Protein AF-A0A7W7YCQ5-F1 (afdb_monomer)

Secondary structure (DSSP, 8-state):
---------------------------PPPPPPPPPPHHHHHHHHHHHHHHHH-EEEEEEEEEEEHHHHHHHHHHHHHHH-----TT---S--EEEE-----SS-EEEEEEEEEEHHHHHHHHHHHTTEEEEEETTEEEEEEHHHHHHSEEEEEEE--TTTT------TT---S-TT---------------PPPHHHHHHHTT----TT-EEEEETTTTEEEEEEEHHHHHHHHHHHHHHHT-PPEEEEEEEEEEEEEHHHHHHHHHHHTT-S--HHHHHHHHHHHTSTT-S-EEEEEEEEEEETT--EEEEEEEEE-GGGPPPEETTS--------PPEEEEEEEEEEE-TTSSEEEEEEEEEEE--------PPPSS--PPP----EEEEEEEEEEETT-EEEEEEEPPTT--S-S--EEEEEEEEEEEEE-----TTTSSEEEPSS-PPTT-EEEEEE--TTHHHHHHTT----HHHHHHHTT----TT-EEEEETTEEEEEE-HHHHHHHHHHHHHHHHHS-EEEEEEEEEEEEEGGGHHHHHHHHHH-S--HHHHHHHHHHHHTTSSEEEEEEEEEEETT--EEEEEEEEEEEEEEEPPSSSSPPEEEEEEEEEEEEEEEEEEE-TTSSEEEEEEEEEEEEE-SSEEEEEEEEEEEEEETT-EEEEEEEE-TTSS-TTEEEEEEEEEEEEE--PPPSS---SS--S---TT--EEEEE---HHHHHHHHTTTSPPP-------S-----PPP---PPPPPSSHHHHHHHTT----TT-EEEEETTTTEEEEEE-HHHHHHHHHHHHHHHHTS-EEEEEEEEEEEEEHHHHHHHHHHHTT-S--HHHHHHHHHHHHHTSSEEEEEEEEEE-TTEEEEEEEEEEEEEEEEEEE-TTSPEEEEEEEEEEEEEEEEEEEE-TT-SEEEEEEEEEEEEEEEEEEEEEEE-TTS-EEEEEEEEEEEEEEEEEEEEETTEEEEEEEE---SSHHHHHS-EEEEEEEEEEEEETTPPP-----

Solvent-accessible surface area (backbone atoms only — not comparable to full-atom values): 58300 Å² total; per-residue (Å²): 134,89,88,85,91,80,89,86,91,79,89,89,87,87,82,93,78,91,79,92,85,86,91,86,83,90,78,83,89,74,83,81,84,76,81,86,50,77,69,44,56,55,39,29,54,53,51,54,51,52,30,55,69,25,59,42,69,65,46,81,38,76,72,29,38,54,66,58,52,52,50,50,49,46,51,48,35,39,72,53,50,82,79,90,64,98,80,81,68,76,39,67,53,75,44,80,54,83,90,72,91,57,87,77,52,61,38,66,45,82,49,64,65,36,29,44,49,57,55,48,49,56,53,27,58,70,57,53,32,44,75,48,79,42,68,87,31,36,37,36,32,44,39,71,61,51,48,68,36,78,41,77,51,76,43,71,47,64,76,66,72,69,69,77,84,80,87,71,92,85,75,67,80,92,62,99,76,78,85,76,80,93,80,81,91,77,79,88,75,79,76,84,72,67,52,76,54,57,55,43,41,74,73,71,41,80,78,59,96,90,42,50,65,49,74,41,73,92,75,23,37,37,39,39,32,34,36,47,69,51,49,53,51,48,47,54,49,43,51,54,60,76,66,55,50,62,60,33,38,33,39,36,42,41,28,35,33,27,48,31,70,61,50,52,49,47,50,62,56,34,74,76,42,90,53,23,46,69,55,51,52,56,49,49,62,41,34,72,39,88,92,45,76,29,38,80,71,43,41,42,34,42,48,27,31,60,71,43,67,32,40,40,34,44,29,32,34,69,57,79,84,77,61,75,69,50,47,64,66,56,82,77,72,74,79,78,73,74,68,61,25,27,43,40,40,39,38,40,41,28,67,40,94,83,74,45,39,33,44,33,39,39,40,40,38,43,29,43,83,68,83,72,83,93,66,77,84,64,96,60,95,66,79,76,85,75,78,67,30,59,46,78,49,76,51,74,48,80,45,48,57,74,35,18,38,74,78,48,73,45,67,65,51,68,69,70,95,56,99,66,66,49,26,32,40,34,32,42,36,37,22,74,44,62,40,78,78,74,59,88,75,65,72,55,40,50,73,54,92,66,88,58,62,94,84,39,42,42,35,36,27,76,49,64,74,24,49,66,59,61,74,43,65,72,56,94,60,25,53,54,58,50,39,41,75,73,70,42,78,78,62,94,87,47,46,72,46,74,56,93,52,33,38,37,38,30,35,40,62,70,47,50,50,50,51,50,50,54,51,50,55,52,53,68,70,33,56,56,30,36,27,39,37,41,37,33,32,40,33,48,43,85,50,48,66,59,53,54,51,48,54,62,75,40,78,57,38,58,69,59,48,55,49,49,55,52,33,35,76,71,66,65,28,44,76,79,41,48,40,35,38,45,24,26,59,71,38,76,27,39,40,35,30,19,32,42,40,54,44,84,42,76,44,82,50,94,58,98,56,76,62,48,60,40,70,45,77,47,78,46,23,42,36,41,36,36,32,41,32,65,38,96,84,70,44,40,35,36,35,42,38,42,39,38,41,39,47,84,51,99,84,33,32,35,36,41,37,40,35,33,35,44,69,41,48,54,65,38,31,26,76,53,37,36,34,47,40,72,76,47,103,53,67,56,25,26,42,39,32,37,41,32,42,23,71,22,51,48,41,50,69,61,90,65,87,85,43,56,63,77,65,88,69,76,61,78,81,48,70,45,77,51,76,42,72,61,40,72,74,56,40,53,61,53,51,59,68,72,50,80,74,83,75,79,93,78,80,87,77,93,83,77,82,91,82,81,79,78,87,73,84,70,82,79,73,65,89,46,60,51,48,54,44,41,74,74,70,53,84,75,64,95,90,46,49,52,46,71,43,82,89,79,56,35,36,40,38,30,37,34,61,68,55,51,35,54,53,50,52,55,38,46,55,51,54,52,67,45,71,54,35,41,35,39,37,38,36,35,35,36,34,49,30,71,60,54,53,52,46,51,65,60,41,40,72,44,68,55,29,46,67,59,50,52,49,48,54,50,34,30,75,71,65,69,22,45,76,76,48,77,50,77,48,74,31,51,60,75,36,79,40,76,49,78,49,68,49,74,44,76,35,67,73,42,49,45,67,48,100,84,56,48,80,47,76,41,68,47,77,41,84,46,34,45,36,41,37,35,33,40,34,62,56,89,74,49,64,41,35,43,33,39,38,38,46,33,37,43,63,32,80,70,46,73,46,80,47,57,35,28,36,62,88,71,49,78,46,76,50,69,38,55,27,40,17,42,32,39,40,38,32,39,38,73,43,38,45,76,32,23,41,70,52,34,33,33,45,57,38,80,49,77,61,49,78,75,43,69,47,30,35,36,34,36,36,35,38,38,72,47,45,89,79,62,72,80,75,74,81,84,125

pLDDT: mean 76.75, std 20.23, range [21.25, 97.88]

Mean predicted aligned error: 18.06 Å

Structure (mmCIF, N/CA/C/O backbone):
data_AF-A0A7W7YCQ5-F1
#
_entry.id   AF-A0A7W7YCQ5-F1
#
loop_
_atom_site.group_PDB
_atom_site.id
_atom_site.type_symbol
_atom_site.label_atom_id
_atom_site.label_alt_id
_atom_site.label_comp_id
_atom_site.label_asym_id
_atom_site.label_entity_id
_atom_site.label_seq_id
_atom_site.pdbx_PDB_ins_code
_atom_site.Cartn_x
_atom_site.Cartn_y
_atom_site.Cartn_z
_atom_site.occupancy
_atom_site.B_iso_or_equiv
_atom_site.auth_seq_id
_atom_site.auth_comp_id
_atom_site.auth_asym_id
_atom_site.auth_atom_id
_atom_site.pdbx_PDB_model_num
ATOM 1 N N . MET A 1 1 ? -20.663 46.165 2.440 1.00 26.31 1 MET A N 1
ATOM 2 C CA . MET A 1 1 ? -19.823 46.281 3.654 1.00 26.31 1 MET A CA 1
ATOM 3 C C . MET A 1 1 ? -19.408 44.873 4.072 1.00 26.31 1 MET A C 1
ATOM 5 O O . MET A 1 1 ? -20.177 43.952 3.850 1.00 26.31 1 MET A O 1
ATOM 9 N N . HIS A 1 2 ? -18.151 44.747 4.506 1.00 22.52 2 HIS A N 1
ATOM 10 C CA . HIS A 1 2 ? -17.279 43.566 4.681 1.00 22.52 2 HIS A CA 1
ATOM 11 C C . HIS A 1 2 ? -17.920 42.214 5.073 1.00 22.52 2 HIS A C 1
ATOM 13 O O . HIS A 1 2 ? -18.736 42.160 5.979 1.00 22.52 2 HIS A O 1
ATOM 19 N N . ARG A 1 3 ? -17.666 41.155 4.278 1.00 23.84 3 ARG A N 1
ATOM 20 C CA . ARG A 1 3 ? -16.623 40.088 4.381 1.00 23.84 3 ARG A CA 1
ATOM 21 C C . ARG A 1 3 ? -16.947 39.001 5.418 1.00 23.84 3 ARG A C 1
ATOM 23 O O . ARG A 1 3 ? -16.865 39.270 6.609 1.00 23.84 3 ARG A O 1
ATOM 30 N N . SER A 1 4 ? -17.111 37.758 4.952 1.00 23.58 4 SER A N 1
ATOM 31 C CA . SER A 1 4 ? -16.158 36.660 5.214 1.00 23.58 4 SER A CA 1
ATOM 32 C C . SER A 1 4 ? -16.481 35.409 4.380 1.00 23.58 4 SER A C 1
ATOM 34 O O . SER A 1 4 ? -17.575 34.869 4.448 1.00 23.58 4 SER A O 1
ATOM 36 N N . SER A 1 5 ? -15.475 35.011 3.598 1.00 23.16 5 SER A N 1
ATOM 37 C CA . SER A 1 5 ? -15.024 33.643 3.307 1.00 23.16 5 SER A CA 1
ATOM 38 C C . SER A 1 5 ? -16.014 32.603 2.769 1.00 23.16 5 SER A C 1
ATOM 40 O O . SER A 1 5 ? -16.577 31.817 3.521 1.00 23.16 5 SER A O 1
ATOM 42 N N . SER A 1 6 ? -16.096 32.504 1.439 1.00 23.36 6 SER A N 1
ATOM 43 C CA . SER A 1 6 ? -16.359 31.256 0.705 1.00 23.36 6 SER A CA 1
ATOM 44 C C . SER A 1 6 ? -15.896 31.395 -0.751 1.00 23.36 6 SER A C 1
ATOM 46 O O . SER A 1 6 ? -16.125 32.433 -1.365 1.00 23.36 6 SER A O 1
ATOM 48 N N . LEU A 1 7 ? -15.292 30.319 -1.271 1.00 22.23 7 LEU A N 1
ATOM 49 C CA . LEU A 1 7 ? -14.892 30.053 -2.664 1.00 22.23 7 LEU A CA 1
ATOM 50 C C . LEU A 1 7 ? -13.684 30.825 -3.243 1.00 22.23 7 LEU A C 1
ATOM 52 O O . LEU A 1 7 ? -13.769 32.014 -3.524 1.00 22.23 7 LEU A O 1
ATOM 56 N N . LEU A 1 8 ? -12.595 30.107 -3.555 1.00 24.86 8 LEU A N 1
ATOM 57 C CA . LEU A 1 8 ? -12.255 29.759 -4.947 1.00 24.86 8 LEU A CA 1
ATOM 58 C C . LEU A 1 8 ? -11.049 28.797 -4.996 1.00 24.86 8 LEU A C 1
ATOM 60 O O . LEU A 1 8 ? -9.922 29.168 -4.680 1.00 24.86 8 LEU A O 1
ATOM 64 N N . LEU A 1 9 ? -11.311 27.571 -5.445 1.00 25.39 9 LEU A N 1
ATOM 65 C CA . LEU A 1 9 ? -10.338 26.607 -5.950 1.00 25.39 9 LEU A CA 1
ATOM 66 C C . LEU A 1 9 ? -10.506 26.617 -7.478 1.00 25.39 9 LEU A C 1
ATOM 68 O O . LEU A 1 9 ? -11.487 26.059 -7.958 1.00 25.39 9 LEU A O 1
ATOM 72 N N . LEU A 1 10 ? -9.641 27.308 -8.234 1.00 21.25 10 LEU A N 1
ATOM 73 C CA . LEU A 1 10 ? -9.533 27.133 -9.693 1.00 21.25 10 LEU A CA 1
ATOM 74 C C . LEU A 1 10 ? -8.251 27.775 -10.280 1.00 21.25 10 LEU A C 1
ATOM 76 O O . LEU A 1 10 ? -8.009 28.958 -10.073 1.00 21.25 10 LEU A O 1
ATOM 80 N N . LEU A 1 11 ? -7.524 26.967 -11.068 1.00 21.36 11 LEU A N 1
ATOM 81 C CA . LEU A 1 11 ? -6.573 27.258 -12.165 1.00 21.36 11 LEU A CA 1
ATOM 82 C C . LEU A 1 11 ? -5.382 28.230 -11.979 1.00 21.36 11 LEU A C 1
ATOM 84 O O . LEU A 1 11 ? -5.571 29.430 -11.816 1.00 21.36 11 LEU A O 1
ATOM 88 N N . ALA A 1 12 ? -4.166 27.738 -12.289 1.00 23.50 12 ALA A N 1
ATOM 89 C CA . ALA A 1 12 ? -3.204 28.452 -13.150 1.00 23.50 12 ALA A CA 1
ATOM 90 C C . ALA A 1 12 ? -2.069 27.543 -13.694 1.00 23.50 12 ALA A C 1
ATOM 92 O O . ALA A 1 12 ? -1.124 27.214 -12.983 1.00 23.50 12 ALA A O 1
ATOM 93 N N . ILE A 1 13 ? -2.113 27.237 -14.996 1.00 22.75 13 ILE A N 1
ATOM 94 C CA . ILE A 1 13 ? -0.931 27.095 -15.865 1.00 22.75 13 ILE A CA 1
ATOM 95 C C . ILE A 1 13 ? -1.137 28.105 -17.005 1.00 22.75 13 ILE A C 1
ATOM 97 O O . ILE A 1 13 ? -2.245 28.171 -17.532 1.00 22.75 13 ILE A O 1
ATOM 101 N N . ILE A 1 14 ? -0.093 28.869 -17.368 1.00 23.09 14 ILE A N 1
ATOM 102 C CA . ILE A 1 14 ? 0.369 29.201 -18.741 1.00 23.09 14 ILE A CA 1
ATOM 103 C C . ILE A 1 14 ? 1.180 30.525 -18.775 1.00 23.09 14 ILE A C 1
ATOM 105 O O . ILE A 1 14 ? 0.779 31.563 -18.259 1.00 23.09 14 ILE A O 1
ATOM 109 N N . THR A 1 15 ? 2.301 30.442 -19.507 1.00 22.88 15 THR A N 1
ATOM 110 C CA . THR A 1 15 ? 3.126 31.477 -20.175 1.00 22.88 15 THR A CA 1
ATOM 111 C C . THR A 1 15 ? 4.133 32.336 -19.403 1.00 22.88 15 THR A C 1
ATOM 113 O O . THR A 1 15 ? 3.823 33.350 -18.789 1.00 22.88 15 THR A O 1
ATOM 116 N N . LEU A 1 16 ? 5.400 31.975 -19.645 1.00 24.02 16 LEU A N 1
ATOM 117 C CA . LEU A 1 16 ? 6.562 32.855 -19.756 1.00 24.02 16 LEU A CA 1
ATOM 118 C C . LEU A 1 16 ? 6.309 33.989 -20.767 1.00 24.02 16 LEU A C 1
ATOM 120 O O . LEU A 1 16 ? 6.025 33.723 -21.935 1.00 24.02 16 LEU A O 1
ATOM 124 N N . ALA A 1 17 ? 6.510 35.235 -20.339 1.00 23.34 17 ALA A N 1
ATOM 125 C CA . ALA A 1 17 ? 6.650 36.399 -21.209 1.00 23.34 17 ALA A CA 1
ATOM 126 C C . ALA A 1 17 ? 7.993 37.091 -20.924 1.00 23.34 17 ALA A C 1
ATOM 128 O O . ALA A 1 17 ? 8.340 37.365 -19.777 1.00 23.34 17 ALA A O 1
ATOM 129 N N . HIS A 1 18 ? 8.752 37.313 -21.997 1.00 25.55 18 HIS A N 1
ATOM 130 C CA . HIS A 1 18 ? 10.038 38.006 -22.034 1.00 25.55 18 HIS A CA 1
ATOM 131 C C . HIS A 1 18 ? 9.894 39.507 -21.728 1.00 25.55 18 HIS A C 1
ATOM 133 O O . HIS A 1 18 ? 8.982 40.156 -22.236 1.00 25.55 18 HIS A O 1
ATOM 139 N N . GLY A 1 19 ? 10.875 40.065 -21.012 1.00 23.33 19 GLY A N 1
ATOM 140 C CA . GLY A 1 19 ? 11.140 41.502 -20.907 1.00 23.33 19 GLY A CA 1
ATOM 141 C C . GLY A 1 19 ? 12.639 41.755 -20.698 1.00 23.33 19 GLY A C 1
ATOM 142 O O . GLY A 1 19 ? 13.201 41.307 -19.704 1.00 23.33 19 GLY A O 1
ATOM 143 N N . ALA A 1 20 ? 13.271 42.415 -21.675 1.00 22.17 20 ALA A N 1
ATOM 144 C CA . ALA A 1 20 ? 14.660 42.899 -21.689 1.00 22.17 20 ALA A CA 1
ATOM 145 C C . ALA A 1 20 ? 14.826 44.122 -20.754 1.00 22.17 20 ALA A C 1
ATOM 147 O O . ALA A 1 20 ? 13.851 44.834 -20.539 1.00 22.17 20 ALA A O 1
ATOM 148 N N . GLU A 1 21 ? 15.948 44.348 -20.056 1.00 22.09 21 GLU A N 1
ATOM 149 C CA . GLU A 1 21 ? 17.208 45.057 -20.426 1.00 22.09 21 GLU A CA 1
ATOM 150 C C . GLU A 1 21 ? 17.935 45.419 -19.084 1.00 22.09 21 GLU A C 1
ATOM 152 O O . GLU A 1 21 ? 17.293 45.283 -18.039 1.00 22.09 21 GLU A O 1
ATOM 157 N N . PRO A 1 22 ? 19.147 46.030 -19.001 1.00 27.44 22 PRO A N 1
ATOM 158 C CA . PRO A 1 22 ? 20.355 46.010 -19.836 1.00 27.44 22 PRO A CA 1
ATOM 159 C C . PRO A 1 22 ? 21.663 45.746 -19.016 1.00 27.44 22 PRO A C 1
ATOM 161 O O . PRO A 1 22 ? 21.661 45.518 -17.810 1.00 27.44 22 PRO A O 1
ATOM 164 N N . ALA A 1 23 ? 22.802 45.775 -19.715 1.00 25.02 23 ALA A N 1
ATOM 165 C CA . ALA A 1 23 ? 24.147 45.357 -19.301 1.00 25.02 23 ALA A CA 1
ATOM 166 C C . ALA A 1 23 ? 24.998 46.366 -18.486 1.00 25.02 23 ALA A C 1
ATOM 168 O O . ALA A 1 23 ? 24.871 47.576 -18.670 1.00 25.02 23 ALA A O 1
ATOM 169 N N . LYS A 1 24 ? 25.952 45.823 -17.700 1.00 24.39 24 LYS A N 1
ATOM 170 C CA . LYS A 1 24 ? 27.349 46.263 -17.391 1.00 24.39 24 LYS A CA 1
ATOM 171 C C . LYS A 1 24 ? 27.907 45.271 -16.340 1.00 24.39 24 LYS A C 1
ATOM 173 O O . LYS A 1 24 ? 27.173 44.926 -15.430 1.00 24.39 24 LYS A O 1
ATOM 178 N N . ASP A 1 25 ? 29.104 44.687 -16.383 1.00 27.58 25 ASP A N 1
ATOM 179 C CA . ASP A 1 25 ? 30.389 45.086 -16.955 1.00 27.58 25 ASP A CA 1
ATOM 180 C C . ASP A 1 25 ? 31.230 43.874 -17.419 1.00 27.58 25 ASP A C 1
ATOM 182 O O . ASP A 1 25 ? 31.045 42.737 -16.989 1.00 27.58 25 ASP A O 1
ATOM 186 N N . LYS A 1 26 ? 32.163 44.164 -18.333 1.00 26.61 26 LYS A N 1
ATOM 187 C CA . LYS A 1 26 ? 33.083 43.255 -19.034 1.00 26.61 26 LYS A CA 1
ATOM 188 C C . LYS A 1 26 ? 34.142 42.613 -18.124 1.00 26.61 26 LYS A C 1
ATOM 190 O O . LYS A 1 26 ? 34.903 43.326 -17.478 1.00 26.61 26 LYS A O 1
ATOM 195 N N . ALA A 1 27 ? 34.342 41.304 -18.289 1.00 25.61 27 ALA A N 1
ATOM 196 C CA . ALA A 1 27 ? 35.650 40.651 -18.186 1.00 25.61 27 ALA A CA 1
ATOM 197 C C . ALA A 1 27 ? 35.794 39.610 -19.318 1.00 25.61 27 ALA A C 1
ATOM 199 O O . ALA A 1 27 ? 34.834 38.941 -19.689 1.00 25.61 27 ALA A O 1
ATOM 200 N N . SER A 1 28 ? 36.978 39.562 -19.924 1.00 25.86 28 SER A N 1
ATOM 201 C CA . SER A 1 28 ? 37.340 38.833 -21.149 1.00 25.86 28 SER A CA 1
ATOM 202 C C . SER A 1 28 ? 37.199 37.298 -21.037 1.00 25.86 28 SER A C 1
ATOM 204 O O . SER A 1 28 ? 37.312 36.760 -19.938 1.00 25.86 28 SER A O 1
ATOM 206 N N . PRO A 1 29 ? 36.997 36.570 -22.155 1.00 25.50 29 PRO A N 1
ATOM 207 C CA . PRO A 1 29 ? 36.637 35.153 -22.141 1.00 25.50 29 PRO A CA 1
ATOM 208 C C . PRO A 1 29 ? 37.841 34.254 -21.826 1.00 25.50 29 PRO A C 1
ATOM 210 O O . PRO A 1 29 ? 38.841 34.276 -22.542 1.00 25.50 29 PRO A O 1
ATOM 213 N N . GLN A 1 30 ? 37.720 33.419 -20.793 1.00 25.08 30 GLN A N 1
ATOM 214 C CA . GLN A 1 30 ? 38.531 32.211 -20.637 1.00 25.08 30 GLN A CA 1
ATOM 215 C C . GLN A 1 30 ? 37.692 30.999 -21.058 1.00 25.08 30 GLN A C 1
ATOM 217 O O . GLN A 1 30 ? 36.537 30.858 -20.659 1.00 25.08 30 GLN A O 1
ATOM 222 N N . SER A 1 31 ? 38.272 30.172 -21.927 1.00 24.27 31 SER A N 1
ATOM 223 C CA . SER A 1 31 ? 37.657 29.004 -22.561 1.00 24.27 31 SER A CA 1
ATOM 224 C C . SER A 1 31 ? 36.992 28.043 -21.560 1.00 24.27 31 SER A C 1
ATOM 226 O O . SER A 1 31 ? 37.614 27.707 -20.552 1.00 24.27 31 SER A O 1
ATOM 228 N N . PRO A 1 32 ? 35.780 27.524 -21.838 1.00 27.88 32 PRO A N 1
ATOM 229 C CA . PRO A 1 32 ? 35.197 26.448 -21.045 1.00 27.88 32 PRO A CA 1
ATOM 230 C C . PRO A 1 32 ? 35.961 25.140 -21.295 1.00 27.88 32 PRO A C 1
ATOM 232 O O . PRO A 1 32 ? 36.109 24.709 -22.437 1.00 27.88 32 PRO A O 1
ATOM 235 N N . ALA A 1 33 ? 36.447 24.505 -20.226 1.00 28.61 33 ALA A N 1
ATOM 236 C CA . ALA A 1 33 ? 37.000 23.157 -20.286 1.00 28.61 33 ALA A CA 1
ATOM 237 C C . ALA A 1 33 ? 35.891 22.148 -20.648 1.00 28.61 33 ALA A C 1
ATOM 239 O O . ALA A 1 33 ? 34.814 22.132 -20.052 1.00 28.61 33 ALA A O 1
ATOM 240 N N . THR A 1 34 ? 36.169 21.352 -21.676 1.00 31.11 34 THR A N 1
ATOM 241 C CA . THR A 1 34 ? 35.250 20.537 -22.477 1.00 31.11 34 THR A CA 1
ATOM 242 C C . THR A 1 34 ? 34.684 19.332 -21.714 1.00 31.11 34 THR A C 1
ATOM 244 O O . THR A 1 34 ? 35.435 18.551 -21.133 1.00 31.11 34 THR A O 1
ATOM 247 N N . ALA A 1 35 ? 33.365 19.120 -21.778 1.00 37.78 35 ALA A N 1
ATOM 248 C CA . ALA A 1 35 ? 32.768 17.808 -21.525 1.00 37.78 35 ALA A CA 1
ATOM 249 C C . ALA A 1 35 ? 33.161 16.861 -22.675 1.00 37.78 35 ALA A C 1
ATOM 251 O O . ALA A 1 35 ? 32.966 17.211 -23.839 1.00 37.78 35 ALA A O 1
ATOM 252 N N . GLN A 1 36 ? 33.748 15.702 -22.360 1.00 42.88 36 GLN A N 1
ATOM 253 C CA . GLN A 1 36 ? 34.304 14.784 -23.362 1.00 42.88 36 GLN A CA 1
ATOM 254 C C . GLN A 1 36 ? 33.214 14.248 -24.300 1.00 42.88 36 GLN A C 1
ATOM 256 O O . GLN A 1 36 ? 32.159 13.786 -23.862 1.00 42.88 36 GLN A O 1
ATOM 261 N N . SER A 1 37 ? 33.467 14.328 -25.604 1.00 52.41 37 SER A N 1
ATOM 262 C CA . SER A 1 37 ? 32.501 13.974 -26.648 1.00 52.41 37 SER A CA 1
ATOM 263 C C . SER A 1 37 ? 32.407 12.448 -26.861 1.00 52.41 37 SER A C 1
ATOM 265 O O . SER A 1 37 ? 33.391 11.733 -26.659 1.00 52.41 37 SER A O 1
ATOM 267 N N . PRO A 1 38 ? 31.269 11.904 -27.344 1.00 54.09 38 PRO A N 1
ATOM 268 C CA . PRO A 1 38 ? 31.124 10.468 -27.636 1.00 54.09 38 PRO A CA 1
ATOM 269 C C . PRO A 1 38 ? 32.176 9.909 -28.613 1.00 54.09 38 PRO A C 1
ATOM 271 O O . PRO A 1 38 ? 32.520 8.728 -28.562 1.00 54.09 38 PRO A O 1
ATOM 274 N N . LEU A 1 39 ? 32.715 10.762 -29.492 1.00 58.72 39 LEU A N 1
ATOM 275 C CA . LEU A 1 39 ? 33.771 10.409 -30.444 1.00 58.72 39 LEU A CA 1
ATOM 276 C C . LEU A 1 39 ? 35.132 10.191 -29.760 1.00 58.72 39 LEU A C 1
ATOM 278 O O . LEU A 1 39 ? 35.884 9.308 -30.174 1.00 58.72 39 LEU A O 1
ATOM 282 N N . GLU A 1 40 ? 35.435 10.938 -28.695 1.00 62.59 40 GLU A N 1
ATOM 283 C CA . GLU A 1 40 ? 36.670 10.783 -27.912 1.00 62.59 40 GLU A CA 1
ATOM 284 C C . GLU A 1 40 ? 36.645 9.501 -27.071 1.00 62.59 40 GLU A C 1
ATOM 286 O O . GLU A 1 40 ? 37.629 8.764 -27.050 1.00 62.59 40 GLU A O 1
ATOM 291 N N . LEU A 1 41 ? 35.503 9.165 -26.460 1.00 67.69 41 LEU A N 1
ATOM 292 C CA . LEU A 1 41 ? 35.331 7.913 -25.706 1.00 67.69 41 LEU A CA 1
ATOM 293 C C . LEU A 1 41 ? 35.529 6.673 -26.594 1.00 67.69 41 LEU A C 1
ATOM 295 O O . LEU A 1 41 ? 36.209 5.723 -26.198 1.00 67.69 41 LEU A O 1
ATOM 299 N N . ALA A 1 42 ? 35.008 6.702 -27.825 1.00 70.69 42 ALA A N 1
ATOM 300 C CA . ALA A 1 42 ? 35.219 5.636 -28.804 1.00 70.69 42 ALA A CA 1
ATOM 301 C C . ALA A 1 42 ? 36.691 5.523 -29.252 1.00 70.69 42 ALA A C 1
ATOM 303 O O . ALA A 1 42 ? 37.186 4.417 -29.483 1.00 70.69 42 ALA A O 1
ATOM 304 N N . ALA A 1 43 ? 37.411 6.645 -29.358 1.00 71.69 43 ALA A N 1
ATOM 305 C CA . ALA A 1 43 ? 38.841 6.654 -29.669 1.00 71.69 43 ALA A CA 1
ATOM 306 C C . ALA A 1 43 ? 39.686 6.076 -28.519 1.00 71.69 43 ALA A C 1
ATOM 308 O O . ALA A 1 43 ? 40.572 5.254 -28.764 1.00 71.69 43 ALA A O 1
ATOM 309 N N . ILE A 1 44 ? 39.361 6.427 -27.270 1.00 78.06 44 ILE A N 1
ATOM 310 C CA . ILE A 1 44 ? 40.010 5.890 -26.064 1.00 78.06 44 ILE A CA 1
ATOM 311 C C . ILE A 1 44 ? 39.803 4.372 -25.968 1.00 78.06 44 ILE A C 1
ATOM 313 O O . ILE A 1 44 ? 40.763 3.636 -25.733 1.00 78.06 44 ILE A O 1
ATOM 317 N N . ALA A 1 45 ? 38.580 3.881 -26.195 1.00 78.44 45 ALA A N 1
ATOM 318 C CA . ALA A 1 45 ? 38.277 2.447 -26.170 1.00 78.44 45 ALA A CA 1
ATOM 319 C C . ALA A 1 45 ? 39.072 1.665 -27.233 1.00 78.44 45 ALA A C 1
ATOM 321 O O . ALA A 1 45 ? 39.681 0.641 -26.922 1.00 78.44 45 ALA A O 1
ATOM 322 N N . ARG A 1 46 ? 39.156 2.191 -28.465 1.00 79.88 46 ARG A N 1
ATOM 323 C CA . ARG A 1 46 ? 39.967 1.599 -29.547 1.00 79.88 46 ARG A CA 1
ATOM 324 C C . ARG A 1 46 ? 41.456 1.568 -29.211 1.00 79.88 46 ARG A C 1
ATOM 326 O O . ARG A 1 46 ? 42.130 0.586 -29.516 1.00 79.88 46 ARG A O 1
ATOM 333 N N . LEU A 1 47 ? 41.982 2.618 -28.580 1.00 83.06 47 LEU A N 1
ATOM 334 C CA . LEU A 1 47 ? 43.387 2.663 -28.178 1.00 83.06 47 LEU A CA 1
ATOM 335 C C . LEU A 1 47 ? 43.691 1.661 -27.053 1.00 83.06 47 LEU A C 1
ATOM 337 O O . LEU A 1 47 ? 44.713 0.980 -27.119 1.00 83.06 47 LEU A O 1
ATOM 341 N N . LYS A 1 48 ? 42.789 1.504 -26.074 1.00 85.12 48 LYS A N 1
ATOM 342 C CA . LYS A 1 48 ? 42.902 0.472 -25.026 1.00 85.12 48 LYS A CA 1
ATOM 343 C C . LYS A 1 48 ? 42.883 -0.940 -25.609 1.00 85.12 48 LYS A C 1
ATOM 345 O O . LYS A 1 48 ? 43.729 -1.755 -25.255 1.00 85.12 48 LYS A O 1
ATOM 350 N N . GLN A 1 49 ? 41.981 -1.211 -26.552 1.00 83.62 49 GLN A N 1
ATOM 351 C CA . GLN A 1 49 ? 41.944 -2.490 -27.262 1.00 83.62 49 GLN A CA 1
ATOM 352 C C . GLN A 1 49 ? 43.271 -2.761 -27.991 1.00 83.62 49 GLN A C 1
ATOM 354 O O . GLN A 1 49 ? 43.864 -3.825 -27.831 1.00 83.62 49 GLN A O 1
ATOM 359 N N . LYS A 1 50 ? 43.806 -1.759 -28.697 1.00 84.12 50 LYS A N 1
ATOM 360 C CA . LYS A 1 50 ? 45.105 -1.845 -29.379 1.00 84.12 50 LYS A CA 1
ATOM 361 C C . LYS A 1 50 ? 46.275 -2.121 -28.421 1.00 84.12 50 LYS A C 1
ATOM 363 O O . LYS A 1 50 ? 47.191 -2.856 -28.776 1.00 84.12 50 LYS A O 1
ATOM 368 N N . MET A 1 51 ? 46.260 -1.554 -27.211 1.00 86.50 51 MET A N 1
ATOM 369 C CA . MET A 1 51 ? 47.259 -1.842 -26.168 1.00 86.50 51 MET A CA 1
ATOM 370 C C . MET A 1 51 ? 47.209 -3.297 -25.682 1.00 86.50 51 MET A C 1
ATOM 372 O O . MET A 1 51 ? 48.250 -3.846 -25.332 1.00 86.50 51 MET A O 1
ATOM 376 N N . ASN A 1 52 ? 46.037 -3.931 -25.693 1.00 88.31 52 ASN A N 1
ATOM 377 C CA . ASN A 1 52 ? 45.881 -5.327 -25.281 1.00 88.31 52 ASN A CA 1
ATOM 378 C C . ASN A 1 52 ? 46.219 -6.319 -26.412 1.00 88.31 52 ASN A C 1
ATOM 380 O O . ASN A 1 52 ? 46.724 -7.402 -26.144 1.00 88.31 52 ASN A O 1
ATOM 384 N N . GLU A 1 53 ? 45.984 -5.953 -27.677 1.00 85.69 53 GLU A N 1
ATOM 385 C CA . GLU A 1 53 ? 46.259 -6.813 -28.844 1.00 85.69 53 GLU A CA 1
ATOM 386 C C . GLU A 1 53 ? 47.755 -6.933 -29.188 1.00 85.69 53 GLU A C 1
ATOM 388 O O . GLU A 1 53 ? 48.189 -7.920 -29.790 1.00 85.69 53 GLU A O 1
ATOM 393 N N . ILE A 1 54 ? 48.562 -5.931 -28.831 1.00 88.06 54 ILE A N 1
ATOM 394 C CA . ILE A 1 54 ? 50.009 -5.953 -29.065 1.00 88.06 54 ILE A CA 1
ATOM 395 C C . ILE A 1 54 ? 50.671 -6.794 -27.971 1.00 88.06 54 ILE A C 1
ATOM 397 O O . ILE A 1 54 ? 50.981 -6.291 -26.895 1.00 88.06 54 ILE A O 1
ATOM 401 N N . ILE A 1 55 ? 50.922 -8.068 -28.268 1.00 89.50 55 ILE A N 1
ATOM 402 C CA . ILE A 1 55 ? 51.646 -8.985 -27.378 1.00 89.50 55 ILE A CA 1
ATOM 403 C C . ILE A 1 55 ? 53.152 -8.866 -27.616 1.00 89.50 55 ILE A C 1
ATOM 405 O O . ILE A 1 55 ? 53.618 -9.041 -28.744 1.00 89.50 55 ILE A O 1
ATOM 409 N N . ILE A 1 56 ? 53.917 -8.581 -26.561 1.00 89.81 56 ILE A N 1
ATOM 410 C CA . ILE A 1 56 ? 55.379 -8.490 -26.578 1.00 89.81 56 ILE A CA 1
ATOM 411 C C . ILE A 1 56 ? 55.963 -9.842 -26.125 1.00 89.81 56 ILE A C 1
ATOM 413 O O . ILE A 1 56 ? 55.827 -10.186 -24.953 1.00 89.81 56 ILE A O 1
ATOM 417 N N . PRO A 1 57 ? 56.660 -10.592 -27.007 1.00 86.88 57 PRO A N 1
ATOM 418 C CA . PRO A 1 57 ? 57.127 -11.950 -26.693 1.00 86.88 57 PRO A CA 1
ATOM 419 C C . PRO A 1 57 ? 58.083 -12.035 -25.496 1.00 86.88 57 PRO A C 1
ATOM 421 O O . PRO A 1 57 ? 58.081 -13.004 -24.745 1.00 86.88 57 PRO A O 1
ATOM 424 N N . SER A 1 58 ? 58.918 -11.013 -25.306 1.00 89.00 58 SER A N 1
ATOM 425 C CA . SER A 1 58 ? 59.827 -10.928 -24.164 1.00 89.00 58 SER A CA 1
ATOM 426 C C . SER A 1 58 ? 60.204 -9.476 -23.878 1.00 89.00 58 SER A C 1
ATOM 428 O O . SER A 1 58 ? 60.642 -8.760 -24.790 1.00 89.00 58 SER A O 1
ATOM 430 N N . VAL A 1 59 ? 60.085 -9.062 -22.620 1.00 90.56 59 VAL A N 1
ATOM 431 C CA . VAL A 1 59 ? 60.574 -7.789 -22.080 1.00 90.56 59 VAL A CA 1
ATOM 432 C C . VAL A 1 59 ? 61.617 -8.133 -21.029 1.00 90.56 59 VAL A C 1
ATOM 434 O O . VAL A 1 59 ? 61.267 -8.664 -19.986 1.00 90.56 59 VAL A O 1
ATOM 437 N N . HIS A 1 60 ? 62.883 -7.849 -21.316 1.00 91.00 60 HIS A N 1
ATOM 438 C CA . HIS A 1 60 ? 63.977 -8.093 -20.385 1.00 91.00 60 HIS A CA 1
ATOM 439 C C . HIS A 1 60 ? 64.767 -6.802 -20.194 1.00 91.00 60 HIS A C 1
ATOM 441 O O . HIS A 1 60 ? 65.403 -6.313 -21.132 1.00 91.00 60 HIS A O 1
ATOM 447 N N . PHE A 1 61 ? 64.691 -6.242 -18.993 1.00 93.19 61 PHE A N 1
ATOM 448 C CA . PHE A 1 61 ? 65.435 -5.070 -18.560 1.00 93.19 61 PHE A CA 1
ATOM 449 C C . PHE A 1 61 ? 66.301 -5.454 -17.369 1.00 93.19 61 PHE A C 1
ATOM 451 O O . PHE A 1 61 ? 65.801 -5.986 -16.380 1.00 93.19 61 PHE A O 1
ATOM 458 N N . GLU A 1 62 ? 67.587 -5.142 -17.456 1.00 89.19 62 GLU A N 1
ATOM 459 C CA . GLU A 1 62 ? 68.536 -5.278 -16.360 1.00 89.19 62 GLU A CA 1
ATOM 460 C C . GLU A 1 62 ? 69.135 -3.896 -16.111 1.00 89.19 62 GLU A C 1
ATOM 462 O O . GLU A 1 62 ? 69.855 -3.363 -16.958 1.00 89.19 62 GLU A O 1
ATOM 467 N N . ASN A 1 63 ? 68.789 -3.285 -14.973 1.00 86.06 63 ASN A N 1
ATOM 468 C CA . ASN A 1 63 ? 69.306 -1.972 -14.577 1.00 86.06 63 ASN A CA 1
ATOM 469 C C . ASN A 1 63 ? 69.061 -0.848 -15.621 1.00 86.06 63 ASN A C 1
ATOM 471 O O . ASN A 1 63 ? 69.877 0.073 -15.773 1.00 86.06 63 ASN A O 1
ATOM 475 N N . ALA A 1 64 ? 67.947 -0.927 -16.359 1.00 87.44 64 ALA A N 1
ATOM 476 C CA . ALA A 1 64 ? 67.609 0.004 -17.436 1.00 87.44 64 ALA A CA 1
ATOM 477 C C . ALA A 1 64 ? 67.033 1.318 -16.889 1.00 87.44 64 ALA A C 1
ATOM 479 O O . ALA A 1 64 ? 66.376 1.327 -15.847 1.00 87.44 64 ALA A O 1
ATOM 480 N N . THR A 1 65 ? 67.243 2.430 -17.597 1.00 87.94 65 THR A N 1
ATOM 481 C CA . THR A 1 65 ? 66.571 3.699 -17.261 1.00 87.94 65 THR A CA 1
ATOM 482 C C . THR A 1 65 ? 65.116 3.690 -17.740 1.00 87.94 65 THR A C 1
ATOM 484 O O . THR A 1 65 ? 64.772 2.977 -18.690 1.00 87.94 65 THR A O 1
ATOM 487 N N . LEU A 1 66 ? 64.249 4.509 -17.129 1.00 84.94 66 LEU A N 1
ATOM 488 C CA . LEU A 1 66 ? 62.850 4.631 -17.567 1.00 84.94 66 LEU A CA 1
ATOM 489 C C . LEU A 1 66 ? 62.749 5.018 -19.051 1.00 84.94 66 LEU A C 1
ATOM 491 O O . LEU A 1 66 ? 61.926 4.474 -19.785 1.00 84.94 66 LEU A O 1
ATOM 495 N N . GLU A 1 67 ? 63.613 5.921 -19.513 1.00 84.56 67 GLU A N 1
ATOM 496 C CA . GLU A 1 67 ? 63.648 6.345 -20.913 1.00 84.56 67 GLU A CA 1
ATOM 497 C C . GLU A 1 67 ? 63.984 5.181 -21.857 1.00 84.56 67 GLU A C 1
ATOM 499 O O . GLU A 1 67 ? 63.286 4.978 -22.853 1.00 84.56 67 GLU A O 1
ATOM 504 N N . GLN A 1 68 ? 64.974 4.354 -21.501 1.00 87.56 68 GLN A N 1
ATOM 505 C CA . GLN A 1 68 ? 65.340 3.157 -22.265 1.00 87.56 68 GLN A CA 1
ATOM 506 C C . GLN A 1 68 ? 64.196 2.135 -22.305 1.00 87.56 68 GLN A C 1
ATOM 508 O O . GLN A 1 68 ? 63.905 1.569 -23.364 1.00 87.56 68 GLN A O 1
ATOM 513 N N . ALA A 1 69 ? 63.511 1.927 -21.177 1.00 88.62 69 ALA A N 1
ATOM 514 C CA . ALA A 1 69 ? 62.369 1.023 -21.087 1.00 88.62 69 ALA A CA 1
ATOM 515 C C . ALA A 1 69 ? 61.180 1.512 -21.940 1.00 88.62 69 ALA A C 1
ATOM 517 O O . ALA A 1 69 ? 60.616 0.747 -22.729 1.00 88.62 69 ALA A O 1
ATOM 518 N N . LEU A 1 70 ? 60.831 2.801 -21.862 1.00 89.62 70 LEU A N 1
ATOM 519 C CA . LEU A 1 70 ? 59.759 3.401 -22.664 1.00 89.62 70 LEU A CA 1
ATOM 520 C C . LEU A 1 70 ? 60.098 3.430 -24.159 1.00 89.62 70 LEU A C 1
ATOM 522 O O . LEU A 1 70 ? 59.217 3.224 -24.998 1.00 89.62 70 LEU A O 1
ATOM 526 N N . GLU A 1 71 ? 61.358 3.656 -24.527 1.00 88.31 71 GLU A N 1
ATOM 527 C CA . GLU A 1 71 ? 61.795 3.614 -25.923 1.00 88.31 71 GLU A CA 1
ATOM 528 C C . GLU A 1 71 ? 61.756 2.191 -26.497 1.00 88.31 71 GLU A C 1
ATOM 530 O O . GLU A 1 71 ? 61.287 1.990 -27.627 1.00 88.31 71 GLU A O 1
ATOM 535 N N . PHE A 1 72 ? 62.140 1.185 -25.704 1.00 91.12 72 PHE A N 1
ATOM 536 C CA . PHE A 1 72 ? 61.954 -0.221 -26.058 1.00 91.12 72 PHE A CA 1
ATOM 537 C C . PHE A 1 72 ? 60.477 -0.539 -26.315 1.00 91.12 72 PHE A C 1
ATOM 539 O O . PHE A 1 72 ? 60.142 -1.094 -27.368 1.00 91.12 72 PHE A O 1
ATOM 546 N N . LEU A 1 73 ? 59.582 -0.117 -25.415 1.00 90.00 73 LEU A N 1
ATOM 547 C CA . LEU A 1 73 ? 58.137 -0.291 -25.578 1.00 90.00 73 LEU A CA 1
ATOM 548 C C . LEU A 1 73 ? 57.619 0.430 -26.832 1.00 90.00 73 LEU A C 1
ATOM 550 O O . LEU A 1 73 ? 56.921 -0.186 -27.639 1.00 90.00 73 LEU A O 1
ATOM 554 N N . ARG A 1 74 ? 58.020 1.682 -27.098 1.00 89.81 74 ARG A N 1
ATOM 555 C CA . ARG A 1 74 ? 57.661 2.406 -28.341 1.00 89.81 74 ARG A CA 1
ATOM 556 C C . ARG A 1 74 ? 58.117 1.665 -29.601 1.00 89.81 74 ARG A C 1
ATOM 558 O O . ARG A 1 74 ? 57.402 1.642 -30.607 1.00 89.81 74 ARG A O 1
ATOM 565 N N . LYS A 1 75 ? 59.313 1.070 -29.589 1.00 89.44 75 LYS A N 1
ATOM 566 C CA . LYS A 1 75 ? 59.848 0.300 -30.724 1.00 89.44 75 LYS A CA 1
ATOM 567 C C . LYS A 1 75 ? 59.068 -0.997 -30.935 1.00 89.44 75 LYS A C 1
ATOM 569 O O . LYS A 1 75 ? 58.669 -1.272 -32.066 1.00 89.44 75 LYS A O 1
ATOM 574 N N . LYS A 1 76 ? 58.802 -1.757 -29.869 1.00 87.69 76 LYS A N 1
ATOM 575 C CA . LYS A 1 76 ? 58.026 -3.007 -29.929 1.00 87.69 76 LYS A CA 1
ATOM 576 C C . LYS A 1 76 ? 56.574 -2.772 -30.315 1.00 87.69 76 LYS A C 1
ATOM 578 O O . LYS A 1 76 ? 56.071 -3.482 -31.179 1.00 87.69 76 LYS A O 1
ATOM 583 N N . SER A 1 77 ? 55.961 -1.710 -29.796 1.00 88.75 77 SER A N 1
ATOM 584 C CA . SER A 1 77 ? 54.620 -1.272 -30.181 1.00 88.75 77 SER A CA 1
ATOM 585 C C . SER A 1 77 ? 54.498 -1.069 -31.690 1.00 88.75 77 SER A C 1
ATOM 587 O O . SER A 1 77 ? 53.572 -1.576 -32.302 1.00 88.75 77 SER A O 1
ATOM 589 N N . ARG A 1 78 ? 55.469 -0.406 -32.332 1.00 86.44 78 ARG A N 1
ATOM 590 C CA . ARG A 1 78 ? 55.457 -0.202 -33.793 1.00 86.44 78 ARG A CA 1
ATOM 591 C C . ARG A 1 78 ? 55.695 -1.474 -34.604 1.00 86.44 78 ARG A C 1
ATOM 593 O O . ARG A 1 78 ? 55.164 -1.594 -35.702 1.00 86.44 78 ARG A O 1
ATOM 600 N N . GLN A 1 79 ? 56.530 -2.380 -34.099 1.00 83.81 79 GLN A N 1
ATOM 601 C CA . GLN A 1 79 ? 56.913 -3.611 -34.799 1.00 83.81 79 GLN A CA 1
ATOM 602 C C . GLN A 1 79 ? 55.824 -4.686 -34.754 1.00 83.81 79 GLN A C 1
ATOM 604 O O . GLN A 1 79 ? 55.704 -5.465 -35.696 1.00 83.81 79 GLN A O 1
ATOM 609 N N . LEU A 1 80 ? 55.067 -4.737 -33.659 1.00 83.88 80 LEU A N 1
ATOM 610 C CA . LEU A 1 80 ? 54.099 -5.795 -33.367 1.00 83.88 80 LEU A CA 1
ATOM 611 C C . LEU A 1 80 ? 52.644 -5.341 -33.570 1.00 83.88 80 LEU A C 1
ATOM 613 O O . LEU A 1 80 ? 51.729 -6.153 -33.464 1.00 83.88 80 LEU A O 1
ATOM 617 N N . ASP A 1 81 ? 52.432 -4.068 -33.913 1.00 81.12 81 ASP A N 1
ATOM 618 C CA . ASP A 1 81 ? 51.134 -3.525 -34.307 1.00 81.12 81 ASP A CA 1
ATOM 619 C C . ASP A 1 81 ? 50.706 -4.038 -35.691 1.00 81.12 81 ASP A C 1
ATOM 621 O O . ASP A 1 81 ? 51.291 -3.691 -36.724 1.00 81.12 81 ASP A O 1
ATOM 625 N N . LYS A 1 82 ? 49.660 -4.870 -35.695 1.00 73.75 82 LYS A N 1
ATOM 626 C CA . LYS A 1 82 ? 49.056 -5.478 -36.890 1.00 73.75 82 LYS A CA 1
ATOM 627 C C . LYS A 1 82 ? 47.860 -4.682 -37.435 1.00 73.75 82 LYS A C 1
ATOM 629 O O . LYS A 1 82 ? 47.258 -5.112 -38.416 1.00 73.75 82 LYS A O 1
ATOM 634 N N . SER A 1 83 ? 47.500 -3.544 -36.832 1.00 64.69 83 SER A N 1
ATOM 635 C CA . SER A 1 83 ? 46.313 -2.774 -37.224 1.00 64.69 83 SER A CA 1
ATOM 636 C C . SER A 1 83 ? 46.499 -2.042 -38.566 1.00 64.69 83 SER A C 1
ATOM 638 O O . SER A 1 83 ? 47.483 -1.336 -38.794 1.00 64.69 83 SER A O 1
ATOM 640 N N . SER A 1 84 ? 45.533 -2.196 -39.476 1.00 55.19 84 SER A N 1
ATOM 641 C CA . SER A 1 84 ? 45.427 -1.438 -40.730 1.00 55.19 84 SER A CA 1
ATOM 642 C C . SER A 1 84 ? 44.349 -0.354 -40.587 1.00 55.19 84 SER A C 1
ATOM 644 O O . SER A 1 84 ? 43.199 -0.569 -40.964 1.00 55.19 84 SER A O 1
ATOM 646 N N . ALA A 1 85 ? 44.692 0.796 -39.998 1.00 49.19 85 ALA A N 1
ATOM 647 C CA . ALA A 1 85 ? 43.776 1.929 -39.793 1.00 49.19 85 ALA A CA 1
ATOM 648 C C . ALA A 1 85 ? 44.238 3.199 -40.559 1.00 49.19 85 ALA A C 1
ATOM 650 O O . ALA A 1 85 ? 45.438 3.368 -40.793 1.00 49.19 85 ALA A O 1
ATOM 651 N N . PRO A 1 86 ? 43.313 4.100 -40.963 1.00 46.31 86 PRO A N 1
ATOM 652 C CA . PRO A 1 86 ? 43.492 5.057 -42.069 1.00 46.31 86 PRO A CA 1
ATOM 653 C C . PRO A 1 86 ? 44.376 6.290 -41.785 1.00 46.31 86 PRO A C 1
ATOM 655 O O . PRO A 1 86 ? 44.591 7.092 -42.689 1.00 46.31 86 PRO A O 1
ATOM 658 N N . THR A 1 87 ? 44.910 6.461 -40.571 1.00 52.50 87 THR A N 1
ATOM 659 C CA . THR A 1 87 ? 45.675 7.658 -40.149 1.00 52.50 87 THR A CA 1
ATOM 660 C C . THR A 1 87 ? 47.201 7.484 -40.097 1.00 52.50 87 THR A C 1
ATOM 662 O O . THR A 1 87 ? 47.908 8.389 -39.664 1.00 52.50 87 THR A O 1
ATOM 665 N N . GLY A 1 88 ? 47.752 6.367 -40.585 1.00 53.12 88 GLY A N 1
ATOM 666 C CA . GLY A 1 88 ? 49.183 6.265 -40.921 1.00 53.12 88 GLY A CA 1
ATOM 667 C C . GLY A 1 88 ? 50.188 6.183 -39.758 1.00 53.12 88 GLY A C 1
ATOM 668 O O . GLY A 1 88 ? 51.386 6.076 -40.017 1.00 53.12 88 GLY A O 1
ATOM 669 N N . THR A 1 89 ? 49.766 6.165 -38.492 1.00 61.31 89 THR A N 1
ATOM 670 C CA . THR A 1 89 ? 50.671 5.989 -37.341 1.00 61.31 89 THR A CA 1
ATOM 671 C C . THR A 1 89 ? 50.612 4.559 -36.793 1.00 61.31 89 THR A C 1
ATOM 673 O O . THR A 1 89 ? 49.732 4.192 -36.016 1.00 61.31 89 THR A O 1
ATOM 676 N N . LYS A 1 90 ? 51.580 3.723 -37.192 1.00 70.94 90 LYS A N 1
ATOM 677 C CA . LYS A 1 90 ? 51.828 2.425 -36.538 1.00 70.94 90 LYS A CA 1
ATOM 678 C C . LYS A 1 90 ? 52.340 2.646 -35.108 1.00 70.94 90 LYS A C 1
ATOM 680 O O . LYS A 1 90 ? 53.121 3.571 -34.877 1.00 70.94 90 LYS A O 1
ATOM 685 N N . GLY A 1 91 ? 51.951 1.775 -34.179 1.00 78.94 91 GLY A N 1
ATOM 686 C CA . GLY A 1 91 ? 52.299 1.807 -32.755 1.00 78.94 91 GLY A CA 1
ATOM 687 C C . GLY A 1 91 ? 51.389 2.683 -31.885 1.00 78.94 91 GLY A C 1
ATOM 688 O O . GLY A 1 91 ? 50.357 3.189 -32.330 1.00 78.94 91 GLY A O 1
ATOM 689 N N . ILE A 1 92 ? 51.772 2.827 -30.616 1.00 86.31 92 ILE A N 1
ATOM 690 C CA . ILE A 1 92 ? 51.078 3.593 -29.575 1.00 86.31 92 ILE A CA 1
ATOM 691 C C . ILE A 1 92 ? 51.919 4.825 -29.234 1.00 86.31 92 ILE A C 1
ATOM 693 O O . ILE A 1 92 ? 53.111 4.721 -28.932 1.00 86.31 92 ILE A O 1
ATOM 697 N N . LYS A 1 93 ? 51.304 6.010 -29.293 1.00 86.56 93 LYS A N 1
ATOM 698 C CA . LYS A 1 93 ? 51.954 7.279 -28.946 1.00 86.56 93 LYS A CA 1
ATOM 699 C C . LYS A 1 93 ? 52.038 7.394 -27.422 1.00 86.56 93 LYS A C 1
ATOM 701 O O . LYS A 1 93 ? 51.004 7.448 -26.769 1.00 86.56 93 LYS A O 1
ATOM 706 N N . LEU A 1 94 ? 53.254 7.439 -26.874 1.00 86.94 94 LEU A N 1
ATOM 707 C CA . LEU A 1 94 ? 53.504 7.678 -25.445 1.00 86.94 94 LEU A CA 1
ATOM 708 C C . LEU A 1 94 ? 53.976 9.123 -25.248 1.00 86.94 94 LEU A C 1
ATOM 710 O O . LEU A 1 94 ? 55.030 9.491 -25.776 1.00 86.94 94 LEU A O 1
ATOM 714 N N . ILE A 1 95 ? 53.216 9.921 -24.505 1.00 85.50 95 ILE A N 1
ATOM 715 C CA . ILE A 1 95 ? 53.451 11.342 -24.234 1.00 85.50 95 ILE A CA 1
ATOM 716 C C . ILE A 1 95 ? 53.901 11.473 -22.779 1.00 85.50 95 ILE A C 1
ATOM 718 O O . ILE A 1 95 ? 53.123 11.184 -21.883 1.00 85.50 95 ILE A O 1
ATOM 722 N N . LEU A 1 96 ? 55.134 11.913 -22.537 1.00 81.81 96 LEU A N 1
ATOM 723 C CA . LEU A 1 96 ? 55.653 12.132 -21.184 1.00 81.81 96 LEU A CA 1
ATOM 724 C C . LEU A 1 96 ? 55.439 13.599 -20.786 1.00 81.81 96 LEU A C 1
ATOM 726 O O . LEU A 1 96 ? 55.900 14.492 -21.501 1.00 81.81 96 LEU A O 1
ATOM 730 N N . ARG A 1 97 ? 54.730 13.863 -19.685 1.00 69.81 97 ARG A N 1
ATOM 731 C CA . ARG A 1 97 ? 54.519 15.215 -19.146 1.00 69.81 97 ARG A CA 1
ATOM 732 C C . ARG A 1 97 ? 55.441 15.426 -17.938 1.00 69.81 97 ARG A C 1
ATOM 734 O O . ARG A 1 97 ? 55.265 14.758 -16.933 1.00 69.81 97 ARG A O 1
ATOM 741 N N . GLN A 1 98 ? 56.373 16.382 -18.077 1.00 61.16 98 GLN A N 1
ATOM 742 C CA . GLN A 1 98 ? 57.432 16.792 -17.126 1.00 61.16 98 GLN A CA 1
ATOM 743 C C . GLN A 1 98 ? 58.560 15.765 -16.882 1.00 61.16 98 GLN A C 1
ATOM 745 O O . GLN A 1 98 ? 58.352 14.783 -16.182 1.00 61.16 98 GLN A O 1
ATOM 750 N N . PRO A 1 99 ? 59.790 16.004 -17.376 1.00 54.84 99 PRO A N 1
ATOM 751 C CA . PRO A 1 99 ? 60.969 15.286 -16.907 1.00 54.84 99 PRO A CA 1
ATOM 752 C C . PRO A 1 99 ? 61.717 16.104 -15.836 1.00 54.84 99 PRO A C 1
ATOM 754 O O . PRO A 1 99 ? 62.036 17.273 -16.049 1.00 54.84 99 PRO A O 1
ATOM 757 N N . ALA A 1 100 ? 62.049 15.481 -14.708 1.00 46.50 100 ALA A N 1
ATOM 758 C CA . ALA A 1 100 ? 63.116 15.903 -13.792 1.00 46.50 100 ALA A CA 1
ATOM 759 C C . ALA A 1 100 ? 63.927 14.646 -13.396 1.00 46.50 100 ALA A C 1
ATOM 761 O O . ALA A 1 100 ? 63.424 13.541 -13.589 1.00 46.50 100 ALA A O 1
ATOM 762 N N . PRO A 1 101 ? 65.202 14.765 -12.983 1.00 50.75 101 PRO A N 1
ATOM 763 C CA . PRO A 1 101 ? 66.282 13.858 -13.383 1.00 50.75 101 PRO A CA 1
ATOM 764 C C . PRO A 1 101 ? 66.082 12.420 -12.885 1.00 50.75 101 PRO A C 1
ATOM 766 O O . PRO A 1 101 ? 66.357 12.102 -11.735 1.00 50.75 101 PRO A O 1
ATOM 769 N N . GLN A 1 102 ? 65.653 11.525 -13.777 1.00 56.53 102 GLN A N 1
ATOM 770 C CA . GLN A 1 102 ? 65.510 10.090 -13.503 1.00 56.53 102 GLN A CA 1
ATOM 771 C C . GLN A 1 102 ? 66.723 9.286 -14.000 1.00 56.53 102 GLN A C 1
ATOM 773 O O . GLN A 1 102 ? 66.577 8.216 -14.588 1.00 56.53 102 GLN A O 1
ATOM 778 N N . GLU A 1 103 ? 67.942 9.782 -13.768 1.00 54.72 103 GLU A N 1
ATOM 779 C CA . GLU A 1 103 ? 69.154 8.971 -13.990 1.00 54.72 103 GLU A CA 1
ATOM 780 C C . GLU A 1 103 ? 69.367 7.915 -12.879 1.00 54.72 103 GLU A C 1
ATOM 782 O O . GLU A 1 103 ? 70.159 6.979 -13.046 1.00 54.72 103 GLU A O 1
ATOM 787 N N . GLU A 1 104 ? 68.620 8.023 -11.770 1.00 59.31 104 GLU A N 1
ATOM 788 C CA . GLU A 1 104 ? 68.730 7.146 -10.596 1.00 59.31 104 GLU A CA 1
ATOM 789 C C . GLU A 1 104 ? 67.711 5.995 -10.553 1.00 59.31 104 GLU A C 1
ATOM 791 O O . GLU A 1 104 ? 67.993 4.973 -9.929 1.00 59.31 104 GLU A O 1
ATOM 796 N N . ILE A 1 105 ? 66.557 6.094 -11.230 1.00 71.88 105 ILE A N 1
ATOM 797 C CA . ILE A 1 105 ? 65.548 5.022 -11.193 1.00 71.88 105 ILE A CA 1
ATOM 798 C C . ILE A 1 105 ? 65.941 3.918 -12.172 1.00 71.88 105 ILE A C 1
ATOM 800 O O . ILE A 1 105 ? 65.943 4.096 -13.394 1.00 71.88 105 ILE A O 1
ATOM 804 N N . ARG A 1 106 ? 66.285 2.761 -11.606 1.00 82.31 106 ARG A N 1
ATOM 805 C CA . ARG A 1 106 ? 66.724 1.573 -12.332 1.00 82.31 106 ARG A CA 1
ATOM 806 C C . ARG A 1 106 ? 65.622 0.531 -12.335 1.00 82.31 106 ARG A C 1
ATOM 808 O O . ARG A 1 106 ? 65.203 0.054 -11.285 1.00 82.31 106 ARG A O 1
ATOM 815 N N . ILE A 1 107 ? 65.168 0.179 -13.530 1.00 85.06 107 ILE A N 1
ATOM 816 C CA . ILE A 1 107 ? 64.112 -0.802 -13.749 1.00 85.06 107 ILE A CA 1
ATOM 817 C C . ILE A 1 107 ? 64.770 -2.132 -14.116 1.00 85.06 107 ILE A C 1
ATOM 819 O O . ILE A 1 107 ? 65.489 -2.232 -15.114 1.00 85.06 107 ILE A O 1
ATOM 823 N N . THR A 1 108 ? 64.491 -3.154 -13.311 1.00 88.31 108 THR A N 1
ATOM 824 C CA . THR A 1 108 ? 64.805 -4.552 -13.617 1.00 88.31 108 THR A CA 1
ATOM 825 C C . THR A 1 108 ? 63.489 -5.307 -13.733 1.00 88.31 108 THR A C 1
ATOM 827 O O . THR A 1 108 ? 62.702 -5.320 -12.790 1.00 88.31 108 THR A O 1
ATOM 830 N N . LEU A 1 109 ? 63.222 -5.884 -14.901 1.00 89.50 109 LEU A N 1
ATOM 831 C CA . LEU A 1 109 ? 61.937 -6.496 -15.239 1.00 89.50 109 LEU A CA 1
ATOM 832 C C . LEU A 1 109 ? 62.162 -7.626 -16.247 1.00 89.50 109 LEU A C 1
ATOM 834 O O . LEU A 1 109 ? 62.811 -7.406 -17.266 1.00 89.50 109 LEU A O 1
ATOM 838 N N . ASP A 1 110 ? 61.606 -8.809 -15.986 1.00 90.56 110 ASP A N 1
ATOM 839 C CA . ASP A 1 110 ? 61.632 -9.949 -16.911 1.00 90.56 110 ASP A CA 1
ATOM 840 C C . ASP A 1 110 ? 60.204 -10.474 -17.110 1.00 90.56 110 ASP A C 1
ATOM 842 O O . ASP A 1 110 ? 59.629 -11.101 -16.222 1.00 90.56 110 ASP A O 1
ATOM 846 N N . LEU A 1 111 ? 59.609 -10.170 -18.263 1.00 90.00 111 LEU A N 1
ATOM 847 C CA . LEU A 1 111 ? 58.260 -10.585 -18.649 1.00 90.00 111 LEU A CA 1
ATOM 848 C C . LEU A 1 111 ? 58.311 -11.359 -19.967 1.00 90.00 111 LEU A C 1
ATOM 850 O O . LEU A 1 111 ? 59.083 -11.026 -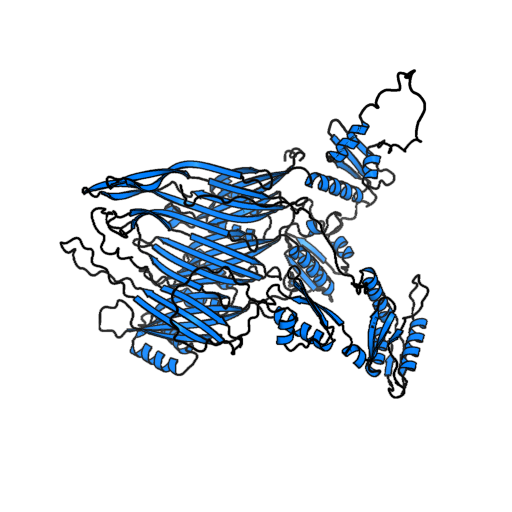20.871 1.00 90.00 111 LEU A O 1
ATOM 854 N N . LYS A 1 112 ? 57.447 -12.363 -20.114 1.00 91.12 112 LYS A N 1
ATOM 855 C CA . LYS A 1 112 ? 57.304 -13.163 -21.339 1.00 91.12 112 LYS A CA 1
ATOM 856 C C . LYS A 1 112 ? 55.856 -13.159 -21.797 1.00 91.12 112 LYS A C 1
ATOM 858 O O . LYS A 1 112 ? 54.965 -13.282 -20.966 1.00 91.12 112 LYS A O 1
ATOM 863 N N . ASP A 1 113 ? 55.661 -13.020 -23.104 1.00 89.25 113 ASP A N 1
ATOM 864 C CA . ASP A 1 113 ? 54.356 -13.058 -23.774 1.00 89.25 113 ASP A CA 1
ATOM 865 C C . ASP A 1 113 ? 53.286 -12.148 -23.137 1.00 89.25 113 ASP A C 1
ATOM 867 O O . ASP A 1 113 ? 52.131 -12.535 -22.981 1.00 89.25 113 ASP A O 1
ATOM 871 N N . VAL A 1 114 ? 53.663 -10.913 -22.788 1.00 90.44 114 VAL A N 1
ATOM 872 C CA . VAL A 1 114 ? 52.774 -9.955 -22.106 1.00 90.44 114 VAL A CA 1
ATOM 873 C C . VAL A 1 114 ? 52.139 -8.947 -23.071 1.00 90.44 114 VAL A C 1
ATOM 875 O 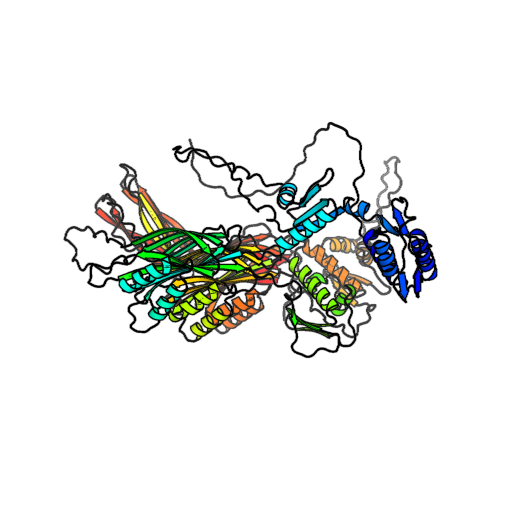O . VAL A 1 114 ? 52.812 -8.475 -23.996 1.00 90.44 114 VAL A O 1
ATOM 878 N N . PRO A 1 115 ? 50.870 -8.551 -22.866 1.00 91.88 115 PRO A N 1
ATOM 879 C CA . PRO A 1 115 ? 50.269 -7.415 -23.558 1.00 91.88 115 PRO A CA 1
ATOM 880 C C . PRO A 1 115 ? 51.042 -6.110 -23.329 1.00 91.88 115 PRO A C 1
ATOM 882 O O . PRO A 1 115 ? 51.637 -5.886 -22.273 1.00 91.88 115 PRO A O 1
ATOM 885 N N . PHE A 1 116 ? 51.000 -5.199 -24.303 1.00 91.69 116 PHE A N 1
ATOM 886 C CA . PHE A 1 116 ? 51.651 -3.892 -24.196 1.00 91.69 116 PHE A CA 1
ATOM 887 C C . PHE A 1 116 ? 51.104 -3.065 -23.022 1.00 91.69 116 PHE A C 1
ATOM 889 O O . PHE A 1 116 ? 51.867 -2.336 -22.394 1.00 91.69 116 PHE A O 1
ATOM 896 N N . SER A 1 117 ? 49.809 -3.174 -22.711 1.00 90.25 117 SER A N 1
ATOM 897 C CA . SER A 1 117 ? 49.182 -2.535 -21.544 1.00 90.25 117 SER A CA 1
ATOM 898 C C . SER A 1 117 ? 49.791 -2.988 -20.216 1.00 90.25 117 SER A C 1
ATOM 900 O O . SER A 1 117 ? 50.097 -2.143 -19.378 1.00 90.25 117 SER A O 1
ATOM 902 N N . GLU A 1 118 ? 50.020 -4.290 -20.045 1.00 89.56 118 GLU A N 1
ATOM 903 C CA . GLU A 1 118 ? 50.641 -4.856 -18.844 1.00 89.56 118 GLU A CA 1
ATOM 904 C C . GLU A 1 118 ? 52.127 -4.508 -18.764 1.00 89.56 118 GLU A C 1
ATOM 906 O O . GLU A 1 118 ? 52.605 -4.048 -17.730 1.00 89.56 118 GLU A O 1
ATOM 911 N N . ALA A 1 119 ? 52.859 -4.633 -19.876 1.00 88.56 119 ALA A N 1
ATOM 912 C CA . ALA A 1 119 ? 54.262 -4.233 -19.929 1.00 88.56 119 ALA A CA 1
ATOM 913 C C . ALA A 1 119 ? 54.443 -2.740 -19.601 1.00 88.56 119 ALA A C 1
ATOM 915 O O . ALA A 1 119 ? 55.386 -2.372 -18.902 1.00 88.56 119 ALA A O 1
ATOM 916 N N . LEU A 1 120 ? 53.535 -1.881 -20.080 1.00 91.62 120 LEU A N 1
ATOM 917 C CA . LEU A 1 120 ? 53.536 -0.460 -19.748 1.00 91.62 120 LEU A CA 1
ATOM 918 C C . LEU A 1 120 ? 53.197 -0.231 -18.274 1.00 91.62 120 LEU A C 1
ATOM 920 O O . LEU A 1 120 ? 53.898 0.548 -17.642 1.00 91.62 120 LEU A O 1
ATOM 924 N N . LEU A 1 121 ? 52.195 -0.927 -17.727 1.00 90.00 121 LEU A N 1
ATOM 925 C CA . LEU A 1 121 ? 51.816 -0.839 -16.315 1.00 90.00 121 LEU A CA 1
ATOM 926 C C . LEU A 1 121 ? 53.009 -1.130 -15.395 1.00 90.00 121 LEU A C 1
ATOM 928 O O . LEU A 1 121 ? 53.349 -0.280 -14.573 1.00 90.00 121 LEU A O 1
ATOM 932 N N . TYR A 1 122 ? 53.701 -2.255 -15.596 1.00 87.88 122 TYR A N 1
ATOM 933 C CA . TYR A 1 122 ? 54.861 -2.630 -14.780 1.00 87.88 122 TYR A CA 1
ATOM 934 C C . TYR A 1 122 ? 56.029 -1.648 -14.918 1.00 87.88 122 TYR A C 1
ATOM 936 O O . TYR A 1 122 ? 56.666 -1.295 -13.927 1.00 87.88 122 TYR A O 1
ATOM 944 N N . VAL A 1 123 ? 56.300 -1.160 -16.133 1.00 88.00 123 VAL A N 1
ATOM 945 C CA . VAL A 1 123 ? 57.340 -0.142 -16.363 1.00 88.00 123 VAL A CA 1
ATOM 946 C C . VAL A 1 123 ? 56.982 1.183 -15.689 1.00 88.00 123 VAL A C 1
ATOM 948 O O . VAL A 1 123 ? 57.862 1.836 -15.134 1.00 88.00 123 VAL A O 1
ATOM 951 N N . THR A 1 124 ? 55.709 1.583 -15.701 1.00 86.94 124 THR A N 1
ATOM 952 C CA . THR A 1 124 ? 55.261 2.811 -15.032 1.00 86.94 124 THR A CA 1
ATOM 953 C C . THR A 1 124 ? 55.253 2.682 -13.517 1.00 86.94 124 THR A C 1
ATOM 955 O O . THR A 1 124 ? 55.683 3.607 -12.841 1.00 86.94 124 THR A O 1
ATOM 958 N N . GLU A 1 125 ? 54.870 1.526 -12.978 1.00 84.81 125 GLU A N 1
ATOM 959 C CA . GLU A 1 125 ? 54.850 1.275 -11.537 1.00 84.81 125 GLU A CA 1
ATOM 960 C C . GLU A 1 125 ? 56.265 1.281 -10.943 1.00 84.81 125 GLU A C 1
ATOM 962 O O . GLU A 1 125 ? 56.536 2.024 -9.998 1.00 84.81 125 GLU A O 1
ATOM 967 N N . LEU A 1 126 ? 57.198 0.542 -11.557 1.00 84.88 126 LEU A N 1
ATOM 968 C CA . LEU A 1 126 ? 58.616 0.545 -11.171 1.00 84.88 126 LEU A CA 1
ATOM 969 C C . LEU A 1 126 ? 59.288 1.903 -11.433 1.00 84.88 126 LEU A C 1
ATOM 971 O O . LEU A 1 126 ? 60.250 2.262 -10.759 1.00 84.88 126 LEU A O 1
ATOM 975 N N . GLY A 1 127 ? 58.768 2.663 -12.399 1.00 83.19 127 GLY A N 1
ATOM 976 C CA . GLY A 1 127 ? 59.210 4.011 -12.749 1.00 83.19 127 GLY A CA 1
ATOM 977 C C . GLY A 1 127 ? 58.609 5.139 -11.906 1.00 83.19 127 GLY A C 1
ATOM 978 O O . GLY A 1 127 ? 58.902 6.296 -12.201 1.00 83.19 127 GLY A O 1
ATOM 979 N N . GLN A 1 128 ? 57.766 4.829 -10.910 1.00 82.31 128 GLN A N 1
ATOM 980 C CA . GLN A 1 128 ? 57.003 5.804 -10.109 1.00 82.31 128 GLN A CA 1
ATOM 981 C C . GLN A 1 128 ? 56.170 6.789 -10.954 1.00 82.31 128 GLN A C 1
ATOM 983 O O . GLN A 1 128 ? 56.022 7.966 -10.634 1.00 82.31 128 GLN A O 1
ATOM 988 N N . MET A 1 129 ? 55.597 6.292 -12.044 1.00 81.12 129 MET A N 1
ATOM 989 C CA . MET A 1 129 ? 54.781 7.041 -12.995 1.00 81.12 129 MET A CA 1
ATOM 990 C C . MET A 1 129 ? 53.356 6.489 -13.014 1.00 81.12 129 MET A C 1
ATOM 992 O O . MET A 1 129 ? 53.124 5.301 -12.798 1.00 81.12 129 MET A O 1
ATOM 996 N N . VAL A 1 130 ? 52.396 7.346 -13.335 1.00 80.06 130 VAL A N 1
ATOM 997 C CA . VAL A 1 130 ? 51.005 6.973 -13.602 1.00 80.06 130 VAL A CA 1
ATOM 998 C C . VAL A 1 130 ? 50.705 7.266 -15.064 1.00 80.06 130 VAL A C 1
ATOM 1000 O O . VAL A 1 130 ? 51.119 8.297 -15.600 1.00 80.06 130 VAL A O 1
ATOM 1003 N N . TYR A 1 131 ? 49.992 6.361 -15.735 1.00 84.00 131 TYR A N 1
ATOM 1004 C CA . TYR A 1 131 ? 49.585 6.570 -17.119 1.00 84.00 131 TYR A CA 1
ATOM 1005 C C . TYR A 1 131 ? 48.072 6.735 -17.260 1.00 84.00 131 TYR A C 1
ATOM 1007 O O . TYR A 1 131 ? 47.282 6.070 -16.593 1.00 84.00 131 TYR A O 1
ATOM 1015 N N . ARG A 1 132 ? 47.664 7.598 -18.191 1.00 82.38 132 ARG A N 1
ATOM 1016 C CA . ARG A 1 132 ? 46.276 7.787 -18.619 1.00 82.38 132 ARG A CA 1
ATOM 1017 C C . ARG A 1 132 ? 46.175 7.597 -20.123 1.00 82.38 132 ARG A C 1
ATOM 1019 O O . ARG A 1 132 ? 46.975 8.138 -20.880 1.00 82.38 132 ARG A O 1
ATOM 1026 N N . VAL A 1 133 ? 45.167 6.857 -20.571 1.00 83.62 133 VAL A N 1
ATOM 1027 C CA . VAL A 1 133 ? 44.874 6.701 -22.001 1.00 83.62 133 VAL A CA 1
ATOM 1028 C C . VAL A 1 133 ? 43.956 7.836 -22.447 1.00 83.62 133 VAL A C 1
ATOM 1030 O O . VAL A 1 133 ? 42.880 8.011 -21.879 1.00 83.62 133 VAL A O 1
ATOM 1033 N N . ASP A 1 134 ? 44.386 8.598 -23.446 1.00 82.25 134 ASP A N 1
ATOM 1034 C CA . ASP A 1 134 ? 43.661 9.726 -24.033 1.00 82.25 134 ASP A CA 1
ATOM 1035 C C . ASP A 1 134 ? 43.403 9.475 -25.530 1.00 82.25 134 ASP A C 1
ATOM 1037 O O . ASP A 1 134 ? 43.996 8.571 -26.127 1.00 82.25 134 ASP A O 1
ATOM 1041 N N . ALA A 1 135 ? 42.539 10.271 -26.163 1.00 76.00 135 ALA A N 1
ATOM 1042 C CA . ALA A 1 135 ? 42.189 10.100 -27.579 1.00 76.00 135 ALA A CA 1
ATOM 1043 C C . ALA A 1 135 ? 43.407 10.254 -28.516 1.00 76.00 135 ALA A C 1
ATOM 1045 O O . ALA A 1 135 ? 43.455 9.646 -29.586 1.00 76.00 135 ALA A O 1
ATOM 1046 N N . GLU A 1 136 ? 44.417 11.027 -28.103 1.00 71.81 136 GLU A N 1
ATOM 1047 C CA . GLU A 1 136 ? 45.646 11.252 -28.873 1.00 71.81 136 GLU A CA 1
ATOM 1048 C C . GLU A 1 136 ? 46.780 10.254 -28.579 1.00 71.81 136 GLU A C 1
ATOM 1050 O O . GLU A 1 136 ? 47.755 10.199 -29.336 1.00 71.81 136 GLU A O 1
ATOM 1055 N N . GLY A 1 137 ? 46.709 9.490 -27.485 1.00 82.69 137 GLY A N 1
ATOM 1056 C CA . GLY A 1 137 ? 47.807 8.637 -27.027 1.00 82.69 137 GLY A CA 1
ATOM 1057 C C . GLY A 1 137 ? 47.784 8.359 -25.526 1.00 82.69 137 GLY A C 1
ATOM 1058 O O . GLY A 1 137 ? 46.900 8.806 -24.802 1.00 82.69 137 GLY A O 1
ATOM 1059 N N . VAL A 1 138 ? 48.784 7.625 -25.042 1.00 87.44 138 VAL A N 1
ATOM 1060 C CA . VAL A 1 138 ? 48.968 7.364 -23.611 1.00 87.44 138 VAL A CA 1
ATOM 1061 C C . VAL A 1 138 ? 49.834 8.463 -23.010 1.00 87.44 138 VAL A C 1
ATOM 1063 O O . VAL A 1 138 ? 50.967 8.669 -23.443 1.00 87.44 138 VAL A O 1
ATOM 1066 N N . ILE A 1 139 ? 49.299 9.170 -22.026 1.00 85.94 139 ILE A N 1
ATOM 1067 C CA . ILE A 1 139 ? 49.979 10.229 -21.286 1.00 85.94 139 ILE A CA 1
ATOM 1068 C C . ILE A 1 139 ? 50.581 9.616 -20.025 1.00 85.94 139 ILE A C 1
ATOM 1070 O O . ILE A 1 139 ? 49.887 8.921 -19.294 1.00 85.94 139 ILE A O 1
ATOM 1074 N N . LEU A 1 140 ? 51.860 9.873 -19.790 1.00 84.12 140 LEU A N 1
ATOM 1075 C CA . LEU A 1 140 ? 52.638 9.438 -18.637 1.00 84.12 140 LEU A CA 1
ATOM 1076 C C . LEU A 1 140 ? 52.937 10.669 -17.782 1.00 84.12 140 LEU A C 1
ATOM 1078 O O . LEU A 1 140 ? 53.492 11.644 -18.299 1.00 84.12 140 LEU A O 1
ATOM 1082 N N . SER A 1 141 ? 52.569 10.609 -16.509 1.00 81.56 141 SER A N 1
ATOM 1083 C CA . SER A 1 141 ? 52.777 11.667 -15.522 1.00 81.56 141 SER A CA 1
ATOM 1084 C C . SER A 1 141 ? 53.498 11.099 -14.304 1.00 81.56 141 SER A C 1
ATOM 1086 O O . SER A 1 141 ? 53.272 9.947 -13.933 1.00 81.56 141 SER A O 1
ATOM 1088 N N . ASP A 1 142 ? 54.333 11.910 -13.662 1.00 78.94 142 ASP A N 1
ATOM 1089 C CA . ASP A 1 142 ? 54.927 11.567 -12.369 1.00 78.94 142 ASP A CA 1
ATOM 1090 C C . ASP A 1 142 ? 53.831 11.288 -11.330 1.00 78.94 142 ASP A C 1
ATOM 1092 O O . ASP A 1 142 ? 52.813 11.985 -11.295 1.00 78.94 142 ASP A O 1
ATOM 1096 N N . ARG A 1 143 ? 54.009 10.257 -10.499 1.00 75.06 143 ARG A N 1
ATOM 1097 C CA . ARG A 1 143 ? 52.985 9.839 -9.533 1.00 75.06 143 ARG A CA 1
ATOM 1098 C C . ARG A 1 143 ? 52.661 10.926 -8.508 1.00 75.06 143 ARG A C 1
ATOM 1100 O O . ARG A 1 143 ? 51.486 11.141 -8.220 1.00 75.06 143 ARG A O 1
ATOM 1107 N N . HIS A 1 144 ? 53.658 11.655 -8.011 1.00 68.06 144 HIS A N 1
ATOM 1108 C CA . HIS A 1 144 ? 53.440 12.739 -7.051 1.00 68.06 144 HIS A CA 1
ATOM 1109 C C . HIS A 1 144 ? 52.794 13.963 -7.711 1.00 68.06 144 HIS A C 1
ATOM 1111 O O . HIS A 1 144 ? 51.919 14.607 -7.123 1.00 68.06 144 HIS A O 1
ATOM 1117 N N . ALA A 1 145 ? 53.168 14.263 -8.956 1.00 66.00 145 ALA A N 1
ATOM 1118 C CA . ALA A 1 145 ? 52.511 15.307 -9.743 1.00 66.00 145 ALA A CA 1
ATOM 1119 C C . ALA A 1 145 ? 51.053 14.946 -10.085 1.00 66.00 145 ALA A C 1
ATOM 1121 O O . ALA A 1 145 ? 50.184 15.811 -10.070 1.00 66.00 145 ALA A O 1
ATOM 1122 N N . TYR A 1 146 ? 50.767 13.670 -10.348 1.00 64.44 146 TYR A N 1
ATOM 1123 C CA . TYR A 1 146 ? 49.428 13.178 -10.675 1.00 64.44 146 TYR A CA 1
ATOM 1124 C C . TYR A 1 146 ? 48.492 13.177 -9.460 1.00 64.44 146 TYR A C 1
ATOM 1126 O O . TYR A 1 146 ? 47.356 13.632 -9.552 1.00 64.44 146 TYR A O 1
ATOM 1134 N N . GLU A 1 147 ? 48.967 12.733 -8.296 1.00 61.44 147 GLU A N 1
ATOM 1135 C CA . GLU A 1 147 ? 48.182 12.736 -7.052 1.00 61.44 147 GLU A CA 1
ATOM 1136 C C . GLU A 1 147 ? 47.843 14.162 -6.572 1.00 61.44 147 GLU A C 1
ATOM 1138 O O . GLU A 1 147 ? 46.813 14.372 -5.927 1.00 61.44 147 GLU A O 1
ATOM 1143 N N . SER A 1 148 ? 48.670 15.151 -6.933 1.00 60.16 148 SER A N 1
ATOM 1144 C CA . SER A 1 148 ? 48.439 16.578 -6.663 1.00 60.16 148 SER A CA 1
ATOM 1145 C C . SER A 1 148 ? 47.663 17.313 -7.769 1.00 60.16 148 SER A C 1
ATOM 1147 O O . SER A 1 148 ? 47.171 18.421 -7.533 1.00 60.16 148 SER A O 1
ATOM 1149 N N . GLU A 1 149 ? 47.491 16.705 -8.950 1.00 70.12 149 GLU A N 1
ATOM 1150 C CA . GLU A 1 149 ? 46.701 17.256 -10.055 1.00 70.12 149 GLU A CA 1
ATOM 1151 C C . GLU A 1 149 ? 45.195 17.166 -9.754 1.00 70.12 149 GLU A C 1
ATOM 1153 O O . GLU A 1 149 ? 44.687 16.231 -9.123 1.00 70.12 149 GLU A O 1
ATOM 1158 N N . ARG A 1 150 ? 44.447 18.178 -10.202 1.00 78.19 150 ARG A N 1
ATOM 1159 C CA . ARG A 1 150 ? 43.004 18.251 -9.979 1.00 78.19 150 ARG A CA 1
ATOM 1160 C C . ARG A 1 150 ? 42.247 17.403 -10.979 1.00 78.19 150 ARG A C 1
ATOM 1162 O O . ARG A 1 150 ? 42.303 17.633 -12.185 1.00 78.19 150 ARG A O 1
ATOM 1169 N N . HIS A 1 151 ? 41.443 16.501 -10.451 1.00 78.25 151 HIS A N 1
ATOM 1170 C CA . HIS A 1 151 ? 40.592 15.609 -11.211 1.00 78.25 151 HIS A CA 1
ATOM 1171 C C . HIS A 1 151 ? 39.130 15.983 -10.986 1.00 78.25 151 HIS A C 1
ATOM 1173 O O . HIS A 1 151 ? 38.761 16.473 -9.922 1.00 78.25 151 HIS A O 1
ATOM 1179 N N . THR A 1 152 ? 38.288 15.775 -11.998 1.00 83.31 152 THR A N 1
ATOM 1180 C CA . THR A 1 152 ? 36.833 15.928 -11.868 1.00 83.31 152 THR A CA 1
ATOM 1181 C C . THR A 1 152 ? 36.182 14.561 -12.001 1.00 83.31 152 THR A C 1
ATOM 1183 O O . THR A 1 152 ? 36.330 13.919 -13.040 1.00 83.31 152 THR A O 1
ATOM 1186 N N . ARG A 1 153 ? 35.453 14.126 -10.972 1.00 79.50 153 ARG A N 1
ATOM 1187 C CA . ARG A 1 153 ? 34.629 12.908 -10.987 1.00 79.50 153 ARG A CA 1
ATOM 1188 C C . ARG A 1 153 ? 33.170 13.256 -10.704 1.00 79.50 153 ARG A C 1
ATOM 1190 O O . ARG A 1 153 ? 32.867 14.256 -10.053 1.00 79.50 153 ARG A O 1
ATOM 1197 N N . THR A 1 154 ? 32.269 12.447 -11.252 1.00 82.31 154 THR A N 1
ATOM 1198 C CA . THR A 1 154 ? 30.825 12.581 -11.031 1.00 82.31 154 THR A CA 1
ATOM 1199 C C . THR A 1 154 ? 30.344 11.365 -10.261 1.00 82.31 154 THR A C 1
ATOM 1201 O O . THR A 1 154 ? 30.521 10.243 -10.725 1.00 82.31 154 THR A O 1
ATOM 1204 N N . PHE A 1 155 ? 29.730 11.606 -9.111 1.00 78.19 155 PHE A N 1
ATOM 1205 C CA . PHE A 1 155 ? 29.174 10.600 -8.218 1.00 78.19 155 PHE A CA 1
ATOM 1206 C C . PHE A 1 155 ? 27.650 10.696 -8.232 1.00 78.19 155 PHE A C 1
ATOM 1208 O O . PHE A 1 155 ? 27.090 11.776 -8.438 1.00 78.19 155 PHE A O 1
ATOM 1215 N N . ARG A 1 156 ? 26.962 9.574 -8.025 1.00 70.38 156 ARG A N 1
ATOM 1216 C CA . ARG A 1 156 ? 25.504 9.554 -7.868 1.00 70.38 156 ARG A CA 1
ATOM 1217 C C . ARG A 1 156 ? 25.179 9.562 -6.380 1.00 70.38 156 ARG A C 1
ATOM 1219 O O . ARG A 1 156 ? 25.730 8.755 -5.644 1.00 70.38 156 ARG A O 1
ATOM 1226 N N . VAL A 1 157 ? 24.299 10.457 -5.949 1.00 67.06 157 VAL A N 1
ATOM 1227 C CA . VAL A 1 157 ? 23.870 10.584 -4.551 1.00 67.06 157 VAL A CA 1
ATOM 1228 C C . VAL A 1 157 ? 22.346 10.745 -4.474 1.00 67.06 157 VAL A C 1
ATOM 1230 O O . VAL A 1 157 ? 21.760 11.330 -5.392 1.00 67.06 157 VAL A O 1
ATOM 1233 N N . PRO A 1 158 ? 21.678 10.231 -3.423 1.00 55.97 158 PRO A N 1
ATOM 1234 C CA . PRO A 1 158 ? 20.241 10.421 -3.233 1.00 55.97 158 PRO A CA 1
ATOM 1235 C C . PRO A 1 158 ? 19.838 11.909 -3.171 1.00 55.97 158 PRO A C 1
ATOM 1237 O O . PRO A 1 158 ? 20.647 12.751 -2.782 1.00 55.97 158 PRO A O 1
ATOM 1240 N N . PRO A 1 159 ? 18.588 12.264 -3.517 1.00 50.31 159 PRO A N 1
ATOM 1241 C CA . PRO A 1 159 ? 18.107 13.647 -3.441 1.00 50.31 159 PRO A CA 1
ATOM 1242 C C . PRO A 1 159 ? 18.138 14.224 -2.013 1.00 50.31 159 PRO A C 1
ATOM 1244 O O . PRO A 1 159 ? 18.360 15.425 -1.855 1.00 50.31 159 PRO A O 1
ATOM 1247 N N . ASP A 1 160 ? 18.035 13.367 -0.992 1.00 52.66 160 ASP A N 1
ATOM 1248 C CA . ASP A 1 160 ? 18.082 13.738 0.431 1.00 52.66 160 ASP A CA 1
ATOM 1249 C C . ASP A 1 160 ? 19.498 13.743 1.030 1.00 52.66 160 ASP A C 1
ATOM 1251 O O . ASP A 1 160 ? 19.668 13.929 2.235 1.00 52.66 160 ASP A O 1
ATOM 1255 N N . PHE A 1 161 ? 20.537 13.596 0.198 1.00 57.03 161 PHE A N 1
ATOM 1256 C CA . PHE A 1 161 ? 21.948 13.560 0.611 1.00 57.03 161 PHE A CA 1
ATOM 1257 C C . PHE A 1 161 ? 22.381 14.767 1.470 1.00 57.03 161 PHE A C 1
ATOM 1259 O O . PHE A 1 161 ? 23.360 14.677 2.204 1.00 57.03 161 PHE A O 1
ATOM 1266 N N . PHE A 1 162 ? 21.651 15.891 1.416 1.00 57.62 162 PHE A N 1
ATOM 1267 C CA . PHE A 1 162 ? 21.974 17.130 2.138 1.00 57.62 162 PHE A CA 1
ATOM 1268 C C . PHE A 1 162 ? 21.136 17.378 3.405 1.00 57.62 162 PHE A C 1
ATOM 1270 O O . PHE A 1 162 ? 21.253 18.450 3.997 1.00 57.62 162 PHE A O 1
ATOM 1277 N N . SER A 1 163 ? 20.308 16.415 3.823 1.00 51.19 163 SER A N 1
ATOM 1278 C CA . SER A 1 163 ? 19.413 16.531 4.989 1.00 51.19 163 SER A CA 1
ATOM 1279 C C . SER A 1 163 ? 20.007 15.976 6.293 1.00 51.19 163 SER A C 1
ATOM 1281 O O . SER A 1 163 ? 19.296 15.852 7.284 1.00 51.19 163 SER A O 1
ATOM 1283 N N . VAL A 1 164 ? 21.301 15.636 6.317 1.00 42.12 164 VAL A N 1
ATOM 1284 C CA . VAL A 1 164 ? 21.991 15.169 7.530 1.00 42.12 164 VAL A CA 1
ATOM 1285 C C . VAL A 1 164 ? 22.224 16.362 8.467 1.00 42.12 164 VAL A C 1
ATOM 1287 O O . VAL A 1 164 ? 23.089 17.209 8.220 1.00 42.12 164 VAL A O 1
ATOM 1290 N N . GLU A 1 165 ? 21.417 16.468 9.522 1.00 34.31 165 GLU A N 1
ATOM 1291 C CA . GLU A 1 165 ? 21.584 17.467 10.578 1.00 34.31 165 GLU A CA 1
ATOM 1292 C C . GLU A 1 165 ? 22.592 16.979 11.627 1.00 34.31 165 GLU A C 1
ATOM 1294 O O . GLU A 1 165 ? 22.462 15.880 12.151 1.00 34.31 165 GLU A O 1
ATOM 1299 N N . ASP A 1 166 ? 23.569 17.834 11.948 1.00 34.84 166 ASP A N 1
ATOM 1300 C CA . ASP A 1 166 ? 24.428 17.700 13.127 1.00 34.84 166 ASP A CA 1
ATOM 1301 C C . ASP A 1 166 ? 24.333 18.984 13.956 1.00 34.84 166 ASP A C 1
ATOM 1303 O O . ASP A 1 166 ? 24.406 20.101 13.425 1.00 34.84 166 ASP A O 1
ATOM 1307 N N . TYR A 1 167 ? 24.156 18.754 15.253 1.00 34.16 167 TYR A N 1
ATOM 1308 C CA . TYR A 1 167 ? 23.950 19.663 16.376 1.00 34.16 167 TYR A CA 1
ATOM 1309 C C . TYR A 1 167 ? 25.179 20.545 16.664 1.00 34.16 167 TYR A C 1
ATOM 1311 O O . TYR A 1 167 ? 26.291 20.040 16.804 1.00 34.16 167 TYR A O 1
ATOM 1319 N N . ASP A 1 168 ? 24.977 21.862 16.808 1.00 27.98 168 ASP A N 1
ATOM 1320 C CA . ASP A 1 168 ? 25.994 22.795 17.315 1.00 27.98 168 ASP A CA 1
ATOM 1321 C C . ASP A 1 168 ? 25.772 23.030 18.827 1.00 27.98 168 ASP A C 1
ATOM 1323 O O . ASP A 1 168 ? 24.780 23.658 19.212 1.00 27.98 168 ASP A O 1
ATOM 1327 N N . PRO A 1 169 ? 26.674 22.559 19.710 1.00 31.34 169 PRO A N 1
ATOM 1328 C CA . PRO A 1 169 ? 26.546 22.716 21.159 1.00 31.34 169 PRO A CA 1
ATOM 1329 C C . PRO A 1 169 ? 26.751 24.160 21.650 1.00 31.34 169 PRO A C 1
ATOM 1331 O O . PRO A 1 169 ? 26.666 24.407 22.853 1.00 31.34 169 PRO A O 1
ATOM 1334 N N . SER A 1 170 ? 27.032 25.123 20.766 1.00 29.64 170 SER A N 1
ATOM 1335 C CA . SER A 1 170 ? 27.264 26.523 21.143 1.00 29.64 170 SER A CA 1
ATOM 1336 C C . SER A 1 170 ? 26.005 27.396 21.188 1.00 29.64 170 SER A C 1
ATOM 1338 O O . SER A 1 170 ? 26.079 28.531 21.659 1.00 29.64 170 SER A O 1
ATOM 1340 N N . ASN A 1 171 ? 24.840 26.878 20.779 1.00 34.34 171 AS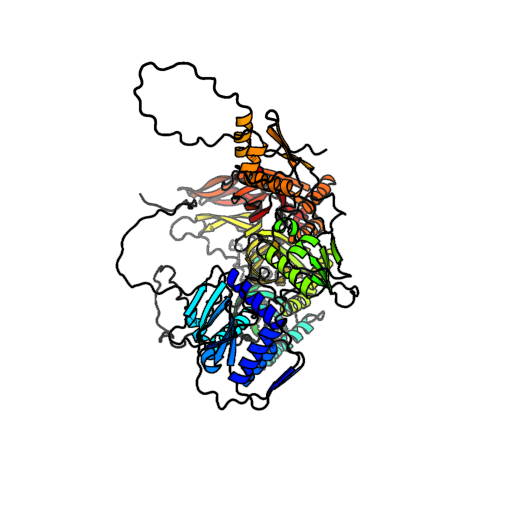N A N 1
ATOM 1341 C CA . ASN A 1 171 ? 23.590 27.644 20.751 1.00 34.34 171 ASN A CA 1
ATOM 1342 C C . ASN A 1 171 ? 22.558 27.159 21.782 1.00 34.34 171 ASN A C 1
ATOM 1344 O O . ASN A 1 171 ? 21.399 26.899 21.462 1.00 34.34 171 ASN A O 1
ATOM 1348 N N . VAL A 1 172 ? 22.991 27.044 23.039 1.00 31.70 172 VAL A N 1
ATOM 1349 C CA . VAL A 1 172 ? 22.088 26.905 24.189 1.00 31.70 172 VAL A CA 1
ATOM 1350 C C . VAL A 1 172 ? 21.638 28.314 24.605 1.00 31.70 172 VAL A C 1
ATOM 1352 O O . VAL A 1 172 ? 22.485 29.106 25.034 1.00 31.70 172 VAL A O 1
ATOM 1355 N N . PRO A 1 173 ? 20.342 28.680 24.518 1.00 33.31 173 PRO A N 1
ATOM 1356 C CA . PRO A 1 173 ? 19.860 29.914 25.123 1.00 33.31 173 PRO A CA 1
ATOM 1357 C C . PRO A 1 173 ? 20.152 29.867 26.623 1.00 33.31 173 PRO A C 1
ATOM 1359 O O . PRO A 1 173 ? 19.760 28.937 27.323 1.00 33.31 173 PRO A O 1
ATOM 1362 N N . THR A 1 174 ? 20.888 30.857 27.115 1.00 33.09 174 THR A N 1
ATOM 1363 C CA . THR A 1 174 ? 21.468 30.874 28.465 1.00 33.09 174 THR A CA 1
ATOM 1364 C C . THR A 1 174 ? 20.461 31.288 29.549 1.00 33.09 174 THR A C 1
ATOM 1366 O O . THR A 1 174 ? 20.844 31.912 30.534 1.00 33.09 174 THR A O 1
ATOM 1369 N N . ASP A 1 175 ? 19.177 30.952 29.402 1.00 43.25 175 ASP A N 1
ATOM 1370 C CA . ASP A 1 175 ? 18.195 31.121 30.480 1.00 43.25 175 ASP A CA 1
ATOM 1371 C C . ASP A 1 175 ? 16.994 30.156 30.335 1.00 43.25 175 ASP A C 1
ATOM 1373 O O . ASP A 1 175 ? 16.195 30.311 29.408 1.00 43.25 175 ASP A O 1
ATOM 1377 N N . PRO A 1 176 ? 16.827 29.175 31.245 1.00 43.06 176 PRO A N 1
ATOM 1378 C CA . PRO A 1 176 ? 15.706 28.238 31.241 1.00 43.06 176 PRO A CA 1
ATOM 1379 C C . PRO A 1 176 ? 14.412 28.775 31.894 1.00 43.06 176 PRO A C 1
ATOM 1381 O O . PRO A 1 176 ? 13.475 27.996 32.064 1.00 43.06 176 PRO A O 1
ATOM 1384 N N . PHE A 1 177 ? 14.312 30.065 32.258 1.00 38.44 177 PHE A N 1
ATOM 1385 C CA . PHE A 1 177 ? 13.125 30.630 32.935 1.00 38.44 177 PHE A CA 1
ATOM 1386 C C . PHE A 1 177 ? 12.547 31.936 32.350 1.00 38.44 177 PHE A C 1
ATOM 1388 O O . PHE A 1 177 ? 11.636 32.523 32.945 1.00 38.44 177 PHE A O 1
ATOM 1395 N N . ALA A 1 178 ? 12.961 32.383 31.162 1.00 32.59 178 ALA A N 1
ATOM 1396 C CA . ALA A 1 178 ? 12.316 33.525 30.508 1.00 32.59 178 ALA A CA 1
ATOM 1397 C C . ALA A 1 178 ? 10.900 33.166 30.000 1.00 32.59 178 ALA A C 1
ATOM 1399 O O . ALA A 1 178 ? 10.709 32.614 28.918 1.00 32.59 178 ALA A O 1
ATOM 1400 N N . THR A 1 179 ? 9.879 33.513 30.787 1.00 36.19 179 THR A N 1
ATOM 1401 C CA . THR A 1 179 ? 8.465 33.445 30.387 1.00 36.19 179 THR A CA 1
ATOM 1402 C C . THR A 1 179 ? 8.214 34.453 29.264 1.00 36.19 179 THR A C 1
ATOM 1404 O O . THR A 1 179 ? 8.264 35.657 29.509 1.00 36.19 179 THR A O 1
ATOM 1407 N N . THR A 1 180 ? 7.918 33.989 28.045 1.00 27.64 180 THR A N 1
ATOM 1408 C CA . THR A 1 180 ? 7.474 34.871 26.952 1.00 27.64 180 THR A CA 1
ATOM 1409 C C . THR A 1 180 ? 6.085 34.475 26.475 1.00 27.64 180 THR A C 1
ATOM 1411 O O . THR A 1 180 ? 5.817 33.334 26.110 1.00 27.64 180 THR A O 1
ATOM 1414 N N . ALA A 1 181 ? 5.205 35.470 26.532 1.00 24.81 181 ALA A N 1
ATOM 1415 C CA . ALA A 1 181 ? 3.833 35.462 26.075 1.00 24.81 181 ALA A CA 1
ATOM 1416 C C . ALA A 1 181 ? 3.699 35.214 24.561 1.00 24.81 181 ALA A C 1
ATOM 1418 O O . ALA A 1 181 ? 4.609 35.478 23.778 1.00 24.81 181 ALA A O 1
ATOM 1419 N N . LEU A 1 182 ? 2.502 34.765 24.177 1.00 32.31 182 LEU A N 1
ATOM 1420 C CA . LEU A 1 182 ? 1.992 34.673 22.809 1.00 32.31 182 LEU A CA 1
ATOM 1421 C C . LEU A 1 182 ? 2.336 35.911 21.958 1.00 32.31 182 LEU A C 1
ATOM 1423 O O . LEU A 1 182 ? 1.951 37.029 22.303 1.00 32.31 182 LEU A O 1
ATOM 1427 N N . ALA A 1 183 ? 2.950 35.684 20.794 1.00 26.86 183 ALA A N 1
ATOM 1428 C CA . ALA A 1 183 ? 2.936 36.613 19.666 1.00 26.86 183 ALA A CA 1
ATOM 1429 C C . ALA A 1 183 ? 2.821 35.848 18.322 1.00 26.86 183 ALA A C 1
ATOM 1431 O O . ALA A 1 183 ? 3.221 34.686 18.247 1.00 26.86 183 ALA A O 1
ATOM 1432 N N . PRO A 1 184 ? 2.219 36.465 17.286 1.00 31.42 184 PRO A N 1
ATOM 1433 C CA . PRO A 1 184 ? 1.576 35.786 16.160 1.00 31.42 184 PRO A CA 1
ATOM 1434 C C . PRO A 1 184 ? 2.454 35.666 14.901 1.00 31.42 184 PRO A C 1
ATOM 1436 O O . PRO A 1 184 ? 3.370 36.454 14.703 1.00 31.42 184 PRO A O 1
ATOM 1439 N N . ASN A 1 185 ? 2.080 34.722 14.026 1.00 34.50 185 ASN A N 1
ATOM 1440 C CA . ASN A 1 185 ? 2.366 34.623 12.584 1.00 34.50 185 ASN A CA 1
ATOM 1441 C C . ASN A 1 185 ? 3.689 35.218 12.062 1.00 34.50 185 ASN A C 1
ATOM 1443 O O . ASN A 1 185 ? 3.749 36.390 11.687 1.00 34.50 185 ASN A O 1
ATOM 1447 N N . THR A 1 186 ? 4.660 34.334 11.818 1.00 26.73 186 THR A N 1
ATOM 1448 C CA . THR A 1 186 ? 5.777 34.579 10.893 1.00 26.73 186 THR A CA 1
ATOM 1449 C C . THR A 1 186 ? 5.811 33.452 9.849 1.00 26.73 186 THR A C 1
ATOM 1451 O O . THR A 1 186 ? 5.758 32.283 10.232 1.00 26.73 186 THR A O 1
ATOM 1454 N N . PRO A 1 187 ? 5.855 33.752 8.537 1.00 28.55 187 PRO A N 1
ATOM 1455 C CA . PRO A 1 187 ? 5.917 32.740 7.485 1.00 28.55 187 PRO A CA 1
ATOM 1456 C C . PRO A 1 187 ? 7.247 31.976 7.514 1.00 28.55 187 PRO A C 1
ATOM 1458 O O . PRO A 1 187 ? 8.274 32.528 7.904 1.00 28.55 187 PRO A O 1
ATOM 1461 N N . ALA A 1 188 ? 7.194 30.716 7.070 1.00 33.62 188 ALA A N 1
ATOM 1462 C CA . ALA A 1 188 ? 8.292 29.757 6.962 1.00 33.62 188 ALA A CA 1
ATOM 1463 C C . ALA A 1 188 ? 9.656 30.407 6.653 1.00 33.62 188 ALA A C 1
ATOM 1465 O O . ALA A 1 188 ? 9.957 30.786 5.517 1.00 33.62 188 ALA A O 1
ATOM 1466 N N . GLY A 1 189 ? 10.494 30.513 7.685 1.00 28.86 189 GLY A N 1
ATOM 1467 C CA . GLY A 1 189 ? 11.905 30.833 7.538 1.00 28.86 189 GLY A CA 1
ATOM 1468 C C . GLY A 1 189 ? 12.619 29.642 6.911 1.00 28.86 189 GLY A C 1
ATOM 1469 O O . GLY A 1 189 ? 12.609 28.548 7.465 1.00 28.86 189 GLY A O 1
ATOM 1470 N N . LYS A 1 190 ? 13.218 29.853 5.735 1.00 35.47 190 LYS A N 1
ATOM 1471 C CA . LYS A 1 190 ? 14.125 28.905 5.080 1.00 35.47 190 LYS A CA 1
ATOM 1472 C C . LYS A 1 190 ? 15.161 28.399 6.087 1.00 35.47 190 LYS A C 1
ATOM 1474 O O . LYS A 1 190 ? 16.004 29.176 6.527 1.00 35.47 190 LYS A O 1
ATOM 1479 N N . ILE A 1 191 ? 15.128 27.103 6.387 1.00 37.16 191 ILE A N 1
ATOM 1480 C CA . ILE A 1 191 ? 16.247 26.409 7.027 1.00 37.16 191 ILE A CA 1
ATOM 1481 C C . ILE A 1 191 ? 17.477 26.624 6.123 1.00 37.16 191 ILE A C 1
ATOM 1483 O O . ILE A 1 191 ? 17.371 26.414 4.905 1.00 37.16 191 ILE A O 1
ATOM 1487 N N . PRO A 1 192 ? 18.623 27.093 6.645 1.00 37.78 192 PRO A N 1
ATOM 1488 C CA . PRO A 1 192 ? 19.828 27.253 5.846 1.00 37.78 192 PRO A CA 1
ATOM 1489 C C . PRO A 1 192 ? 20.350 25.863 5.463 1.00 37.78 192 PRO A C 1
ATOM 1491 O O . PRO A 1 192 ? 21.020 25.198 6.246 1.00 37.78 192 PRO A O 1
ATOM 1494 N N . ARG A 1 193 ? 20.024 25.401 4.250 1.00 52.31 193 ARG A N 1
ATOM 1495 C CA . ARG A 1 193 ? 20.608 24.178 3.683 1.00 52.31 193 ARG A CA 1
ATOM 1496 C C . ARG A 1 193 ? 22.124 24.362 3.600 1.00 52.31 193 ARG A C 1
ATOM 1498 O O . ARG A 1 193 ? 22.579 25.284 2.916 1.00 52.31 193 ARG A O 1
ATOM 1505 N N . LYS A 1 194 ? 22.891 23.503 4.279 1.00 58.53 194 LYS A N 1
ATOM 1506 C CA . LYS A 1 194 ? 24.351 23.435 4.117 1.00 58.53 194 LYS A CA 1
ATOM 1507 C C . LYS A 1 194 ? 24.668 23.216 2.634 1.00 58.53 194 LYS A C 1
ATOM 1509 O O . LYS A 1 194 ? 23.970 22.472 1.942 1.00 58.53 194 LYS A O 1
ATOM 1514 N N . THR A 1 195 ? 25.683 23.897 2.112 1.00 75.94 195 THR A N 1
ATOM 1515 C CA . THR A 1 195 ? 26.095 23.716 0.714 1.00 75.94 195 THR A CA 1
ATOM 1516 C C . THR A 1 195 ? 26.737 22.335 0.531 1.00 75.94 195 THR A C 1
ATOM 1518 O O . THR A 1 195 ? 27.293 21.790 1.485 1.00 75.94 195 THR A O 1
ATOM 1521 N N . PRO A 1 196 ? 26.732 21.755 -0.685 1.00 75.00 196 PRO A N 1
ATOM 1522 C CA . PRO A 1 196 ? 27.364 20.459 -0.929 1.00 75.00 196 PRO A CA 1
ATOM 1523 C C . PRO A 1 196 ? 28.830 20.376 -0.508 1.00 75.00 196 PRO A C 1
ATOM 1525 O O . PRO A 1 196 ? 29.303 19.327 -0.085 1.00 75.00 196 PRO A O 1
ATOM 1528 N N . GLN A 1 197 ? 29.537 21.500 -0.592 1.00 82.69 197 GLN A N 1
ATOM 1529 C CA . GLN A 1 197 ? 30.911 21.614 -0.135 1.00 82.69 197 GLN A CA 1
ATOM 1530 C C . GLN A 1 197 ? 31.023 21.498 1.394 1.00 82.69 197 GLN A C 1
ATOM 1532 O O . GLN A 1 197 ? 31.851 20.735 1.874 1.00 82.69 197 GLN A O 1
ATOM 1537 N N . GLN A 1 198 ? 30.150 22.170 2.154 1.00 79.31 198 GLN A N 1
ATOM 1538 C CA . GLN A 1 198 ? 30.163 22.140 3.624 1.00 79.31 198 GLN A CA 1
ATOM 1539 C C . GLN A 1 198 ? 29.924 20.737 4.197 1.00 79.31 198 GLN A C 1
ATOM 1541 O O . GLN A 1 198 ? 30.467 20.399 5.244 1.00 79.31 198 GLN A O 1
ATOM 1546 N N . ILE A 1 199 ? 29.121 19.911 3.519 1.00 73.50 199 ILE A N 1
ATOM 1547 C CA . ILE A 1 199 ? 28.853 18.531 3.954 1.00 73.50 199 ILE A CA 1
ATOM 1548 C C . ILE A 1 199 ? 30.077 17.638 3.740 1.00 73.50 199 ILE A C 1
ATOM 1550 O O . ILE A 1 199 ? 30.442 16.868 4.623 1.00 73.50 199 ILE A O 1
ATOM 1554 N N . LEU A 1 200 ? 30.748 17.770 2.594 1.00 82.00 200 LEU A N 1
ATOM 1555 C CA . LEU A 1 200 ? 31.975 17.022 2.323 1.00 82.00 200 LEU A CA 1
ATOM 1556 C C . LEU A 1 200 ? 33.127 17.481 3.235 1.00 82.00 200 LEU A C 1
ATOM 1558 O O . LEU A 1 200 ? 33.899 16.650 3.705 1.00 82.00 200 LEU A O 1
ATOM 1562 N N . GLU A 1 201 ? 33.204 18.777 3.552 1.00 85.38 201 GLU A N 1
ATOM 1563 C CA . GLU A 1 201 ? 34.153 19.320 4.537 1.00 85.38 201 GLU A CA 1
ATOM 1564 C C . GLU A 1 201 ? 33.910 18.759 5.942 1.00 85.38 201 GLU A C 1
ATOM 1566 O O . GLU A 1 201 ? 34.864 18.371 6.617 1.00 85.38 201 GLU A O 1
ATOM 1571 N N . ALA A 1 202 ? 32.646 18.641 6.365 1.00 75.94 202 ALA A N 1
ATOM 1572 C CA . ALA A 1 202 ? 32.284 18.025 7.644 1.00 75.94 202 ALA A CA 1
ATOM 1573 C C . ALA A 1 202 ? 32.674 16.537 7.715 1.00 75.94 202 ALA A C 1
ATOM 1575 O O . ALA A 1 202 ? 33.057 16.054 8.777 1.00 75.94 202 ALA A O 1
ATOM 1576 N N . ALA A 1 203 ? 32.657 15.832 6.580 1.00 71.88 203 ALA A N 1
ATOM 1577 C CA . ALA A 1 203 ? 33.132 14.454 6.459 1.00 71.88 203 ALA A CA 1
ATOM 1578 C C . ALA A 1 203 ? 34.673 14.325 6.393 1.00 71.88 203 ALA A C 1
ATOM 1580 O O . ALA A 1 203 ? 35.194 13.234 6.167 1.00 71.88 203 ALA A O 1
ATOM 1581 N N . GLY A 1 204 ? 35.416 15.423 6.584 1.00 77.44 204 GLY A N 1
ATOM 1582 C CA . GLY A 1 204 ? 36.882 15.437 6.618 1.00 77.44 204 GLY A CA 1
ATOM 1583 C C . GLY A 1 204 ? 37.559 15.603 5.254 1.00 77.44 204 GLY A C 1
ATOM 1584 O O . GLY A 1 204 ? 38.782 15.486 5.165 1.00 77.44 204 GLY A O 1
ATOM 1585 N N . ILE A 1 205 ? 36.805 15.894 4.189 1.00 87.88 205 ILE A N 1
ATOM 1586 C CA . ILE A 1 205 ? 37.352 16.101 2.842 1.00 87.88 205 ILE A CA 1
ATOM 1587 C C . ILE A 1 205 ? 37.763 17.566 2.681 1.00 87.88 205 ILE A C 1
ATOM 1589 O O . ILE A 1 205 ? 36.953 18.482 2.795 1.00 87.88 205 ILE A O 1
ATOM 1593 N N . THR A 1 206 ? 39.035 17.808 2.377 1.00 85.56 206 THR A N 1
ATOM 1594 C CA . THR A 1 206 ? 39.578 19.171 2.267 1.00 85.56 206 THR A CA 1
ATOM 1595 C C . THR A 1 206 ? 39.373 19.773 0.871 1.00 85.56 206 THR A C 1
ATOM 1597 O O . THR A 1 206 ? 39.503 19.084 -0.142 1.00 85.56 206 THR A O 1
ATOM 1600 N N . PHE A 1 207 ? 39.099 21.081 0.784 1.00 85.50 207 PHE A N 1
ATOM 1601 C CA . PHE A 1 207 ? 38.929 21.805 -0.488 1.00 85.50 207 PHE A CA 1
ATOM 1602 C C . PHE A 1 207 ? 40.016 22.875 -0.679 1.00 85.50 207 PHE A C 1
ATOM 1604 O O . PHE A 1 207 ? 39.825 24.028 -0.295 1.00 85.50 207 PHE A O 1
ATOM 1611 N N . PRO A 1 208 ? 41.174 22.525 -1.272 1.00 80.56 208 PRO A N 1
ATOM 1612 C CA . PRO A 1 208 ? 42.205 23.507 -1.610 1.00 80.56 208 PRO A CA 1
ATOM 1613 C C . PRO A 1 208 ? 41.734 24.508 -2.688 1.00 80.56 208 PRO A C 1
ATOM 1615 O O . PRO A 1 208 ? 40.752 24.272 -3.394 1.00 80.56 208 PRO A O 1
ATOM 1618 N N . GLU A 1 209 ? 42.472 25.607 -2.886 1.00 73.56 209 GLU A N 1
ATOM 1619 C CA . GLU A 1 209 ? 42.137 26.685 -3.840 1.00 73.56 209 GLU A CA 1
ATOM 1620 C C . GLU A 1 209 ? 41.995 26.161 -5.279 1.00 73.56 209 GLU A C 1
ATOM 1622 O O . GLU A 1 209 ? 42.957 25.621 -5.823 1.00 73.56 209 GLU A O 1
ATOM 1627 N N . GLY A 1 210 ? 40.803 26.279 -5.882 1.00 72.50 210 GLY A N 1
ATOM 1628 C CA . GLY A 1 210 ? 40.472 25.743 -7.215 1.00 72.50 210 GLY A CA 1
ATOM 1629 C C . GLY A 1 210 ? 39.724 24.399 -7.218 1.00 72.50 210 GLY A C 1
ATOM 1630 O O . GLY A 1 210 ? 39.436 23.865 -8.290 1.00 72.50 210 GLY A O 1
ATOM 1631 N N . SER A 1 211 ? 39.412 23.829 -6.048 1.00 86.19 211 SER A N 1
ATOM 1632 C CA . SER A 1 211 ? 38.496 22.687 -5.922 1.00 86.19 211 SER A CA 1
ATOM 1633 C C . SER A 1 211 ? 37.047 23.177 -5.932 1.00 86.19 211 SER A C 1
ATOM 1635 O O . SER A 1 211 ? 36.757 24.281 -5.478 1.00 86.19 211 SER A O 1
ATOM 1637 N N . SER A 1 212 ? 36.129 22.380 -6.475 1.00 84.69 212 SER A N 1
ATOM 1638 C CA . SER A 1 212 ? 34.715 22.765 -6.552 1.00 84.69 212 SER A CA 1
ATOM 1639 C C . SER A 1 212 ? 33.787 21.567 -6.426 1.00 84.69 212 SER A C 1
ATOM 1641 O O . SER A 1 212 ? 34.155 20.441 -6.758 1.00 84.69 212 SER A O 1
ATOM 1643 N N . VAL A 1 213 ? 32.571 21.819 -5.948 1.00 88.19 213 VAL A N 1
ATOM 1644 C CA . VAL A 1 213 ? 31.505 20.824 -5.820 1.00 88.19 213 VAL A CA 1
ATOM 1645 C C . VAL A 1 213 ? 30.240 21.421 -6.400 1.00 88.19 213 VAL A C 1
ATOM 1647 O O . VAL A 1 213 ? 29.872 22.548 -6.078 1.00 88.19 213 VAL A O 1
ATOM 1650 N N . SER A 1 214 ? 29.551 20.660 -7.239 1.00 82.00 214 SER A N 1
ATOM 1651 C CA . SER A 1 214 ? 28.229 21.027 -7.740 1.00 82.00 214 SER A CA 1
ATOM 1652 C C . SER A 1 214 ? 27.293 19.833 -7.649 1.00 82.00 214 SER A C 1
ATOM 1654 O O . SER A 1 214 ? 27.680 18.718 -7.986 1.00 82.00 214 SER A O 1
ATOM 1656 N N . PHE A 1 215 ? 26.067 20.066 -7.190 1.00 77.81 215 PHE A N 1
ATOM 1657 C CA . PHE A 1 215 ? 25.033 19.043 -7.086 1.00 77.81 215 PHE A CA 1
ATOM 1658 C C . PHE A 1 215 ? 23.839 19.414 -7.959 1.00 77.81 215 PHE A C 1
ATOM 1660 O O . PHE A 1 215 ? 23.383 20.559 -7.937 1.00 77.81 215 PHE A O 1
ATOM 1667 N N . ASN A 1 216 ? 23.328 18.439 -8.707 1.00 72.62 216 ASN A N 1
ATOM 1668 C CA . ASN A 1 216 ? 22.085 18.573 -9.451 1.00 72.62 216 ASN A CA 1
ATOM 1669 C C . ASN A 1 216 ? 20.976 17.717 -8.801 1.00 72.62 216 ASN A C 1
ATOM 1671 O O . ASN A 1 216 ? 21.008 16.493 -8.959 1.00 72.62 216 ASN A O 1
ATOM 1675 N N . PRO A 1 217 ? 19.978 18.331 -8.130 1.00 50.66 217 PRO A N 1
ATOM 1676 C CA . PRO A 1 217 ? 18.900 17.612 -7.444 1.00 50.66 217 PRO A CA 1
ATOM 1677 C C . PRO A 1 217 ? 17.955 16.861 -8.385 1.00 50.66 217 PRO A C 1
ATOM 1679 O O . PRO A 1 217 ? 17.370 15.865 -7.981 1.00 50.66 217 PRO A O 1
ATOM 1682 N N . LEU A 1 218 ? 17.823 17.294 -9.643 1.00 49.72 218 LEU A N 1
ATOM 1683 C CA . LEU A 1 218 ? 16.951 16.638 -10.626 1.00 49.72 218 LEU A CA 1
ATOM 1684 C C . LEU A 1 218 ? 17.542 15.322 -11.142 1.00 49.72 218 LEU A C 1
ATOM 1686 O O . LEU A 1 218 ? 16.803 14.432 -11.547 1.00 49.72 218 LEU A O 1
ATOM 1690 N N . THR A 1 219 ? 18.872 15.207 -11.160 1.00 52.91 219 THR A N 1
ATOM 1691 C CA . THR A 1 219 ? 19.572 14.027 -11.689 1.00 52.91 219 THR A CA 1
ATOM 1692 C C . THR A 1 219 ? 20.275 13.211 -10.604 1.00 52.91 219 THR A C 1
ATOM 1694 O O . THR A 1 219 ? 20.808 12.148 -10.912 1.00 52.91 219 THR A O 1
ATOM 1697 N N . GLY A 1 220 ? 20.327 13.705 -9.360 1.00 63.28 220 GLY A N 1
ATOM 1698 C CA . GLY A 1 220 ? 21.056 13.077 -8.254 1.00 63.28 220 GLY A CA 1
ATOM 1699 C C . GLY A 1 220 ? 22.565 12.975 -8.505 1.00 63.28 220 GLY A C 1
ATOM 1700 O O . GLY A 1 220 ? 23.195 12.017 -8.071 1.00 63.28 220 GLY A O 1
ATOM 1701 N N . LEU A 1 221 ? 23.150 13.907 -9.271 1.00 76.62 221 LEU A N 1
ATOM 1702 C CA . LEU A 1 221 ? 24.569 13.858 -9.652 1.00 76.62 221 LEU A CA 1
ATOM 1703 C C . LEU A 1 221 ? 25.373 14.915 -8.892 1.00 76.62 221 LEU A C 1
ATOM 1705 O O . LEU A 1 221 ? 25.091 16.111 -8.990 1.00 76.62 221 LEU A O 1
ATOM 1709 N N . LEU A 1 222 ? 26.396 14.461 -8.173 1.00 81.06 222 LEU A N 1
ATOM 1710 C CA . LEU A 1 222 ? 27.382 15.259 -7.458 1.00 81.06 222 LEU A CA 1
ATOM 1711 C C . LEU A 1 222 ? 28.681 15.291 -8.272 1.00 81.06 222 LEU A C 1
ATOM 1713 O O . LEU A 1 222 ? 29.396 14.296 -8.370 1.00 81.06 222 LEU A O 1
ATOM 1717 N N . ARG A 1 223 ? 29.003 16.434 -8.874 1.00 85.69 223 ARG A N 1
ATOM 1718 C CA . ARG A 1 223 ? 30.257 16.635 -9.607 1.00 85.69 223 ARG A CA 1
ATOM 1719 C C . ARG A 1 223 ? 31.274 17.305 -8.694 1.00 85.69 223 ARG A C 1
ATOM 1721 O O . ARG A 1 223 ? 31.054 18.441 -8.272 1.00 85.69 223 ARG A O 1
ATOM 1728 N N . VAL A 1 224 ? 32.380 16.616 -8.427 1.00 88.56 224 VAL A N 1
ATOM 1729 C CA . VAL A 1 224 ? 33.457 17.075 -7.540 1.00 88.56 224 VAL A CA 1
ATOM 1730 C C . VAL A 1 224 ? 34.745 17.225 -8.335 1.00 88.56 224 VAL A C 1
ATOM 1732 O O . VAL A 1 224 ? 35.168 16.300 -9.026 1.00 88.56 224 VAL A O 1
ATOM 1735 N N . THR A 1 225 ? 35.378 18.387 -8.214 1.00 87.81 225 THR A N 1
ATOM 1736 C CA . THR A 1 225 ? 36.726 18.661 -8.710 1.00 87.81 225 THR A CA 1
ATOM 1737 C C . THR A 1 225 ? 37.665 18.800 -7.517 1.00 87.81 225 THR A C 1
ATOM 1739 O O . THR A 1 225 ? 37.559 19.777 -6.775 1.00 87.81 225 THR A O 1
ATOM 1742 N N . ASN A 1 226 ? 38.565 17.836 -7.309 1.00 90.62 226 ASN A N 1
ATOM 1743 C CA . ASN A 1 226 ? 39.525 17.830 -6.196 1.00 90.62 226 ASN A CA 1
ATOM 1744 C C . ASN A 1 226 ? 40.783 17.000 -6.542 1.00 90.62 226 ASN A C 1
ATOM 1746 O O . ASN A 1 226 ? 40.895 16.491 -7.658 1.00 90.62 226 ASN A O 1
ATOM 1750 N N . ASN A 1 227 ? 41.749 16.893 -5.625 1.00 87.25 227 ASN A N 1
ATOM 1751 C CA . ASN A 1 227 ? 42.888 15.981 -5.780 1.00 87.25 227 ASN A CA 1
ATOM 1752 C C . ASN A 1 227 ? 42.436 14.507 -5.706 1.00 87.25 227 ASN A C 1
ATOM 1754 O O . ASN A 1 227 ? 41.348 14.200 -5.213 1.00 87.25 227 ASN A O 1
ATOM 1758 N N . GLN A 1 228 ? 43.262 13.597 -6.220 1.00 79.94 228 GLN A N 1
ATOM 1759 C CA . GLN A 1 228 ? 42.887 12.189 -6.367 1.00 79.94 228 GLN A CA 1
ATOM 1760 C C . GLN A 1 228 ? 42.552 11.499 -5.021 1.00 79.94 228 GLN A C 1
ATOM 1762 O O . GLN A 1 228 ? 41.483 10.893 -4.944 1.00 79.94 228 GLN A O 1
ATOM 1767 N N . PRO A 1 229 ? 43.333 11.674 -3.933 1.00 80.94 229 PRO A N 1
ATOM 1768 C CA . PRO A 1 229 ? 42.999 11.094 -2.627 1.00 80.94 229 PRO A CA 1
ATOM 1769 C C . PRO A 1 229 ? 41.657 11.574 -2.056 1.00 80.94 229 PRO A C 1
ATOM 1771 O O . PRO A 1 229 ? 40.901 10.781 -1.501 1.00 80.94 229 PRO A O 1
ATOM 1774 N N . ASN A 1 230 ? 41.315 12.858 -2.219 1.00 85.50 230 ASN A N 1
ATOM 1775 C CA . ASN A 1 230 ? 40.028 13.378 -1.757 1.00 85.50 230 ASN A CA 1
ATOM 1776 C C . ASN A 1 230 ? 38.861 12.843 -2.595 1.00 85.50 230 ASN A C 1
ATOM 1778 O O . ASN A 1 230 ? 37.772 12.670 -2.058 1.00 85.50 230 ASN A O 1
ATOM 1782 N N . LEU A 1 231 ? 39.054 12.582 -3.893 1.00 85.19 231 LEU A N 1
ATOM 1783 C CA . LEU A 1 231 ? 38.014 11.961 -4.719 1.00 85.19 231 LEU A CA 1
ATOM 1784 C C . LEU A 1 231 ? 37.748 10.510 -4.320 1.00 85.19 231 LEU A C 1
ATOM 1786 O O . LEU A 1 231 ? 36.592 10.104 -4.344 1.00 85.19 231 LEU A O 1
ATOM 1790 N N . ASP A 1 232 ? 38.777 9.768 -3.915 1.00 79.56 232 ASP A N 1
ATOM 1791 C CA . ASP A 1 232 ? 38.614 8.396 -3.422 1.00 79.56 232 ASP A CA 1
ATOM 1792 C C . ASP A 1 232 ? 37.908 8.379 -2.047 1.00 79.56 232 ASP A C 1
ATOM 1794 O O . ASP A 1 232 ? 37.071 7.518 -1.785 1.00 79.56 232 ASP A O 1
ATOM 1798 N N . LEU A 1 233 ? 38.142 9.389 -1.194 1.00 82.31 233 LEU A N 1
ATOM 1799 C CA . LEU A 1 233 ? 37.366 9.592 0.042 1.00 82.31 233 LEU A CA 1
ATOM 1800 C C . LEU A 1 233 ? 35.900 9.965 -0.234 1.00 82.31 233 LEU A C 1
ATOM 1802 O O . LEU A 1 233 ? 35.003 9.479 0.452 1.00 82.31 233 LEU A O 1
ATOM 1806 N N . VAL A 1 234 ? 35.641 10.809 -1.240 1.00 82.81 234 VAL A N 1
ATOM 1807 C CA . VAL A 1 234 ? 34.274 11.136 -1.684 1.00 82.81 234 VAL A CA 1
ATOM 1808 C C . VAL A 1 234 ? 33.569 9.889 -2.215 1.00 82.81 234 VAL A C 1
ATOM 1810 O O . VAL A 1 234 ? 32.391 9.700 -1.922 1.00 82.81 234 VAL A O 1
ATOM 1813 N N . GLU A 1 235 ? 34.267 9.046 -2.976 1.00 79.12 235 GLU A N 1
ATOM 1814 C CA . GLU A 1 235 ? 33.749 7.781 -3.503 1.00 79.12 235 GLU A CA 1
ATOM 1815 C C . GLU A 1 235 ? 33.352 6.839 -2.366 1.00 79.12 235 GLU A C 1
ATOM 1817 O O . GLU A 1 235 ? 32.190 6.446 -2.291 1.00 79.12 235 GLU A O 1
ATOM 1822 N N . ALA A 1 236 ? 34.255 6.602 -1.410 1.00 72.50 236 ALA A N 1
ATOM 1823 C CA . ALA A 1 236 ? 33.983 5.788 -0.227 1.00 72.50 236 ALA A CA 1
ATOM 1824 C C . ALA A 1 236 ? 32.824 6.342 0.624 1.00 72.50 236 ALA A C 1
ATOM 1826 O O . ALA A 1 236 ? 32.001 5.578 1.127 1.00 72.50 236 ALA A O 1
ATOM 1827 N N . LEU A 1 237 ? 32.715 7.668 0.765 1.00 76.19 237 LEU A N 1
ATOM 1828 C CA . LEU A 1 237 ? 31.600 8.313 1.461 1.00 76.19 237 LEU A CA 1
ATOM 1829 C C . LEU A 1 237 ? 30.275 8.120 0.709 1.00 76.19 237 LEU A C 1
ATOM 1831 O O . LEU A 1 237 ? 29.278 7.742 1.323 1.00 76.19 237 LEU A O 1
ATOM 1835 N N . CYS A 1 238 ? 30.255 8.348 -0.607 1.00 71.06 238 CYS A N 1
ATOM 1836 C CA . CYS A 1 238 ? 29.065 8.156 -1.437 1.00 71.06 238 CYS A CA 1
ATOM 1837 C C . CYS A 1 238 ? 28.621 6.691 -1.433 1.00 71.06 238 CYS A C 1
ATOM 1839 O O . CYS A 1 238 ? 27.433 6.429 -1.269 1.00 71.06 238 CYS A O 1
ATOM 1841 N N . GLU A 1 239 ? 29.557 5.746 -1.552 1.00 61.94 239 GLU A N 1
ATOM 1842 C CA . GLU A 1 239 ? 29.284 4.316 -1.409 1.00 61.94 239 GLU A CA 1
ATOM 1843 C C . GLU A 1 239 ? 28.725 4.012 -0.020 1.00 61.94 239 GLU A C 1
ATOM 1845 O O . GLU A 1 239 ? 27.662 3.408 0.076 1.00 61.94 239 GLU A O 1
ATOM 1850 N N . SER A 1 240 ? 29.342 4.511 1.057 1.00 57.81 240 SER A N 1
ATOM 1851 C CA . SER A 1 240 ? 28.827 4.285 2.410 1.00 57.81 240 SER A CA 1
ATOM 1852 C C . SER A 1 240 ? 27.379 4.760 2.558 1.00 57.81 240 SER A C 1
ATOM 1854 O O . SER A 1 240 ? 26.559 4.025 3.091 1.00 57.81 240 SER A O 1
ATOM 1856 N N . ILE A 1 241 ? 27.020 5.925 2.014 1.00 56.47 241 ILE A N 1
ATOM 1857 C CA . ILE A 1 241 ? 25.672 6.502 2.123 1.00 56.47 241 ILE A CA 1
ATOM 1858 C C . ILE A 1 241 ? 24.664 5.760 1.233 1.00 56.47 241 ILE A C 1
ATOM 1860 O O . ILE A 1 241 ? 23.532 5.537 1.653 1.00 56.47 241 ILE A O 1
ATOM 1864 N N . LEU A 1 242 ? 25.070 5.329 0.035 1.00 52.28 242 LEU A N 1
ATOM 1865 C CA . LEU A 1 242 ? 24.254 4.484 -0.848 1.00 52.28 242 LEU A CA 1
ATOM 1866 C C . LEU A 1 242 ? 23.982 3.091 -0.246 1.00 52.28 242 LEU A C 1
ATOM 1868 O O . LEU A 1 242 ? 22.985 2.466 -0.600 1.00 52.28 242 LEU A O 1
ATOM 1872 N N . TYR A 1 243 ? 24.843 2.625 0.666 1.00 48.12 243 TYR A N 1
ATOM 1873 C CA . TYR A 1 243 ? 24.748 1.333 1.354 1.00 48.12 243 TYR A CA 1
ATOM 1874 C C . TYR A 1 243 ? 24.141 1.394 2.767 1.00 48.12 243 TYR A C 1
ATOM 1876 O O . TYR A 1 243 ? 24.146 0.372 3.453 1.00 48.12 243 TYR A O 1
ATOM 1884 N N . HIS A 1 244 ? 23.588 2.526 3.226 1.00 51.16 244 HIS A N 1
ATOM 1885 C CA . HIS A 1 244 ? 22.758 2.522 4.438 1.00 51.16 244 HIS A CA 1
ATOM 1886 C C . HIS A 1 244 ? 21.302 2.229 4.058 1.00 51.16 244 HIS A C 1
ATOM 1888 O O . HIS A 1 244 ? 20.615 3.131 3.572 1.00 51.16 244 HIS A O 1
ATOM 1894 N N . PRO A 1 245 ? 20.805 0.995 4.263 1.00 56.44 245 PRO A N 1
ATOM 1895 C CA . PRO A 1 245 ? 19.393 0.705 4.067 1.00 56.44 245 PRO A CA 1
ATOM 1896 C C . PRO A 1 245 ? 18.537 1.619 4.960 1.00 56.44 245 PRO A C 1
ATOM 1898 O O . PRO A 1 245 ? 18.949 1.922 6.091 1.00 56.44 245 PRO A O 1
ATOM 1901 N N . PRO A 1 246 ? 17.360 2.064 4.479 1.00 62.69 246 PRO A N 1
ATOM 1902 C CA . PRO A 1 246 ? 16.451 2.861 5.285 1.00 62.69 246 PRO A CA 1
ATOM 1903 C C . PRO A 1 246 ? 16.187 2.151 6.613 1.00 62.69 246 PRO A C 1
ATOM 1905 O O . PRO A 1 246 ? 15.876 0.956 6.639 1.00 62.69 246 PRO A O 1
ATOM 1908 N N . LYS A 1 247 ? 16.352 2.889 7.715 1.00 78.81 247 LYS A N 1
ATOM 1909 C CA . LYS A 1 247 ? 16.135 2.365 9.062 1.00 78.81 247 LYS A CA 1
ATOM 1910 C C . LYS A 1 247 ? 14.712 2.664 9.509 1.00 78.81 247 LYS A C 1
ATOM 1912 O O . LYS A 1 247 ? 14.298 3.823 9.580 1.00 78.81 247 LYS A O 1
ATOM 1917 N N . ILE A 1 248 ? 14.002 1.611 9.868 1.00 88.38 248 ILE A N 1
ATOM 1918 C CA . ILE A 1 248 ? 12.682 1.655 10.495 1.00 88.38 248 ILE A CA 1
ATOM 1919 C C . ILE A 1 248 ? 12.801 1.135 11.928 1.00 88.38 248 ILE A C 1
ATOM 1921 O O . ILE A 1 248 ? 13.705 0.369 12.259 1.00 88.38 248 ILE A O 1
ATOM 1925 N N . ILE A 1 249 ? 11.887 1.554 12.787 1.00 92.19 249 ILE A N 1
ATOM 1926 C CA . ILE A 1 249 ? 11.844 1.193 14.198 1.00 92.19 249 ILE A CA 1
ATOM 1927 C C . ILE A 1 249 ? 10.564 0.399 14.430 1.00 92.19 249 ILE A C 1
ATOM 1929 O O . ILE A 1 249 ? 9.460 0.886 14.193 1.00 92.19 249 ILE A O 1
ATOM 1933 N N . ALA A 1 250 ? 10.725 -0.841 14.873 1.00 93.94 250 ALA A N 1
ATOM 1934 C CA . ALA A 1 250 ? 9.664 -1.713 15.348 1.00 93.94 250 ALA A CA 1
ATOM 1935 C C . ALA A 1 250 ? 9.481 -1.493 16.851 1.00 93.94 250 ALA A C 1
ATOM 1937 O O . ALA A 1 250 ? 10.459 -1.600 17.596 1.00 93.94 250 ALA A O 1
ATOM 1938 N N . LEU A 1 251 ? 8.261 -1.223 17.311 1.00 95.06 251 LEU A N 1
ATOM 1939 C CA . LEU A 1 251 ? 7.952 -1.074 18.732 1.00 95.06 251 LEU A CA 1
ATOM 1940 C C . LEU A 1 251 ? 6.820 -2.016 19.124 1.00 95.06 251 LEU A C 1
ATOM 1942 O O . LEU A 1 251 ? 5.781 -2.068 18.473 1.00 95.06 251 LEU A O 1
ATOM 1946 N N . THR A 1 252 ? 7.019 -2.748 20.216 1.00 95.88 252 THR A N 1
ATOM 1947 C CA . THR A 1 252 ? 5.989 -3.585 20.837 1.00 95.88 252 THR A CA 1
ATOM 1948 C C . THR A 1 252 ? 5.780 -3.146 22.276 1.00 95.88 252 THR A C 1
ATOM 1950 O O . THR A 1 252 ? 6.693 -3.257 23.090 1.00 95.88 252 THR A O 1
ATOM 1953 N N . LEU A 1 253 ? 4.572 -2.697 22.605 1.00 95.69 253 LEU A N 1
ATOM 1954 C CA . LEU A 1 253 ? 4.097 -2.502 23.968 1.00 95.69 253 LEU A CA 1
ATOM 1955 C C . LEU A 1 253 ? 3.380 -3.770 24.438 1.00 95.69 253 LEU A C 1
ATOM 1957 O O . LEU A 1 253 ? 2.444 -4.234 23.791 1.00 95.69 253 LEU A O 1
ATOM 1961 N N . THR A 1 254 ? 3.770 -4.299 25.596 1.00 94.69 254 THR A N 1
ATOM 1962 C CA . THR A 1 254 ? 3.067 -5.399 26.269 1.00 94.69 254 THR A CA 1
ATOM 1963 C C . THR A 1 254 ? 2.790 -5.038 27.722 1.00 94.69 254 THR A C 1
ATOM 1965 O O . THR A 1 254 ? 3.709 -4.774 28.495 1.00 94.69 254 THR A O 1
ATOM 1968 N N . ILE A 1 255 ? 1.518 -5.053 28.106 1.00 92.88 255 ILE A N 1
ATOM 1969 C CA . ILE A 1 255 ? 1.040 -4.812 29.466 1.00 92.88 255 ILE A CA 1
ATOM 1970 C C . ILE A 1 255 ? 0.613 -6.155 30.047 1.00 92.88 255 ILE A C 1
ATOM 1972 O O . ILE A 1 255 ? -0.262 -6.834 29.508 1.00 92.88 255 ILE A O 1
ATOM 1976 N N . ILE A 1 256 ? 1.234 -6.546 31.154 1.00 91.81 256 ILE A N 1
ATOM 1977 C CA . ILE A 1 256 ? 0.954 -7.805 31.843 1.00 91.81 256 ILE A CA 1
ATOM 1978 C C . ILE A 1 256 ? 0.332 -7.508 33.192 1.00 91.81 256 ILE A C 1
ATOM 1980 O O . ILE A 1 256 ? 0.863 -6.714 33.963 1.00 91.81 256 ILE A O 1
ATOM 1984 N N . GLU A 1 257 ? -0.754 -8.198 33.501 1.00 90.50 257 GLU A N 1
ATOM 1985 C CA . GLU A 1 257 ? -1.350 -8.228 34.824 1.00 90.50 257 GLU A CA 1
ATOM 1986 C C . GLU A 1 257 ? -0.958 -9.494 35.573 1.00 90.50 257 GLU A C 1
ATOM 1988 O O . GLU A 1 257 ? -1.018 -10.588 35.017 1.00 90.50 257 GLU A O 1
ATOM 1993 N N . GLY A 1 258 ? -0.597 -9.363 36.847 1.00 91.81 258 GLY A N 1
ATOM 1994 C CA . GLY A 1 258 ? -0.296 -10.509 37.696 1.00 91.81 258 GLY A CA 1
ATOM 1995 C C . GLY A 1 258 ? -0.272 -10.180 39.190 1.00 91.81 258 GLY A C 1
ATOM 1996 O O . GLY A 1 258 ? -0.502 -9.032 39.584 1.00 91.81 258 GLY A O 1
ATOM 1997 N N . PRO A 1 259 ? 0.016 -11.183 40.042 1.00 93.56 259 PRO A N 1
ATOM 1998 C CA . PRO A 1 259 ? 0.132 -10.998 41.487 1.00 93.56 259 PRO A CA 1
ATOM 1999 C C . PRO A 1 259 ? 1.165 -9.927 41.850 1.00 93.56 259 PRO A C 1
ATOM 2001 O O . PRO A 1 259 ? 2.263 -9.898 41.291 1.00 93.56 259 PRO A O 1
ATOM 2004 N N . GLY A 1 260 ? 0.843 -9.064 42.811 1.00 92.38 260 GLY A N 1
ATOM 2005 C CA . GLY A 1 260 ? 1.648 -7.894 43.144 1.00 92.38 260 GLY A CA 1
ATOM 2006 C C . GLY A 1 260 ? 3.037 -8.239 43.673 1.00 92.38 260 GLY A C 1
ATOM 2007 O O . GLY A 1 260 ? 4.000 -7.571 43.302 1.00 92.38 260 GLY A O 1
ATOM 2008 N N . ASP A 1 261 ? 3.185 -9.318 44.444 1.00 94.00 261 ASP A N 1
ATOM 2009 C CA . ASP A 1 261 ? 4.501 -9.796 44.891 1.00 94.00 261 ASP A CA 1
ATOM 2010 C C . ASP A 1 261 ? 5.378 -10.262 43.721 1.00 94.00 261 ASP A C 1
ATOM 2012 O O . ASP A 1 261 ? 6.557 -9.910 43.660 1.00 94.00 261 ASP A O 1
ATOM 2016 N N . LEU A 1 262 ? 4.793 -10.969 42.745 1.00 94.94 262 LEU A N 1
ATOM 2017 C CA . LEU A 1 262 ? 5.495 -11.386 41.529 1.00 94.94 262 LEU A CA 1
ATOM 2018 C C . LEU A 1 262 ? 5.918 -10.169 40.698 1.00 94.94 262 LEU A C 1
ATOM 2020 O O . LEU A 1 262 ? 7.073 -10.070 40.293 1.00 94.94 262 LEU A O 1
ATOM 2024 N N . VAL A 1 263 ? 5.011 -9.217 40.469 1.00 95.38 263 VAL A N 1
ATOM 2025 C CA . VAL A 1 263 ? 5.310 -8.005 39.690 1.00 95.38 263 VAL A CA 1
ATOM 2026 C C . VAL A 1 263 ? 6.364 -7.137 40.390 1.00 95.38 263 VAL A C 1
ATOM 2028 O O . VAL A 1 263 ? 7.263 -6.616 39.732 1.00 95.38 263 VAL A O 1
ATOM 2031 N N . ARG A 1 264 ? 6.327 -7.015 41.724 1.00 95.69 264 ARG A N 1
ATOM 2032 C CA . ARG A 1 264 ? 7.357 -6.292 42.496 1.00 95.69 264 ARG A CA 1
ATOM 2033 C C . ARG A 1 264 ? 8.710 -6.999 42.477 1.00 95.69 264 ARG A C 1
ATOM 2035 O O . ARG A 1 264 ? 9.738 -6.318 42.413 1.00 95.69 264 ARG A O 1
ATOM 2042 N N . GLN A 1 265 ? 8.731 -8.331 42.478 1.00 94.69 265 GLN A N 1
ATOM 2043 C CA . GLN A 1 265 ? 9.955 -9.097 42.246 1.00 94.69 265 GLN A CA 1
ATOM 2044 C C . GLN A 1 265 ? 10.514 -8.818 40.845 1.00 94.69 265 GLN A C 1
ATOM 2046 O O . GLN A 1 265 ? 11.678 -8.441 40.724 1.00 94.69 265 GLN A O 1
ATOM 2051 N N . ILE A 1 266 ? 9.676 -8.901 39.807 1.00 94.94 266 ILE A N 1
ATOM 2052 C CA . ILE A 1 266 ? 10.065 -8.586 38.427 1.00 94.94 266 ILE A CA 1
ATOM 2053 C C . ILE A 1 266 ? 10.607 -7.158 38.309 1.00 94.94 266 ILE A C 1
ATOM 2055 O O . ILE A 1 266 ? 11.645 -6.964 37.688 1.00 94.94 266 ILE A O 1
ATOM 2059 N N . ASN A 1 267 ? 9.979 -6.173 38.953 1.00 95.50 267 ASN A N 1
ATOM 2060 C CA . ASN A 1 267 ? 10.473 -4.795 38.991 1.00 95.50 267 ASN A CA 1
ATOM 2061 C C . ASN A 1 267 ? 11.851 -4.683 39.669 1.00 95.50 267 ASN A C 1
ATOM 2063 O O . ASN A 1 267 ? 12.729 -3.964 39.197 1.00 95.50 267 ASN A O 1
ATOM 2067 N N . THR A 1 268 ? 12.062 -5.424 40.760 1.00 95.19 268 THR A N 1
ATOM 2068 C CA . THR A 1 268 ? 13.350 -5.471 41.472 1.00 95.19 268 THR A CA 1
ATOM 2069 C C . THR A 1 268 ? 14.442 -6.129 40.631 1.00 95.19 268 THR A C 1
ATOM 2071 O O . THR A 1 268 ? 15.606 -5.756 40.738 1.00 95.19 268 THR A O 1
ATOM 2074 N N . ASP A 1 269 ? 14.100 -7.109 39.799 1.00 93.12 269 ASP A N 1
ATOM 2075 C CA . ASP A 1 269 ? 15.061 -7.771 38.917 1.00 93.12 269 ASP A CA 1
ATOM 2076 C C . ASP A 1 269 ? 15.317 -6.972 37.634 1.00 93.12 269 ASP A C 1
ATOM 2078 O O . ASP A 1 269 ? 16.462 -6.886 37.193 1.00 93.12 269 ASP A O 1
ATOM 2082 N N . ALA A 1 270 ? 14.287 -6.332 37.076 1.00 91.44 270 ALA A N 1
ATOM 2083 C CA . ALA A 1 270 ? 14.401 -5.444 35.923 1.00 91.44 270 ALA A CA 1
ATOM 2084 C C . ALA A 1 270 ? 15.223 -4.187 36.243 1.00 91.44 270 ALA A C 1
ATOM 2086 O O . ALA A 1 270 ? 15.969 -3.726 35.390 1.00 91.44 270 ALA A O 1
ATOM 2087 N N . SER A 1 271 ? 15.178 -3.664 37.474 1.00 89.00 271 SER A N 1
ATOM 2088 C CA . SER A 1 271 ? 15.993 -2.500 37.870 1.00 89.00 271 SER A CA 1
ATOM 2089 C C . SER A 1 271 ? 17.503 -2.775 37.913 1.00 89.00 271 SER A C 1
ATOM 2091 O O . SER A 1 271 ? 18.299 -1.838 37.955 1.00 89.00 271 SER A O 1
ATOM 2093 N N . LYS A 1 272 ? 17.917 -4.048 37.878 1.00 90.50 272 LYS A N 1
ATOM 2094 C CA . LYS A 1 272 ? 19.329 -4.468 37.881 1.00 90.50 272 LYS A CA 1
ATOM 2095 C C . LYS A 1 272 ? 19.932 -4.573 36.475 1.00 90.50 272 LYS A C 1
ATOM 2097 O O . LYS A 1 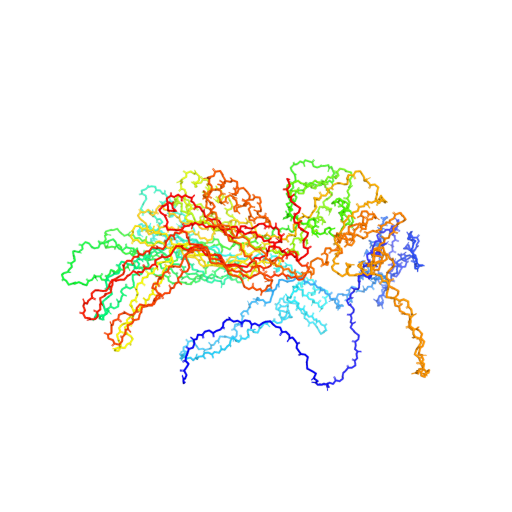272 ? 21.137 -4.785 36.362 1.00 90.50 272 LYS A O 1
ATOM 2102 N N . SER A 1 273 ? 19.122 -4.480 35.419 1.00 89.00 273 SER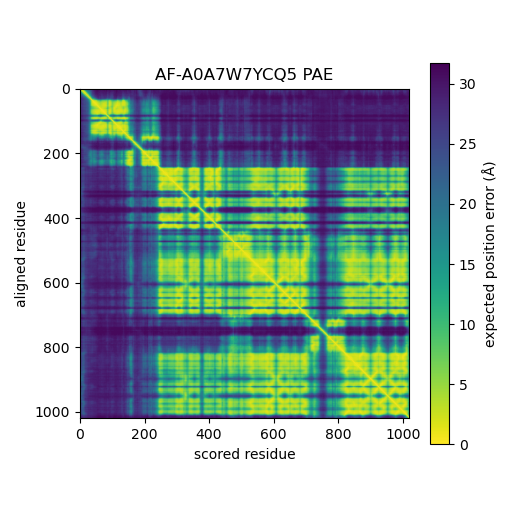 A N 1
ATOM 2103 C CA . SER A 1 273 ? 19.535 -4.697 34.029 1.00 89.00 273 SER A CA 1
ATOM 2104 C C . SER A 1 273 ? 18.970 -3.613 33.116 1.00 89.00 273 SER A C 1
ATOM 2106 O O . SER A 1 273 ? 17.849 -3.153 33.298 1.00 89.00 273 SER A O 1
ATOM 2108 N N . ALA A 1 274 ? 19.728 -3.220 32.093 1.00 85.12 274 ALA A N 1
ATOM 2109 C CA . ALA A 1 274 ? 19.212 -2.340 31.044 1.00 85.12 274 ALA A CA 1
ATOM 2110 C C . ALA A 1 274 ? 18.217 -3.054 30.107 1.00 85.12 274 ALA A C 1
ATOM 2112 O O . ALA A 1 274 ? 17.439 -2.384 29.431 1.00 85.12 274 ALA A O 1
ATOM 2113 N N . ASP A 1 275 ? 18.253 -4.391 30.083 1.00 94.12 275 ASP A N 1
ATOM 2114 C CA . ASP A 1 275 ? 17.353 -5.254 29.320 1.00 94.12 275 ASP A CA 1
ATOM 2115 C C . ASP A 1 275 ? 16.505 -6.117 30.266 1.00 94.12 275 ASP A C 1
ATOM 2117 O O . ASP A 1 275 ? 17.033 -6.917 31.047 1.00 94.12 275 ASP A O 1
ATOM 2121 N N . ALA A 1 276 ? 15.191 -5.936 30.178 1.00 95.62 276 ALA A N 1
ATOM 2122 C CA . ALA A 1 276 ? 14.156 -6.645 30.917 1.00 95.62 276 ALA A CA 1
ATOM 2123 C C . ALA A 1 276 ? 13.501 -7.772 30.090 1.00 95.62 276 ALA A C 1
ATOM 2125 O O . ALA A 1 276 ? 12.442 -8.281 30.465 1.00 95.62 276 ALA A O 1
ATOM 2126 N N . GLY A 1 277 ? 14.100 -8.174 28.961 1.00 94.00 277 GLY A N 1
ATOM 2127 C CA . GLY A 1 277 ? 13.537 -9.178 28.054 1.00 94.00 277 GLY A CA 1
ATOM 2128 C C . GLY A 1 277 ? 13.275 -10.520 28.737 1.00 94.00 277 GLY A C 1
ATOM 2129 O O . GLY A 1 277 ? 12.195 -11.083 28.598 1.00 94.00 277 GLY A O 1
ATOM 2130 N N . ARG A 1 278 ? 14.201 -10.993 29.584 1.00 94.50 278 ARG A N 1
ATOM 2131 C CA . ARG A 1 278 ? 14.022 -12.247 30.348 1.00 94.50 278 ARG A CA 1
ATOM 2132 C C . ARG A 1 278 ? 12.820 -12.194 31.290 1.00 94.50 278 ARG A C 1
ATOM 2134 O O . ARG A 1 278 ? 12.115 -13.189 31.446 1.00 94.50 278 ARG A O 1
ATOM 2141 N N . GLN A 1 279 ? 12.600 -11.047 31.929 1.00 96.25 279 GLN A N 1
ATOM 2142 C CA . GLN A 1 279 ? 11.469 -10.819 32.822 1.00 96.25 279 GLN A CA 1
ATOM 2143 C C . GLN A 1 279 ? 10.152 -10.836 32.046 1.00 96.25 279 GLN A C 1
ATOM 2145 O O . GLN A 1 279 ? 9.206 -11.494 32.481 1.00 96.25 279 GLN A O 1
ATOM 2150 N N . LEU A 1 280 ? 10.110 -10.175 30.884 1.00 95.00 280 LEU A N 1
ATOM 2151 C CA . LEU A 1 280 ? 8.956 -10.215 29.989 1.00 95.00 280 LEU A CA 1
ATOM 2152 C C . LEU A 1 280 ? 8.663 -11.651 29.530 1.00 95.00 280 LEU A C 1
ATOM 2154 O O . LEU A 1 280 ? 7.538 -12.116 29.696 1.00 95.00 280 LEU A O 1
ATOM 2158 N N . THR A 1 281 ? 9.666 -12.386 29.039 1.00 92.88 281 THR A N 1
ATOM 2159 C CA . THR A 1 281 ? 9.502 -13.787 28.610 1.00 92.88 281 THR A CA 1
ATOM 2160 C C . THR A 1 281 ? 8.972 -14.663 29.743 1.00 92.88 281 THR A C 1
ATOM 2162 O O . THR A 1 281 ? 8.008 -15.393 29.544 1.00 92.88 281 THR A O 1
ATOM 2165 N N . SER A 1 282 ? 9.517 -14.540 30.959 1.00 93.44 282 SER A N 1
ATOM 2166 C CA . SER A 1 282 ? 9.036 -15.316 32.109 1.00 93.44 282 SER A CA 1
ATOM 2167 C C . SER A 1 282 ? 7.570 -15.032 32.443 1.00 93.44 282 SER A C 1
ATOM 2169 O O . SER A 1 282 ? 6.852 -15.945 32.850 1.00 93.44 282 SER A O 1
ATOM 2171 N N . LEU A 1 283 ? 7.125 -13.779 32.326 1.00 93.75 283 LEU A N 1
ATOM 2172 C CA . LEU A 1 283 ? 5.733 -13.412 32.575 1.00 93.75 283 LEU A CA 1
ATOM 2173 C C . LEU A 1 283 ? 4.809 -13.891 31.450 1.00 93.75 283 LEU A C 1
ATOM 2175 O O . LEU A 1 283 ? 3.718 -14.381 31.737 1.00 93.75 283 LEU A O 1
ATOM 2179 N N . LEU A 1 284 ? 5.248 -13.813 30.193 1.00 91.12 284 LEU A N 1
ATOM 2180 C CA . LEU A 1 284 ? 4.516 -14.365 29.053 1.00 91.12 284 LEU A CA 1
ATOM 2181 C C . LEU A 1 284 ? 4.378 -15.888 29.167 1.00 91.12 284 LEU A C 1
ATOM 2183 O O . LEU A 1 284 ? 3.275 -16.403 29.007 1.00 91.12 284 LEU A O 1
ATOM 2187 N N . ASP A 1 285 ? 5.435 -16.615 29.525 1.00 90.12 285 ASP A N 1
ATOM 2188 C CA . ASP A 1 285 ? 5.386 -18.069 29.743 1.00 90.12 285 ASP A CA 1
ATOM 2189 C C . ASP A 1 285 ? 4.400 -18.457 30.853 1.00 90.12 285 ASP A C 1
ATOM 2191 O O . ASP A 1 285 ? 3.750 -19.504 30.791 1.00 90.12 285 ASP A O 1
ATOM 2195 N N . LEU A 1 286 ? 4.274 -17.620 31.888 1.00 91.25 286 LEU A N 1
ATOM 2196 C CA . LEU A 1 286 ? 3.253 -17.787 32.920 1.00 91.25 286 LEU A CA 1
ATOM 2197 C C . LEU A 1 286 ? 1.857 -17.454 32.394 1.00 91.25 286 LEU A C 1
ATOM 2199 O O . LEU A 1 286 ? 0.923 -18.171 32.739 1.00 91.25 286 LEU A O 1
ATOM 2203 N N . ALA A 1 287 ? 1.705 -16.417 31.571 1.00 86.12 287 ALA A N 1
ATOM 2204 C CA . ALA A 1 287 ? 0.419 -16.012 31.004 1.00 86.12 287 ALA A CA 1
ATOM 2205 C C . ALA A 1 287 ? -0.177 -17.059 30.048 1.00 86.12 287 ALA A C 1
ATOM 2207 O O . ALA A 1 287 ? -1.392 -17.209 29.981 1.00 86.12 287 ALA A O 1
ATOM 2208 N N . HIS A 1 288 ? 0.664 -17.826 29.349 1.00 82.88 288 HIS A N 1
ATOM 2209 C CA . HIS A 1 288 ? 0.216 -18.894 28.446 1.00 82.88 288 HIS A CA 1
ATOM 2210 C C . HIS A 1 288 ? -0.292 -20.148 29.167 1.00 82.88 288 HIS A C 1
ATOM 2212 O O . HIS A 1 288 ? -0.937 -20.997 28.549 1.00 82.88 288 HIS A O 1
ATOM 2218 N N . LYS A 1 289 ? 0.004 -20.313 30.463 1.00 86.50 289 LYS A N 1
ATOM 2219 C CA . LYS A 1 289 ? -0.418 -21.502 31.210 1.00 86.50 289 LYS A CA 1
ATOM 2220 C C . LYS A 1 289 ? -1.902 -21.394 31.579 1.00 86.50 289 LYS A C 1
ATOM 2222 O O . LYS A 1 289 ? -2.292 -20.427 32.236 1.00 86.50 289 LYS A O 1
ATOM 2227 N N . PRO A 1 290 ? -2.731 -22.398 31.244 1.00 79.06 290 PRO A N 1
ATOM 2228 C CA . PRO A 1 290 ? -4.143 -22.381 31.609 1.00 79.06 290 PRO A CA 1
ATOM 2229 C C . PRO A 1 290 ? -4.305 -22.336 33.136 1.00 79.06 290 PRO A C 1
ATOM 2231 O O . PRO A 1 290 ? -3.676 -23.109 33.857 1.00 79.06 290 PRO A O 1
ATOM 2234 N N . GLY A 1 291 ? -5.142 -21.418 33.628 1.00 79.31 291 GLY A N 1
ATOM 2235 C CA . GLY A 1 291 ? -5.394 -21.218 35.063 1.00 79.31 291 GLY A CA 1
ATOM 2236 C C . GLY A 1 291 ? -4.343 -20.382 35.809 1.00 79.31 291 GLY A C 1
ATOM 2237 O O . GLY A 1 291 ? -4.424 -20.270 37.032 1.00 79.31 291 GLY A O 1
ATOM 2238 N N . SER A 1 292 ? -3.367 -19.799 35.106 1.00 85.12 292 SER A N 1
ATOM 2239 C CA . SER A 1 292 ? -2.413 -18.849 35.685 1.00 85.12 292 SER A CA 1
ATOM 2240 C C . SER A 1 292 ? -3.100 -17.568 36.166 1.00 85.12 292 SER A C 1
ATOM 2242 O O . SER A 1 292 ? -4.081 -17.112 35.583 1.00 85.12 292 SER A O 1
ATOM 2244 N N . SER A 1 293 ? -2.561 -16.957 37.222 1.00 84.94 293 SER A N 1
ATOM 2245 C CA . SER A 1 293 ? -2.984 -15.637 37.708 1.00 84.94 293 SER A CA 1
ATOM 2246 C C . SER A 1 293 ? -2.340 -14.476 36.942 1.00 84.94 293 SER A C 1
ATOM 2248 O O . SER A 1 293 ? -2.638 -13.317 37.230 1.00 84.94 293 SER A O 1
ATOM 2250 N N . VAL A 1 294 ? -1.458 -14.780 35.985 1.00 89.19 294 VAL A N 1
ATOM 2251 C CA . VAL A 1 294 ? -0.808 -13.813 35.096 1.00 89.19 294 VAL A CA 1
ATOM 2252 C C . VAL A 1 294 ? -1.543 -13.791 33.756 1.00 89.19 294 VAL A C 1
ATOM 2254 O O . VAL A 1 294 ? -1.857 -14.850 33.221 1.00 89.19 294 VAL A O 1
ATOM 2257 N N . ARG A 1 295 ? -1.808 -12.605 33.200 1.00 85.94 295 ARG A N 1
ATOM 2258 C CA . ARG A 1 295 ? -2.474 -12.432 31.899 1.00 85.94 295 ARG A CA 1
ATOM 2259 C C . ARG A 1 295 ? -1.947 -11.224 31.136 1.00 85.94 295 ARG A C 1
ATOM 2261 O O . ARG A 1 295 ? -1.520 -10.246 31.743 1.00 85.94 295 ARG A O 1
ATOM 2268 N N . VAL A 1 296 ? -2.015 -11.270 29.808 1.00 87.19 296 VAL A N 1
ATOM 2269 C CA . VAL A 1 296 ? -1.752 -10.093 28.965 1.00 87.19 296 VAL A CA 1
ATOM 2270 C C . VAL A 1 296 ? -2.982 -9.186 29.025 1.00 87.19 296 VAL A C 1
ATOM 2272 O O . VAL A 1 296 ? -4.075 -9.592 28.633 1.00 87.19 296 VAL A O 1
ATOM 2275 N N . ALA A 1 297 ? -2.802 -7.991 29.584 1.00 84.19 297 ALA A N 1
ATOM 2276 C CA . ALA A 1 297 ? -3.844 -6.989 29.800 1.00 84.19 297 ALA A CA 1
ATOM 2277 C C . ALA A 1 297 ? -3.864 -5.897 28.718 1.00 84.19 297 ALA A C 1
ATOM 2279 O O . ALA A 1 297 ? -4.781 -5.082 28.694 1.00 84.19 297 ALA A O 1
ATOM 2280 N N . GLY A 1 298 ? -2.857 -5.866 27.846 1.00 88.19 298 GLY A N 1
ATOM 2281 C CA . GLY A 1 298 ? -2.766 -4.955 26.715 1.00 88.19 298 GLY A CA 1
ATOM 2282 C C . GLY A 1 298 ? -1.583 -5.299 25.828 1.00 88.19 298 GLY A C 1
ATOM 2283 O O . GLY A 1 298 ? -0.517 -5.667 26.320 1.00 88.19 298 GLY A O 1
ATOM 2284 N N . HIS A 1 299 ? -1.762 -5.168 24.519 1.00 92.69 299 HIS A N 1
ATOM 2285 C CA . HIS A 1 299 ? -0.685 -5.326 23.554 1.00 92.69 299 HIS A CA 1
ATOM 2286 C C . HIS A 1 299 ? -0.924 -4.416 22.355 1.00 92.69 299 HIS A C 1
ATOM 2288 O O . HIS A 1 299 ? -2.044 -4.360 21.839 1.00 92.69 299 HIS A O 1
ATOM 2294 N N . ALA A 1 300 ? 0.134 -3.739 21.923 1.00 94.31 300 ALA A N 1
ATOM 2295 C CA . ALA A 1 300 ? 0.171 -2.977 20.685 1.00 94.31 300 ALA A CA 1
ATOM 2296 C C . ALA A 1 300 ? 1.546 -3.149 20.040 1.00 94.31 300 ALA A C 1
ATOM 2298 O O . ALA A 1 300 ? 2.568 -2.966 20.699 1.00 94.31 300 ALA A O 1
ATOM 2299 N N . PHE A 1 301 ? 1.572 -3.466 18.755 1.00 95.25 301 PHE A N 1
ATOM 2300 C CA . PHE A 1 301 ? 2.770 -3.377 17.934 1.00 95.25 301 PHE A CA 1
ATOM 2301 C C . PHE A 1 301 ? 2.546 -2.358 16.825 1.00 95.25 301 PHE A C 1
ATOM 2303 O O . PHE A 1 301 ? 1.463 -2.300 16.234 1.00 95.25 301 PHE A O 1
ATOM 2310 N N . ILE A 1 302 ? 3.595 -1.589 16.547 1.00 93.62 302 ILE A N 1
ATOM 2311 C CA . ILE A 1 302 ? 3.629 -0.627 15.459 1.00 93.62 302 ILE A CA 1
ATOM 2312 C C . ILE A 1 302 ? 5.046 -0.426 14.931 1.00 93.62 302 ILE A C 1
ATOM 2314 O O . ILE A 1 302 ? 6.038 -0.593 15.643 1.00 93.62 302 ILE A O 1
ATOM 2318 N N . GLU A 1 303 ? 5.137 -0.029 13.671 1.00 90.69 303 GLU A N 1
ATOM 2319 C CA . GLU A 1 303 ? 6.378 0.344 13.010 1.00 90.69 303 GLU A CA 1
ATOM 2320 C C . GLU A 1 303 ? 6.342 1.808 12.579 1.00 90.69 303 GLU A C 1
ATOM 2322 O O . GLU A 1 303 ? 5.311 2.268 12.093 1.00 90.69 303 GLU A O 1
ATOM 2327 N N . THR A 1 304 ? 7.472 2.512 12.689 1.00 92.38 304 THR A N 1
ATOM 2328 C CA . THR A 1 304 ? 7.645 3.857 12.121 1.00 92.38 304 THR A CA 1
ATOM 2329 C C . THR A 1 304 ? 9.078 4.112 11.639 1.00 92.38 304 THR A C 1
ATOM 2331 O O . THR A 1 304 ? 10.019 3.441 12.063 1.00 92.38 304 THR A O 1
ATOM 2334 N N . LYS A 1 305 ? 9.282 5.103 10.771 1.00 89.00 305 LYS A N 1
ATOM 2335 C CA . LYS A 1 305 ? 10.603 5.648 10.428 1.00 89.00 305 LYS A CA 1
ATOM 2336 C C . LYS A 1 305 ? 11.128 6.505 11.575 1.00 89.00 305 LYS A C 1
ATOM 2338 O O . LYS A 1 305 ? 10.382 7.196 12.265 1.00 89.00 305 LYS A O 1
ATOM 2343 N N . SER A 1 306 ? 12.444 6.473 11.763 1.00 88.81 306 SER A N 1
ATOM 2344 C CA . SER A 1 306 ? 13.115 7.294 12.772 1.00 88.81 306 SER A CA 1
ATOM 2345 C C . SER A 1 306 ? 12.767 8.780 12.619 1.00 88.81 306 SER A C 1
ATOM 2347 O O . SER A 1 306 ? 12.898 9.331 11.528 1.00 88.81 306 SER A O 1
ATOM 2349 N N . GLY A 1 307 ? 12.379 9.429 13.718 1.00 85.94 307 GLY A N 1
ATOM 2350 C CA . GLY A 1 307 ? 12.058 10.858 13.777 1.00 85.94 307 GLY A CA 1
ATOM 2351 C C . GLY A 1 307 ? 10.607 11.215 13.441 1.00 85.94 307 GLY A C 1
ATOM 2352 O O . GLY A 1 307 ? 10.261 12.393 13.503 1.00 85.94 307 GLY A O 1
ATOM 2353 N N . TYR A 1 308 ? 9.756 10.238 13.112 1.00 88.19 308 TYR A N 1
ATOM 2354 C CA . TYR A 1 308 ? 8.345 10.477 12.805 1.00 88.19 308 TYR A CA 1
ATOM 2355 C C . TYR A 1 308 ? 7.447 10.113 13.995 1.00 88.19 308 TYR A C 1
ATOM 2357 O O . TYR A 1 308 ? 7.577 9.007 14.533 1.00 88.19 308 TYR A O 1
ATOM 2365 N N . PRO A 1 309 ? 6.517 11.003 14.398 1.00 91.56 309 PRO A N 1
ATOM 2366 C CA . PRO A 1 309 ? 5.519 10.668 15.398 1.00 91.56 309 PRO A CA 1
ATOM 2367 C C . PRO A 1 309 ? 4.586 9.590 14.853 1.00 91.56 309 PRO A C 1
ATOM 2369 O O . PRO A 1 309 ? 4.210 9.601 13.679 1.00 91.56 309 PRO A O 1
ATOM 2372 N N . VAL A 1 310 ? 4.194 8.677 15.727 1.00 94.69 310 VAL A N 1
ATOM 2373 C CA . VAL A 1 310 ? 3.299 7.575 15.403 1.00 94.69 310 VAL A CA 1
ATOM 2374 C C . VAL A 1 310 ? 2.224 7.471 16.473 1.00 94.69 310 VAL A C 1
ATOM 2376 O O . VAL A 1 310 ? 2.506 7.598 17.666 1.00 94.69 310 VAL A O 1
ATOM 2379 N N . THR A 1 311 ? 0.986 7.252 16.043 1.00 95.62 311 THR A N 1
ATOM 2380 C CA . THR A 1 311 ? -0.163 7.106 16.939 1.00 95.62 311 THR A CA 1
ATOM 2381 C C . THR A 1 311 ? -0.887 5.816 16.615 1.00 95.62 311 THR A C 1
ATOM 2383 O O . THR A 1 311 ? -1.155 5.525 15.446 1.00 95.62 311 THR A O 1
ATOM 2386 N N . THR A 1 312 ? -1.222 5.046 17.643 1.00 94.69 312 THR A N 1
ATOM 2387 C CA . THR A 1 312 ? -2.067 3.871 17.480 1.00 94.69 312 THR A CA 1
ATOM 2388 C C . THR A 1 312 ? -3.040 3.697 18.632 1.00 94.69 312 THR A C 1
ATOM 2390 O O . THR A 1 312 ? -2.683 3.829 19.804 1.00 94.69 312 THR A O 1
ATOM 2393 N N . GLU A 1 313 ? -4.287 3.404 18.293 1.00 92.50 313 GLU A N 1
ATOM 2394 C CA . GLU A 1 313 ? -5.402 3.340 19.225 1.00 92.50 313 GLU A CA 1
ATOM 2395 C C . GLU A 1 313 ? -6.227 2.086 18.950 1.00 92.50 313 GLU A C 1
ATOM 2397 O O . GLU A 1 313 ? -6.616 1.826 17.815 1.00 92.50 313 GLU A O 1
ATOM 2402 N N . ALA A 1 314 ? -6.520 1.322 19.999 1.00 90.12 314 ALA A N 1
ATOM 2403 C CA . ALA A 1 314 ? -7.508 0.249 19.980 1.00 90.12 314 ALA A CA 1
ATOM 2404 C C . ALA A 1 314 ? -8.516 0.518 21.093 1.00 90.12 314 ALA A C 1
ATOM 2406 O O . ALA A 1 314 ? -8.272 0.218 22.270 1.00 90.12 314 ALA A O 1
ATOM 2407 N N . VAL A 1 315 ? -9.634 1.131 20.713 1.00 87.56 315 VAL A N 1
ATOM 2408 C CA . VAL A 1 315 ? -10.593 1.717 21.649 1.00 87.56 315 VAL A CA 1
ATOM 2409 C C . VAL A 1 315 ? -12.025 1.284 21.364 1.00 87.56 315 VAL A C 1
ATOM 2411 O O . VAL A 1 315 ? -12.392 0.926 20.251 1.00 87.56 315 VAL A O 1
ATOM 2414 N N . SER A 1 316 ? -12.857 1.325 22.395 1.00 84.25 316 SER A N 1
ATOM 2415 C CA . SER A 1 316 ? -14.305 1.320 22.304 1.00 84.25 316 SER A CA 1
ATOM 2416 C C . SER A 1 316 ? -14.808 2.733 22.533 1.00 84.25 316 SER A C 1
ATOM 2418 O O . SER A 1 316 ? -14.730 3.274 23.641 1.00 84.25 316 SER A O 1
ATOM 2420 N N . GLU A 1 317 ? -15.355 3.300 21.471 1.00 79.69 317 GLU A N 1
ATOM 2421 C CA . GLU A 1 317 ? -16.028 4.582 21.456 1.00 79.69 317 GLU A CA 1
ATOM 2422 C C . GLU A 1 317 ? -17.519 4.402 21.787 1.00 79.69 317 GLU A C 1
ATOM 2424 O O . GLU A 1 317 ? -18.154 3.422 21.371 1.00 79.69 317 GLU A O 1
ATOM 2429 N N . PRO A 1 318 ? -18.107 5.340 22.541 1.00 67.44 318 PRO A N 1
ATOM 2430 C CA . PRO A 1 318 ? -19.536 5.337 22.808 1.00 67.44 318 PRO A CA 1
ATOM 2431 C C . PRO A 1 318 ? -20.337 5.613 21.529 1.00 67.44 318 PRO A C 1
ATOM 2433 O O . PRO A 1 318 ? -19.951 6.428 20.690 1.00 67.44 318 PRO A O 1
ATOM 2436 N N . TRP A 1 319 ? -21.493 4.962 21.396 1.00 61.19 319 TRP A N 1
ATOM 2437 C CA . TRP A 1 319 ? -22.416 5.222 20.290 1.00 61.19 319 TRP A CA 1
ATOM 2438 C C . TRP A 1 319 ? -23.116 6.578 20.502 1.00 61.19 319 TRP A C 1
ATOM 2440 O O . TRP A 1 319 ? -23.871 6.753 21.461 1.00 61.19 319 TRP A O 1
ATOM 2450 N N . LEU A 1 320 ? -22.855 7.564 19.635 1.00 58.16 320 LEU A N 1
ATOM 2451 C CA . LEU A 1 320 ? -23.246 8.967 19.865 1.00 58.16 320 LEU A CA 1
ATOM 2452 C C . LEU A 1 320 ? -24.760 9.242 19.787 1.00 58.16 320 LEU A C 1
ATOM 2454 O O . LEU A 1 320 ? -25.220 10.220 20.373 1.00 58.16 320 LEU A O 1
ATOM 2458 N N . SER A 1 321 ? -25.536 8.384 19.129 1.00 50.56 321 SER A N 1
ATOM 2459 C CA . SER A 1 321 ? -26.987 8.537 18.912 1.00 50.56 321 SER A CA 1
ATOM 2460 C C . SER A 1 321 ? -27.863 8.079 20.085 1.00 50.56 321 SER A C 1
ATOM 2462 O O . SER A 1 321 ? -29.078 8.231 20.028 1.00 50.56 321 SER A O 1
ATOM 2464 N N . ASN A 1 322 ? -27.284 7.565 21.179 1.00 46.22 322 ASN A N 1
ATOM 2465 C CA . ASN A 1 322 ? -28.038 7.210 22.394 1.00 46.22 322 ASN A CA 1
ATOM 2466 C C . ASN A 1 322 ? -28.048 8.335 23.454 1.00 46.22 322 ASN A C 1
ATOM 2468 O O . ASN A 1 322 ? -28.207 8.081 24.650 1.00 46.22 322 ASN A O 1
ATOM 2472 N N . ARG A 1 323 ? -27.831 9.591 23.036 1.00 56.41 323 ARG A N 1
ATOM 2473 C CA . ARG A 1 323 ? -27.867 10.762 23.926 1.00 56.41 323 ARG A CA 1
ATOM 2474 C C . ARG A 1 323 ? -29.307 11.072 24.354 1.00 56.41 323 ARG A C 1
ATOM 2476 O O . ARG A 1 323 ? -30.255 10.872 23.599 1.00 56.41 323 ARG A O 1
ATOM 2483 N N . ALA A 1 324 ? -29.467 11.580 25.577 1.00 54.91 324 ALA A N 1
ATOM 2484 C CA . ALA A 1 324 ? -30.741 12.123 26.044 1.00 54.91 324 ALA A CA 1
ATOM 2485 C C . ALA A 1 324 ? -31.254 13.213 25.074 1.00 54.91 324 ALA A C 1
ATOM 2487 O O . ALA A 1 324 ? -30.430 13.871 24.431 1.00 54.91 324 ALA A O 1
ATOM 2488 N N . PRO A 1 325 ? -32.582 13.426 24.966 1.00 59.53 325 PRO A N 1
ATOM 2489 C CA . PRO A 1 325 ? -33.145 14.437 24.074 1.00 59.53 325 PRO A CA 1
ATOM 2490 C C . PRO A 1 325 ? -32.466 15.794 24.280 1.00 59.53 325 PRO A C 1
ATOM 2492 O O . PRO A 1 325 ? -32.317 16.244 25.416 1.00 59.53 325 PRO A O 1
ATOM 2495 N N . ILE A 1 326 ? -32.071 16.448 23.187 1.00 67.00 326 ILE A N 1
ATOM 2496 C CA . ILE A 1 326 ? -31.461 17.780 23.249 1.00 67.00 326 ILE A CA 1
ATOM 2497 C 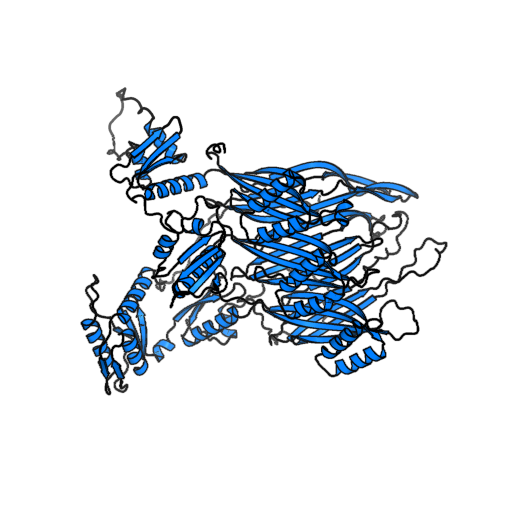C . ILE A 1 326 ? -32.525 18.770 23.726 1.00 67.00 326 ILE A C 1
ATOM 2499 O O . ILE A 1 326 ? -33.459 19.072 22.984 1.00 67.00 326 ILE A O 1
ATOM 2503 N N . ASP A 1 327 ? -32.391 19.270 24.955 1.00 67.31 327 ASP A N 1
ATOM 2504 C CA . ASP A 1 327 ? -33.298 20.256 25.543 1.00 67.31 327 ASP A CA 1
ATOM 2505 C C . ASP A 1 327 ? -32.702 21.664 25.479 1.00 67.31 327 ASP A C 1
ATOM 2507 O O . ASP A 1 327 ? -31.770 22.013 26.210 1.00 67.31 327 ASP A O 1
ATOM 2511 N N . LEU A 1 328 ? -33.278 22.495 24.607 1.00 67.31 328 LEU A N 1
ATOM 2512 C CA . LEU A 1 328 ? -32.853 23.878 24.391 1.00 67.31 328 LEU A CA 1
ATOM 2513 C C . LEU A 1 328 ? -33.179 24.816 25.561 1.00 67.31 328 LEU A C 1
ATOM 2515 O O . LEU A 1 328 ? -32.655 25.931 25.598 1.00 67.31 328 LEU A O 1
ATOM 2519 N N . SER A 1 329 ? -34.041 24.399 26.492 1.00 62.59 329 SER A N 1
ATOM 2520 C CA . SER A 1 329 ? -34.356 25.151 27.712 1.00 62.59 329 SER A CA 1
ATOM 2521 C C . SER A 1 329 ? -33.350 24.897 28.840 1.00 62.59 329 SER A C 1
ATOM 2523 O O . SER A 1 329 ? -33.177 25.741 29.724 1.00 62.59 329 SER A O 1
ATOM 2525 N N . SER A 1 330 ? -32.634 23.770 28.782 1.00 56.88 330 SER A N 1
ATOM 2526 C CA . SER A 1 330 ? -31.605 23.412 29.752 1.00 56.88 330 SER A CA 1
ATOM 2527 C C . SER A 1 330 ? -30.269 24.095 29.421 1.00 56.88 330 SER A C 1
ATOM 2529 O O . SER A 1 330 ? -29.768 24.040 28.296 1.00 56.88 330 SER A O 1
ATOM 2531 N N . ARG A 1 331 ? -29.646 24.753 30.410 1.00 49.44 331 ARG A N 1
ATOM 2532 C CA . ARG A 1 331 ? -28.196 24.997 30.355 1.00 49.44 331 ARG A CA 1
ATOM 2533 C C . ARG A 1 331 ? -27.555 23.650 30.639 1.00 49.44 331 ARG A C 1
ATOM 2535 O O . ARG A 1 331 ? -27.578 23.225 31.790 1.00 49.44 331 ARG A O 1
ATOM 2542 N N . ILE A 1 332 ? -27.038 22.967 29.624 1.00 48.53 332 ILE A N 1
ATOM 2543 C CA . ILE A 1 332 ? -26.321 21.718 29.874 1.00 48.53 332 ILE A CA 1
ATOM 2544 C C . ILE A 1 332 ? -25.165 22.009 30.844 1.00 48.53 332 ILE A C 1
ATOM 2546 O O . ILE A 1 332 ? -24.309 22.852 30.572 1.00 48.53 332 ILE A O 1
ATOM 2550 N N . SER A 1 333 ? -25.178 21.318 31.984 1.00 41.09 333 SER A N 1
ATOM 2551 C CA . SER A 1 333 ? -23.991 21.077 32.799 1.00 41.09 333 SER A CA 1
ATOM 2552 C C . SER A 1 333 ? -23.072 20.213 31.945 1.00 41.09 333 SER A C 1
ATOM 2554 O O . SER A 1 333 ? -23.549 19.168 31.520 1.00 41.09 333 SER A O 1
ATOM 2556 N N . GLU A 1 334 ? -21.864 20.701 31.622 1.00 40.19 334 GLU A N 1
ATOM 2557 C CA . GLU A 1 334 ? -20.810 20.045 30.821 1.00 40.19 334 GLU A CA 1
ATOM 2558 C C . GLU A 1 334 ? -21.199 18.644 30.345 1.00 40.19 334 GLU A C 1
ATOM 2560 O O . GLU A 1 334 ? -21.259 17.710 31.144 1.00 40.19 334 GLU A O 1
ATOM 2565 N N . THR A 1 335 ? -21.507 18.503 29.050 1.00 40.53 335 THR A N 1
ATOM 2566 C CA . THR A 1 335 ? -21.706 17.182 28.454 1.00 40.53 335 THR A CA 1
ATOM 2567 C C . THR A 1 335 ? -20.522 16.326 28.869 1.00 40.53 335 THR A C 1
ATOM 2569 O O . THR A 1 335 ? -19.401 16.644 28.478 1.00 40.53 335 THR A O 1
ATOM 2572 N N . ALA A 1 336 ? -20.757 15.298 29.686 1.00 41.25 336 ALA A N 1
ATOM 2573 C CA . ALA A 1 336 ? -19.738 14.315 29.991 1.00 41.25 336 ALA A CA 1
ATOM 2574 C C . ALA A 1 336 ? -19.322 13.718 28.644 1.00 41.25 336 ALA A C 1
ATOM 2576 O O . ALA A 1 336 ? -20.062 12.921 28.063 1.00 41.25 336 ALA A O 1
ATOM 2577 N N . ASP A 1 337 ? -18.203 14.193 28.094 1.00 48.78 337 ASP A N 1
ATOM 2578 C CA . ASP A 1 337 ? -17.561 13.576 26.946 1.00 48.78 337 ASP A CA 1
ATOM 2579 C C . ASP A 1 337 ? -17.240 12.162 27.408 1.00 48.78 337 ASP A C 1
ATOM 2581 O O . ASP A 1 337 ? -16.318 11.946 28.196 1.00 48.78 337 ASP A O 1
ATOM 2585 N N . GLN A 1 338 ? -18.082 11.204 27.012 1.00 58.50 338 GLN A N 1
ATOM 2586 C CA . GLN A 1 338 ? -17.821 9.803 27.276 1.00 58.50 338 GLN A CA 1
ATOM 2587 C C . GLN A 1 338 ? -16.517 9.480 26.564 1.00 58.50 338 GLN A C 1
ATOM 2589 O O . GLN A 1 338 ? -16.444 9.422 25.336 1.00 58.50 338 GLN A O 1
ATOM 2594 N N . GLN A 1 339 ? -15.462 9.381 27.361 1.00 67.56 339 GLN A N 1
ATOM 2595 C CA . GLN A 1 339 ? -14.134 9.170 26.842 1.00 67.56 339 GLN A CA 1
ATOM 2596 C C . GLN A 1 339 ? -14.047 7.759 26.258 1.00 67.56 339 GLN A C 1
ATOM 2598 O O . GLN A 1 339 ? -14.584 6.821 26.857 1.00 67.56 339 GLN A O 1
ATOM 2603 N N . PRO A 1 340 ? -13.383 7.584 25.101 1.00 76.31 340 PRO A N 1
ATOM 2604 C CA . PRO A 1 340 ? -13.146 6.254 24.566 1.00 76.31 340 PRO A CA 1
ATOM 2605 C C . PRO A 1 340 ? -12.403 5.422 25.610 1.00 76.31 340 PRO A C 1
ATOM 2607 O O . PRO A 1 340 ? -11.497 5.923 26.277 1.00 76.31 340 PRO A O 1
ATOM 2610 N N . THR A 1 341 ? -12.809 4.166 25.766 1.00 81.88 341 THR A N 1
ATOM 2611 C CA . THR A 1 341 ? -12.131 3.190 26.635 1.00 81.88 341 THR A CA 1
ATOM 2612 C C . THR A 1 341 ? -11.221 2.314 25.788 1.00 81.88 341 THR A C 1
ATOM 2614 O O . THR A 1 341 ? -11.515 2.109 24.622 1.00 81.88 341 THR A O 1
ATOM 2617 N N . GLY A 1 342 ? -10.121 1.799 26.324 1.00 86.62 342 GLY A N 1
ATOM 2618 C CA . GLY A 1 342 ? -9.143 1.011 25.573 1.00 86.62 342 GLY A CA 1
ATOM 2619 C C . GLY A 1 342 ? -7.734 1.578 25.678 1.00 86.62 342 GLY A C 1
ATOM 2620 O O . GLY A 1 342 ? -7.413 2.269 26.646 1.00 86.62 342 GLY A O 1
ATOM 2621 N N . LEU A 1 343 ? -6.898 1.231 24.704 1.00 89.38 343 LEU A N 1
ATOM 2622 C CA . LEU A 1 343 ? -5.471 1.541 24.675 1.00 89.38 343 LEU A CA 1
ATOM 2623 C C . LEU A 1 343 ? -5.181 2.611 23.620 1.00 89.38 343 LEU A C 1
ATOM 2625 O O . LEU A 1 343 ? -5.442 2.378 22.441 1.00 89.38 343 LEU A O 1
ATOM 2629 N N . CYS A 1 344 ? -4.576 3.721 24.035 1.00 92.31 344 CYS A N 1
ATOM 2630 C CA . CYS A 1 344 ? -4.026 4.749 23.153 1.00 92.31 344 CYS A CA 1
ATOM 2631 C C . CYS A 1 344 ? -2.517 4.856 23.380 1.00 92.31 344 CYS A C 1
ATOM 2633 O O . CYS A 1 344 ? -2.048 4.886 24.522 1.00 92.31 344 CYS A O 1
ATOM 2635 N N . LEU A 1 345 ? -1.755 4.902 22.291 1.00 94.94 345 LEU A N 1
ATOM 2636 C CA . LEU A 1 345 ? -0.302 4.944 22.325 1.00 94.94 345 LEU A CA 1
ATOM 2637 C C . LEU A 1 345 ? 0.222 5.964 21.314 1.00 94.94 345 LEU A C 1
ATOM 2639 O O . LEU A 1 345 ? 0.050 5.786 20.109 1.00 94.94 345 LEU A O 1
ATOM 2643 N N . ASN A 1 346 ? 0.915 6.986 21.811 1.00 96.69 346 ASN A N 1
ATOM 2644 C CA . ASN A 1 346 ? 1.635 7.959 20.992 1.00 96.69 346 ASN A CA 1
ATOM 2645 C C . ASN A 1 346 ? 3.136 7.804 21.238 1.00 96.69 346 ASN A C 1
ATOM 2647 O O . ASN A 1 346 ? 3.575 7.762 22.389 1.00 96.69 346 ASN A O 1
ATOM 2651 N N . LEU A 1 347 ? 3.928 7.707 20.173 1.00 95.94 347 LEU A N 1
ATOM 2652 C CA . LEU A 1 347 ? 5.373 7.491 20.257 1.00 95.94 347 LEU A CA 1
ATOM 2653 C C . LEU A 1 347 ? 6.111 8.455 19.325 1.00 95.94 347 LEU A C 1
ATOM 2655 O O . LEU A 1 347 ? 5.681 8.699 18.200 1.00 95.94 347 LEU A O 1
ATOM 2659 N N . GLU A 1 348 ? 7.269 8.940 19.765 1.00 95.31 348 GLU A N 1
ATOM 2660 C CA . GLU A 1 348 ? 8.240 9.659 18.932 1.00 95.31 348 GLU A CA 1
ATOM 2661 C C . GLU A 1 348 ? 9.617 8.995 19.091 1.00 95.31 348 GLU A C 1
ATOM 2663 O O . GLU A 1 348 ? 10.390 9.382 19.974 1.00 95.31 348 GLU A O 1
ATOM 2668 N N . PRO A 1 349 ? 9.921 7.948 18.303 1.00 94.69 349 PRO A N 1
ATOM 2669 C CA . PRO A 1 349 ? 11.210 7.273 18.357 1.00 94.69 349 PRO A CA 1
ATOM 2670 C C . PRO A 1 349 ? 12.217 7.896 17.379 1.00 94.69 349 PRO A C 1
ATOM 2672 O O . PRO A 1 349 ? 11.899 8.187 16.224 1.00 94.69 349 PRO A O 1
ATOM 2675 N N . SER A 1 350 ? 13.470 8.040 17.804 1.00 90.81 350 SER A N 1
ATOM 2676 C CA . SER A 1 350 ? 14.577 8.504 16.963 1.00 90.81 350 SER A CA 1
ATOM 2677 C C . SER A 1 350 ? 15.839 7.678 17.199 1.00 90.81 350 SER A C 1
ATOM 2679 O O . SER A 1 350 ? 16.212 7.392 18.334 1.00 90.81 350 SER A O 1
ATOM 2681 N N . ILE A 1 351 ? 16.493 7.260 16.117 1.00 88.31 351 ILE A N 1
ATOM 2682 C CA . ILE A 1 351 ? 17.770 6.545 16.169 1.00 88.31 351 ILE A CA 1
ATOM 2683 C C . ILE A 1 351 ? 18.876 7.570 16.409 1.00 88.31 351 ILE A C 1
ATOM 2685 O O . ILE A 1 351 ? 19.009 8.543 15.669 1.00 88.31 351 ILE A O 1
ATOM 2689 N N . GLN A 1 352 ? 19.676 7.335 17.440 1.00 82.62 352 GLN A N 1
ATOM 2690 C CA . GLN A 1 352 ? 20.812 8.172 17.807 1.00 82.62 352 GLN A CA 1
ATOM 2691 C C . GLN A 1 352 ? 21.999 7.968 16.854 1.00 82.62 352 GLN A C 1
ATOM 2693 O O . GLN A 1 352 ? 22.042 7.027 16.060 1.00 82.62 352 GLN A O 1
ATOM 2698 N N . ALA A 1 353 ? 23.007 8.838 16.965 1.00 72.19 353 ALA A N 1
ATOM 2699 C CA . ALA A 1 353 ? 24.199 8.817 16.111 1.00 72.19 353 ALA A CA 1
ATOM 2700 C C . ALA A 1 353 ? 24.992 7.495 16.165 1.00 72.19 353 ALA A C 1
ATOM 2702 O O . ALA A 1 353 ? 25.669 7.140 15.203 1.00 72.19 353 ALA A O 1
ATOM 2703 N N . ASP A 1 354 ? 24.891 6.737 17.262 1.00 75.62 354 ASP A N 1
ATOM 2704 C CA . ASP A 1 354 ? 25.514 5.412 17.382 1.00 75.62 354 ASP A CA 1
ATOM 2705 C C . ASP A 1 354 ? 24.847 4.338 16.501 1.00 75.62 354 ASP A C 1
ATOM 2707 O O . ASP A 1 354 ? 25.365 3.229 16.362 1.00 75.62 354 ASP A O 1
ATOM 2711 N N . GLY A 1 355 ? 23.689 4.653 15.913 1.00 77.19 355 GLY A N 1
ATOM 2712 C CA . GLY A 1 355 ? 22.918 3.767 15.056 1.00 77.19 355 GLY A CA 1
ATOM 2713 C C . GLY A 1 355 ? 22.324 2.546 15.758 1.00 77.19 355 GLY A C 1
ATOM 2714 O O . GLY A 1 355 ? 21.777 1.701 15.052 1.00 77.19 355 GLY A O 1
ATOM 2715 N N . GLN A 1 356 ? 22.447 2.447 17.086 1.00 83.19 356 GLN A N 1
ATOM 2716 C CA . GLN A 1 356 ? 22.053 1.298 17.914 1.00 83.19 356 GLN A CA 1
ATOM 2717 C C . GLN A 1 356 ? 21.145 1.691 19.078 1.00 83.19 356 GLN A C 1
ATOM 2719 O O . GLN A 1 356 ? 20.486 0.825 19.645 1.00 83.19 356 GLN A O 1
ATOM 2724 N N . THR A 1 357 ? 21.118 2.959 19.472 1.00 88.31 357 THR A N 1
ATOM 2725 C CA . THR A 1 357 ? 20.275 3.450 20.557 1.00 88.31 357 THR A CA 1
ATOM 2726 C C . THR A 1 357 ? 19.109 4.239 19.981 1.00 88.31 357 THR A C 1
ATOM 2728 O O . THR A 1 357 ? 19.264 5.044 19.065 1.00 88.31 357 THR A O 1
ATOM 2731 N N . ILE A 1 358 ? 17.927 4.002 20.533 1.00 92.19 358 ILE A N 1
ATOM 2732 C CA . ILE A 1 358 ? 16.683 4.687 20.216 1.00 92.19 358 ILE A CA 1
ATOM 2733 C C . ILE A 1 358 ? 16.352 5.604 21.395 1.00 92.19 358 ILE A C 1
ATOM 2735 O O . ILE A 1 358 ? 16.232 5.137 22.530 1.00 92.19 358 ILE A O 1
ATOM 2739 N N . ASP A 1 359 ? 16.208 6.898 21.123 1.00 94.06 359 ASP A N 1
ATOM 2740 C CA . ASP A 1 359 ? 15.547 7.842 22.024 1.00 94.06 359 ASP A CA 1
ATOM 2741 C C . ASP A 1 359 ? 14.051 7.814 21.732 1.00 94.06 359 ASP A C 1
ATOM 2743 O O . ASP A 1 359 ? 13.628 8.057 20.599 1.00 94.06 359 ASP A O 1
ATOM 2747 N N . LEU A 1 360 ? 13.263 7.449 22.736 1.00 95.81 360 LEU A N 1
ATOM 2748 C CA . LEU A 1 360 ? 11.830 7.257 22.619 1.00 95.81 360 LEU A CA 1
ATOM 2749 C C . LEU A 1 360 ? 11.099 8.164 23.604 1.00 95.81 360 LEU A C 1
ATOM 2751 O O . LEU A 1 360 ? 11.196 7.972 24.819 1.00 95.81 360 LEU A O 1
ATOM 2755 N N . LYS A 1 361 ? 10.278 9.077 23.081 1.00 96.38 361 LYS A N 1
ATOM 2756 C CA . LYS A 1 361 ? 9.186 9.678 23.859 1.00 96.38 361 LYS A CA 1
ATOM 2757 C C . LYS A 1 361 ? 7.939 8.825 23.696 1.00 96.38 361 LYS A C 1
ATOM 2759 O O . LYS A 1 361 ? 7.600 8.448 22.576 1.00 96.38 361 LYS A O 1
ATOM 2764 N N . LEU A 1 362 ? 7.269 8.528 24.800 1.00 95.75 362 LEU A N 1
ATOM 2765 C CA . LEU A 1 362 ? 6.039 7.750 24.808 1.00 95.75 362 LEU A CA 1
ATOM 2766 C C . LEU A 1 362 ? 4.972 8.430 25.654 1.00 95.75 362 LEU A C 1
ATOM 2768 O O . LEU A 1 362 ? 5.254 8.958 26.732 1.00 95.75 362 LEU A O 1
ATOM 2772 N N . ASP A 1 363 ? 3.744 8.342 25.168 1.00 96.12 363 ASP A N 1
ATOM 2773 C CA . ASP A 1 363 ? 2.535 8.688 25.888 1.00 96.12 363 ASP A CA 1
ATOM 2774 C C . ASP A 1 363 ? 1.554 7.518 25.793 1.00 96.12 363 ASP A C 1
ATOM 2776 O O . ASP A 1 363 ? 1.075 7.170 24.711 1.00 96.12 363 ASP A O 1
ATOM 2780 N N . LEU A 1 364 ? 1.331 6.856 26.924 1.00 93.75 364 LEU A N 1
ATOM 2781 C CA . LEU A 1 364 ? 0.496 5.670 27.051 1.00 93.75 364 LEU A CA 1
ATOM 2782 C C . LEU A 1 364 ? -0.735 6.010 27.882 1.00 93.75 364 LEU A C 1
ATOM 2784 O O . LEU A 1 364 ? -0.619 6.395 29.047 1.00 93.75 364 LEU A O 1
ATOM 2788 N N . GLU A 1 365 ? -1.912 5.767 27.321 1.00 91.06 365 GLU A N 1
ATOM 2789 C CA . GLU A 1 365 ? -3.176 5.871 28.033 1.00 91.06 365 GLU A CA 1
ATOM 2790 C C . GLU A 1 365 ? -3.966 4.562 27.936 1.00 91.06 365 GLU A C 1
ATOM 2792 O O . GLU A 1 365 ? -4.188 4.020 26.854 1.00 91.06 365 GLU A O 1
ATOM 2797 N N . LEU A 1 366 ? -4.396 4.040 29.086 1.00 86.81 366 LEU A N 1
ATOM 2798 C CA . LEU A 1 366 ? -5.242 2.854 29.178 1.00 86.81 366 LEU A CA 1
ATOM 2799 C C . LEU A 1 366 ? -6.465 3.160 30.041 1.00 86.81 366 LEU A C 1
ATOM 2801 O O . LEU A 1 366 ? -6.357 3.384 31.247 1.00 86.81 366 LEU A O 1
ATOM 2805 N N . ARG A 1 367 ? -7.641 3.153 29.417 1.00 82.81 367 ARG A N 1
ATOM 2806 C CA . ARG A 1 367 ? -8.940 3.427 30.049 1.00 82.81 367 ARG A CA 1
ATOM 2807 C C . ARG A 1 367 ? -9.760 2.144 30.109 1.00 82.81 367 ARG A C 1
ATOM 2809 O O . ARG A 1 367 ? -9.925 1.486 29.086 1.00 82.81 367 ARG A O 1
ATOM 2816 N N . GLN A 1 368 ? -10.292 1.780 31.273 1.00 72.06 368 GLN A N 1
ATOM 2817 C CA . GLN A 1 368 ? -11.119 0.575 31.416 1.00 72.06 368 GLN A CA 1
ATOM 2818 C C . GLN A 1 368 ? -12.590 0.906 31.626 1.00 72.06 368 GLN A C 1
ATOM 2820 O O . GLN A 1 368 ? -12.940 1.850 32.329 1.00 72.06 368 GLN A O 1
ATOM 2825 N N . PHE A 1 369 ? -13.461 0.091 31.033 1.00 62.84 369 PHE A N 1
ATOM 2826 C CA . PHE A 1 369 ? -14.899 0.200 31.237 1.00 62.84 369 PHE A CA 1
ATOM 2827 C C . PHE A 1 369 ? -15.273 -0.276 32.650 1.00 62.84 369 PHE A C 1
ATOM 2829 O O . PHE A 1 369 ? -14.983 -1.414 33.024 1.00 62.84 369 PHE A O 1
ATOM 2836 N N . ALA A 1 370 ? -15.930 0.572 33.444 1.00 51.34 370 ALA A N 1
ATOM 2837 C CA . ALA A 1 370 ? -16.451 0.179 34.750 1.00 51.34 370 ALA A CA 1
ATOM 2838 C C . ALA A 1 370 ? -17.733 -0.658 34.572 1.00 51.34 370 ALA A C 1
ATOM 2840 O O . ALA A 1 370 ? -18.726 -0.173 34.032 1.00 51.34 370 ALA A O 1
ATOM 2841 N N . SER A 1 371 ? -17.749 -1.918 35.027 1.00 41.66 371 SER A N 1
ATOM 2842 C CA . SER A 1 371 ? -18.981 -2.719 35.021 1.00 41.66 371 SER A CA 1
ATOM 2843 C C . SER A 1 371 ? -19.972 -2.162 36.052 1.00 41.66 371 SER A C 1
ATOM 2845 O O . SER A 1 371 ? -19.718 -2.264 37.249 1.00 41.66 371 SER A O 1
ATOM 2847 N N . SER A 1 372 ? -21.064 -1.564 35.568 1.00 38.56 372 SER A N 1
ATOM 2848 C CA . SER A 1 372 ? -22.305 -1.176 36.264 1.00 38.56 372 SER A CA 1
ATOM 2849 C C . SER A 1 372 ? -22.277 -1.136 37.803 1.00 38.56 372 SER A C 1
ATOM 2851 O O . SER A 1 372 ? -22.355 -2.174 38.467 1.00 38.56 372 SER A O 1
ATOM 2853 N N . ALA A 1 373 ? -22.345 0.069 38.372 1.00 30.08 373 ALA A N 1
ATOM 2854 C CA . ALA A 1 373 ? -23.017 0.249 39.651 1.00 30.08 373 ALA A CA 1
ATOM 2855 C C . ALA A 1 373 ? -24.500 -0.123 39.464 1.00 30.08 373 ALA A C 1
ATOM 2857 O O . ALA A 1 373 ? -25.221 0.509 38.693 1.00 30.08 373 ALA A O 1
ATOM 2858 N N . THR A 1 374 ? -24.950 -1.182 40.133 1.00 31.83 374 THR A N 1
ATOM 2859 C CA . THR A 1 374 ? -26.369 -1.469 40.369 1.00 31.83 374 THR A CA 1
ATOM 2860 C C . THR A 1 374 ? -26.931 -0.453 41.358 1.00 31.83 374 THR A C 1
ATOM 2862 O O . THR A 1 374 ? -27.228 -0.812 42.492 1.00 31.83 374 THR A O 1
ATOM 2865 N N . ASP A 1 375 ? -27.071 0.802 40.945 1.00 31.64 375 ASP A N 1
ATOM 2866 C CA . ASP A 1 375 ? -27.891 1.765 41.670 1.00 31.64 375 ASP A CA 1
ATOM 2867 C C . ASP A 1 375 ? -29.085 2.139 40.799 1.00 31.64 375 ASP A C 1
ATOM 2869 O O . ASP A 1 375 ? -28.963 2.556 39.646 1.00 31.64 375 ASP A O 1
ATOM 2873 N N . ALA A 1 376 ? -30.270 1.881 41.352 1.00 29.06 376 ALA A N 1
ATOM 2874 C CA . ALA A 1 376 ? -31.543 2.240 40.757 1.00 29.06 376 ALA A CA 1
ATOM 2875 C C . ALA A 1 376 ? -31.564 3.741 40.408 1.00 29.06 376 ALA A C 1
ATOM 2877 O O . ALA A 1 376 ? -30.940 4.535 41.115 1.00 29.06 376 ALA A O 1
ATOM 2878 N N . PRO A 1 377 ? -32.299 4.154 39.360 1.00 36.06 377 PRO A N 1
ATOM 2879 C CA . PRO A 1 377 ? -32.402 5.562 39.001 1.00 36.06 377 PRO A CA 1
ATOM 2880 C C . PRO A 1 377 ? -32.888 6.372 40.209 1.00 36.06 377 PRO A C 1
ATOM 2882 O O . PRO A 1 377 ? -33.982 6.137 40.727 1.00 36.06 377 PRO A O 1
ATOM 2885 N N . HIS A 1 378 ? -32.068 7.319 40.671 1.00 37.91 378 HIS A N 1
ATOM 2886 C CA . HIS A 1 378 ? -32.527 8.332 41.611 1.00 37.91 378 HIS A CA 1
ATOM 2887 C C . HIS A 1 378 ? -33.626 9.171 40.945 1.00 37.91 378 HIS A C 1
ATOM 2889 O O . HIS A 1 378 ? -33.593 9.441 39.747 1.00 37.91 378 HIS A O 1
ATOM 2895 N N . SER A 1 379 ? -34.625 9.564 41.735 1.00 36.16 379 SER A N 1
ATOM 2896 C CA . SER A 1 379 ? -35.843 10.261 41.301 1.00 36.16 379 SER A CA 1
ATOM 2897 C C . SER A 1 379 ? -35.633 11.685 40.768 1.00 36.16 379 SER A C 1
ATOM 2899 O O . SER A 1 379 ? -36.607 12.324 40.384 1.00 36.16 379 SER A O 1
ATOM 2901 N N . ASP A 1 380 ? -34.394 12.169 40.720 1.00 35.59 380 ASP A N 1
ATOM 2902 C CA . ASP A 1 380 ? -34.004 13.411 40.056 1.00 35.59 380 ASP A CA 1
ATOM 2903 C C . ASP A 1 380 ? -33.194 13.021 38.822 1.00 35.59 380 ASP A C 1
ATOM 2905 O O . ASP A 1 380 ? -32.136 12.421 38.978 1.00 35.59 380 ASP A O 1
ATOM 2909 N N . GLY A 1 381 ? -33.689 13.321 37.616 1.00 36.56 381 GLY A N 1
ATOM 2910 C CA . GLY A 1 381 ? -33.177 12.880 36.305 1.00 36.56 381 GLY A CA 1
ATOM 2911 C C . GLY A 1 381 ? -31.756 13.322 35.912 1.00 36.56 381 GLY A C 1
ATOM 2912 O O . GLY A 1 381 ? -31.528 13.717 34.774 1.00 36.56 381 GLY A O 1
ATOM 2913 N N . THR A 1 382 ? -30.799 13.241 36.830 1.00 34.22 382 THR A N 1
ATOM 2914 C CA . THR A 1 382 ? -29.370 13.440 36.615 1.00 34.22 382 THR A CA 1
ATOM 2915 C C . THR A 1 382 ? -28.746 12.058 36.455 1.00 34.22 382 THR A C 1
ATOM 2917 O O . THR A 1 382 ? -28.671 11.290 37.414 1.00 34.22 382 THR A O 1
ATOM 2920 N N . THR A 1 383 ? -28.323 11.701 35.242 1.00 38.38 383 THR A N 1
ATOM 2921 C CA . THR A 1 383 ? -27.487 10.509 35.046 1.00 38.38 383 THR A CA 1
ATOM 2922 C C . THR A 1 383 ? -26.185 10.713 35.826 1.00 38.38 383 THR A C 1
ATOM 2924 O O . THR A 1 383 ? -25.525 11.730 35.594 1.00 38.38 383 THR A O 1
ATOM 2927 N N . PRO A 1 384 ? -25.800 9.817 36.751 1.00 39.16 384 PRO A N 1
ATOM 2928 C CA . PRO A 1 384 ? -24.543 9.967 37.471 1.00 39.16 384 PRO A CA 1
ATOM 2929 C C . PRO A 1 384 ? -23.380 9.964 36.472 1.00 39.16 384 PRO A C 1
ATOM 2931 O O . PRO A 1 384 ? -23.323 9.110 35.583 1.00 39.16 384 PRO A O 1
ATOM 2934 N N . ALA A 1 385 ? -22.463 10.927 36.606 1.00 47.44 385 ALA A N 1
ATOM 2935 C CA . ALA A 1 385 ? -21.199 10.903 35.881 1.00 47.44 385 ALA A CA 1
ATOM 2936 C C . ALA A 1 385 ? -20.504 9.575 36.203 1.00 47.44 385 ALA A C 1
ATOM 2938 O O . ALA A 1 385 ? -20.268 9.252 37.367 1.00 47.44 385 ALA A O 1
ATOM 2939 N N . THR A 1 386 ? -20.273 8.754 35.182 1.00 55.44 386 THR A N 1
ATOM 2940 C CA . THR A 1 386 ? -19.605 7.468 35.364 1.00 55.44 386 THR A CA 1
ATOM 2941 C C . THR A 1 386 ? -18.109 7.742 35.362 1.00 55.44 386 THR A C 1
ATOM 2943 O O . THR A 1 386 ? -17.560 8.083 34.317 1.00 55.44 386 THR A O 1
ATOM 2946 N N . ASP A 1 387 ? -17.455 7.641 36.519 1.00 63.91 387 ASP A N 1
ATOM 2947 C CA . ASP A 1 387 ? -15.997 7.744 36.587 1.00 63.91 387 ASP A CA 1
ATOM 2948 C C . ASP A 1 387 ? -15.384 6.625 35.732 1.00 63.91 387 ASP A C 1
ATOM 2950 O O . ASP A 1 387 ? -15.570 5.439 36.017 1.00 63.91 387 ASP A O 1
ATOM 2954 N N . ILE A 1 388 ? -14.672 6.998 34.663 1.00 71.00 388 ILE A N 1
ATOM 2955 C CA . ILE A 1 388 ? -13.923 6.056 33.827 1.00 71.00 388 ILE A CA 1
ATOM 2956 C C . ILE A 1 388 ? -12.521 5.952 34.422 1.00 71.00 388 ILE A C 1
ATOM 2958 O O . ILE A 1 388 ? -11.743 6.906 34.336 1.00 71.00 388 ILE A O 1
ATOM 2962 N N . PRO A 1 389 ? -12.166 4.822 35.045 1.00 77.69 389 PRO A N 1
ATOM 2963 C CA . PRO A 1 389 ? -10.850 4.668 35.621 1.00 77.69 389 PRO A CA 1
ATOM 2964 C C . PRO A 1 389 ? -9.816 4.563 34.489 1.00 77.69 389 PRO A C 1
ATOM 2966 O O . PRO A 1 389 ? -9.941 3.750 33.566 1.00 77.69 389 PRO A O 1
ATOM 2969 N N . SER A 1 390 ? -8.778 5.390 34.573 1.00 81.81 390 SER A N 1
ATOM 2970 C CA . SER A 1 390 ? -7.713 5.469 33.579 1.00 81.81 390 SER A CA 1
ATOM 2971 C C . SER A 1 390 ? -6.336 5.369 34.224 1.00 81.81 390 SER A C 1
ATOM 2973 O O . SER A 1 390 ? -6.142 5.664 35.407 1.00 81.81 390 SER A O 1
ATOM 2975 N N . HIS A 1 391 ? -5.368 4.920 33.434 1.00 86.31 391 HIS A N 1
ATOM 2976 C CA . HIS A 1 391 ? -3.957 5.020 33.752 1.00 86.31 391 HIS A CA 1
ATOM 2977 C C . HIS A 1 391 ? -3.245 5.741 32.614 1.00 86.31 391 HIS A C 1
ATOM 2979 O O . HIS A 1 391 ? -3.395 5.364 31.453 1.00 86.31 391 HIS A O 1
ATOM 2985 N N . HIS A 1 392 ? -2.476 6.767 32.966 1.00 91.25 392 HIS A N 1
ATOM 2986 C CA . HIS A 1 392 ? -1.736 7.605 32.033 1.00 91.25 392 HIS A CA 1
ATOM 2987 C C . HIS A 1 392 ? -0.257 7.599 32.419 1.00 91.25 392 HIS A C 1
ATOM 2989 O O . HIS A 1 392 ? 0.084 7.814 33.586 1.00 91.25 392 HIS A O 1
ATOM 2995 N N . LEU A 1 393 ? 0.607 7.295 31.454 1.00 91.81 393 LEU A N 1
ATOM 2996 C CA . LEU A 1 393 ? 2.054 7.219 31.611 1.00 91.81 393 LEU A CA 1
ATOM 2997 C C . LEU A 1 393 ? 2.719 7.971 30.459 1.00 91.81 393 LEU A C 1
ATOM 2999 O O . LEU A 1 393 ? 2.738 7.491 29.329 1.00 91.81 393 LEU A O 1
ATOM 3003 N N . THR A 1 394 ? 3.352 9.093 30.779 1.00 94.81 394 THR A N 1
ATOM 3004 C CA . THR A 1 394 ? 4.211 9.829 29.848 1.00 94.81 394 THR A CA 1
ATOM 3005 C C . THR A 1 394 ? 5.667 9.673 30.276 1.00 94.81 394 THR A C 1
ATOM 3007 O O . THR A 1 394 ? 6.002 9.859 31.450 1.00 94.81 394 THR A O 1
ATOM 3010 N N . SER A 1 395 ? 6.551 9.307 29.348 1.00 93.88 395 SER A N 1
ATOM 3011 C CA . SER A 1 395 ? 7.971 9.094 29.643 1.00 93.88 395 SER A CA 1
ATOM 3012 C C . SER A 1 395 ? 8.864 9.363 28.431 1.00 93.88 395 SER A C 1
ATOM 3014 O O . SER A 1 395 ? 8.423 9.286 27.288 1.00 93.88 395 SER A O 1
ATOM 3016 N N . SER A 1 396 ? 10.142 9.637 28.690 1.00 93.88 396 SER A N 1
ATOM 3017 C CA . SER A 1 396 ? 11.204 9.693 27.682 1.00 93.88 396 SER A CA 1
ATOM 3018 C C . SER A 1 396 ? 12.327 8.768 28.122 1.00 93.88 396 SER A C 1
ATOM 3020 O O . SER A 1 396 ? 12.757 8.821 29.278 1.00 93.88 396 SER A O 1
ATOM 3022 N N . LEU A 1 397 ? 12.786 7.891 27.235 1.00 93.12 397 LEU A N 1
ATOM 3023 C CA . LEU A 1 397 ? 13.721 6.837 27.602 1.00 93.12 397 LEU A CA 1
ATOM 3024 C C . LEU A 1 397 ? 14.623 6.410 26.446 1.00 93.12 397 LEU A C 1
ATOM 3026 O O . LEU A 1 397 ? 14.215 6.362 25.293 1.00 93.12 397 LEU A O 1
ATOM 3030 N N . MET A 1 398 ? 15.855 6.048 26.806 1.00 93.12 398 MET A N 1
ATOM 3031 C CA . MET A 1 398 ? 16.842 5.476 25.891 1.00 93.12 398 MET A CA 1
ATOM 3032 C C . MET A 1 398 ? 16.771 3.950 25.956 1.00 93.12 398 MET A C 1
ATOM 3034 O O . MET A 1 398 ? 16.873 3.366 27.048 1.00 93.12 398 MET A O 1
ATOM 3038 N N . ILE A 1 399 ? 16.620 3.309 24.800 1.00 94.19 399 ILE A N 1
ATOM 3039 C CA . ILE A 1 399 ? 16.592 1.849 24.647 1.00 94.19 399 ILE A CA 1
ATOM 3040 C C . ILE A 1 399 ? 17.601 1.455 23.577 1.00 94.19 399 ILE A C 1
ATOM 3042 O O . ILE A 1 399 ? 17.759 2.147 22.578 1.00 94.19 399 ILE A O 1
ATOM 3046 N N . ARG A 1 400 ? 18.307 0.348 23.791 1.00 92.44 400 ARG A N 1
ATOM 3047 C CA . ARG A 1 400 ? 19.218 -0.207 22.792 1.00 92.44 400 ARG A CA 1
ATOM 3048 C C . ARG A 1 400 ? 18.434 -1.129 21.858 1.00 92.44 400 ARG A C 1
ATOM 3050 O O . ARG A 1 400 ? 17.505 -1.806 22.283 1.00 92.44 400 ARG A O 1
ATOM 3057 N N . ASP A 1 401 ? 18.833 -1.179 20.600 1.00 91.81 401 ASP A N 1
ATOM 3058 C CA . ASP A 1 401 ? 18.285 -2.094 19.610 1.00 91.81 401 ASP A CA 1
ATOM 3059 C C . ASP A 1 401 ? 18.222 -3.545 20.127 1.00 91.81 401 ASP A C 1
ATOM 3061 O O . ASP A 1 401 ? 19.164 -4.046 20.751 1.00 91.81 401 ASP A O 1
ATOM 3065 N N . GLY A 1 402 ? 17.081 -4.193 19.893 1.00 90.94 402 GLY A N 1
ATOM 3066 C CA . GLY A 1 402 ? 16.790 -5.568 20.280 1.00 90.94 402 GLY A CA 1
ATOM 3067 C C . GLY A 1 402 ? 16.526 -5.790 21.771 1.00 90.94 402 GLY A C 1
ATOM 3068 O O . GLY A 1 402 ? 16.331 -6.939 22.169 1.00 90.94 402 GLY A O 1
ATOM 3069 N N . THR A 1 403 ? 16.526 -4.750 22.614 1.00 94.44 403 THR A N 1
ATOM 3070 C CA . THR A 1 403 ? 16.288 -4.906 24.058 1.00 94.44 403 THR A CA 1
ATOM 3071 C C . THR A 1 403 ? 14.867 -4.534 24.471 1.00 94.44 403 THR A C 1
ATOM 3073 O O . THR A 1 403 ? 14.101 -3.901 23.741 1.00 94.44 403 THR A O 1
ATOM 3076 N N . THR A 1 404 ? 14.490 -4.974 25.671 1.00 95.75 404 THR A N 1
ATOM 3077 C CA . THR A 1 404 ? 13.197 -4.665 26.286 1.00 95.75 404 THR A CA 1
ATOM 3078 C C . THR A 1 404 ? 13.399 -3.806 27.525 1.00 95.75 404 THR A C 1
ATOM 3080 O O . THR A 1 404 ? 14.283 -4.079 28.334 1.00 95.75 404 THR A O 1
ATOM 3083 N N . LYS A 1 405 ? 12.538 -2.814 27.749 1.00 95.69 405 LYS A N 1
ATOM 3084 C CA . LYS A 1 405 ? 12.481 -2.062 29.008 1.00 95.69 405 LYS A CA 1
ATOM 3085 C C . LYS A 1 405 ? 11.146 -2.222 29.713 1.00 95.69 405 LYS A C 1
ATOM 3087 O O . LYS A 1 405 ? 10.096 -2.132 29.091 1.00 95.69 405 LYS A O 1
ATOM 3092 N N . LEU A 1 406 ? 11.200 -2.385 31.035 1.00 95.75 406 LEU A N 1
ATOM 3093 C CA . LEU A 1 406 ? 10.054 -2.169 31.918 1.00 95.75 406 LEU A CA 1
ATOM 3094 C C . LEU A 1 406 ? 9.867 -0.654 32.088 1.00 95.75 406 LEU A C 1
ATOM 3096 O O . LEU A 1 406 ? 10.742 0.005 32.649 1.00 95.75 406 LEU A O 1
ATOM 3100 N N . ILE A 1 407 ? 8.760 -0.106 31.585 1.00 94.25 407 ILE A N 1
ATOM 3101 C CA . ILE A 1 407 ? 8.495 1.345 31.576 1.00 94.25 407 ILE A CA 1
ATOM 3102 C C . ILE A 1 407 ? 7.669 1.809 32.777 1.00 94.25 407 ILE A C 1
ATOM 3104 O O . ILE A 1 407 ? 7.727 2.977 33.149 1.00 94.25 407 ILE A O 1
ATOM 3108 N N . GLY A 1 408 ? 6.931 0.901 33.419 1.00 92.19 408 GLY A N 1
ATOM 3109 C CA . GLY A 1 408 ? 6.161 1.225 34.613 1.00 92.19 408 GLY A CA 1
ATOM 3110 C C . GLY A 1 408 ? 5.462 0.019 35.224 1.00 92.19 408 GLY A C 1
ATOM 3111 O O . GLY A 1 408 ? 5.162 -0.963 34.541 1.00 92.19 408 GLY A O 1
ATOM 3112 N N . ILE A 1 409 ? 5.189 0.119 36.526 1.00 93.62 409 ILE A N 1
ATOM 3113 C CA . ILE A 1 409 ? 4.258 -0.759 37.231 1.00 93.62 409 ILE A CA 1
ATOM 3114 C C . ILE A 1 409 ? 3.155 0.085 37.863 1.00 93.62 409 ILE A C 1
ATOM 3116 O O . ILE A 1 409 ? 3.424 1.150 38.418 1.00 93.62 409 ILE A O 1
ATOM 3120 N N . ALA A 1 410 ? 1.916 -0.384 37.798 1.00 90.19 410 ALA A N 1
ATOM 3121 C CA . ALA A 1 410 ? 0.768 0.355 38.312 1.00 90.19 410 ALA A CA 1
ATOM 3122 C C . ALA A 1 410 ? -0.302 -0.594 38.840 1.00 90.19 410 ALA A C 1
ATOM 3124 O O . ALA A 1 410 ? -0.301 -1.785 38.540 1.00 90.19 410 ALA A O 1
ATOM 3125 N N . ARG A 1 411 ? -1.233 -0.075 39.638 1.00 86.19 411 ARG A N 1
ATOM 3126 C CA . ARG A 1 411 ? -2.458 -0.822 39.935 1.00 86.19 411 ARG A CA 1
ATOM 3127 C C . ARG A 1 411 ? -3.406 -0.714 38.738 1.00 86.19 411 ARG A C 1
ATOM 3129 O O . ARG A 1 411 ? -3.518 0.384 38.194 1.00 86.19 411 ARG A O 1
ATOM 3136 N N . PRO A 1 412 ? -4.102 -1.799 38.364 1.00 79.50 412 PRO A N 1
ATOM 3137 C CA . PRO A 1 412 ? -5.127 -1.736 37.333 1.00 79.50 412 PRO A CA 1
ATOM 3138 C C . PRO A 1 412 ? -6.201 -0.681 37.693 1.00 79.50 412 PRO A C 1
ATOM 3140 O O . PRO A 1 412 ? -6.697 -0.690 38.827 1.00 79.50 412 PRO A O 1
ATOM 3143 N N . PRO A 1 413 ? -6.574 0.222 36.772 1.00 68.44 413 PRO A N 1
ATOM 3144 C CA . PRO A 1 413 ? -7.691 1.140 36.930 1.00 68.44 413 PRO A CA 1
ATOM 3145 C C . PRO A 1 413 ? -9.010 0.353 37.044 1.00 68.44 413 PRO A C 1
ATOM 3147 O O . PRO A 1 413 ? -9.248 -0.576 36.287 1.00 68.44 413 PRO A O 1
ATOM 3150 N N . GLY A 1 414 ? -9.886 0.713 37.990 1.00 60.94 414 GLY A N 1
ATOM 3151 C CA . GLY A 1 414 ? -11.268 0.202 38.045 1.00 60.94 414 GLY A CA 1
ATOM 3152 C C . GLY A 1 414 ? -11.528 -1.018 38.930 1.00 60.94 414 GLY A C 1
ATOM 3153 O O . GLY A 1 414 ? -12.687 -1.358 39.170 1.00 60.94 414 GLY A O 1
ATOM 3154 N N . LEU A 1 415 ? -10.497 -1.643 39.503 1.00 55.03 415 LEU A N 1
ATOM 3155 C CA . LEU A 1 415 ? -10.697 -2.632 40.563 1.00 55.03 415 LEU A CA 1
ATOM 3156 C C . LEU A 1 415 ? -11.118 -1.914 41.855 1.00 55.03 415 LEU A C 1
ATOM 3158 O O . LEU A 1 415 ? -10.283 -1.356 42.570 1.00 55.03 415 LEU A O 1
ATOM 3162 N N . GLN A 1 416 ? -12.417 -1.951 42.184 1.00 49.91 416 GLN A N 1
ATOM 3163 C CA . GLN A 1 416 ? -12.862 -1.698 43.558 1.00 49.91 416 GLN A CA 1
ATOM 3164 C C . GLN A 1 416 ? -12.033 -2.573 44.496 1.00 49.91 416 GLN A C 1
ATOM 3166 O O . GLN A 1 416 ? -11.813 -3.740 44.179 1.00 49.91 416 GLN A O 1
ATOM 3171 N N . GLN A 1 417 ? -11.576 -2.004 45.614 1.00 44.56 417 GLN A N 1
ATOM 3172 C CA . GLN A 1 417 ? -10.758 -2.642 46.651 1.00 44.56 417 GLN A CA 1
ATOM 3173 C C . GLN A 1 417 ? -11.299 -4.029 47.058 1.00 44.56 417 GLN A C 1
ATOM 3175 O O . GLN A 1 417 ? -11.975 -4.191 48.069 1.00 44.56 417 GLN A O 1
ATOM 3180 N N . LYS A 1 418 ? -10.993 -5.063 46.279 1.00 42.12 418 LYS A N 1
ATOM 3181 C CA . LYS A 1 418 ? -11.152 -6.466 46.635 1.00 42.12 418 LYS A CA 1
ATOM 3182 C C . LYS A 1 418 ? -9.757 -6.997 46.897 1.00 42.12 418 LYS A C 1
ATOM 3184 O O . LYS A 1 418 ? -8.874 -6.804 46.075 1.00 42.12 418 LYS A O 1
ATOM 3189 N N . ALA A 1 419 ? -9.628 -7.639 48.052 1.00 51.47 419 ALA A N 1
ATOM 3190 C CA . ALA A 1 419 ? -8.567 -8.450 48.662 1.00 51.47 419 ALA A CA 1
ATOM 3191 C C . ALA A 1 419 ? -7.328 -8.957 47.870 1.00 51.47 419 ALA A C 1
ATOM 3193 O O . ALA A 1 419 ? -6.425 -9.484 48.514 1.00 51.47 419 ALA A O 1
ATOM 3194 N N . ASN A 1 420 ? -7.224 -8.825 46.546 1.00 61.16 420 ASN A N 1
ATOM 3195 C CA . ASN A 1 420 ? -6.112 -9.332 45.745 1.00 61.16 420 ASN A CA 1
ATOM 3196 C C . ASN A 1 420 ? -5.175 -8.197 45.312 1.00 61.16 420 ASN A C 1
ATOM 3198 O O . ASN A 1 420 ? -5.491 -7.414 44.417 1.00 61.16 420 ASN A O 1
ATOM 3202 N N . ASP A 1 421 ? -3.995 -8.143 45.927 1.00 85.25 421 ASP A N 1
ATOM 3203 C CA . ASP A 1 421 ? -2.870 -7.302 45.514 1.00 85.25 421 ASP A CA 1
ATOM 3204 C C . ASP A 1 421 ? -2.407 -7.704 44.102 1.00 85.25 421 ASP A C 1
ATOM 3206 O O . ASP A 1 421 ? -1.638 -8.643 43.921 1.00 85.25 421 ASP A O 1
ATOM 3210 N N . THR A 1 422 ? -2.951 -7.028 43.091 1.00 87.94 422 THR A N 1
ATOM 3211 C CA . THR A 1 422 ? -2.705 -7.281 41.665 1.00 87.94 422 THR A CA 1
ATOM 3212 C C . THR A 1 422 ? -2.085 -6.034 41.049 1.00 87.94 422 THR A C 1
ATOM 3214 O O . THR A 1 422 ? -2.502 -4.915 41.358 1.00 87.94 422 THR A O 1
ATOM 3217 N N . LEU A 1 423 ? -1.080 -6.214 40.195 1.00 91.50 423 LEU A N 1
ATOM 3218 C CA . LEU A 1 423 ? -0.358 -5.127 39.541 1.00 91.50 423 LEU A CA 1
ATOM 3219 C C . LEU A 1 423 ? -0.257 -5.358 38.036 1.00 91.50 423 LEU A C 1
ATOM 3221 O O . LEU A 1 423 ? -0.244 -6.492 37.557 1.00 91.50 423 LEU A O 1
ATOM 3225 N N . TRP A 1 424 ? -0.134 -4.254 37.314 1.00 91.75 424 TRP A N 1
ATOM 3226 C CA . TRP A 1 424 ? 0.293 -4.195 35.929 1.00 91.75 424 TRP A CA 1
ATOM 3227 C C . TRP A 1 424 ? 1.779 -3.907 35.829 1.00 91.75 424 TRP A C 1
ATOM 3229 O O . TRP A 1 424 ? 2.317 -3.131 36.618 1.00 91.75 424 TRP A O 1
ATOM 3239 N N . ALA A 1 425 ? 2.413 -4.505 34.829 1.00 94.56 425 ALA A N 1
ATOM 3240 C CA . ALA A 1 425 ? 3.761 -4.209 34.380 1.00 94.56 425 ALA A CA 1
ATOM 3241 C C . ALA A 1 425 ? 3.728 -3.940 32.873 1.00 94.56 425 ALA A C 1
ATOM 3243 O O . ALA A 1 425 ? 3.313 -4.804 32.100 1.00 94.56 425 ALA A O 1
ATOM 3244 N N . ALA A 1 426 ? 4.145 -2.743 32.467 1.00 95.31 426 ALA A N 1
ATOM 3245 C CA . ALA A 1 426 ? 4.221 -2.341 31.069 1.00 95.31 426 ALA A CA 1
ATOM 3246 C C . ALA A 1 426 ? 5.661 -2.474 30.566 1.00 95.31 426 ALA A C 1
ATOM 3248 O O . ALA A 1 426 ? 6.588 -1.912 31.153 1.00 95.31 426 ALA A O 1
ATOM 3249 N N . PHE A 1 427 ? 5.840 -3.207 29.473 1.00 96.31 427 PHE A N 1
ATOM 3250 C CA . PHE A 1 427 ? 7.118 -3.426 28.810 1.00 96.31 427 PHE A CA 1
ATOM 3251 C C . PHE A 1 427 ? 7.079 -2.862 27.398 1.00 96.31 427 PHE A C 1
ATOM 3253 O O . PHE A 1 427 ? 6.073 -3.013 26.708 1.00 96.31 427 PHE A O 1
ATOM 3260 N N . ILE A 1 428 ? 8.188 -2.274 26.960 1.00 96.12 428 ILE A N 1
ATOM 3261 C CA . ILE A 1 428 ? 8.389 -1.878 25.571 1.00 96.12 428 ILE A CA 1
ATOM 3262 C C . ILE A 1 428 ? 9.624 -2.577 25.008 1.00 96.12 428 ILE A C 1
ATOM 3264 O O . ILE A 1 428 ? 10.694 -2.555 25.621 1.00 96.12 428 ILE A O 1
ATOM 3268 N N . THR A 1 429 ? 9.466 -3.219 23.859 1.00 95.94 429 THR A N 1
ATOM 3269 C CA . THR A 1 429 ? 10.545 -3.872 23.113 1.00 95.94 429 THR A CA 1
ATOM 3270 C C . THR A 1 429 ? 10.753 -3.122 21.809 1.00 95.94 429 THR A C 1
ATOM 3272 O O . THR A 1 429 ? 9.778 -2.793 21.129 1.00 95.94 429 THR A O 1
ATOM 3275 N N . THR A 1 430 ? 12.009 -2.847 21.466 1.00 94.50 430 THR A N 1
ATOM 3276 C CA . THR A 1 430 ? 12.368 -2.092 20.260 1.00 94.50 430 THR A CA 1
ATOM 3277 C C . THR A 1 430 ? 13.311 -2.880 19.369 1.00 94.50 430 THR A C 1
ATOM 3279 O O . THR A 1 430 ? 14.238 -3.506 19.879 1.00 94.50 430 THR A O 1
ATOM 3282 N N . ALA A 1 431 ? 13.126 -2.792 18.054 1.00 93.50 431 ALA A N 1
ATOM 3283 C CA . ALA A 1 431 ? 14.075 -3.315 17.074 1.00 93.50 431 ALA A CA 1
ATOM 3284 C C . ALA A 1 431 ? 14.276 -2.314 15.929 1.00 93.50 431 ALA A C 1
ATOM 3286 O O . ALA A 1 431 ? 13.307 -1.814 15.355 1.00 93.50 431 ALA A O 1
ATOM 3287 N N . ILE A 1 432 ? 15.527 -2.022 15.590 1.00 90.31 432 ILE A N 1
ATOM 3288 C CA . ILE A 1 432 ? 15.905 -1.311 14.372 1.00 90.31 432 ILE A CA 1
ATOM 3289 C C . ILE A 1 432 ? 15.911 -2.344 13.252 1.00 90.31 432 ILE A C 1
ATOM 3291 O O . ILE A 1 432 ? 16.622 -3.344 13.317 1.00 90.31 432 ILE A O 1
ATOM 3295 N N . ARG A 1 433 ? 15.123 -2.101 12.208 1.00 85.44 433 ARG A N 1
ATOM 3296 C CA . ARG A 1 433 ? 15.125 -2.942 11.012 1.00 85.44 433 ARG A CA 1
ATOM 3297 C C . ARG A 1 433 ? 15.623 -2.157 9.816 1.00 85.44 433 ARG A C 1
ATOM 3299 O O . ARG A 1 433 ? 15.520 -0.930 9.751 1.00 85.44 433 ARG A O 1
ATOM 3306 N N . TYR A 1 434 ? 16.158 -2.911 8.875 1.00 78.69 434 TYR A N 1
ATOM 3307 C CA . TYR A 1 434 ? 16.731 -2.414 7.644 1.00 78.69 434 TYR A CA 1
ATOM 3308 C C . TYR A 1 434 ? 15.880 -2.915 6.494 1.00 78.69 434 TYR A C 1
ATOM 3310 O O . TYR A 1 434 ? 15.547 -4.096 6.441 1.00 78.69 434 TYR A O 1
ATOM 3318 N N . VAL A 1 435 ? 15.543 -2.025 5.573 1.00 72.06 435 VAL A N 1
ATOM 3319 C CA . VAL A 1 435 ? 14.957 -2.439 4.299 1.00 72.06 435 VAL A CA 1
ATOM 3320 C C . VAL A 1 435 ? 16.112 -2.876 3.413 1.00 72.06 435 VAL A C 1
ATOM 3322 O O . VAL A 1 435 ? 16.880 -2.039 2.939 1.00 72.06 435 VAL A O 1
ATOM 3325 N N . GLU A 1 436 ? 16.312 -4.185 3.278 1.00 59.84 436 GLU A N 1
ATOM 3326 C CA . GLU A 1 436 ? 17.400 -4.713 2.460 1.00 59.84 436 GLU A CA 1
ATOM 3327 C C . GLU A 1 436 ? 17.209 -4.296 0.995 1.00 59.84 436 GLU A C 1
ATOM 3329 O O . GLU A 1 436 ? 16.162 -4.534 0.399 1.00 59.84 436 GLU A O 1
ATOM 3334 N N . ASN A 1 437 ? 18.243 -3.696 0.400 1.00 54.41 437 ASN A N 1
ATOM 3335 C CA . ASN A 1 437 ? 18.306 -3.484 -1.042 1.00 54.41 437 ASN A CA 1
ATOM 3336 C C . ASN A 1 437 ? 18.943 -4.730 -1.668 1.00 54.41 437 ASN A C 1
ATOM 3338 O O . ASN A 1 437 ? 20.168 -4.882 -1.582 1.00 54.41 437 ASN A O 1
ATOM 3342 N N . PRO A 1 438 ? 18.175 -5.645 -2.291 1.00 47.12 438 PRO A N 1
ATOM 3343 C CA . PRO A 1 438 ? 18.780 -6.786 -2.952 1.00 47.12 438 PRO A CA 1
ATOM 3344 C C . PRO A 1 438 ? 19.693 -6.296 -4.093 1.00 47.12 438 PRO A C 1
ATOM 3346 O O . PRO A 1 438 ? 19.351 -5.345 -4.805 1.00 47.12 438 PRO A O 1
ATOM 3349 N N . PRO A 1 439 ? 20.859 -6.928 -4.313 1.00 37.59 439 PRO A N 1
ATOM 3350 C CA . PRO A 1 439 ? 21.802 -6.501 -5.343 1.00 37.59 439 PRO A CA 1
ATOM 3351 C C . PRO A 1 439 ? 21.166 -6.508 -6.745 1.00 37.59 439 PRO A C 1
ATOM 3353 O O . PRO A 1 439 ? 20.497 -7.465 -7.145 1.00 37.59 439 PRO A O 1
ATOM 3356 N N . HIS A 1 440 ? 21.430 -5.444 -7.517 1.00 46.22 440 HIS A N 1
ATOM 3357 C CA . HIS A 1 440 ? 20.781 -5.102 -8.796 1.00 46.22 440 HIS A CA 1
ATOM 3358 C C . HIS A 1 440 ? 20.684 -6.230 -9.849 1.00 46.22 440 HIS A C 1
ATOM 3360 O O . HIS A 1 440 ? 19.790 -6.180 -10.689 1.00 46.22 440 HIS A O 1
ATOM 3366 N N . HIS A 1 441 ? 21.558 -7.242 -9.823 1.00 38.41 441 HIS A N 1
ATOM 3367 C CA . HIS A 1 441 ? 21.601 -8.326 -10.817 1.00 38.41 441 HIS A CA 1
ATOM 3368 C C . HIS A 1 441 ? 20.824 -9.593 -10.406 1.00 38.41 441 HIS A C 1
ATOM 3370 O O . HIS A 1 441 ? 20.349 -10.316 -11.280 1.00 38.41 441 HIS A O 1
ATOM 3376 N N . LEU A 1 442 ? 20.642 -9.849 -9.103 1.00 36.59 442 LEU A N 1
ATOM 3377 C CA . LEU A 1 442 ? 19.908 -11.019 -8.584 1.00 36.59 442 LEU A CA 1
ATOM 3378 C C . LEU A 1 442 ? 18.391 -10.797 -8.528 1.00 36.59 442 LEU A C 1
ATOM 3380 O O . LEU A 1 442 ? 17.618 -11.739 -8.400 1.00 36.59 442 LEU A O 1
ATOM 3384 N N . ALA A 1 443 ? 17.954 -9.549 -8.654 1.00 46.75 443 ALA A N 1
ATOM 3385 C CA . ALA A 1 443 ? 16.593 -9.143 -8.344 1.00 46.75 443 ALA A CA 1
ATOM 3386 C C . ALA A 1 443 ? 15.657 -9.049 -9.565 1.00 46.75 443 ALA A C 1
ATOM 3388 O O . ALA A 1 443 ? 14.654 -8.342 -9.520 1.00 46.75 443 ALA A O 1
ATOM 3389 N N . LEU A 1 444 ? 15.982 -9.711 -10.676 1.00 52.62 444 LEU A N 1
ATOM 3390 C CA . LEU A 1 444 ? 15.053 -9.865 -11.806 1.00 52.62 444 LEU A CA 1
ATOM 3391 C C . LEU A 1 444 ? 14.894 -11.322 -12.256 1.00 52.62 444 LEU A C 1
ATOM 3393 O O . LEU A 1 444 ? 13.921 -11.621 -12.943 1.00 52.62 444 LEU A O 1
ATOM 3397 N N . GLY A 1 445 ? 15.821 -12.217 -11.892 1.00 56.06 445 GLY A N 1
ATOM 3398 C CA . GLY A 1 445 ? 15.910 -13.556 -12.465 1.00 56.06 445 GLY A CA 1
ATOM 3399 C C . GLY A 1 445 ? 16.055 -14.664 -11.424 1.00 56.06 445 GLY A C 1
ATOM 3400 O O . GLY A 1 445 ? 16.957 -14.616 -10.596 1.00 56.06 445 GLY A O 1
ATOM 3401 N N . ILE A 1 446 ? 15.216 -15.699 -11.494 1.00 69.50 446 ILE A N 1
ATOM 3402 C CA . ILE A 1 446 ? 15.321 -16.895 -10.644 1.00 69.50 446 ILE A CA 1
ATOM 3403 C C . ILE A 1 446 ? 16.273 -17.899 -11.322 1.00 69.50 446 ILE A C 1
ATOM 3405 O O . ILE A 1 446 ? 16.015 -18.286 -12.471 1.00 69.50 446 ILE A O 1
ATOM 3409 N N . PRO A 1 447 ? 17.363 -18.349 -10.663 1.00 68.81 447 PRO A N 1
ATOM 3410 C CA . PRO A 1 447 ? 18.250 -19.371 -11.212 1.00 68.81 447 PRO A CA 1
ATOM 3411 C C . PRO A 1 447 ? 17.493 -20.677 -11.463 1.00 68.81 447 PRO A C 1
ATOM 3413 O O . PRO A 1 447 ? 16.709 -21.132 -10.631 1.00 68.81 447 PRO A O 1
ATOM 3416 N N . SER A 1 448 ? 17.727 -21.304 -12.613 1.00 64.19 448 SER A N 1
ATOM 3417 C CA . SER A 1 448 ? 17.094 -22.587 -12.936 1.00 64.19 448 SER A CA 1
ATOM 3418 C C . SER A 1 448 ? 17.722 -23.726 -12.127 1.00 64.19 448 SER A C 1
ATOM 3420 O O . SER A 1 448 ? 18.936 -23.776 -11.948 1.00 64.19 448 SER A O 1
ATOM 3422 N N . THR A 1 449 ? 16.906 -24.684 -11.684 1.00 56.12 449 THR A N 1
ATOM 3423 C CA . THR A 1 449 ? 17.353 -25.867 -10.921 1.00 56.12 449 THR A CA 1
ATOM 3424 C C . THR A 1 449 ? 17.965 -26.971 -11.795 1.00 56.12 449 THR A C 1
ATOM 3426 O O . THR A 1 449 ? 18.542 -27.926 -11.276 1.00 56.12 449 THR A O 1
ATOM 3429 N N . SER A 1 450 ? 17.860 -26.861 -13.122 1.00 59.25 450 SER A N 1
ATOM 3430 C CA . SER A 1 450 ? 18.459 -27.789 -14.086 1.00 59.25 450 SER A CA 1
ATOM 3431 C C . SER A 1 450 ? 19.951 -27.516 -14.278 1.00 59.25 450 SER A C 1
ATOM 3433 O O . SER A 1 450 ? 20.342 -26.362 -14.431 1.00 59.25 450 SER A O 1
ATOM 3435 N N . THR A 1 451 ? 20.779 -28.562 -14.354 1.00 63.75 451 THR A N 1
ATOM 3436 C CA . THR A 1 451 ? 22.230 -28.434 -14.566 1.00 63.75 451 THR A CA 1
ATOM 3437 C C . THR A 1 451 ? 22.520 -27.861 -15.963 1.00 63.75 451 THR A C 1
ATOM 3439 O O . THR A 1 451 ? 22.234 -28.539 -16.954 1.00 63.75 451 THR A O 1
ATOM 3442 N N . PRO A 1 452 ? 23.058 -26.633 -16.086 1.00 70.75 452 PRO A N 1
ATOM 3443 C CA . PRO A 1 452 ? 23.312 -26.032 -17.390 1.00 70.75 452 PRO A CA 1
ATOM 3444 C C . PRO A 1 452 ? 24.561 -26.645 -18.059 1.00 70.75 452 PRO A C 1
ATOM 3446 O O . PRO A 1 452 ? 25.404 -27.249 -17.383 1.00 70.75 452 PRO A O 1
ATOM 3449 N N . PRO A 1 453 ? 24.723 -26.500 -19.390 1.00 76.12 453 PRO A N 1
ATOM 3450 C CA . PRO A 1 453 ? 25.950 -26.884 -20.088 1.00 76.12 453 PRO A CA 1
ATOM 3451 C C . PRO A 1 453 ? 27.187 -26.176 -19.504 1.00 76.12 453 PRO A C 1
ATOM 3453 O O . PRO A 1 453 ? 27.093 -25.049 -19.022 1.00 76.12 453 PRO A O 1
ATOM 3456 N N . LYS A 1 454 ? 28.368 -26.815 -19.562 1.00 72.94 454 LYS A N 1
ATOM 3457 C CA . LYS A 1 454 ? 29.618 -26.252 -19.006 1.00 72.94 454 LYS A CA 1
ATOM 3458 C C . LYS A 1 454 ? 29.871 -24.826 -19.522 1.00 72.94 454 LYS A C 1
ATOM 3460 O O . LYS A 1 454 ? 30.023 -24.634 -20.723 1.00 72.94 454 LYS A O 1
ATOM 3465 N N . GLY A 1 455 ? 29.981 -23.865 -18.601 1.00 75.44 455 GLY A N 1
ATOM 3466 C CA . GLY A 1 455 ? 30.262 -22.454 -18.902 1.00 75.44 455 GLY A CA 1
ATOM 3467 C C . GLY A 1 455 ? 29.030 -21.579 -19.169 1.00 75.44 455 GLY A C 1
ATOM 3468 O O . GLY A 1 455 ? 29.199 -20.392 -19.437 1.00 75.44 455 GLY A O 1
ATOM 3469 N N . LEU A 1 456 ? 27.814 -22.132 -19.087 1.00 83.94 456 LEU A N 1
ATOM 3470 C CA . LEU A 1 456 ? 26.556 -21.391 -19.203 1.00 83.94 456 LEU A CA 1
ATOM 3471 C C . LEU A 1 456 ? 25.801 -21.391 -17.867 1.00 83.94 456 LEU A C 1
ATOM 3473 O O . LEU A 1 456 ? 25.874 -22.349 -17.099 1.00 83.94 456 LEU A O 1
ATOM 3477 N N . SER A 1 457 ? 25.044 -20.327 -17.630 1.00 84.00 457 SER A N 1
ATOM 3478 C CA . SER A 1 457 ? 24.098 -20.157 -16.527 1.00 84.00 457 SER A CA 1
ATOM 3479 C C . SER A 1 457 ? 22.677 -20.138 -17.091 1.00 84.00 457 SER A C 1
ATOM 3481 O O . SER A 1 457 ? 22.480 -19.778 -18.251 1.00 84.00 457 SER A O 1
ATOM 3483 N N . SER A 1 458 ? 21.682 -20.519 -16.287 1.00 85.56 458 SER A N 1
ATOM 3484 C CA . SER A 1 458 ? 20.269 -20.463 -16.678 1.00 85.56 458 SER A CA 1
ATOM 3485 C C . SER A 1 458 ? 19.460 -19.666 -15.660 1.00 85.56 458 SER A C 1
ATOM 3487 O O . SER A 1 458 ? 19.472 -19.995 -14.473 1.00 85.56 458 SER A O 1
ATOM 3489 N N . ILE A 1 459 ? 18.759 -18.630 -16.118 1.00 85.19 459 ILE A N 1
ATOM 3490 C CA . ILE A 1 459 ? 17.955 -17.713 -15.300 1.00 85.19 459 ILE A CA 1
ATOM 3491 C C . ILE A 1 459 ? 16.585 -17.501 -15.955 1.00 85.19 459 ILE A C 1
ATOM 3493 O O . ILE A 1 459 ? 16.472 -17.468 -17.178 1.00 85.19 459 ILE A O 1
ATOM 3497 N N . THR A 1 460 ? 15.541 -17.354 -15.139 1.00 85.69 460 THR A N 1
ATOM 3498 C CA . THR A 1 460 ? 14.186 -17.001 -15.586 1.00 85.69 460 THR A CA 1
ATOM 3499 C C . THR A 1 460 ? 13.813 -15.614 -15.087 1.00 85.69 460 THR A C 1
ATOM 3501 O O . THR A 1 460 ? 13.715 -15.426 -13.879 1.00 85.69 460 THR A O 1
ATOM 3504 N N . PHE A 1 461 ? 13.576 -14.671 -15.996 1.00 83.06 461 PHE A N 1
ATOM 3505 C CA . PHE A 1 461 ? 13.122 -13.320 -15.678 1.00 83.06 461 PHE A CA 1
ATOM 3506 C C . PHE A 1 461 ? 11.598 -13.206 -15.739 1.00 83.06 461 PHE A C 1
ATOM 3508 O O . PHE A 1 461 ? 10.992 -13.716 -16.681 1.00 83.06 461 PHE A O 1
ATOM 3515 N N . GLN A 1 462 ? 10.993 -12.487 -14.792 1.00 80.31 462 GLN A N 1
ATOM 3516 C CA . GLN A 1 462 ? 9.609 -12.020 -14.920 1.00 80.31 462 GLN A CA 1
ATOM 3517 C C . GLN A 1 462 ? 9.605 -10.721 -15.735 1.00 80.31 462 GLN A C 1
ATOM 3519 O O . GLN A 1 462 ? 10.254 -9.746 -15.356 1.00 80.31 462 GLN A O 1
ATOM 3524 N N . ILE A 1 463 ? 8.895 -10.706 -16.858 1.00 83.31 463 ILE A N 1
ATOM 3525 C CA . ILE A 1 463 ? 8.881 -9.591 -17.805 1.00 83.31 463 ILE A CA 1
ATOM 3526 C C . ILE A 1 463 ? 7.517 -8.899 -17.757 1.00 83.31 463 ILE A C 1
ATOM 3528 O O . ILE A 1 463 ? 6.506 -9.561 -17.965 1.00 83.31 463 ILE A O 1
ATOM 3532 N N . PRO A 1 464 ? 7.453 -7.578 -17.522 1.00 80.75 464 PRO A N 1
ATOM 3533 C CA . PRO A 1 464 ? 6.209 -6.833 -17.676 1.00 80.75 464 PRO A CA 1
ATOM 3534 C C . PRO A 1 464 ? 5.649 -6.948 -19.100 1.00 80.75 464 PRO A C 1
ATOM 3536 O O . PRO A 1 464 ? 6.393 -6.824 -20.077 1.00 80.75 464 PRO A O 1
ATOM 3539 N N . GLU A 1 465 ? 4.337 -7.140 -19.217 1.00 77.69 465 GLU A N 1
ATOM 3540 C CA . GLU A 1 465 ? 3.651 -7.214 -20.510 1.00 77.69 465 GLU A CA 1
ATOM 3541 C C . GLU A 1 465 ? 3.928 -5.952 -21.347 1.00 77.69 465 GLU A C 1
ATOM 3543 O O . GLU A 1 465 ? 3.859 -4.830 -20.840 1.00 77.69 465 GLU A O 1
ATOM 3548 N N . GLY A 1 466 ? 4.270 -6.127 -22.627 1.00 77.94 466 GLY A N 1
ATOM 3549 C CA . GLY A 1 466 ? 4.571 -5.022 -23.543 1.00 77.94 466 GLY A CA 1
ATOM 3550 C C . GLY A 1 466 ? 5.979 -4.422 -23.412 1.00 77.94 466 GLY A C 1
ATOM 3551 O O . GLY A 1 466 ? 6.306 -3.496 -24.161 1.00 77.94 466 GLY A O 1
ATOM 3552 N N . LEU A 1 467 ? 6.830 -4.904 -22.488 1.00 85.19 467 LEU A N 1
ATOM 3553 C CA . LEU A 1 467 ? 8.167 -4.335 -22.253 1.00 85.19 467 LEU A CA 1
ATOM 3554 C C . LEU A 1 467 ? 9.053 -4.380 -23.501 1.00 85.19 467 LEU A C 1
ATOM 3556 O O . LEU A 1 467 ? 9.608 -3.353 -23.897 1.00 85.19 467 LEU A O 1
ATOM 3560 N N . PHE A 1 468 ? 9.208 -5.556 -24.114 1.00 80.50 468 PHE A N 1
ATOM 3561 C CA . PHE A 1 468 ? 10.095 -5.706 -25.270 1.00 80.50 468 PHE A CA 1
ATOM 3562 C C . PHE A 1 468 ? 9.497 -5.053 -26.513 1.00 80.50 468 PHE A C 1
ATOM 3564 O O . PHE A 1 468 ? 10.215 -4.403 -27.266 1.00 80.50 468 PHE A O 1
ATOM 3571 N N . GLU A 1 469 ? 8.182 -5.147 -26.696 1.00 75.56 469 GLU A N 1
ATOM 3572 C CA . GLU A 1 469 ? 7.462 -4.484 -27.781 1.00 75.56 469 GLU A CA 1
ATOM 3573 C C . GLU A 1 469 ? 7.678 -2.972 -27.743 1.00 75.56 469 GLU A C 1
ATOM 3575 O O . GLU A 1 469 ? 7.940 -2.376 -28.783 1.00 75.56 469 GLU A O 1
ATOM 3580 N N . SER A 1 470 ? 7.655 -2.374 -26.550 1.00 76.56 470 SER A N 1
ATOM 3581 C CA . SER A 1 470 ? 7.896 -0.943 -26.347 1.00 76.56 470 SER A CA 1
ATOM 3582 C C . SER A 1 470 ? 9.324 -0.521 -26.711 1.00 76.56 470 SER A C 1
ATOM 3584 O O . SER A 1 470 ? 9.528 0.493 -27.375 1.00 76.56 470 SER A O 1
ATOM 3586 N N . ILE A 1 471 ? 10.338 -1.298 -26.312 1.00 79.50 471 ILE A N 1
ATOM 3587 C CA . ILE A 1 471 ? 11.749 -0.922 -26.529 1.00 79.50 471 ILE A CA 1
ATOM 3588 C C . ILE A 1 471 ? 12.306 -1.341 -27.899 1.00 79.50 471 ILE A C 1
ATOM 3590 O O . ILE A 1 471 ? 13.387 -0.886 -28.275 1.00 79.50 471 ILE A O 1
ATOM 3594 N N . MET A 1 472 ? 11.601 -2.202 -28.642 1.00 76.56 472 MET A N 1
ATOM 3595 C CA . MET A 1 472 ? 12.013 -2.697 -29.965 1.00 76.56 472 MET A CA 1
ATOM 3596 C C . MET A 1 472 ? 11.410 -1.903 -31.146 1.00 76.56 472 MET A C 1
ATOM 3598 O O . MET A 1 472 ? 11.790 -2.146 -32.297 1.00 76.56 472 MET A O 1
ATOM 3602 N N . GLU A 1 473 ? 10.503 -0.943 -30.917 1.00 66.88 473 GLU A N 1
ATOM 3603 C CA . GLU A 1 473 ? 9.981 -0.072 -31.986 1.00 66.88 473 GLU A CA 1
ATOM 3604 C C . GLU A 1 473 ? 11.115 0.764 -32.637 1.00 66.88 473 GLU A C 1
ATOM 3606 O O . GLU A 1 473 ? 11.971 1.299 -31.929 1.00 66.88 473 GLU A O 1
ATOM 3611 N N . PRO A 1 474 ? 11.170 0.911 -33.984 1.00 55.78 474 PRO A N 1
ATOM 3612 C CA . PRO A 1 474 ? 10.132 0.594 -34.974 1.00 55.78 474 PRO A CA 1
ATOM 3613 C C . PRO A 1 474 ? 10.312 -0.740 -35.737 1.00 55.78 474 PRO A C 1
ATOM 3615 O O . PRO A 1 474 ? 9.576 -0.985 -36.693 1.00 55.78 474 PRO A O 1
ATOM 3618 N N . ALA A 1 475 ? 11.291 -1.594 -35.406 1.00 56.16 475 ALA A N 1
ATOM 3619 C CA . ALA A 1 475 ? 11.638 -2.759 -36.234 1.00 56.16 475 ALA A CA 1
ATOM 3620 C C . ALA A 1 475 ? 11.232 -4.096 -35.578 1.00 56.16 475 ALA A C 1
ATOM 3622 O O . ALA A 1 475 ? 11.819 -4.470 -34.564 1.00 56.16 475 ALA A O 1
ATOM 3623 N N . PRO A 1 476 ? 10.322 -4.896 -36.178 1.00 60.31 476 PRO A N 1
ATOM 3624 C CA . PRO A 1 476 ? 9.953 -6.207 -35.650 1.00 60.31 476 PRO A CA 1
ATOM 3625 C C . PRO A 1 476 ? 11.023 -7.246 -36.029 1.00 60.31 476 PRO A C 1
ATOM 3627 O O . PRO A 1 476 ? 10.800 -8.117 -36.872 1.00 60.31 476 PRO A O 1
ATOM 3630 N N . LYS A 1 477 ? 12.226 -7.123 -35.461 1.00 70.44 477 LYS A N 1
ATOM 3631 C CA . LYS A 1 477 ? 13.241 -8.189 -35.478 1.00 70.44 477 LYS A CA 1
ATOM 3632 C C . LYS A 1 477 ? 12.905 -9.230 -34.406 1.00 70.44 477 LYS A C 1
ATOM 3634 O O . LYS A 1 477 ? 12.110 -8.954 -33.509 1.00 70.44 477 LYS A O 1
ATOM 3639 N N . SER A 1 478 ? 13.479 -10.433 -34.493 1.00 80.38 478 SER A N 1
ATOM 3640 C CA . SER A 1 478 ? 13.317 -11.394 -33.396 1.00 80.38 478 SER A CA 1
ATOM 3641 C C . SER A 1 478 ? 14.023 -10.880 -32.138 1.00 80.38 478 SER A C 1
ATOM 3643 O O . SER A 1 478 ? 15.023 -10.166 -32.249 1.00 80.38 478 SER A O 1
ATOM 3645 N N . LEU A 1 479 ? 13.532 -11.245 -30.948 1.00 83.25 479 LEU A N 1
ATOM 3646 C CA . LEU A 1 479 ? 14.160 -10.847 -29.677 1.00 83.25 479 LEU A CA 1
ATOM 3647 C C . LEU A 1 479 ? 15.649 -11.226 -29.657 1.00 83.25 479 LEU A C 1
ATOM 3649 O O . LEU A 1 479 ? 16.490 -10.440 -29.230 1.00 83.25 479 LEU A O 1
ATOM 3653 N N . LYS A 1 480 ? 15.980 -12.404 -30.197 1.00 85.56 480 LYS A N 1
ATOM 3654 C CA . LYS A 1 480 ? 17.361 -12.865 -30.346 1.00 85.56 480 LYS A CA 1
ATOM 3655 C C . LYS A 1 480 ? 18.206 -11.930 -31.216 1.00 85.56 480 LYS A C 1
ATOM 3657 O O . LYS A 1 480 ? 19.299 -11.562 -30.802 1.00 85.56 480 LYS A O 1
ATOM 3662 N N . ASP A 1 481 ? 17.714 -11.534 -32.389 1.00 84.19 481 ASP A N 1
ATOM 3663 C CA . ASP A 1 481 ? 18.456 -10.638 -33.291 1.00 84.19 481 ASP A CA 1
ATOM 3664 C C . ASP A 1 481 ? 18.631 -9.244 -32.683 1.00 84.19 481 ASP A C 1
ATOM 3666 O O . ASP A 1 481 ? 19.692 -8.640 -32.802 1.00 84.19 481 ASP A O 1
ATOM 3670 N N . TRP A 1 482 ? 17.606 -8.744 -31.989 1.00 85.94 482 TRP A N 1
ATOM 3671 C CA . TRP A 1 482 ? 17.690 -7.469 -31.281 1.00 85.94 482 TRP A CA 1
ATOM 3672 C C . TRP A 1 482 ? 18.723 -7.513 -30.151 1.00 85.94 482 TRP A C 1
ATOM 3674 O O . TRP A 1 482 ? 19.525 -6.593 -30.026 1.00 85.94 482 TRP A O 1
ATOM 3684 N N . LEU A 1 483 ? 18.774 -8.599 -29.374 1.00 87.69 483 LEU A N 1
ATOM 3685 C CA . LEU A 1 483 ? 19.801 -8.787 -28.346 1.00 87.69 483 LEU A CA 1
ATOM 3686 C C . LEU A 1 483 ? 21.212 -8.843 -28.948 1.00 87.69 483 LEU A C 1
ATOM 3688 O O . LEU A 1 483 ? 22.135 -8.269 -28.373 1.00 87.69 483 LEU A O 1
ATOM 3692 N N . ILE A 1 484 ? 21.377 -9.462 -30.123 1.00 88.12 484 ILE A N 1
ATOM 3693 C CA . ILE A 1 484 ? 22.649 -9.442 -30.866 1.00 88.12 484 ILE A CA 1
ATOM 3694 C C . ILE A 1 484 ? 23.033 -8.009 -31.253 1.00 88.12 484 ILE A C 1
ATOM 3696 O O . ILE A 1 484 ? 24.185 -7.623 -31.062 1.00 88.12 484 ILE A O 1
ATOM 3700 N N . ASP A 1 485 ? 22.080 -7.200 -31.729 1.00 84.94 485 ASP A N 1
ATOM 3701 C CA . ASP A 1 485 ? 22.313 -5.778 -32.022 1.00 84.94 485 ASP A CA 1
ATOM 3702 C C . ASP A 1 485 ? 22.717 -4.984 -30.759 1.00 84.94 485 ASP A C 1
ATOM 3704 O O . ASP A 1 485 ? 23.475 -4.020 -30.860 1.00 84.94 485 ASP A O 1
ATOM 3708 N N . GLN A 1 486 ? 22.254 -5.397 -29.569 1.00 86.25 486 GLN A N 1
ATOM 3709 C CA . GLN A 1 486 ? 22.671 -4.833 -28.273 1.00 86.25 486 GLN A CA 1
ATOM 3710 C C . GLN A 1 486 ? 24.020 -5.380 -27.761 1.00 86.25 486 GLN A C 1
ATOM 3712 O O . GLN A 1 486 ? 24.455 -5.008 -26.673 1.00 86.25 486 GLN A O 1
ATOM 3717 N N . GLY A 1 487 ? 24.701 -6.243 -28.524 1.00 84.69 487 GLY A N 1
ATOM 3718 C CA . GLY A 1 487 ? 26.015 -6.797 -28.179 1.00 84.69 487 GLY A CA 1
ATOM 3719 C C . GLY A 1 487 ? 25.988 -8.141 -27.444 1.00 84.69 487 GLY A C 1
ATOM 3720 O O . GLY A 1 487 ? 27.046 -8.632 -27.056 1.00 84.69 487 GLY A O 1
ATOM 3721 N N . VAL A 1 488 ? 24.819 -8.770 -27.277 1.00 88.75 488 VAL A N 1
ATOM 3722 C CA . VAL A 1 488 ? 24.696 -10.094 -26.648 1.00 88.75 488 VAL A CA 1
ATOM 3723 C C . VAL A 1 488 ? 25.097 -11.191 -27.630 1.00 88.75 488 VAL A C 1
ATOM 3725 O O . VAL A 1 488 ? 24.598 -11.273 -28.752 1.00 88.75 488 VAL A O 1
ATOM 3728 N N . THR A 1 489 ? 25.962 -12.101 -27.193 1.00 89.94 489 THR A N 1
ATOM 3729 C CA . THR A 1 489 ? 26.377 -13.255 -28.005 1.00 89.94 489 THR A CA 1
ATOM 3730 C C . THR A 1 489 ? 25.596 -14.518 -27.630 1.00 89.94 489 THR A C 1
ATOM 3732 O O . THR A 1 489 ? 25.111 -14.658 -26.513 1.00 89.94 489 THR A O 1
ATOM 3735 N N . PHE A 1 490 ? 25.445 -15.465 -28.560 1.00 88.31 490 PHE A N 1
ATOM 3736 C CA . PHE A 1 490 ? 24.741 -16.735 -28.316 1.00 88.31 490 PHE A CA 1
ATOM 3737 C C . PHE A 1 490 ? 25.653 -17.923 -28.667 1.00 88.31 490 PHE A C 1
ATOM 3739 O O . PHE A 1 490 ? 25.592 -18.419 -29.797 1.00 88.31 490 PHE A O 1
ATOM 3746 N N . PRO A 1 491 ? 26.541 -18.356 -27.749 1.00 86.06 491 PRO A N 1
ATOM 3747 C CA . PRO A 1 491 ? 27.389 -19.529 -27.946 1.00 86.06 491 PRO A CA 1
ATOM 3748 C C . PRO A 1 491 ? 26.584 -20.833 -28.100 1.00 86.06 491 PRO A C 1
ATOM 3750 O O . PRO A 1 491 ? 25.373 -20.902 -27.888 1.00 86.06 491 PRO A O 1
ATOM 3753 N N . SER A 1 492 ? 27.271 -21.907 -28.500 1.00 80.06 492 SER A N 1
ATOM 3754 C CA . SER A 1 492 ? 26.637 -23.223 -28.664 1.00 80.06 492 SER A CA 1
ATOM 3755 C C . SER A 1 492 ? 26.053 -23.716 -27.336 1.00 80.06 492 SER A C 1
ATOM 3757 O O . SER A 1 492 ? 26.767 -23.796 -26.342 1.00 80.06 492 SER A O 1
ATOM 3759 N N . GLY A 1 493 ? 24.763 -24.062 -27.333 1.00 78.69 493 GLY A N 1
ATOM 3760 C CA . GLY A 1 493 ? 24.024 -24.459 -26.128 1.00 78.69 493 GLY A CA 1
ATOM 3761 C C . GLY A 1 493 ? 23.215 -23.335 -25.472 1.00 78.69 493 GLY A C 1
ATOM 3762 O O . GLY A 1 493 ? 22.508 -23.610 -24.506 1.00 78.69 493 GLY A O 1
ATOM 3763 N N . SER A 1 494 ? 23.272 -22.100 -25.989 1.00 85.31 494 SER A N 1
ATOM 3764 C CA . SER A 1 494 ? 22.413 -21.015 -25.510 1.00 85.31 494 SER A CA 1
ATOM 3765 C C . SER A 1 494 ? 20.952 -21.193 -25.923 1.00 85.31 494 SER A C 1
ATOM 3767 O O . SER A 1 494 ? 20.657 -21.521 -27.074 1.00 85.31 494 SER A O 1
ATOM 3769 N N . VAL A 1 495 ? 20.041 -20.897 -24.997 1.00 85.50 495 VAL A N 1
ATOM 3770 C CA . VAL A 1 495 ? 18.584 -20.988 -25.173 1.00 85.50 495 VAL A CA 1
ATOM 3771 C C . VAL A 1 495 ? 17.949 -19.674 -24.727 1.00 85.50 495 VAL A C 1
ATOM 3773 O O . VAL A 1 495 ? 18.382 -19.075 -23.746 1.00 85.50 495 VAL A O 1
ATOM 3776 N N . ILE A 1 496 ? 16.944 -19.209 -25.467 1.00 86.81 496 ILE A N 1
ATOM 3777 C CA . ILE A 1 496 ? 16.100 -18.079 -25.078 1.00 86.81 496 ILE A CA 1
ATOM 3778 C C . ILE A 1 496 ? 14.649 -18.429 -25.397 1.00 86.81 496 ILE A C 1
ATOM 3780 O O . ILE A 1 496 ? 14.311 -18.700 -26.549 1.00 86.81 496 ILE A O 1
ATOM 3784 N N . GLU A 1 497 ? 13.803 -18.442 -24.375 1.00 85.00 497 GLU A N 1
ATOM 3785 C CA . GLU A 1 497 ? 12.387 -18.791 -24.478 1.00 85.00 497 GLU A CA 1
ATOM 3786 C C . GLU A 1 497 ? 11.555 -17.806 -23.660 1.00 85.00 497 GLU A C 1
ATOM 3788 O O . GLU A 1 497 ? 11.867 -17.537 -22.507 1.00 85.00 497 GLU A O 1
ATOM 3793 N N . LEU A 1 498 ? 10.488 -17.265 -24.250 1.00 81.88 498 LEU A N 1
ATOM 3794 C CA . LEU A 1 498 ? 9.526 -16.404 -23.562 1.00 81.88 498 LEU A CA 1
ATOM 3795 C C . LEU A 1 498 ? 8.174 -17.114 -23.556 1.00 81.88 498 LEU A C 1
ATOM 3797 O O . LEU A 1 498 ? 7.619 -17.385 -24.625 1.00 81.88 498 LEU A O 1
ATOM 3801 N N . LYS A 1 499 ? 7.646 -17.426 -22.371 1.00 79.88 499 LYS A N 1
ATOM 3802 C CA . LYS A 1 499 ? 6.332 -18.062 -22.208 1.00 79.88 499 LYS A CA 1
ATOM 3803 C C . LYS A 1 499 ? 5.627 -17.511 -20.975 1.00 79.88 499 LYS A C 1
ATOM 3805 O O . LYS A 1 499 ? 6.181 -17.593 -19.889 1.00 79.88 499 LYS A O 1
ATOM 3810 N N . ASN A 1 500 ? 4.392 -17.031 -21.136 1.00 71.62 500 ASN A N 1
ATOM 3811 C CA . ASN A 1 500 ? 3.570 -16.488 -20.043 1.00 71.62 500 ASN A CA 1
ATOM 3812 C C . ASN A 1 500 ? 4.339 -15.453 -19.199 1.00 71.62 500 ASN A C 1
ATOM 3814 O O . ASN A 1 500 ? 4.467 -15.627 -17.990 1.00 71.62 500 ASN A O 1
ATOM 3818 N N . ASP A 1 501 ? 4.932 -14.453 -19.857 1.00 76.19 501 ASP A N 1
ATOM 3819 C CA . ASP A 1 501 ? 5.719 -13.381 -19.221 1.00 76.19 501 ASP A CA 1
ATOM 3820 C C . ASP A 1 501 ? 7.005 -13.834 -18.504 1.00 76.19 501 ASP A C 1
ATOM 3822 O O . ASP A 1 501 ? 7.710 -13.027 -17.903 1.00 76.19 501 ASP A O 1
ATOM 3826 N N . LEU A 1 502 ? 7.365 -15.116 -18.616 1.00 84.38 502 LEU A N 1
ATOM 3827 C CA . LEU A 1 502 ? 8.612 -15.673 -18.103 1.00 84.38 502 LEU A CA 1
ATOM 3828 C C . LEU A 1 502 ? 9.621 -15.813 -19.240 1.00 84.38 502 LEU A C 1
ATOM 3830 O O . LEU A 1 502 ? 9.432 -16.614 -20.161 1.00 84.38 502 LEU A O 1
ATOM 3834 N N . LEU A 1 503 ? 10.705 -15.044 -19.169 1.00 85.56 503 LEU A N 1
ATOM 3835 C CA . LEU A 1 503 ? 11.833 -15.125 -20.090 1.00 85.56 503 LEU A CA 1
ATOM 3836 C C . LEU A 1 503 ? 12.911 -16.037 -19.506 1.00 85.56 503 LEU A C 1
ATOM 3838 O O . LEU A 1 503 ? 13.685 -15.632 -18.640 1.00 85.56 503 LEU A O 1
ATOM 3842 N N . GLN A 1 504 ? 12.977 -17.266 -20.000 1.00 88.06 504 GLN A N 1
ATOM 3843 C CA . GLN A 1 504 ? 14.036 -18.216 -19.687 1.00 88.06 504 GLN A CA 1
ATOM 3844 C C . GLN A 1 504 ? 15.237 -17.980 -20.598 1.00 88.06 504 GLN A C 1
ATOM 3846 O O . GLN A 1 504 ? 15.116 -17.968 -21.825 1.00 88.06 504 GLN A O 1
ATOM 3851 N N . ILE A 1 505 ? 16.409 -17.798 -19.995 1.00 87.31 505 ILE A N 1
ATOM 3852 C CA . ILE A 1 505 ? 17.664 -17.540 -20.699 1.00 87.31 505 ILE A CA 1
ATOM 3853 C C . ILE A 1 505 ? 18.728 -18.491 -20.182 1.00 87.31 505 ILE A C 1
ATOM 3855 O O . ILE A 1 505 ? 19.061 -18.476 -19.000 1.00 87.31 505 ILE A O 1
ATOM 3859 N N . THR A 1 506 ? 19.318 -19.263 -21.090 1.00 88.88 506 THR A N 1
ATOM 3860 C CA . THR A 1 506 ? 20.548 -20.018 -20.855 1.00 88.88 506 THR A CA 1
ATOM 3861 C C . THR A 1 506 ? 21.669 -19.398 -21.687 1.00 88.88 506 THR A C 1
ATOM 3863 O O . THR A 1 506 ? 21.651 -19.480 -22.916 1.00 88.88 506 THR A O 1
ATOM 3866 N N . ASN A 1 507 ? 22.635 -18.737 -21.047 1.00 90.06 507 ASN A N 1
ATOM 3867 C CA . ASN A 1 507 ? 23.759 -18.062 -21.714 1.00 90.06 507 ASN A CA 1
ATOM 3868 C C . ASN A 1 507 ? 24.953 -17.890 -20.747 1.00 90.06 507 ASN A C 1
ATOM 3870 O O . ASN A 1 507 ? 24.890 -18.335 -19.605 1.00 90.06 507 ASN A O 1
ATOM 3874 N N . THR A 1 508 ? 26.062 -17.288 -21.183 1.00 88.12 508 THR A N 1
ATOM 3875 C CA . THR A 1 508 ? 27.164 -16.894 -20.290 1.00 88.12 508 THR A CA 1
ATOM 3876 C C . THR A 1 508 ? 26.671 -15.886 -19.249 1.00 88.12 508 THR A C 1
ATOM 3878 O O . THR A 1 508 ? 25.744 -15.118 -19.516 1.00 88.12 508 THR A O 1
ATOM 3881 N N . GLN A 1 509 ? 27.298 -15.865 -18.069 1.00 84.25 509 GLN A N 1
ATOM 3882 C CA . GLN A 1 509 ? 26.893 -14.961 -16.985 1.00 84.25 509 GLN A CA 1
ATOM 3883 C C . GLN A 1 509 ? 26.942 -13.483 -17.412 1.00 84.25 509 GLN A C 1
ATOM 3885 O O . GLN A 1 509 ? 25.983 -12.757 -17.195 1.00 84.25 509 GLN A O 1
ATOM 3890 N N . GLU A 1 510 ? 27.991 -13.074 -18.130 1.00 85.00 510 GLU A N 1
ATOM 3891 C CA . GLU A 1 510 ? 28.147 -11.710 -18.662 1.00 85.00 510 GLU A CA 1
ATOM 3892 C C . GLU A 1 510 ? 26.988 -11.287 -19.588 1.00 85.00 510 GLU A C 1
ATOM 3894 O O . GLU A 1 510 ? 26.463 -10.174 -19.492 1.00 85.00 510 GLU A O 1
ATOM 3899 N N . ASN A 1 511 ? 26.535 -12.193 -20.463 1.00 86.25 511 ASN A N 1
ATOM 3900 C CA . ASN A 1 511 ? 25.389 -11.937 -21.335 1.00 86.25 511 ASN A CA 1
ATOM 3901 C C . ASN A 1 511 ? 24.086 -11.825 -20.526 1.00 86.25 511 ASN A C 1
ATOM 3903 O O . ASN A 1 511 ? 23.244 -10.984 -20.840 1.00 86.25 511 ASN A O 1
ATOM 3907 N N . ILE A 1 512 ? 23.911 -12.644 -19.483 1.00 84.56 512 ILE A N 1
ATOM 3908 C CA . ILE A 1 512 ? 22.743 -12.573 -18.590 1.00 84.56 512 ILE A CA 1
ATOM 3909 C C . ILE A 1 512 ? 22.724 -11.244 -17.828 1.00 84.56 512 ILE A C 1
ATOM 3911 O O . ILE A 1 512 ? 21.674 -10.606 -17.762 1.00 84.56 512 ILE A O 1
ATOM 3915 N N . ASP A 1 513 ? 23.869 -10.788 -17.321 1.00 82.50 513 ASP A N 1
ATOM 3916 C CA . ASP A 1 513 ? 23.990 -9.514 -16.603 1.00 82.50 513 ASP A CA 1
ATOM 3917 C C . ASP A 1 513 ? 23.686 -8.322 -17.526 1.00 82.50 513 ASP A C 1
ATOM 3919 O O . ASP A 1 513 ? 22.990 -7.377 -17.140 1.00 82.50 513 ASP A O 1
ATOM 3923 N N . THR A 1 514 ? 24.126 -8.399 -18.786 1.00 84.94 514 THR A N 1
ATOM 3924 C CA . THR A 1 514 ? 23.806 -7.402 -19.820 1.00 84.94 514 THR A CA 1
ATOM 3925 C C . THR A 1 514 ? 22.301 -7.349 -20.095 1.00 84.94 514 THR A C 1
ATOM 3927 O O . THR A 1 514 ? 21.708 -6.269 -20.088 1.00 84.94 514 THR A O 1
ATOM 3930 N N . ILE A 1 515 ? 21.650 -8.504 -20.280 1.00 85.38 515 ILE A N 1
ATOM 3931 C CA . ILE A 1 515 ? 20.195 -8.581 -20.502 1.00 85.38 515 ILE A CA 1
ATOM 3932 C C . ILE A 1 515 ? 19.425 -8.060 -19.283 1.00 85.38 515 ILE A C 1
ATOM 3934 O O . ILE A 1 515 ? 18.497 -7.266 -19.439 1.00 85.38 515 ILE A O 1
ATOM 3938 N N . SER A 1 516 ? 19.836 -8.452 -18.076 1.00 83.06 516 SER A N 1
ATOM 3939 C CA . SER A 1 516 ? 19.257 -7.972 -16.816 1.00 83.06 516 SER A CA 1
ATOM 3940 C C . SER A 1 516 ? 19.328 -6.444 -16.720 1.00 83.06 516 SER A C 1
ATOM 3942 O O . SER A 1 516 ? 18.330 -5.784 -16.430 1.00 83.06 516 SER A O 1
ATOM 3944 N N . THR A 1 517 ? 20.474 -5.859 -17.082 1.00 83.19 517 THR A N 1
ATOM 3945 C CA . THR A 1 517 ? 20.678 -4.402 -17.105 1.00 83.19 517 THR A CA 1
ATOM 3946 C C . THR A 1 517 ? 19.770 -3.704 -18.121 1.00 83.19 517 THR A C 1
ATOM 3948 O O . THR A 1 517 ? 19.206 -2.650 -17.819 1.00 83.19 517 THR A O 1
ATOM 3951 N N . LEU A 1 518 ? 19.581 -4.284 -19.311 1.00 84.56 518 LEU A N 1
ATOM 3952 C CA . LEU A 1 518 ? 18.670 -3.746 -20.329 1.00 84.56 518 LEU A CA 1
ATOM 3953 C C . LEU A 1 518 ? 17.215 -3.744 -19.844 1.00 84.56 518 LEU A C 1
ATOM 3955 O O . LEU A 1 518 ? 16.524 -2.733 -19.990 1.00 84.56 518 LEU A O 1
ATOM 3959 N N . ILE A 1 519 ? 16.768 -4.842 -19.226 1.00 84.44 519 ILE A N 1
ATOM 3960 C CA . ILE A 1 519 ? 15.423 -4.952 -18.642 1.00 84.44 519 ILE A CA 1
ATOM 3961 C C . ILE A 1 519 ? 15.256 -3.915 -17.526 1.00 84.44 519 ILE A C 1
ATOM 3963 O O . ILE A 1 519 ? 14.303 -3.136 -17.552 1.00 84.44 519 ILE A O 1
ATOM 3967 N N . ALA A 1 520 ? 16.205 -3.842 -16.589 1.00 79.88 520 ALA A N 1
ATOM 3968 C CA . ALA A 1 520 ? 16.173 -2.881 -15.489 1.00 79.88 520 ALA A CA 1
ATOM 3969 C C . ALA A 1 520 ? 16.099 -1.431 -15.993 1.00 79.88 520 ALA A C 1
ATOM 3971 O O . ALA A 1 520 ? 15.298 -0.639 -15.496 1.00 79.88 520 ALA A O 1
ATOM 3972 N N . ALA A 1 521 ? 16.882 -1.081 -17.018 1.00 82.88 521 ALA A N 1
ATOM 3973 C CA . ALA A 1 521 ? 16.871 0.252 -17.614 1.00 82.88 521 ALA A CA 1
ATOM 3974 C C . ALA A 1 521 ? 15.532 0.590 -18.293 1.00 82.88 521 ALA A C 1
ATOM 3976 O O . ALA A 1 521 ? 15.084 1.738 -18.221 1.00 82.88 521 ALA A O 1
ATOM 3977 N N . ALA A 1 522 ? 14.888 -0.388 -18.938 1.00 83.81 522 ALA A N 1
ATOM 3978 C CA . ALA A 1 522 ? 13.567 -0.221 -19.541 1.00 83.81 522 ALA A CA 1
ATOM 3979 C C . ALA A 1 522 ? 12.480 -0.012 -18.473 1.00 83.81 522 ALA A C 1
ATOM 3981 O O . ALA A 1 522 ? 11.737 0.968 -18.540 1.00 83.81 522 ALA A O 1
ATOM 3982 N N . VAL A 1 523 ? 12.445 -0.865 -17.442 1.00 83.62 523 VAL A N 1
ATOM 3983 C CA . VAL A 1 523 ? 11.508 -0.753 -16.307 1.00 83.62 523 VAL A CA 1
ATOM 3984 C C . VAL A 1 523 ? 11.695 0.565 -15.559 1.00 83.62 523 VAL A C 1
ATOM 3986 O O . VAL A 1 523 ? 10.722 1.253 -15.256 1.00 83.62 523 VAL A O 1
ATOM 3989 N N . HIS A 1 524 ? 12.938 0.979 -15.312 1.00 82.62 524 HIS A N 1
ATOM 3990 C CA . HIS A 1 524 ? 13.227 2.232 -14.619 1.00 82.62 524 HIS A CA 1
ATOM 3991 C C . HIS A 1 524 ? 12.674 3.455 -15.370 1.00 82.62 524 HIS A C 1
ATOM 3993 O O . HIS A 1 524 ? 12.219 4.401 -14.729 1.00 82.62 524 HIS A O 1
ATOM 3999 N N . LYS A 1 525 ? 12.669 3.452 -16.709 1.00 83.44 525 LYS A N 1
ATOM 4000 C CA . LYS A 1 525 ? 12.129 4.558 -17.524 1.00 83.44 525 LYS A CA 1
ATOM 4001 C C . LYS A 1 525 ? 10.606 4.549 -17.656 1.00 83.44 525 LYS A C 1
ATOM 4003 O O . LYS A 1 525 ? 10.040 5.595 -17.961 1.00 83.44 525 LYS A O 1
ATOM 4008 N N . ALA A 1 526 ? 9.958 3.403 -17.459 1.00 86.00 526 ALA A N 1
ATOM 4009 C CA . ALA A 1 526 ? 8.511 3.292 -17.585 1.00 86.00 526 ALA A CA 1
ATOM 4010 C C . ALA A 1 526 ? 7.785 4.156 -16.528 1.00 86.00 526 ALA A C 1
ATOM 4012 O O . ALA A 1 526 ? 8.276 4.259 -15.392 1.00 86.00 526 ALA A O 1
ATOM 4013 N N . PRO A 1 527 ? 6.622 4.755 -16.866 1.00 89.06 527 PRO A N 1
ATOM 4014 C CA . PRO A 1 527 ? 5.687 5.289 -15.877 1.00 89.06 527 PRO A CA 1
ATOM 4015 C C . PRO A 1 527 ? 5.286 4.181 -14.905 1.00 89.06 527 PRO A C 1
ATOM 4017 O O . PRO A 1 527 ? 5.164 3.030 -15.320 1.00 89.06 527 PRO A O 1
ATOM 4020 N N . LYS A 1 528 ? 5.085 4.502 -13.626 1.00 89.81 528 LYS A N 1
ATOM 4021 C CA . LYS A 1 528 ? 4.780 3.494 -12.602 1.00 89.81 528 LYS A CA 1
ATOM 4022 C C . LYS A 1 528 ? 3.627 3.950 -11.723 1.00 89.81 528 LYS A C 1
ATOM 4024 O O . LYS A 1 528 ? 3.622 5.100 -11.280 1.00 89.81 528 LYS A O 1
ATOM 4029 N N . ASN A 1 529 ? 2.715 3.032 -11.439 1.00 93.88 529 ASN A N 1
ATOM 4030 C CA . ASN A 1 529 ? 1.787 3.151 -10.321 1.00 93.88 529 ASN A CA 1
ATOM 4031 C C . ASN A 1 529 ? 2.290 2.283 -9.158 1.00 93.88 529 ASN A C 1
ATOM 4033 O O . ASN A 1 529 ? 3.107 1.382 -9.340 1.00 93.88 529 ASN A O 1
ATOM 4037 N N . VAL A 1 530 ? 1.784 2.555 -7.965 1.00 95.12 530 VAL A N 1
ATOM 4038 C CA . VAL A 1 530 ? 1.915 1.723 -6.776 1.00 95.12 530 VAL A CA 1
ATOM 4039 C C . VAL A 1 530 ? 0.549 1.099 -6.517 1.00 95.12 530 VAL A C 1
ATOM 4041 O O . VAL A 1 530 ? -0.420 1.816 -6.267 1.00 95.12 530 VAL A O 1
ATOM 4044 N N . ALA A 1 531 ? 0.463 -0.224 -6.612 1.00 95.44 531 ALA A N 1
ATOM 4045 C CA . ALA A 1 531 ? -0.704 -0.985 -6.193 1.00 95.44 531 ALA A CA 1
ATOM 4046 C C . ALA A 1 531 ? -0.597 -1.267 -4.696 1.00 95.44 531 ALA A C 1
ATOM 4048 O O . ALA A 1 531 ? 0.385 -1.858 -4.245 1.00 95.44 531 ALA A O 1
ATOM 4049 N N . VAL A 1 532 ? -1.594 -0.831 -3.932 1.00 95.88 532 VAL A N 1
ATOM 4050 C CA . VAL A 1 532 ? -1.630 -0.973 -2.478 1.00 95.88 532 VAL A CA 1
ATOM 4051 C C . VAL A 1 532 ? -2.719 -1.954 -2.086 1.00 95.88 532 VAL A C 1
ATOM 4053 O O . VAL A 1 532 ? -3.864 -1.853 -2.529 1.00 95.88 532 VAL A O 1
ATOM 4056 N N . ARG A 1 533 ? -2.358 -2.895 -1.216 1.00 96.06 533 ARG A N 1
ATOM 4057 C CA . ARG A 1 533 ? -3.264 -3.850 -0.585 1.00 96.06 533 ARG A CA 1
ATOM 4058 C C . ARG A 1 533 ? -3.177 -3.715 0.919 1.00 96.06 533 ARG A C 1
ATOM 4060 O O . ARG A 1 533 ? -2.085 -3.778 1.476 1.00 96.06 533 ARG A O 1
ATOM 4067 N N . LEU A 1 534 ? -4.329 -3.598 1.566 1.00 96.44 534 LEU A N 1
ATOM 4068 C CA . LEU A 1 534 ? -4.429 -3.580 3.017 1.00 96.44 534 LEU A CA 1
ATOM 4069 C C . LEU A 1 534 ? -5.479 -4.582 3.486 1.00 96.44 534 LEU A C 1
ATOM 4071 O O . LEU A 1 534 ? -6.579 -4.667 2.938 1.00 96.44 534 LEU A O 1
ATOM 4075 N N . HIS A 1 535 ? -5.140 -5.351 4.513 1.00 97.25 535 HIS A N 1
ATOM 4076 C CA . HIS A 1 535 ? -6.038 -6.327 5.110 1.00 97.25 535 HIS A CA 1
ATOM 4077 C C . HIS A 1 535 ? -5.978 -6.234 6.630 1.00 97.25 535 HIS A C 1
ATOM 4079 O O . HIS A 1 535 ? -4.915 -6.435 7.211 1.00 97.25 535 HIS A O 1
ATOM 4085 N N . THR A 1 536 ? -7.126 -6.022 7.274 1.00 96.00 536 THR A N 1
ATOM 4086 C CA . THR A 1 536 ? -7.251 -6.139 8.732 1.00 96.00 536 THR A CA 1
ATOM 4087 C C . THR A 1 536 ? -8.024 -7.400 9.079 1.00 96.00 536 THR A C 1
ATOM 4089 O O . THR A 1 536 ? -9.144 -7.624 8.605 1.00 96.00 536 THR A O 1
ATOM 4092 N N . VAL A 1 537 ? -7.417 -8.247 9.907 1.00 95.38 537 VAL A N 1
ATOM 4093 C CA . VAL A 1 537 ? -7.923 -9.580 10.244 1.00 95.38 537 VAL A CA 1
ATOM 4094 C C . VAL A 1 537 ? -8.084 -9.712 11.750 1.00 95.38 537 VAL A C 1
ATOM 4096 O O . VAL A 1 537 ? -7.189 -9.360 12.516 1.00 95.38 537 VAL A O 1
ATOM 4099 N N . ARG A 1 538 ? -9.222 -10.265 12.174 1.00 93.19 538 ARG A N 1
ATOM 4100 C CA . ARG A 1 538 ? -9.460 -10.690 13.553 1.00 93.19 538 ARG A CA 1
ATOM 4101 C C . ARG A 1 538 ? -9.037 -12.144 13.723 1.00 93.19 538 ARG A C 1
ATOM 4103 O O . ARG A 1 538 ? -9.536 -13.013 13.007 1.00 93.19 538 ARG A O 1
ATOM 4110 N N . LEU A 1 539 ? -8.157 -12.398 14.684 1.00 93.38 539 LEU A N 1
ATOM 4111 C CA . LEU A 1 539 ? -7.554 -13.703 14.972 1.00 93.38 539 LEU A CA 1
ATOM 4112 C C . LEU A 1 539 ? -7.703 -14.050 16.462 1.00 93.38 539 LEU A C 1
ATOM 4114 O O . LEU A 1 539 ? -7.878 -13.139 17.272 1.00 93.38 539 LEU A O 1
ATOM 4118 N N . PRO A 1 540 ? -7.604 -15.329 16.856 1.00 91.06 540 PRO A N 1
ATOM 4119 C CA . PRO A 1 540 ? -7.471 -15.711 18.261 1.00 91.06 540 PRO A CA 1
ATOM 4120 C C . PRO A 1 540 ? -6.167 -15.183 18.887 1.00 91.06 540 PRO A C 1
ATOM 4122 O O . PRO A 1 540 ? -5.121 -15.158 18.235 1.00 91.06 540 PRO A O 1
ATOM 4125 N N . SER A 1 541 ? -6.184 -14.850 20.179 1.00 86.81 541 SER A N 1
ATOM 4126 C CA . SER A 1 541 ? -5.017 -14.337 20.921 1.00 86.81 541 SER A CA 1
ATOM 4127 C C . SER A 1 541 ? -3.834 -15.304 20.975 1.00 86.81 541 SER A C 1
ATOM 4129 O O . SER A 1 541 ? -2.710 -14.874 21.216 1.00 86.81 541 SER A O 1
ATOM 4131 N N . SER A 1 542 ? -4.032 -16.592 20.679 1.00 86.81 542 SER A N 1
ATOM 4132 C CA . SER A 1 542 ? -2.941 -17.568 20.543 1.00 86.81 542 SER A CA 1
ATOM 4133 C C . SER A 1 542 ? -1.946 -17.230 19.427 1.00 86.81 542 SER A C 1
ATOM 4135 O O . SER A 1 542 ? -0.815 -17.707 19.462 1.00 86.81 542 SER A O 1
ATOM 4137 N N . TYR A 1 543 ? -2.342 -16.418 18.441 1.00 91.56 543 TYR A N 1
ATOM 4138 C CA . TYR A 1 543 ? -1.465 -15.963 17.356 1.00 91.56 543 TYR A CA 1
ATOM 4139 C C . TYR A 1 543 ? -0.562 -14.789 17.758 1.00 91.56 543 TYR A C 1
ATOM 4141 O O . TYR A 1 543 ? 0.453 -14.551 17.103 1.00 91.56 543 TYR A O 1
ATOM 4149 N N . LEU A 1 544 ? -0.896 -14.076 18.839 1.00 90.19 544 LEU A N 1
ATOM 4150 C CA . LEU A 1 544 ? -0.208 -12.855 19.265 1.00 90.19 544 LEU A CA 1
ATOM 4151 C C . LEU A 1 544 ? 1.304 -13.037 19.459 1.00 90.19 544 LEU A C 1
ATOM 4153 O O . LEU A 1 544 ? 2.051 -12.244 18.887 1.00 90.19 544 LEU A O 1
ATOM 4157 N N . PRO A 1 545 ? 1.796 -14.064 20.184 1.00 87.50 545 PRO A N 1
ATOM 4158 C CA . PRO A 1 545 ? 3.232 -14.206 20.421 1.00 87.50 545 PRO A CA 1
ATOM 4159 C C . PRO A 1 545 ? 4.000 -14.429 19.121 1.00 87.50 545 PRO A C 1
ATOM 4161 O O . PRO A 1 545 ? 5.057 -13.842 18.915 1.00 87.50 545 PRO A O 1
ATOM 4164 N N . LYS A 1 546 ? 3.444 -15.254 18.224 1.00 90.56 546 LYS A N 1
ATOM 4165 C CA . LYS A 1 546 ? 4.068 -15.575 16.941 1.00 90.56 546 LYS A CA 1
ATOM 4166 C C . LYS A 1 546 ? 4.151 -14.341 16.046 1.00 90.56 546 LYS A C 1
ATOM 4168 O O . LYS A 1 546 ? 5.226 -14.052 15.535 1.00 90.56 546 LYS A O 1
ATOM 4173 N N . LEU A 1 547 ? 3.046 -13.609 15.891 1.00 93.25 547 LEU A N 1
ATOM 4174 C CA . LEU A 1 547 ? 3.000 -12.411 15.050 1.00 93.25 547 LEU A CA 1
ATOM 4175 C C . LEU A 1 547 ? 3.871 -11.285 15.609 1.00 93.25 547 LEU A C 1
ATOM 4177 O O . LEU A 1 547 ? 4.628 -10.682 14.857 1.00 93.25 547 LEU A O 1
ATOM 4181 N N . SER A 1 548 ? 3.817 -11.040 16.920 1.00 90.88 548 SER A N 1
ATOM 4182 C CA . SER A 1 548 ? 4.646 -10.023 17.575 1.00 90.88 548 SER A CA 1
ATOM 4183 C C . SER A 1 548 ? 6.139 -10.328 17.415 1.00 90.88 548 SER A C 1
ATOM 4185 O O . SER A 1 548 ? 6.913 -9.455 17.021 1.00 90.88 548 SER A O 1
ATOM 4187 N N . GLN A 1 549 ? 6.546 -11.584 17.624 1.00 89.38 549 GLN A N 1
ATOM 4188 C CA . GLN A 1 549 ? 7.940 -11.991 17.456 1.00 89.38 549 GLN A CA 1
ATOM 4189 C C . GLN A 1 549 ? 8.395 -11.928 15.992 1.00 89.38 549 GLN A C 1
ATOM 4191 O O . GLN A 1 549 ? 9.503 -11.466 15.719 1.00 89.38 549 GLN A O 1
ATOM 4196 N N . ALA A 1 550 ? 7.565 -12.388 15.052 1.00 90.31 550 ALA A N 1
ATOM 4197 C CA . ALA A 1 550 ? 7.869 -12.331 13.623 1.00 90.31 550 ALA A CA 1
ATOM 4198 C C . ALA A 1 550 ? 8.039 -10.886 13.145 1.00 90.31 550 ALA A C 1
ATOM 4200 O O . ALA A 1 550 ? 8.978 -10.587 12.408 1.00 90.31 550 ALA A O 1
ATOM 4201 N N . ALA A 1 551 ? 7.180 -9.985 13.625 1.00 88.69 551 ALA A N 1
ATOM 4202 C CA . ALA A 1 551 ? 7.277 -8.569 13.327 1.00 88.69 551 ALA A CA 1
ATOM 4203 C C . ALA A 1 551 ? 8.585 -7.976 13.865 1.00 88.69 551 ALA A C 1
ATOM 4205 O O . ALA A 1 551 ? 9.297 -7.317 13.123 1.00 88.69 551 ALA A O 1
ATOM 4206 N N . LEU A 1 552 ? 8.989 -8.261 15.105 1.00 88.31 552 LEU A N 1
ATOM 4207 C CA . LEU A 1 552 ? 10.270 -7.759 15.628 1.00 88.31 552 LEU A CA 1
ATOM 4208 C C . LEU A 1 552 ? 11.501 -8.282 14.861 1.00 88.31 552 LEU A C 1
ATOM 4210 O O . LEU A 1 552 ? 12.505 -7.579 14.784 1.00 88.31 552 LEU A O 1
ATOM 4214 N N . ASN A 1 553 ? 11.425 -9.484 14.285 1.00 87.62 553 ASN A N 1
ATOM 4215 C CA . ASN A 1 553 ? 12.571 -10.161 13.670 1.00 87.62 553 ASN A CA 1
ATOM 4216 C C . ASN A 1 553 ? 12.739 -9.904 12.163 1.00 87.62 553 ASN A C 1
ATOM 4218 O O . ASN A 1 553 ? 13.841 -10.081 11.650 1.00 87.62 553 ASN A O 1
ATOM 4222 N N . SER A 1 554 ? 11.665 -9.563 11.448 1.00 88.12 554 SER A N 1
ATOM 4223 C CA . SER A 1 554 ? 11.648 -9.470 9.981 1.00 88.12 554 SER A CA 1
ATOM 4224 C C . SER A 1 554 ? 10.866 -8.243 9.507 1.00 88.12 554 SER A C 1
ATOM 4226 O O . SER A 1 554 ? 9.948 -7.775 10.182 1.00 88.12 554 SER A O 1
ATOM 4228 N N . THR A 1 555 ? 11.205 -7.722 8.330 1.00 85.69 555 THR A N 1
ATOM 4229 C CA . THR A 1 555 ? 10.424 -6.692 7.616 1.00 85.69 555 THR A CA 1
ATOM 4230 C C . THR A 1 555 ? 9.361 -7.281 6.691 1.00 85.69 555 THR A C 1
ATOM 4232 O O . THR A 1 555 ? 8.413 -6.580 6.341 1.00 85.69 555 THR A O 1
ATOM 4235 N N . ASP A 1 556 ? 9.504 -8.561 6.335 1.00 90.44 556 ASP A N 1
ATOM 4236 C CA . ASP A 1 556 ? 8.574 -9.321 5.503 1.00 90.44 556 ASP A CA 1
ATOM 4237 C C . ASP A 1 556 ? 7.892 -10.423 6.333 1.00 90.44 556 ASP A C 1
ATOM 4239 O O . ASP A 1 556 ? 8.548 -11.285 6.927 1.00 90.44 556 ASP A O 1
ATOM 4243 N N . GLN A 1 557 ? 6.562 -10.371 6.371 1.00 93.44 557 GLN A N 1
ATOM 4244 C CA . GLN A 1 557 ? 5.632 -11.279 7.044 1.00 93.44 557 GLN A CA 1
ATOM 4245 C C . GLN A 1 557 ? 4.860 -12.156 6.044 1.00 93.44 557 GLN A C 1
ATOM 4247 O O . GLN A 1 557 ? 3.755 -12.630 6.326 1.00 93.44 557 GLN A O 1
ATOM 4252 N N . THR A 1 558 ? 5.417 -12.409 4.855 1.00 91.69 558 THR A N 1
ATOM 4253 C CA . THR A 1 558 ? 4.795 -13.281 3.844 1.00 91.69 558 THR A CA 1
ATOM 4254 C C . THR A 1 558 ? 4.478 -14.688 4.377 1.00 91.69 558 THR A C 1
ATOM 4256 O O . THR A 1 558 ? 3.479 -15.295 3.978 1.00 91.69 558 THR A O 1
ATOM 4259 N N . ALA A 1 559 ? 5.297 -15.240 5.279 1.00 92.50 559 ALA A N 1
ATOM 4260 C CA . ALA A 1 559 ? 5.057 -16.562 5.864 1.00 92.50 559 ALA A CA 1
ATOM 4261 C C . ALA A 1 559 ? 3.868 -16.556 6.839 1.00 92.50 559 ALA A C 1
ATOM 4263 O O . ALA A 1 559 ? 2.998 -17.427 6.768 1.00 92.50 559 ALA A O 1
ATOM 4264 N N . GLU A 1 560 ? 3.808 -15.557 7.715 1.00 95.56 560 GLU A N 1
ATOM 4265 C CA . GLU A 1 560 ? 2.725 -15.338 8.673 1.00 95.56 560 GLU A CA 1
ATOM 4266 C C . GLU A 1 560 ? 1.413 -15.042 7.950 1.00 95.56 560 GLU A C 1
ATOM 4268 O O . GLU A 1 560 ? 0.370 -15.582 8.313 1.00 95.56 560 GLU A O 1
ATOM 4273 N N . TRP A 1 561 ? 1.460 -14.260 6.870 1.00 95.31 561 TRP A N 1
ATOM 4274 C CA . TRP A 1 561 ? 0.295 -13.988 6.035 1.00 95.31 561 TRP A CA 1
ATOM 4275 C C . TRP A 1 561 ? -0.334 -15.270 5.474 1.00 95.31 561 TRP A C 1
ATOM 4277 O O . TRP A 1 561 ? -1.543 -15.466 5.592 1.00 95.31 561 TRP A O 1
ATOM 4287 N N . LYS A 1 562 ? 0.474 -16.204 4.954 1.00 94.31 562 LYS A N 1
ATOM 4288 C CA . LYS A 1 562 ? -0.024 -17.508 4.469 1.00 94.31 562 LYS A CA 1
ATOM 4289 C C . LYS A 1 562 ? -0.706 -18.324 5.568 1.00 94.31 562 LYS A C 1
ATOM 4291 O O . LYS A 1 562 ? -1.660 -19.064 5.308 1.00 94.31 562 LYS A O 1
ATOM 4296 N N . GLU A 1 563 ? -0.224 -18.220 6.803 1.00 93.88 563 GLU A N 1
ATOM 4297 C CA . GLU A 1 563 ? -0.867 -18.862 7.948 1.00 93.88 563 GLU A CA 1
ATOM 4298 C C . GLU A 1 563 ? -2.197 -18.192 8.301 1.00 93.88 563 GLU A C 1
ATOM 4300 O O . GLU A 1 563 ? -3.164 -18.903 8.578 1.00 93.88 563 GLU A O 1
ATOM 4305 N N . VAL A 1 564 ? -2.271 -16.860 8.239 1.00 95.19 564 VAL A N 1
ATOM 4306 C CA . VAL A 1 564 ? -3.511 -16.092 8.432 1.00 95.19 564 VAL A CA 1
ATOM 4307 C C . VAL A 1 564 ? -4.550 -16.462 7.372 1.00 95.19 564 VAL A C 1
ATOM 4309 O O . VAL A 1 564 ? -5.697 -16.745 7.716 1.00 95.19 564 VAL A O 1
ATOM 4312 N N . GLU A 1 565 ? -4.158 -16.561 6.100 1.00 93.69 565 GLU A N 1
ATOM 4313 C CA . GLU A 1 565 ? -5.034 -17.036 5.019 1.00 93.69 565 GLU A CA 1
ATOM 4314 C C . GLU A 1 565 ? -5.525 -18.465 5.278 1.00 93.69 565 GLU A C 1
ATOM 4316 O O . GLU A 1 565 ? -6.710 -18.769 5.127 1.00 93.69 565 GLU A O 1
ATOM 4321 N N . SER A 1 566 ? -4.631 -19.340 5.743 1.00 93.62 566 SER A N 1
ATOM 4322 C CA . SER A 1 566 ? -4.982 -20.714 6.106 1.00 93.62 566 SER A CA 1
ATOM 4323 C C . SER A 1 566 ? -5.935 -20.768 7.306 1.00 93.62 566 SER A C 1
ATOM 4325 O O . SER A 1 566 ? -6.840 -21.600 7.331 1.00 93.62 566 SER A O 1
ATOM 4327 N N . ALA A 1 567 ? -5.759 -19.895 8.302 1.00 94.50 567 ALA A N 1
ATOM 4328 C CA . ALA A 1 567 ? -6.648 -19.772 9.458 1.00 94.50 567 ALA A CA 1
ATOM 4329 C C . ALA A 1 567 ? -8.029 -19.243 9.054 1.00 94.50 567 ALA A C 1
ATOM 4331 O O . ALA A 1 567 ? -9.047 -19.752 9.526 1.00 94.50 567 ALA A O 1
ATOM 4332 N N . ALA A 1 568 ? -8.087 -18.293 8.119 1.00 92.38 568 ALA A N 1
ATOM 4333 C CA . ALA A 1 568 ? -9.343 -17.820 7.547 1.00 92.38 568 ALA A CA 1
ATOM 4334 C C . ALA A 1 568 ? -10.068 -18.935 6.780 1.00 92.38 568 ALA A C 1
ATOM 4336 O O . ALA A 1 568 ? -11.271 -19.120 6.955 1.00 92.38 568 ALA A O 1
ATOM 4337 N N . ALA A 1 569 ? -9.339 -19.750 6.009 1.00 91.06 569 ALA A N 1
ATOM 4338 C CA . ALA A 1 569 ? -9.904 -20.911 5.318 1.00 91.06 569 ALA A CA 1
ATOM 4339 C C . ALA A 1 569 ? -10.462 -21.979 6.283 1.00 91.06 569 ALA A C 1
ATOM 4341 O O . ALA A 1 569 ? -11.410 -22.682 5.934 1.00 91.06 569 ALA A O 1
ATOM 4342 N N . ARG A 1 570 ? -9.912 -22.086 7.503 1.00 93.69 570 ARG A N 1
ATOM 4343 C CA . ARG A 1 570 ? -10.443 -22.938 8.587 1.00 93.69 570 ARG A CA 1
ATOM 4344 C C . ARG A 1 570 ? -11.592 -22.296 9.377 1.00 93.69 570 ARG A C 1
ATOM 4346 O O . ARG A 1 570 ? -12.198 -22.973 10.201 1.00 93.69 570 ARG A O 1
ATOM 4353 N N . GLY A 1 571 ? -11.900 -21.018 9.141 1.00 90.50 571 GLY A N 1
ATOM 4354 C CA . GLY A 1 571 ? -12.900 -20.256 9.896 1.00 90.50 571 GLY A CA 1
ATOM 4355 C C . GLY A 1 571 ? -12.428 -19.774 11.275 1.00 90.50 571 GLY A C 1
ATOM 4356 O O . GLY A 1 571 ? -13.244 -19.319 12.071 1.00 90.50 571 GLY A O 1
ATOM 4357 N N . GLU A 1 572 ? -11.129 -19.868 11.567 1.00 92.75 572 GLU A N 1
ATOM 4358 C CA . GLU A 1 572 ? -10.520 -19.383 12.815 1.00 92.75 572 GLU A CA 1
ATOM 4359 C C . GLU A 1 572 ? -10.252 -17.871 12.765 1.00 92.75 572 GLU A C 1
ATOM 4361 O O . GLU A 1 572 ? -10.315 -17.195 13.791 1.00 92.75 572 GLU A O 1
ATOM 4366 N N . ALA A 1 573 ? -9.969 -17.339 11.571 1.00 92.56 573 ALA A N 1
ATOM 4367 C CA . ALA A 1 573 ? -9.713 -15.922 11.330 1.00 92.56 573 ALA A CA 1
ATOM 4368 C C . ALA A 1 573 ? -10.824 -15.286 10.484 1.00 92.56 573 ALA A C 1
ATOM 4370 O O . ALA A 1 573 ? -11.403 -15.933 9.610 1.00 92.56 573 ALA A O 1
ATOM 4371 N N . VAL A 1 574 ? -11.101 -14.002 10.714 1.00 92.31 574 VAL A N 1
ATOM 4372 C CA . VAL A 1 574 ? -12.124 -13.248 9.974 1.00 92.31 574 VAL A CA 1
ATOM 4373 C C . VAL A 1 574 ? -11.521 -11.970 9.409 1.00 92.31 574 VAL A C 1
ATOM 4375 O O . VAL A 1 574 ? -11.027 -11.135 10.164 1.00 92.31 574 VAL A O 1
ATOM 4378 N N . PHE A 1 575 ? -11.605 -11.788 8.090 1.00 93.75 575 PHE A N 1
ATOM 4379 C CA . PHE A 1 575 ? -11.271 -10.521 7.439 1.00 93.75 575 PHE A CA 1
ATOM 4380 C C . PHE A 1 575 ? -12.296 -9.456 7.834 1.00 93.75 575 PHE A C 1
ATOM 4382 O O . PHE A 1 575 ? -13.449 -9.508 7.401 1.00 93.75 575 PHE A O 1
ATOM 4389 N N . LEU A 1 576 ? -11.873 -8.501 8.661 1.00 92.00 576 LEU A N 1
ATOM 4390 C CA . LEU A 1 576 ? -12.665 -7.318 8.991 1.00 92.00 576 LEU A CA 1
ATOM 4391 C C . LEU A 1 576 ? -12.630 -6.326 7.826 1.00 92.00 576 LEU A C 1
ATOM 4393 O O . LEU A 1 576 ? -13.651 -5.741 7.476 1.00 92.00 576 LEU A O 1
ATOM 4397 N N . GLU A 1 577 ? -11.473 -6.220 7.173 1.00 93.81 577 GLU A N 1
ATOM 4398 C CA . GLU A 1 577 ? -11.235 -5.319 6.054 1.00 93.81 577 GLU A CA 1
ATOM 4399 C C . GLU A 1 577 ? -10.399 -5.990 4.962 1.00 93.81 577 GLU A C 1
ATOM 4401 O O . GLU A 1 577 ? -9.539 -6.839 5.214 1.00 93.81 577 GLU A O 1
ATOM 4406 N N . SER A 1 578 ? -10.660 -5.614 3.714 1.00 95.94 578 SER A N 1
ATOM 4407 C CA . SER A 1 578 ? -9.784 -5.887 2.580 1.00 95.94 578 SER A CA 1
ATOM 4408 C C . SER A 1 578 ? -9.920 -4.745 1.592 1.00 95.94 578 SER A C 1
ATOM 4410 O O . SER A 1 578 ? -10.981 -4.590 0.992 1.00 95.94 578 SER A O 1
ATOM 4412 N N . ALA A 1 579 ? -8.853 -3.971 1.455 1.00 95.00 579 ALA A N 1
ATOM 4413 C CA . ALA A 1 579 ? -8.760 -2.829 0.572 1.00 95.00 579 ALA A CA 1
ATOM 4414 C C . ALA A 1 579 ? -7.710 -3.088 -0.514 1.00 95.00 579 ALA A C 1
ATOM 4416 O O . ALA A 1 579 ? -6.626 -3.610 -0.244 1.00 95.00 579 ALA A O 1
ATOM 4417 N N . PHE A 1 580 ? -8.038 -2.714 -1.744 1.00 95.62 580 PHE A N 1
ATOM 4418 C CA . PHE A 1 580 ? -7.084 -2.551 -2.838 1.00 95.62 580 PHE A CA 1
ATOM 4419 C C . PHE A 1 580 ? -7.340 -1.189 -3.460 1.00 95.62 580 PHE A C 1
ATOM 4421 O O . PHE A 1 580 ? -8.503 -0.829 -3.638 1.00 95.62 580 PHE A O 1
ATOM 4428 N N . PHE A 1 581 ? -6.291 -0.473 -3.836 1.00 92.06 581 PHE A N 1
ATOM 4429 C CA . PHE A 1 581 ? -6.363 0.584 -4.840 1.00 92.06 581 PHE A CA 1
ATOM 4430 C C . PHE A 1 581 ? -4.968 0.881 -5.374 1.00 92.06 581 PHE A C 1
ATOM 4432 O O . PHE A 1 581 ? -3.957 0.451 -4.820 1.00 92.06 581 PHE A O 1
ATOM 4439 N N . GLU A 1 582 ? -4.913 1.635 -6.458 1.00 92.56 582 GLU A N 1
ATOM 4440 C CA . GLU A 1 582 ? -3.660 2.029 -7.084 1.00 92.56 582 GLU A CA 1
ATOM 4441 C C . GLU A 1 582 ? -3.519 3.532 -7.101 1.00 92.56 582 GLU A C 1
ATOM 4443 O O . GLU A 1 582 ? -4.508 4.244 -7.235 1.00 92.56 582 GLU A O 1
ATOM 4448 N N . THR A 1 583 ? -2.282 4.001 -7.017 1.00 95.19 583 THR A N 1
ATOM 4449 C CA . THR A 1 583 ? -1.958 5.424 -7.029 1.00 95.19 583 THR A CA 1
ATOM 4450 C C . THR A 1 583 ? -0.603 5.656 -7.674 1.00 95.19 583 THR A C 1
ATOM 4452 O O . THR A 1 583 ? 0.265 4.789 -7.668 1.00 95.19 583 THR A O 1
ATOM 4455 N N . LYS A 1 584 ? -0.366 6.846 -8.210 1.00 93.62 584 LYS A N 1
ATOM 4456 C CA . LYS A 1 584 ? 0.976 7.290 -8.583 1.00 93.62 584 LYS A CA 1
ATOM 4457 C C . LYS A 1 584 ? 1.835 7.506 -7.344 1.00 93.62 584 LYS A C 1
ATOM 4459 O O . LYS A 1 584 ? 1.342 7.878 -6.278 1.00 93.62 584 LYS A O 1
ATOM 4464 N N . SER A 1 585 ? 3.142 7.352 -7.532 1.00 92.69 585 SER A N 1
ATOM 4465 C CA . SER A 1 585 ? 4.134 7.776 -6.545 1.00 92.69 585 SER A CA 1
ATOM 4466 C C . SER A 1 585 ? 3.977 9.268 -6.217 1.00 92.69 585 SER A C 1
ATOM 4468 O O . SER A 1 585 ? 3.810 10.084 -7.124 1.00 92.69 585 SER A O 1
ATOM 4470 N N . GLY A 1 586 ? 4.064 9.626 -4.936 1.00 89.81 586 GLY A N 1
ATOM 4471 C CA . GLY A 1 586 ? 3.935 10.994 -4.423 1.00 89.81 586 GLY A CA 1
ATOM 4472 C C . GLY A 1 586 ? 2.524 11.578 -4.532 1.00 89.81 586 GLY A C 1
ATOM 4473 O O . GLY A 1 586 ? 2.352 12.789 -4.429 1.00 89.81 586 GLY A O 1
ATOM 4474 N N . THR A 1 587 ? 1.512 10.751 -4.810 1.00 91.25 587 THR A N 1
ATOM 4475 C CA . THR A 1 587 ? 0.110 11.181 -4.852 1.00 91.25 587 THR A CA 1
ATOM 4476 C C . THR A 1 587 ? -0.606 10.701 -3.601 1.00 91.25 587 THR A C 1
ATOM 4478 O O . THR A 1 587 ? -0.715 9.498 -3.364 1.00 91.25 587 THR A O 1
ATOM 4481 N N . ARG A 1 588 ? -1.127 11.653 -2.824 1.00 93.06 588 ARG A N 1
ATOM 4482 C CA . ARG A 1 588 ? -2.011 11.380 -1.694 1.00 93.06 588 ARG A CA 1
ATOM 4483 C C . ARG A 1 588 ? -3.348 10.864 -2.212 1.00 93.06 588 ARG A C 1
ATOM 4485 O O . ARG A 1 588 ? -4.039 11.558 -2.958 1.00 93.06 588 ARG A O 1
ATOM 4492 N N . SER A 1 589 ? -3.684 9.647 -1.819 1.00 94.88 589 SER A N 1
ATOM 4493 C CA . SER A 1 589 ? -4.892 8.942 -2.232 1.00 94.88 589 SER A CA 1
ATOM 4494 C C . SER A 1 589 ? -5.671 8.490 -1.010 1.00 94.88 589 SER A C 1
ATOM 4496 O O . SER A 1 589 ? -5.092 8.219 0.043 1.00 94.88 589 SER A O 1
ATOM 4498 N N . SER A 1 590 ? -6.989 8.398 -1.152 1.00 96.00 590 SER A N 1
ATOM 4499 C CA . SER A 1 590 ? -7.858 7.935 -0.079 1.00 96.00 590 SER A CA 1
ATOM 4500 C C . SER A 1 590 ? -8.903 6.949 -0.572 1.00 96.00 590 SER A C 1
ATOM 4502 O O . SER A 1 590 ? -9.420 7.033 -1.690 1.00 96.00 590 SER A O 1
ATOM 4504 N N . HIS A 1 591 ? -9.223 6.006 0.300 1.00 95.88 591 HIS A N 1
ATOM 4505 C CA . HIS A 1 591 ? -10.309 5.068 0.138 1.00 95.88 591 HIS A CA 1
ATOM 4506 C C . HIS A 1 591 ? -11.134 5.036 1.424 1.00 95.88 591 HIS A C 1
ATOM 4508 O O . HIS A 1 591 ? -10.597 4.824 2.506 1.00 95.88 591 HIS A O 1
ATOM 4514 N N . VAL A 1 592 ? -12.440 5.240 1.306 1.00 95.69 592 VAL A N 1
ATOM 4515 C CA . VAL A 1 592 ? -13.386 5.176 2.423 1.00 95.69 592 VAL A CA 1
ATOM 4516 C C . VAL A 1 592 ? -14.488 4.203 2.044 1.00 95.69 592 VAL A C 1
ATOM 4518 O O . VAL A 1 592 ? -15.076 4.350 0.980 1.00 95.69 592 VAL A O 1
ATOM 4521 N N . ALA A 1 593 ? -14.788 3.233 2.901 1.00 94.75 593 ALA A N 1
ATOM 4522 C CA . ALA A 1 593 ? -15.915 2.314 2.757 1.00 94.75 593 ALA A CA 1
ATOM 4523 C C . ALA A 1 593 ? -16.654 2.232 4.093 1.00 94.75 593 ALA A C 1
ATOM 4525 O O . ALA A 1 593 ? -16.264 1.494 5.003 1.00 94.75 593 ALA A O 1
ATOM 4526 N N . ALA A 1 594 ? -17.700 3.041 4.239 1.00 94.06 594 ALA A N 1
ATOM 4527 C CA . ALA A 1 594 ? -18.277 3.322 5.542 1.00 94.06 594 ALA A CA 1
ATOM 4528 C C . ALA A 1 594 ? -19.760 3.701 5.495 1.00 94.06 594 ALA A C 1
ATOM 4530 O O . ALA A 1 594 ? -20.334 4.033 4.461 1.00 94.06 594 ALA A O 1
ATOM 4531 N N . LYS A 1 595 ? -20.382 3.634 6.667 1.00 92.38 595 LYS A N 1
ATOM 4532 C CA . LYS A 1 595 ? -21.652 4.269 6.983 1.00 92.38 595 LYS A CA 1
ATOM 4533 C C . LYS A 1 595 ? -21.367 5.675 7.518 1.00 92.38 595 LYS A C 1
ATOM 4535 O O . LYS A 1 595 ? -20.752 5.824 8.568 1.00 92.38 595 LYS A O 1
ATOM 4540 N N . GLU A 1 596 ? -21.837 6.698 6.828 1.00 92.12 596 GLU A N 1
ATOM 4541 C CA . GLU A 1 596 ? -21.872 8.074 7.314 1.00 92.12 596 GLU A CA 1
ATOM 4542 C C . GLU A 1 596 ? -23.094 8.242 8.223 1.00 92.12 596 GLU A C 1
ATOM 4544 O O . GLU A 1 596 ? -24.219 8.379 7.740 1.00 92.12 596 GLU A O 1
ATOM 4549 N N . CYS A 1 597 ? -22.876 8.185 9.537 1.00 87.38 597 CYS A N 1
ATOM 4550 C CA . CYS A 1 597 ? -23.915 8.384 10.542 1.00 87.38 597 CYS A CA 1
ATOM 4551 C C . CYS A 1 597 ? -24.070 9.867 10.856 1.00 87.38 597 CYS A C 1
ATOM 4553 O O . CYS A 1 597 ? -23.101 10.495 11.285 1.00 87.38 597 CYS A O 1
ATOM 4555 N N . TYR A 1 598 ? -25.270 10.415 10.710 1.00 86.00 598 TYR A N 1
ATOM 4556 C CA . TYR A 1 598 ? -25.554 11.810 11.050 1.00 86.00 598 TYR A CA 1
ATOM 4557 C C . TYR A 1 598 ? -26.296 11.897 12.379 1.00 86.00 598 TYR A C 1
ATOM 4559 O O . TYR A 1 598 ? -27.217 11.132 12.614 1.00 86.00 598 TYR A O 1
ATOM 4567 N N . PHE A 1 599 ? -25.920 12.834 13.246 1.00 82.25 599 PHE A N 1
ATOM 4568 C CA . PHE A 1 599 ? -26.560 13.027 14.549 1.00 82.25 599 PHE A CA 1
ATOM 4569 C C . PHE A 1 599 ? -26.530 14.498 14.963 1.00 82.25 599 PHE A C 1
ATOM 4571 O O . PHE A 1 599 ? -25.767 15.316 14.433 1.00 82.25 599 PHE A O 1
ATOM 4578 N N . LEU A 1 600 ? -27.362 14.853 15.938 1.00 78.25 600 LEU A N 1
ATOM 4579 C CA . LEU A 1 600 ? -27.396 16.207 16.479 1.00 78.25 600 LEU A CA 1
ATOM 4580 C C . LEU A 1 600 ? -26.359 16.404 17.578 1.00 78.25 600 LEU A C 1
ATOM 4582 O O . LEU A 1 600 ? -26.218 15.595 18.493 1.00 78.25 600 LEU A O 1
ATOM 4586 N N . ALA A 1 601 ? -25.694 17.553 17.545 1.00 74.88 601 ALA A N 1
ATOM 4587 C CA . ALA A 1 601 ? -24.852 18.013 18.634 1.00 74.88 601 ALA A CA 1
ATOM 4588 C C . ALA A 1 601 ? -25.246 19.427 19.054 1.00 74.88 601 ALA A C 1
ATOM 4590 O O . ALA A 1 601 ? -25.347 20.335 18.228 1.00 74.88 601 ALA A O 1
ATOM 4591 N N . GLN A 1 602 ? -25.413 19.624 20.358 1.00 71.44 602 GLN A N 1
ATOM 4592 C CA . GLN A 1 602 ? -25.581 20.941 20.955 1.00 71.44 602 GLN A CA 1
ATOM 4593 C C . GLN A 1 602 ? -24.220 21.449 21.431 1.00 71.44 602 GLN A C 1
ATOM 4595 O O . GLN A 1 602 ? -23.476 20.732 22.098 1.00 71.44 602 GLN A O 1
ATOM 4600 N N . THR A 1 603 ? -23.893 22.691 21.095 1.00 66.62 603 THR A N 1
ATOM 4601 C CA . THR A 1 603 ? -22.734 23.389 21.661 1.00 66.62 603 THR A CA 1
ATOM 4602 C C . THR A 1 603 ? -23.176 24.295 22.806 1.00 66.62 603 THR A C 1
ATOM 4604 O O . THR A 1 603 ? -24.173 25.014 22.656 1.00 66.62 603 THR A O 1
ATOM 4607 N N . PRO A 1 604 ? -22.459 24.283 23.947 1.00 62.16 604 PRO A N 1
ATOM 4608 C CA . PRO A 1 604 ? -22.786 25.147 25.067 1.00 62.16 604 PRO A CA 1
ATOM 4609 C C . PRO A 1 604 ? -22.662 26.621 24.654 1.00 62.16 604 PRO A C 1
ATOM 4611 O O . PRO A 1 604 ? -21.791 26.976 23.849 1.00 62.16 604 PRO A O 1
ATOM 4614 N N . PRO A 1 605 ? -23.532 27.500 25.173 1.00 62.44 605 PRO A N 1
ATOM 4615 C CA . PRO A 1 605 ? -23.495 28.906 24.819 1.00 62.44 605 PRO A CA 1
ATOM 4616 C C . PRO A 1 605 ? -22.203 29.540 25.351 1.00 62.44 605 PRO A C 1
ATOM 4618 O O . PRO A 1 605 ? -21.877 29.415 26.529 1.00 62.44 605 PRO A O 1
ATOM 4621 N N . LYS A 1 606 ? -21.463 30.241 24.481 1.00 60.00 606 LYS A N 1
ATOM 4622 C CA . LYS A 1 606 ? -20.256 30.991 24.879 1.00 60.00 606 LYS A CA 1
ATOM 4623 C C . LYS A 1 606 ? -20.583 32.247 25.705 1.00 60.00 606 LYS A C 1
ATOM 4625 O O . LYS A 1 606 ? -19.676 32.826 26.291 1.00 60.00 606 LYS A O 1
ATOM 4630 N N . ASP A 1 607 ? -21.851 32.672 25.735 1.00 63.44 607 ASP A N 1
ATOM 4631 C CA . ASP A 1 607 ? -22.321 33.898 26.393 1.00 63.44 607 ASP A CA 1
ATOM 4632 C C . ASP A 1 607 ? -23.830 33.801 26.758 1.00 63.44 607 ASP A C 1
ATOM 4634 O O . ASP A 1 607 ? -24.371 32.702 26.847 1.00 63.44 607 ASP A O 1
ATOM 4638 N N . LYS A 1 608 ? -24.564 34.914 26.939 1.00 59.97 608 LYS A N 1
ATOM 4639 C CA . LYS A 1 608 ? -26.044 34.919 27.140 1.00 59.97 608 LYS A CA 1
ATOM 4640 C C . LYS A 1 608 ? -26.886 34.463 25.926 1.00 59.97 608 LYS A C 1
ATOM 4642 O O . LYS A 1 608 ? -28.113 34.551 25.977 1.00 59.97 608 LYS A O 1
ATOM 4647 N N . SER A 1 609 ? -26.260 34.033 24.833 1.00 60.22 609 SER A N 1
ATOM 4648 C CA . SER A 1 609 ? -26.941 33.544 23.629 1.00 60.22 609 SER A CA 1
ATOM 4649 C C . SER A 1 609 ? -27.638 32.196 23.871 1.00 60.22 609 SER A C 1
ATOM 4651 O O . SER A 1 609 ? -27.202 31.439 24.742 1.00 60.22 609 SER A O 1
ATOM 4653 N N . PRO A 1 610 ? -28.683 31.846 23.097 1.00 59.44 610 PRO A N 1
ATOM 4654 C CA . PRO A 1 610 ? -29.221 30.490 23.117 1.00 59.44 610 PRO A CA 1
ATOM 4655 C C . PRO A 1 610 ? -28.143 29.468 22.701 1.00 59.44 610 PRO A C 1
ATOM 4657 O O . PRO A 1 610 ? -27.197 29.824 21.988 1.00 59.44 610 PRO A O 1
ATOM 4660 N N . PRO A 1 611 ? -28.256 28.207 23.147 1.00 64.75 611 PRO A N 1
ATOM 4661 C CA . PRO A 1 611 ? -27.363 27.142 22.710 1.00 64.75 611 PRO A CA 1
ATOM 4662 C C . PRO A 1 611 ? -27.496 26.910 21.200 1.00 64.75 611 PRO A C 1
ATOM 4664 O O . PRO A 1 611 ? -28.603 26.911 20.661 1.00 64.75 611 PRO A O 1
ATOM 4667 N N . ALA A 1 612 ? -26.370 26.695 20.519 1.00 70.00 612 ALA A N 1
ATOM 4668 C CA . ALA A 1 612 ? -26.368 26.396 19.090 1.00 70.00 612 ALA A CA 1
ATOM 4669 C C . ALA A 1 612 ? -26.458 24.883 18.858 1.00 70.00 612 ALA A C 1
ATOM 4671 O O . ALA A 1 612 ? -25.804 24.102 19.555 1.00 70.00 612 ALA A O 1
ATOM 4672 N N . ILE A 1 613 ? -27.257 24.487 17.869 1.00 75.50 613 ILE A N 1
ATOM 4673 C CA . ILE A 1 613 ? -27.363 23.109 17.385 1.00 75.50 613 ILE A CA 1
ATOM 4674 C C . ILE A 1 613 ? -26.518 23.005 16.122 1.00 75.50 613 ILE A C 1
ATOM 4676 O O . ILE A 1 613 ? -26.477 23.927 15.312 1.00 75.50 613 ILE A O 1
ATOM 4680 N N . SER A 1 614 ? -25.855 21.875 15.956 1.00 78.12 614 SER A N 1
ATOM 4681 C CA . SER A 1 614 ? -25.108 21.530 14.756 1.00 78.12 614 SER A CA 1
ATOM 4682 C C . SER A 1 614 ? -25.416 20.093 14.373 1.00 78.12 614 SER A C 1
ATOM 4684 O O . SER A 1 614 ? -25.618 19.240 15.239 1.00 78.12 614 SER A O 1
ATOM 4686 N N . LEU A 1 615 ? -25.451 19.833 13.072 1.00 82.81 615 LEU A N 1
ATOM 4687 C CA . LEU A 1 615 ? -25.449 18.480 12.545 1.00 82.81 615 LEU A CA 1
ATOM 4688 C C . LEU A 1 615 ? -23.994 17.999 12.507 1.00 82.81 615 LEU A C 1
ATOM 4690 O O . LEU A 1 615 ? -23.142 18.671 11.925 1.00 82.81 615 LEU A O 1
ATOM 4694 N N . LYS A 1 616 ? -23.701 16.866 13.142 1.00 83.88 616 LYS A N 1
ATOM 4695 C CA . LYS A 1 616 ? -22.393 16.205 13.068 1.00 83.88 616 LYS A CA 1
ATOM 4696 C C . LYS A 1 616 ? -22.523 14.894 12.308 1.00 83.88 616 LYS A C 1
ATOM 4698 O O . LYS A 1 616 ? -23.591 14.289 12.294 1.00 83.88 616 LYS A O 1
ATOM 4703 N N . ASN A 1 617 ? -21.427 14.461 11.696 1.00 84.94 617 ASN A N 1
ATOM 4704 C CA . ASN A 1 617 ? -21.309 13.140 11.103 1.00 84.94 617 ASN A CA 1
ATOM 4705 C C . ASN A 1 617 ? -20.208 12.326 11.798 1.00 84.94 617 ASN A C 1
ATOM 4707 O O . ASN A 1 617 ? -19.221 12.874 12.288 1.00 84.94 617 ASN A O 1
ATOM 4711 N N . GLN A 1 618 ? -20.392 11.012 11.843 1.00 84.44 618 GLN A N 1
ATOM 4712 C CA . GLN A 1 618 ? -19.385 10.038 12.250 1.00 84.44 618 GLN A CA 1
ATOM 4713 C C . GLN A 1 618 ? -19.324 8.941 11.190 1.00 84.44 618 GLN A C 1
ATOM 4715 O O . GLN A 1 618 ? -20.343 8.355 10.827 1.00 84.44 618 GLN A O 1
ATOM 4720 N N . THR A 1 619 ? -18.124 8.667 10.691 1.00 87.88 619 THR A N 1
ATOM 4721 C CA . THR A 1 619 ? -17.887 7.661 9.654 1.00 87.88 619 THR A CA 1
ATOM 4722 C C . THR A 1 619 ? -17.599 6.313 10.310 1.00 87.88 619 THR A C 1
ATOM 4724 O O . THR A 1 619 ? -16.590 6.165 10.991 1.00 87.88 619 THR A O 1
ATOM 4727 N N . LEU A 1 620 ? -18.482 5.331 10.119 1.00 89.62 620 LEU A N 1
ATOM 4728 C CA . LEU A 1 620 ? -18.363 3.981 10.674 1.00 89.62 620 LEU A CA 1
ATOM 4729 C C . LEU A 1 620 ? -18.042 2.968 9.572 1.00 89.62 620 LEU A C 1
ATOM 4731 O O . LEU A 1 620 ? -18.900 2.618 8.765 1.00 89.62 620 LEU A O 1
ATOM 4735 N N . GLY A 1 621 ? -16.813 2.481 9.544 1.00 91.00 621 GLY A N 1
ATOM 4736 C CA . GLY A 1 621 ? -16.326 1.504 8.578 1.00 91.00 621 GLY A CA 1
ATOM 4737 C C . GLY A 1 621 ? -14.825 1.663 8.413 1.00 91.00 621 GLY A C 1
ATOM 4738 O O . GLY A 1 621 ? -14.143 1.975 9.387 1.00 91.00 621 GLY A O 1
ATOM 4739 N N . SER A 1 622 ? -14.328 1.479 7.196 1.00 93.62 622 SER A N 1
ATOM 4740 C CA . SER A 1 622 ? -12.920 1.684 6.860 1.00 93.62 622 SER A CA 1
ATOM 4741 C C . SER A 1 622 ? -12.686 3.069 6.254 1.00 93.62 622 SER A C 1
ATOM 4743 O O . SER A 1 622 ? -13.469 3.543 5.424 1.00 93.62 622 SER A O 1
ATOM 4745 N N . SER A 1 623 ? -11.585 3.696 6.656 1.00 95.06 623 SER A N 1
ATOM 4746 C CA . SER A 1 623 ? -10.976 4.849 6.010 1.00 95.06 623 SER A CA 1
ATOM 4747 C C . SER A 1 623 ? -9.468 4.634 5.950 1.00 95.06 623 SER A C 1
ATOM 4749 O O . SER A 1 623 ? -8.820 4.398 6.966 1.00 95.06 623 SER A O 1
ATOM 4751 N N . LEU A 1 624 ? -8.904 4.736 4.755 1.00 95.69 624 LEU A N 1
ATOM 4752 C CA . LEU A 1 624 ? -7.479 4.609 4.501 1.00 95.69 624 LEU A CA 1
ATOM 4753 C C . LEU A 1 624 ? -7.029 5.780 3.636 1.00 95.69 624 LEU A C 1
ATOM 4755 O O . LEU A 1 624 ? -7.482 5.944 2.506 1.00 95.69 624 LEU A O 1
ATOM 4759 N N . GLU A 1 625 ? -6.118 6.582 4.161 1.00 96.88 625 GLU A N 1
ATOM 4760 C CA . GLU A 1 625 ? -5.417 7.631 3.432 1.00 96.88 625 GLU A CA 1
ATOM 4761 C C . GLU A 1 625 ? -3.933 7.284 3.398 1.00 96.88 625 GLU A C 1
ATOM 4763 O O . GLU A 1 625 ? -3.369 6.891 4.418 1.00 96.88 625 GLU A O 1
ATOM 4768 N N . LEU A 1 626 ? -3.297 7.410 2.236 1.00 95.44 626 LEU A N 1
ATOM 4769 C CA . LEU A 1 626 ? -1.868 7.147 2.100 1.00 95.44 626 LEU A CA 1
ATOM 4770 C C . LEU A 1 626 ? -1.221 7.933 0.969 1.00 95.44 626 LEU A C 1
ATOM 4772 O O . LEU A 1 626 ? -1.872 8.370 0.018 1.00 95.44 626 LEU A O 1
ATOM 4776 N N . GLU A 1 627 ? 0.091 8.074 1.076 1.00 95.44 627 GLU A N 1
ATOM 4777 C CA . GLU A 1 627 ? 0.942 8.743 0.102 1.00 95.44 627 GLU A CA 1
ATOM 4778 C C . GLU A 1 627 ? 2.226 7.917 -0.083 1.00 95.44 627 GLU A C 1
ATOM 4780 O O . GLU A 1 627 ? 3.178 8.059 0.690 1.00 95.44 627 GLU A O 1
ATOM 4785 N N . PRO A 1 628 ? 2.260 7.002 -1.071 1.00 94.81 628 PRO A N 1
ATOM 4786 C CA . PRO A 1 628 ? 3.414 6.161 -1.313 1.00 94.81 628 PRO A CA 1
ATOM 4787 C C . PRO A 1 628 ? 4.397 6.896 -2.224 1.00 94.81 628 PRO A C 1
ATOM 4789 O O . PRO A 1 628 ? 4.012 7.417 -3.270 1.00 94.81 628 PRO A O 1
ATOM 4792 N N . THR A 1 629 ? 5.675 6.914 -1.869 1.00 91.94 629 THR A N 1
ATOM 4793 C CA . THR A 1 629 ? 6.743 7.580 -2.617 1.00 91.94 629 THR A CA 1
ATOM 4794 C C . THR A 1 629 ? 7.826 6.576 -2.976 1.00 91.94 629 THR A C 1
ATOM 4796 O O . THR A 1 629 ? 8.386 5.906 -2.114 1.00 91.94 629 THR A O 1
ATOM 4799 N N . LEU A 1 630 ? 8.118 6.462 -4.268 1.00 88.94 630 LEU A N 1
ATOM 4800 C CA . LEU A 1 630 ? 9.120 5.543 -4.783 1.00 88.94 630 LEU A CA 1
ATOM 4801 C C . LEU A 1 630 ? 10.534 6.109 -4.592 1.00 88.94 630 LEU A C 1
ATOM 4803 O O . LEU A 1 630 ? 10.819 7.245 -4.977 1.00 88.94 630 LEU A O 1
ATOM 4807 N N . GLY A 1 631 ? 11.424 5.290 -4.041 1.00 80.19 631 GLY A N 1
ATOM 4808 C CA . GLY A 1 631 ? 12.842 5.578 -3.883 1.00 80.19 631 GLY A CA 1
ATOM 4809 C C . GLY A 1 631 ? 13.592 5.656 -5.216 1.00 80.19 631 GLY A C 1
ATOM 4810 O O . GLY A 1 631 ? 13.108 5.253 -6.276 1.00 80.19 631 GLY A O 1
ATOM 4811 N N . ALA A 1 632 ? 14.823 6.172 -5.168 1.00 72.62 632 ALA A N 1
ATOM 4812 C CA . ALA A 1 632 ? 15.672 6.354 -6.352 1.00 72.62 632 ALA A CA 1
ATOM 4813 C C . ALA A 1 632 ? 16.093 5.034 -7.034 1.00 72.62 632 ALA A C 1
ATOM 4815 O O . ALA A 1 632 ? 16.523 5.046 -8.190 1.00 72.62 632 ALA A O 1
ATOM 4816 N N . ASP A 1 633 ? 15.993 3.916 -6.317 1.00 69.94 633 ASP A N 1
ATOM 4817 C CA . ASP A 1 633 ? 16.204 2.557 -6.818 1.00 69.94 633 ASP A CA 1
ATOM 4818 C C . ASP A 1 633 ? 15.021 2.037 -7.656 1.00 69.94 633 ASP A C 1
ATOM 4820 O O . ASP A 1 633 ? 15.165 1.064 -8.399 1.00 69.94 633 ASP A O 1
ATOM 4824 N N . GLY A 1 634 ? 13.865 2.701 -7.573 1.00 74.62 634 GLY A N 1
ATOM 4825 C CA . GLY A 1 634 ? 12.633 2.315 -8.243 1.00 74.62 634 GLY A CA 1
ATOM 4826 C C . GLY A 1 634 ? 11.909 1.128 -7.606 1.00 74.62 634 GLY A C 1
ATOM 4827 O O . GLY A 1 634 ? 11.039 0.571 -8.275 1.00 74.62 634 GLY A O 1
ATOM 4828 N N . ARG A 1 635 ? 12.265 0.727 -6.375 1.00 77.62 635 ARG A N 1
ATOM 4829 C CA . ARG A 1 635 ? 11.745 -0.482 -5.697 1.00 77.62 635 ARG A CA 1
ATOM 4830 C C . ARG A 1 635 ? 11.451 -0.299 -4.219 1.00 77.62 635 ARG A C 1
ATOM 4832 O O . ARG A 1 635 ? 10.528 -0.927 -3.709 1.00 77.62 635 ARG A O 1
ATOM 4839 N N . THR A 1 636 ? 12.210 0.548 -3.537 1.00 85.75 636 THR A N 1
ATOM 4840 C CA . THR A 1 636 ? 11.891 0.954 -2.173 1.00 85.75 636 THR A CA 1
ATOM 4841 C C . THR A 1 636 ? 10.710 1.919 -2.208 1.00 85.75 636 THR A C 1
ATOM 4843 O O . THR A 1 636 ? 10.672 2.829 -3.033 1.00 85.75 636 THR A O 1
ATOM 4846 N N . ILE A 1 637 ? 9.737 1.734 -1.325 1.00 90.00 637 ILE A N 1
ATOM 4847 C CA . ILE A 1 637 ? 8.508 2.521 -1.249 1.00 90.00 637 ILE A CA 1
ATOM 4848 C C . ILE A 1 637 ? 8.405 3.086 0.165 1.00 90.00 637 ILE A C 1
ATOM 4850 O O . ILE A 1 637 ? 8.261 2.339 1.131 1.00 90.00 637 ILE A O 1
ATOM 4854 N N . GLU A 1 638 ? 8.471 4.404 0.300 1.00 92.38 638 GLU A N 1
ATOM 4855 C CA . GLU A 1 638 ? 8.086 5.091 1.533 1.00 92.38 638 GLU A CA 1
ATOM 4856 C C . GLU A 1 638 ? 6.570 5.271 1.552 1.00 92.38 638 GLU A C 1
ATOM 4858 O O . GLU A 1 638 ? 5.991 5.640 0.537 1.00 92.38 638 GLU A O 1
ATOM 4863 N N . VAL A 1 639 ? 5.913 5.011 2.678 1.00 93.81 639 VAL A N 1
ATOM 4864 C CA . VAL A 1 639 ? 4.455 5.099 2.811 1.00 93.81 639 VAL A CA 1
ATOM 4865 C C . VAL A 1 639 ? 4.118 5.892 4.069 1.00 93.81 639 VAL A C 1
ATOM 4867 O O . VAL A 1 639 ? 4.337 5.413 5.181 1.00 93.81 639 VAL A O 1
ATOM 4870 N N . ASP A 1 640 ? 3.572 7.095 3.887 1.00 94.31 640 ASP A N 1
ATOM 4871 C CA . ASP A 1 640 ? 2.809 7.811 4.921 1.00 94.31 640 ASP A CA 1
ATOM 4872 C C . ASP A 1 640 ? 1.364 7.316 4.868 1.00 94.31 640 ASP A C 1
ATOM 4874 O O . ASP A 1 640 ? 0.782 7.286 3.780 1.00 94.31 640 ASP A O 1
ATOM 4878 N N . TYR A 1 641 ? 0.799 6.891 5.998 1.00 95.19 641 TYR A N 1
ATOM 4879 C CA . TYR A 1 641 ? -0.565 6.371 6.039 1.00 95.19 641 TYR A CA 1
ATOM 4880 C C . TYR A 1 641 ? -1.331 6.766 7.304 1.00 95.19 641 TYR A C 1
ATOM 4882 O O . TYR A 1 641 ? -0.779 6.902 8.398 1.00 95.19 641 TYR A O 1
ATOM 4890 N N . ASN A 1 642 ? -2.644 6.902 7.134 1.00 96.44 642 ASN A N 1
ATOM 4891 C CA . ASN A 1 642 ? -3.642 7.070 8.180 1.00 96.44 642 ASN A CA 1
ATOM 4892 C C . ASN A 1 642 ? -4.772 6.059 7.946 1.00 96.44 642 ASN A C 1
ATOM 4894 O O . ASN A 1 642 ? -5.469 6.126 6.931 1.00 96.44 642 ASN A O 1
ATOM 4898 N N . HIS A 1 643 ? -4.918 5.105 8.859 1.00 95.56 643 HIS A N 1
ATOM 4899 C CA . HIS A 1 643 ? -5.864 3.997 8.774 1.00 95.56 643 HIS A CA 1
ATOM 4900 C C . HIS A 1 643 ? -6.813 4.027 9.967 1.00 95.56 643 HIS A C 1
ATOM 4902 O O . HIS A 1 643 ? -6.366 3.918 11.103 1.00 95.56 643 HIS A O 1
ATOM 4908 N N . ASP A 1 644 ? -8.112 4.121 9.694 1.00 94.88 644 ASP A N 1
ATOM 4909 C CA . ASP A 1 644 ? -9.175 4.071 10.692 1.00 94.88 644 ASP A CA 1
ATOM 4910 C C . ASP A 1 644 ? -10.167 2.961 10.328 1.00 94.88 644 ASP A C 1
ATOM 4912 O O . ASP A 1 644 ? -10.789 2.985 9.263 1.00 94.88 644 ASP A O 1
ATOM 4916 N N . LEU A 1 645 ? -10.374 2.011 11.235 1.00 93.50 645 LEU A N 1
ATOM 4917 C CA . LEU A 1 645 ? -11.344 0.933 11.089 1.00 93.50 645 LEU A CA 1
ATOM 4918 C C . LEU A 1 645 ? -12.305 0.914 12.274 1.00 93.50 645 LEU A C 1
ATOM 4920 O O . LEU A 1 645 ? -11.905 0.650 13.406 1.00 93.50 645 LEU A O 1
ATOM 4924 N N . HIS A 1 646 ? -13.591 1.102 11.992 1.00 90.81 646 HIS A N 1
ATOM 4925 C CA . HIS A 1 646 ? -14.669 0.996 12.967 1.00 90.81 646 HIS A CA 1
ATOM 4926 C C . HIS A 1 646 ? -15.491 -0.272 12.724 1.00 90.81 646 HIS A C 1
ATOM 4928 O O . HIS A 1 646 ? -16.003 -0.502 11.627 1.00 90.81 646 HIS A O 1
ATOM 4934 N N . VAL A 1 647 ? -15.670 -1.071 13.772 1.00 84.25 647 VAL A N 1
ATOM 4935 C CA . VAL A 1 647 ? -16.497 -2.280 13.779 1.00 84.25 647 VAL A CA 1
ATOM 4936 C C . VAL A 1 647 ? -17.597 -2.111 14.819 1.00 84.25 647 VAL A C 1
ATOM 4938 O O . VAL A 1 647 ? -17.336 -1.867 15.999 1.00 84.25 647 VAL A O 1
ATOM 4941 N N . THR A 1 648 ? -18.846 -2.242 14.387 1.00 72.75 648 THR A N 1
ATOM 4942 C CA . THR A 1 648 ? -20.011 -2.138 15.270 1.00 72.75 648 THR A CA 1
ATOM 4943 C C . THR A 1 648 ? -20.104 -3.349 16.198 1.00 72.75 648 THR A C 1
ATOM 4945 O O . THR A 1 648 ? -20.110 -4.493 15.739 1.00 72.75 648 THR A O 1
ATOM 4948 N N . ALA A 1 649 ? -20.212 -3.098 17.503 1.00 63.38 649 ALA A N 1
ATOM 4949 C CA . ALA A 1 649 ? -20.562 -4.084 18.523 1.00 63.38 649 ALA A CA 1
ATOM 4950 C C . ALA A 1 649 ? -21.968 -3.787 19.084 1.00 63.38 649 ALA A C 1
ATOM 4952 O O . ALA A 1 649 ? -22.566 -2.770 18.749 1.00 63.38 649 ALA A O 1
ATOM 4953 N N . ALA A 1 650 ? -22.512 -4.686 19.916 1.00 56.59 650 ALA A N 1
ATOM 4954 C CA . ALA A 1 650 ? -23.901 -4.608 20.388 1.00 56.59 650 ALA A CA 1
ATOM 4955 C C . ALA A 1 650 ? -24.263 -3.269 21.069 1.00 56.59 650 ALA A C 1
ATOM 4957 O O . ALA A 1 650 ? -25.333 -2.740 20.789 1.00 56.59 650 ALA A O 1
ATOM 4958 N N . ASP A 1 651 ? -23.356 -2.711 21.885 1.00 60.84 651 ASP A N 1
ATOM 4959 C CA . ASP A 1 651 ? -23.599 -1.494 22.681 1.00 60.84 651 ASP A CA 1
ATOM 4960 C C . ASP A 1 651 ? -22.529 -0.390 22.485 1.00 60.84 651 ASP A C 1
ATOM 4962 O O . ASP A 1 651 ? -22.585 0.654 23.136 1.00 60.84 651 ASP A O 1
ATOM 4966 N N . SER A 1 652 ? -21.532 -0.594 21.610 1.00 71.75 652 SER A N 1
ATOM 4967 C CA . SER A 1 652 ? -20.436 0.363 21.375 1.00 71.75 652 SER A CA 1
ATOM 4968 C C . SER A 1 652 ? -19.796 0.229 19.988 1.00 71.75 652 SER A C 1
ATOM 4970 O O . SER A 1 652 ? -20.069 -0.716 19.240 1.00 71.75 652 SER A O 1
ATOM 4972 N N . ILE A 1 653 ? -18.937 1.186 19.626 1.00 82.25 653 ILE A N 1
ATOM 4973 C CA . ILE A 1 653 ? -18.157 1.169 18.383 1.00 82.25 653 ILE A CA 1
ATOM 4974 C C . ILE A 1 653 ? -16.728 0.804 18.743 1.00 82.25 653 ILE A C 1
ATOM 4976 O O . ILE A 1 653 ? -16.088 1.519 19.505 1.00 82.25 653 ILE A O 1
ATOM 4980 N N . ARG A 1 654 ? -16.196 -0.280 18.182 1.00 86.06 654 ARG A N 1
ATOM 4981 C CA . ARG A 1 654 ? -14.765 -0.572 18.308 1.00 86.06 654 ARG A CA 1
ATOM 4982 C C . ARG A 1 654 ? -14.017 0.120 17.190 1.00 86.06 654 ARG A C 1
ATOM 4984 O O . ARG A 1 654 ? -14.404 -0.041 16.038 1.00 86.06 654 ARG A O 1
ATOM 4991 N N . ALA A 1 655 ? -12.965 0.845 17.525 1.00 89.56 655 ALA A N 1
ATOM 4992 C CA . ALA A 1 655 ? -12.121 1.547 16.580 1.00 89.56 655 ALA A CA 1
ATOM 4993 C C . ALA A 1 655 ? -10.670 1.075 16.719 1.00 89.56 655 ALA A C 1
ATOM 4995 O O . ALA A 1 655 ? -10.132 1.012 17.827 1.00 89.56 655 ALA A O 1
ATOM 4996 N N . LEU A 1 656 ? -10.053 0.760 15.584 1.00 92.50 656 LEU A N 1
ATOM 4997 C CA . LEU A 1 656 ? -8.607 0.665 15.429 1.00 92.50 656 LEU A CA 1
ATOM 4998 C C . LEU A 1 656 ? -8.173 1.847 14.576 1.00 92.50 656 LEU A C 1
ATOM 5000 O O . LEU A 1 656 ? -8.655 1.987 13.454 1.00 92.50 656 LEU A O 1
ATOM 5004 N N . LYS A 1 657 ? -7.292 2.683 15.112 1.00 94.25 657 LYS A N 1
ATOM 5005 C CA . LYS A 1 657 ? -6.762 3.855 14.415 1.00 94.25 657 LYS A CA 1
ATOM 5006 C C . LYS A 1 657 ? -5.254 3.791 14.433 1.00 94.25 657 LYS A C 1
ATOM 5008 O O . LYS A 1 657 ? -4.663 3.589 15.492 1.00 94.25 657 LYS A O 1
ATOM 5013 N N . THR A 1 658 ? -4.624 3.953 13.283 1.00 95.06 658 THR A N 1
ATOM 5014 C CA . THR A 1 658 ? -3.175 3.880 13.152 1.00 95.06 658 THR A CA 1
ATOM 5015 C C . THR A 1 658 ? -2.684 4.913 12.154 1.00 95.06 658 THR A C 1
ATOM 5017 O O . THR A 1 658 ? -3.070 4.907 10.987 1.00 95.06 658 THR A O 1
ATOM 5020 N N . ARG A 1 659 ? -1.764 5.766 12.601 1.00 96.88 659 ARG A N 1
ATOM 5021 C CA . ARG A 1 659 ? -1.052 6.720 11.752 1.00 96.88 659 ARG A CA 1
ATOM 5022 C C . ARG A 1 659 ? 0.437 6.514 11.923 1.00 96.88 659 ARG A C 1
ATOM 5024 O O . ARG A 1 659 ? 0.938 6.653 13.037 1.00 96.88 659 ARG A O 1
ATOM 5031 N N . SER A 1 660 ? 1.133 6.229 10.829 1.00 95.25 660 SER A N 1
ATOM 5032 C CA . SER A 1 660 ? 2.580 6.039 10.842 1.00 95.25 660 SER A CA 1
ATOM 5033 C C . SER A 1 660 ? 3.216 6.329 9.487 1.00 95.25 660 SER A C 1
ATOM 5035 O O . SER A 1 660 ? 2.537 6.508 8.477 1.00 95.25 660 SER A O 1
ATOM 5037 N N . HIS A 1 661 ? 4.544 6.311 9.474 1.00 93.38 661 HIS A N 1
ATOM 5038 C CA . HIS A 1 661 ? 5.359 6.375 8.274 1.00 93.38 661 HIS A CA 1
ATOM 5039 C C . HIS A 1 661 ? 6.283 5.158 8.215 1.00 93.38 661 HIS A C 1
ATOM 5041 O O . HIS A 1 661 ? 7.007 4.884 9.166 1.00 93.38 661 HIS A O 1
ATOM 5047 N N . THR A 1 662 ? 6.300 4.431 7.104 1.00 91.00 662 THR A N 1
ATOM 5048 C CA . THR A 1 662 ? 7.122 3.222 6.930 1.00 91.00 662 THR A CA 1
ATOM 5049 C C . THR A 1 662 ? 7.883 3.252 5.605 1.00 91.00 662 THR A C 1
ATOM 5051 O O . THR A 1 662 ? 7.553 4.020 4.706 1.00 91.00 662 THR A O 1
ATOM 5054 N N . THR A 1 663 ? 8.912 2.419 5.471 1.00 90.44 663 THR A N 1
ATOM 5055 C CA . THR A 1 663 ? 9.657 2.230 4.221 1.00 90.44 663 THR A CA 1
ATOM 5056 C C . THR A 1 663 ? 9.758 0.747 3.925 1.00 90.44 663 THR A C 1
ATOM 5058 O O . THR A 1 663 ? 10.302 0.019 4.748 1.00 90.44 663 THR A O 1
ATOM 5061 N N . MET A 1 664 ? 9.268 0.284 2.779 1.00 89.62 664 MET A N 1
ATOM 5062 C CA . MET A 1 664 ? 9.219 -1.137 2.430 1.00 89.62 664 MET A CA 1
ATOM 5063 C C . MET A 1 664 ? 9.754 -1.443 1.045 1.00 89.62 664 MET A C 1
ATOM 5065 O O . MET A 1 664 ? 9.723 -0.581 0.171 1.00 89.62 664 MET A O 1
ATOM 5069 N N . HIS A 1 665 ? 10.241 -2.664 0.838 1.00 87.62 665 HIS A N 1
ATOM 5070 C CA . HIS A 1 665 ? 10.574 -3.106 -0.507 1.00 87.62 665 HIS A CA 1
ATOM 5071 C C . HIS A 1 665 ? 9.295 -3.545 -1.226 1.00 87.62 665 HIS A C 1
ATOM 5073 O O . HIS A 1 665 ? 8.365 -4.086 -0.623 1.00 87.62 665 HIS A O 1
ATOM 5079 N N . GLU A 1 666 ? 9.245 -3.312 -2.533 1.00 86.75 666 GLU A N 1
ATOM 5080 C CA . GLU A 1 666 ? 8.177 -3.805 -3.388 1.00 86.75 666 GLU A CA 1
ATOM 5081 C C . GLU A 1 666 ? 7.870 -5.293 -3.133 1.00 86.75 666 GLU A C 1
ATOM 5083 O O . GLU A 1 666 ? 8.767 -6.140 -3.162 1.00 86.75 666 GLU A O 1
ATOM 5088 N N . GLY A 1 667 ? 6.587 -5.608 -2.950 1.00 87.69 667 GLY A N 1
ATOM 5089 C CA . GLY A 1 667 ? 6.057 -6.965 -2.848 1.00 87.69 667 GLY A CA 1
ATOM 5090 C C . GLY A 1 667 ? 6.127 -7.599 -1.464 1.00 87.69 667 GLY A C 1
ATOM 5091 O O . GLY A 1 667 ? 5.407 -8.577 -1.251 1.00 87.69 667 GLY A O 1
ATOM 5092 N N . GLU A 1 668 ? 6.896 -7.035 -0.529 1.00 90.56 668 GLU A N 1
ATOM 5093 C CA . GLU A 1 668 ? 6.893 -7.469 0.872 1.00 90.56 668 GLU A CA 1
ATOM 5094 C C . GLU A 1 668 ? 5.487 -7.349 1.466 1.00 90.56 668 GLU A C 1
ATOM 5096 O O . GLU A 1 668 ? 4.764 -6.380 1.209 1.00 90.56 668 GLU A O 1
ATOM 5101 N N . ILE A 1 669 ? 5.100 -8.324 2.289 1.00 93.38 669 ILE A N 1
ATOM 5102 C CA . ILE A 1 669 ? 3.879 -8.224 3.089 1.00 93.38 669 ILE A CA 1
ATOM 5103 C C . ILE A 1 669 ? 4.291 -7.773 4.478 1.00 93.38 669 ILE A C 1
ATOM 5105 O O . ILE A 1 669 ? 5.005 -8.488 5.167 1.00 93.38 669 ILE A O 1
ATOM 5109 N N . ARG A 1 670 ? 3.820 -6.611 4.913 1.00 92.25 670 ARG A N 1
ATOM 5110 C CA . ARG A 1 670 ? 4.238 -6.003 6.173 1.00 92.25 670 ARG A CA 1
ATOM 5111 C C . ARG A 1 670 ? 3.112 -5.966 7.187 1.00 92.25 670 ARG A C 1
ATOM 5113 O O . ARG A 1 670 ? 2.040 -5.445 6.896 1.00 92.25 670 ARG A O 1
ATOM 5120 N N . LEU A 1 671 ? 3.359 -6.458 8.397 1.00 94.62 671 LEU A N 1
ATOM 5121 C CA . LEU A 1 671 ? 2.486 -6.200 9.540 1.00 94.62 671 LEU A CA 1
ATOM 5122 C C . LEU A 1 671 ? 2.732 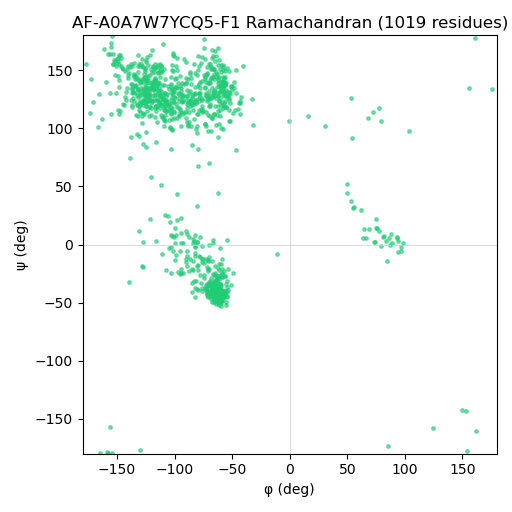-4.765 10.015 1.00 94.62 671 LEU A C 1
ATOM 5124 O O . LEU A 1 671 ? 3.827 -4.453 10.475 1.00 94.62 671 LEU A O 1
ATOM 5128 N N . ILE A 1 672 ? 1.729 -3.896 9.898 1.00 92.31 672 ILE A N 1
ATOM 5129 C CA . ILE A 1 672 ? 1.851 -2.469 10.246 1.00 92.31 672 ILE A CA 1
ATOM 5130 C C . ILE A 1 672 ? 1.204 -2.120 11.589 1.00 92.31 672 ILE A C 1
ATOM 5132 O O . ILE A 1 672 ? 1.628 -1.169 12.241 1.00 92.31 672 ILE A O 1
ATOM 5136 N N . ALA A 1 673 ? 0.227 -2.917 12.029 1.00 92.25 673 ALA A N 1
ATOM 5137 C CA . ALA A 1 673 ? -0.413 -2.777 13.331 1.00 92.25 673 ALA A CA 1
ATOM 5138 C C . ALA A 1 673 ? -0.855 -4.143 13.869 1.00 92.25 673 ALA A C 1
ATOM 5140 O O . ALA A 1 673 ? -1.357 -4.986 13.118 1.00 92.25 673 ALA A O 1
ATOM 5141 N N . LEU A 1 674 ? -0.704 -4.356 15.175 1.00 94.81 674 LEU A N 1
ATOM 5142 C CA . LEU A 1 674 ? -1.214 -5.538 15.873 1.00 94.81 674 LEU A CA 1
ATOM 5143 C C . LEU A 1 674 ? -1.695 -5.149 17.269 1.00 94.81 674 LEU A C 1
ATOM 5145 O O . LEU A 1 674 ? -0.908 -4.672 18.080 1.00 94.81 674 LEU A O 1
ATOM 5149 N N . HIS A 1 675 ? -2.974 -5.378 17.555 1.00 92.19 675 HIS A N 1
ATOM 5150 C CA . HIS A 1 675 ? -3.622 -4.950 18.795 1.00 92.19 675 HIS A CA 1
ATOM 5151 C C . HIS A 1 675 ? -4.407 -6.081 19.448 1.00 92.19 675 HIS A C 1
ATOM 5153 O O . HIS A 1 675 ? -5.075 -6.859 18.767 1.00 92.19 675 HIS A O 1
ATOM 5159 N N . GLN A 1 676 ? -4.375 -6.147 20.778 1.00 86.75 676 GLN A N 1
ATOM 5160 C CA . GLN A 1 676 ? -5.313 -6.976 21.536 1.00 86.75 676 GLN A CA 1
ATOM 5161 C C . GLN A 1 676 ? -6.681 -6.281 21.620 1.00 86.75 676 GLN A C 1
ATOM 5163 O O . GLN A 1 676 ? -6.752 -5.088 21.914 1.00 86.75 676 GLN A O 1
ATOM 5168 N N . ASP A 1 677 ? -7.772 -7.016 21.389 1.00 77.25 677 ASP A N 1
ATOM 5169 C CA . ASP A 1 677 ? -9.137 -6.477 21.489 1.00 77.25 677 ASP A CA 1
ATOM 5170 C C . ASP A 1 677 ? -9.579 -6.410 22.962 1.00 77.25 677 ASP A C 1
ATOM 5172 O O . ASP A 1 677 ? -10.243 -7.306 23.491 1.00 77.25 677 ASP A O 1
ATOM 5176 N N . LEU A 1 678 ? -9.163 -5.336 23.640 1.00 68.00 678 LEU A N 1
ATOM 5177 C CA . LEU A 1 678 ? -9.407 -5.102 25.070 1.00 68.00 678 LEU A CA 1
ATOM 5178 C C . LEU A 1 678 ? -10.855 -4.735 25.408 1.00 68.00 678 LEU A C 1
ATOM 5180 O O . LEU A 1 678 ? -11.232 -4.738 26.578 1.00 68.00 678 LEU A O 1
ATOM 5184 N N . CYS A 1 679 ? -11.672 -4.416 24.404 1.00 54.94 679 CYS A N 1
ATOM 5185 C CA . CYS A 1 679 ? -12.996 -3.826 24.594 1.00 54.94 679 CYS A CA 1
ATOM 5186 C C . CYS A 1 679 ? -14.140 -4.819 24.348 1.00 54.94 679 CYS A C 1
ATOM 5188 O O . CYS A 1 679 ? -15.261 -4.439 24.000 1.00 54.94 679 CYS A O 1
ATOM 5190 N N . SER A 1 680 ? -13.862 -6.113 24.491 1.00 53.44 680 SER A N 1
ATOM 5191 C CA . SER A 1 680 ? -14.823 -7.175 24.237 1.00 53.44 680 SER A CA 1
ATOM 5192 C C . SER A 1 680 ? -14.966 -8.110 25.433 1.00 53.44 680 SER A C 1
ATOM 5194 O O . SER A 1 680 ? -14.011 -8.367 26.160 1.00 53.44 680 SER A O 1
ATOM 5196 N N . SER A 1 681 ? -16.145 -8.722 25.582 1.00 40.88 681 SER A N 1
ATOM 5197 C CA . SER A 1 681 ? -16.333 -9.919 26.419 1.00 40.88 681 SER A CA 1
ATOM 5198 C C . SER A 1 681 ? -15.479 -11.117 25.955 1.00 40.88 681 SER A C 1
ATOM 5200 O O . SER A 1 681 ? -15.485 -12.163 26.598 1.00 40.88 681 SER A O 1
ATOM 5202 N N . HIS A 1 682 ? -14.750 -10.954 24.844 1.00 41.88 682 HIS A N 1
ATOM 5203 C CA . HIS A 1 682 ? -13.870 -11.896 24.173 1.00 41.88 682 HIS A CA 1
ATOM 5204 C C . HIS A 1 682 ? -12.436 -11.342 24.108 1.00 41.88 682 HIS A C 1
ATOM 5206 O O . HIS A 1 682 ? -11.877 -11.235 23.014 1.00 41.88 682 HIS A O 1
ATOM 5212 N N . ALA A 1 683 ? -11.818 -11.027 25.255 1.00 54.62 683 ALA A N 1
ATOM 5213 C CA . ALA A 1 683 ? -10.396 -10.636 25.375 1.00 54.62 683 ALA A CA 1
ATOM 5214 C C . ALA A 1 683 ? -9.383 -11.653 24.761 1.00 54.62 683 ALA A C 1
ATOM 5216 O O . ALA A 1 683 ? -8.164 -11.475 24.831 1.00 54.62 683 ALA A O 1
ATOM 5217 N N . ASP A 1 684 ? -9.909 -12.704 24.130 1.00 72.88 684 ASP A N 1
ATOM 5218 C CA . ASP A 1 684 ? -9.269 -13.797 23.414 1.00 72.88 684 ASP A CA 1
ATOM 5219 C C . ASP A 1 684 ? -9.056 -13.526 21.910 1.00 72.88 684 ASP A C 1
ATOM 5221 O O . ASP A 1 684 ? -8.747 -14.468 21.179 1.00 72.88 684 ASP A O 1
ATOM 5225 N N . HIS A 1 685 ? -9.223 -12.290 21.418 1.00 86.75 685 HIS A N 1
ATOM 5226 C CA . HIS A 1 685 ? -8.917 -11.943 20.023 1.00 86.75 685 HIS A CA 1
ATOM 5227 C C . HIS A 1 685 ? -7.932 -10.781 19.869 1.00 86.75 685 HIS A C 1
ATOM 5229 O O . HIS A 1 685 ? -7.797 -9.911 20.730 1.00 86.75 685 HIS A O 1
ATOM 5235 N N . ILE A 1 686 ? -7.291 -10.756 18.703 1.00 91.56 686 ILE A N 1
ATOM 5236 C CA . ILE A 1 686 ? -6.371 -9.717 18.241 1.00 91.56 686 ILE A CA 1
ATOM 5237 C C . ILE A 1 686 ? -6.789 -9.217 16.865 1.00 91.56 686 ILE A C 1
ATOM 5239 O O . ILE A 1 686 ? -7.409 -9.951 16.090 1.00 91.56 686 ILE A O 1
ATOM 5243 N N . TRP A 1 687 ? -6.451 -7.970 16.566 1.00 93.31 687 TRP A N 1
ATOM 5244 C CA . TRP A 1 687 ? -6.604 -7.361 15.250 1.00 93.31 687 TRP A CA 1
ATOM 5245 C C . TRP A 1 687 ? -5.209 -7.160 14.663 1.00 93.31 687 TRP A C 1
ATOM 5247 O O . TRP A 1 687 ? -4.355 -6.555 15.307 1.00 93.31 687 TRP A O 1
ATOM 5257 N N . ALA A 1 688 ? -4.974 -7.691 13.466 1.00 95.62 688 ALA A N 1
ATOM 5258 C CA . ALA A 1 688 ? -3.705 -7.586 12.753 1.00 95.62 688 ALA A CA 1
ATOM 5259 C C . ALA A 1 688 ? -3.935 -6.931 11.388 1.00 95.62 688 ALA A C 1
ATOM 5261 O O . ALA A 1 688 ? -4.765 -7.419 10.615 1.00 95.62 688 ALA A O 1
ATOM 5262 N N . THR A 1 689 ? -3.207 -5.853 11.096 1.00 96.38 689 THR A N 1
ATOM 5263 C CA . THR A 1 689 ? -3.289 -5.123 9.825 1.00 96.38 689 THR A CA 1
ATOM 5264 C C . THR A 1 689 ? -2.023 -5.345 9.007 1.00 96.38 689 THR A C 1
ATOM 5266 O O . THR A 1 689 ? -0.922 -5.010 9.448 1.00 96.38 689 THR A O 1
ATOM 5269 N N . PHE A 1 690 ? -2.195 -5.893 7.806 1.00 96.75 690 PHE A N 1
ATOM 5270 C CA . PHE A 1 690 ? -1.132 -6.171 6.847 1.00 96.75 690 PHE A CA 1
ATOM 5271 C C . PHE A 1 690 ? -1.222 -5.220 5.654 1.00 96.75 690 PHE A C 1
ATOM 5273 O O . PHE A 1 690 ? -2.312 -5.003 5.125 1.00 96.75 690 PHE A O 1
ATOM 5280 N N . LEU A 1 691 ? -0.076 -4.701 5.219 1.00 95.88 691 LEU A N 1
ATOM 5281 C CA . LEU A 1 691 ? 0.100 -3.813 4.075 1.00 95.88 691 LEU A CA 1
ATOM 5282 C C . LEU A 1 691 ? 1.044 -4.466 3.060 1.00 95.88 691 LEU A C 1
ATOM 5284 O O . LEU A 1 691 ? 2.096 -4.977 3.430 1.00 95.88 691 LEU A O 1
ATOM 5288 N N . GLN A 1 692 ? 0.692 -4.417 1.781 1.00 95.69 692 GLN A N 1
ATOM 5289 C CA . GLN A 1 692 ? 1.566 -4.803 0.676 1.00 95.69 692 GLN A CA 1
ATOM 5290 C C . GLN A 1 692 ? 1.517 -3.721 -0.401 1.00 95.69 692 GLN A C 1
ATOM 5292 O O . GLN A 1 692 ? 0.434 -3.276 -0.790 1.00 95.69 692 GLN A O 1
ATOM 5297 N N . CYS A 1 693 ? 2.687 -3.330 -0.900 1.00 94.88 693 CYS A N 1
ATOM 5298 C CA . CYS A 1 693 ? 2.829 -2.341 -1.963 1.00 94.88 693 CYS A CA 1
ATOM 5299 C C . CYS A 1 693 ? 3.615 -2.941 -3.132 1.00 94.88 693 CYS A C 1
ATOM 5301 O O . CYS A 1 693 ? 4.716 -3.460 -2.946 1.00 94.88 693 CYS A O 1
ATOM 5303 N N . ASN A 1 694 ? 3.068 -2.848 -4.342 1.00 93.25 694 ASN A N 1
ATOM 5304 C CA . ASN A 1 694 ? 3.686 -3.339 -5.571 1.00 93.25 694 ASN A CA 1
ATOM 5305 C C . ASN A 1 694 ? 3.901 -2.208 -6.569 1.00 93.25 694 ASN A C 1
ATOM 5307 O O . ASN A 1 694 ? 3.035 -1.351 -6.726 1.00 93.25 694 ASN A O 1
ATOM 5311 N N . VAL A 1 695 ? 5.036 -2.205 -7.264 1.00 91.69 695 VAL A N 1
ATOM 5312 C CA . VAL A 1 695 ? 5.361 -1.194 -8.266 1.00 91.69 695 VAL A CA 1
ATOM 5313 C C . VAL A 1 695 ? 4.966 -1.760 -9.617 1.00 91.69 695 VAL A C 1
ATOM 5315 O O . VAL A 1 695 ? 5.512 -2.745 -10.098 1.00 91.69 695 VAL A O 1
ATOM 5318 N N . VAL A 1 696 ? 4.006 -1.115 -10.262 1.00 91.06 696 VAL A N 1
ATOM 5319 C CA . VAL A 1 696 ? 3.462 -1.568 -11.538 1.00 91.06 696 VAL A CA 1
ATOM 5320 C C . VAL A 1 696 ? 4.023 -0.686 -12.649 1.00 91.06 696 VAL A C 1
ATOM 5322 O O . VAL A 1 696 ? 3.553 0.443 -12.818 1.00 91.06 696 VAL A O 1
ATOM 5325 N N . PRO A 1 697 ? 5.036 -1.141 -13.411 1.00 89.69 697 PRO A N 1
ATOM 5326 C CA . PRO A 1 697 ? 5.519 -0.405 -14.568 1.00 89.69 697 PRO A CA 1
ATOM 5327 C C . PRO A 1 697 ? 4.529 -0.516 -15.731 1.00 89.69 697 PRO A C 1
ATOM 5329 O O . PRO A 1 697 ? 4.041 -1.594 -16.070 1.00 89.69 697 PRO A O 1
ATOM 5332 N N . HIS A 1 698 ? 4.267 0.611 -16.382 1.00 88.19 698 HIS A N 1
ATOM 5333 C CA . HIS A 1 698 ? 3.334 0.705 -17.494 1.00 88.19 698 HIS A CA 1
ATOM 5334 C C . HIS A 1 698 ? 4.063 0.721 -18.827 1.00 88.19 698 HIS A C 1
ATOM 5336 O O . HIS A 1 698 ? 4.854 1.618 -19.121 1.00 88.19 698 HIS A O 1
ATOM 5342 N N . PHE A 1 699 ? 3.715 -0.244 -19.669 1.00 86.06 699 PHE A N 1
ATOM 5343 C CA . PHE A 1 699 ? 4.115 -0.282 -21.065 1.00 86.06 699 PHE A CA 1
ATOM 5344 C C . PHE A 1 699 ? 2.878 -0.142 -21.959 1.00 86.06 699 PHE A C 1
ATOM 5346 O O . PHE A 1 699 ? 1.765 -0.464 -21.531 1.00 86.06 699 PHE A O 1
ATOM 5353 N N . PRO A 1 700 ? 3.035 0.387 -23.182 1.00 78.19 700 PRO A N 1
ATOM 5354 C CA . PRO A 1 700 ? 1.959 0.393 -24.160 1.00 78.19 700 PRO A CA 1
ATOM 5355 C C . PRO A 1 700 ? 1.528 -1.042 -24.465 1.00 78.19 700 PRO A C 1
ATOM 5357 O O . PRO A 1 700 ? 2.348 -1.960 -24.461 1.00 78.19 700 PRO A O 1
ATOM 5360 N N . ARG A 1 701 ? 0.246 -1.227 -24.780 1.00 71.31 701 ARG A N 1
ATOM 5361 C CA . ARG A 1 701 ? -0.274 -2.543 -25.146 1.00 71.31 701 ARG A CA 1
ATOM 5362 C C . ARG A 1 701 ? 0.483 -3.101 -26.365 1.00 71.31 701 ARG A C 1
ATOM 5364 O O . ARG A 1 701 ? 0.643 -2.371 -27.352 1.00 71.31 701 ARG A O 1
ATOM 5371 N N . PRO A 1 702 ? 0.912 -4.376 -26.344 1.00 63.94 702 PRO A N 1
ATOM 5372 C CA . PRO A 1 702 ? 1.613 -4.975 -27.470 1.00 63.94 702 PRO A CA 1
ATOM 5373 C C . PRO A 1 702 ? 0.709 -5.015 -28.710 1.00 63.94 702 PRO A C 1
ATOM 5375 O O . PRO A 1 702 ? -0.355 -5.633 -28.716 1.00 63.94 702 PRO A O 1
ATOM 5378 N N . LYS A 1 703 ? 1.132 -4.341 -29.786 1.00 58.97 703 LYS A N 1
ATOM 5379 C CA . LYS A 1 703 ? 0.391 -4.288 -31.064 1.00 58.97 703 LYS A CA 1
ATOM 5380 C C . LYS A 1 703 ? 0.563 -5.566 -31.892 1.00 58.97 703 LYS A C 1
ATOM 5382 O O . LYS A 1 703 ? -0.289 -5.902 -32.717 1.00 58.97 703 LYS A O 1
ATOM 5387 N N . HIS A 1 704 ? 1.676 -6.274 -31.693 1.00 59.53 704 HIS A N 1
ATOM 5388 C CA . HIS A 1 704 ? 2.045 -7.497 -32.400 1.00 59.53 704 HIS A CA 1
ATOM 5389 C C . HIS A 1 704 ? 2.697 -8.494 -31.433 1.00 59.53 704 HIS A C 1
ATOM 5391 O O . HIS A 1 704 ? 3.436 -8.061 -30.553 1.00 59.53 704 HIS A O 1
ATOM 5397 N N . PRO A 1 705 ? 2.490 -9.812 -31.609 1.00 58.34 705 PRO A N 1
ATOM 5398 C CA . PRO A 1 705 ? 3.143 -10.808 -30.769 1.00 58.34 705 PRO A CA 1
ATOM 5399 C C . PRO A 1 705 ? 4.661 -10.806 -31.001 1.00 58.34 705 PRO A C 1
ATOM 5401 O O . PRO A 1 705 ? 5.118 -10.890 -32.149 1.00 58.34 705 PRO A O 1
ATOM 5404 N N . LEU A 1 706 ? 5.442 -10.760 -29.917 1.00 65.25 706 LEU A N 1
ATOM 5405 C CA . LEU A 1 706 ? 6.898 -10.918 -29.967 1.00 65.25 706 LEU A CA 1
ATOM 5406 C C . LEU A 1 706 ? 7.283 -12.255 -30.600 1.00 65.25 706 LEU A C 1
ATOM 5408 O O . LEU A 1 706 ? 6.852 -13.327 -30.175 1.00 65.25 706 LEU A O 1
ATOM 5412 N N . LYS A 1 707 ? 8.176 -12.206 -31.591 1.00 66.44 707 LYS A N 1
ATOM 5413 C CA . LYS A 1 707 ? 8.830 -13.403 -32.127 1.00 66.44 707 LYS A CA 1
ATOM 5414 C C . LYS A 1 707 ? 10.146 -13.627 -31.391 1.00 66.44 707 LYS A C 1
ATOM 5416 O O . LYS A 1 707 ? 11.090 -12.859 -31.554 1.00 66.44 707 LYS A O 1
ATOM 5421 N N . VAL A 1 708 ? 10.222 -14.702 -30.608 1.00 60.84 708 VAL A N 1
ATOM 5422 C CA . VAL A 1 708 ? 11.421 -15.041 -29.817 1.00 60.84 708 VAL A CA 1
ATOM 5423 C C . VAL A 1 708 ? 12.569 -15.518 -30.710 1.00 60.84 708 VAL A C 1
ATOM 5425 O O . VAL A 1 708 ? 13.716 -15.121 -30.529 1.00 60.84 708 VAL A O 1
ATOM 5428 N N . THR A 1 709 ? 12.256 -16.342 -31.711 1.00 57.97 709 THR A N 1
ATOM 5429 C CA . THR A 1 709 ? 13.217 -16.879 -32.683 1.00 57.97 709 THR A CA 1
ATOM 5430 C C . THR A 1 709 ? 12.750 -16.553 -34.095 1.00 57.97 709 THR A C 1
ATOM 5432 O O . THR A 1 709 ? 11.552 -16.590 -34.386 1.00 57.97 709 THR A O 1
ATOM 5435 N N . ALA A 1 710 ? 13.689 -16.226 -34.983 1.00 46.31 710 ALA A N 1
ATOM 5436 C CA . ALA A 1 710 ? 13.394 -16.069 -36.397 1.00 46.31 710 ALA A CA 1
ATOM 5437 C C . ALA A 1 710 ? 12.798 -17.376 -36.959 1.00 46.31 710 ALA A C 1
ATOM 5439 O O . ALA A 1 710 ? 13.441 -18.424 -36.941 1.00 46.31 710 ALA A O 1
ATOM 5440 N N . LEU A 1 711 ? 11.570 -17.320 -37.487 1.00 42.25 711 LEU A N 1
ATOM 5441 C CA . LEU A 1 711 ? 11.129 -18.301 -38.482 1.00 42.25 711 LEU A CA 1
ATOM 5442 C C . LEU A 1 711 ? 12.115 -18.228 -39.655 1.00 42.25 711 LEU A C 1
ATOM 5444 O O . LEU A 1 711 ? 12.509 -17.119 -40.020 1.00 42.25 711 LEU A O 1
ATOM 5448 N N . ALA A 1 712 ? 12.495 -19.375 -40.235 1.00 40.50 712 ALA A N 1
ATOM 5449 C CA . ALA A 1 712 ? 13.261 -19.426 -41.482 1.00 40.50 712 ALA A CA 1
ATOM 5450 C C . ALA A 1 712 ? 12.672 -18.394 -42.459 1.00 40.50 712 ALA A C 1
ATOM 5452 O O . ALA A 1 712 ? 11.491 -18.464 -42.806 1.00 40.50 712 ALA A O 1
ATOM 5453 N N . SER A 1 713 ? 13.447 -17.349 -42.747 1.00 42.91 713 SER A N 1
ATOM 5454 C CA . SER A 1 713 ? 12.904 -16.070 -43.184 1.00 42.91 713 SER A CA 1
ATOM 5455 C C . SER A 1 713 ? 12.232 -16.179 -44.551 1.00 42.91 713 SER A C 1
ATOM 5457 O O . SER A 1 713 ? 12.795 -16.695 -45.517 1.00 42.91 713 SER A O 1
ATOM 5459 N N . ALA A 1 714 ? 11.028 -15.609 -44.650 1.00 50.91 714 ALA A N 1
ATOM 5460 C CA . ALA A 1 714 ? 10.604 -15.000 -45.898 1.00 50.91 714 ALA A CA 1
ATOM 5461 C C . ALA A 1 714 ? 11.701 -14.002 -46.305 1.00 50.91 714 ALA A C 1
ATOM 5463 O O . ALA A 1 714 ? 12.148 -13.209 -45.476 1.00 50.91 714 ALA A O 1
ATOM 5464 N N . ASN A 1 715 ? 12.181 -14.112 -47.543 1.00 57.12 715 ASN A N 1
ATOM 5465 C CA . ASN A 1 715 ? 13.278 -13.317 -48.090 1.00 57.12 715 ASN A CA 1
ATOM 5466 C C . ASN A 1 715 ? 13.141 -11.825 -47.680 1.00 57.12 715 ASN A C 1
ATOM 5468 O O . ASN A 1 715 ? 12.109 -11.232 -47.989 1.00 57.12 715 ASN A O 1
ATOM 5472 N N . PRO A 1 716 ? 14.125 -11.210 -46.988 1.00 58.06 716 PRO A N 1
ATOM 5473 C CA . PRO A 1 716 ? 14.030 -9.830 -46.487 1.00 58.06 716 PRO A CA 1
ATOM 5474 C C . PRO A 1 716 ? 13.867 -8.781 -47.600 1.00 58.06 716 PRO A C 1
ATOM 5476 O O . PRO A 1 716 ? 13.355 -7.689 -47.348 1.00 58.06 716 PRO A O 1
ATOM 5479 N N . ASP A 1 717 ? 14.231 -9.139 -48.832 1.00 63.00 717 ASP A N 1
ATOM 5480 C CA . ASP A 1 717 ? 14.041 -8.323 -50.033 1.00 63.00 717 ASP A CA 1
ATOM 5481 C C . ASP A 1 717 ? 12.718 -8.623 -50.766 1.00 63.00 717 ASP A C 1
ATOM 5483 O O . ASP A 1 717 ? 12.438 -8.045 -51.821 1.00 63.00 717 ASP A O 1
ATOM 5487 N N . ALA A 1 718 ? 11.883 -9.532 -50.248 1.00 73.38 718 ALA A N 1
ATOM 5488 C CA . ALA A 1 718 ? 10.580 -9.825 -50.832 1.00 73.38 718 ALA A CA 1
ATOM 5489 C C . ALA A 1 718 ? 9.656 -8.613 -50.700 1.00 73.38 718 ALA A C 1
ATOM 5491 O O . ALA A 1 718 ? 9.440 -8.083 -49.617 1.00 73.38 718 ALA A O 1
ATOM 5492 N N . LEU A 1 719 ? 9.081 -8.182 -51.820 1.00 81.94 719 LEU A N 1
ATOM 5493 C CA . LEU A 1 719 ? 8.128 -7.079 -51.832 1.00 81.94 719 LEU A CA 1
ATOM 5494 C C . LEU A 1 719 ? 6.750 -7.568 -51.376 1.00 81.94 719 LEU A C 1
ATOM 5496 O O . LEU A 1 719 ? 6.110 -8.353 -52.081 1.00 81.94 719 LEU A O 1
ATOM 5500 N N . GLU A 1 720 ? 6.277 -7.057 -50.246 1.00 81.56 720 GLU A N 1
ATOM 5501 C CA . GLU A 1 720 ? 4.915 -7.250 -49.745 1.00 81.56 720 GLU A CA 1
ATOM 5502 C C . GLU A 1 720 ? 4.010 -6.122 -50.235 1.00 81.56 720 GLU A C 1
ATOM 5504 O O . GLU A 1 720 ? 4.495 -5.074 -50.643 1.00 81.56 720 GLU A O 1
ATOM 5509 N N . THR A 1 721 ? 2.692 -6.331 -50.236 1.00 85.62 721 THR A N 1
ATOM 5510 C CA . THR A 1 721 ? 1.707 -5.276 -50.519 1.00 85.62 721 THR A CA 1
ATOM 5511 C C . THR A 1 721 ? 0.832 -5.075 -49.290 1.00 85.62 721 THR A C 1
ATOM 5513 O O . THR A 1 721 ? 0.237 -6.035 -48.806 1.00 85.62 721 THR A O 1
ATOM 5516 N N . LYS A 1 722 ? 0.755 -3.843 -48.781 1.00 78.06 722 LYS A N 1
ATOM 5517 C CA . LYS A 1 722 ? -0.072 -3.464 -47.627 1.00 78.06 722 LYS A CA 1
ATOM 5518 C C . LYS A 1 722 ? -0.880 -2.215 -47.932 1.00 78.06 722 LYS A C 1
ATOM 5520 O O . LYS A 1 722 ? -0.426 -1.339 -48.666 1.00 78.06 722 LYS A O 1
ATOM 5525 N N . THR A 1 723 ? -2.062 -2.134 -47.338 1.00 82.50 723 THR A N 1
ATOM 5526 C CA . THR A 1 723 ? -2.954 -0.981 -47.452 1.00 82.50 723 THR A CA 1
ATOM 5527 C C . THR A 1 723 ? -2.919 -0.180 -46.160 1.00 82.50 723 THR A C 1
ATOM 5529 O O . THR A 1 723 ? -2.986 -0.747 -45.073 1.00 82.50 723 THR A O 1
ATOM 5532 N N . TYR A 1 724 ? -2.805 1.135 -46.298 1.00 79.44 724 TYR A N 1
ATOM 5533 C CA . TYR A 1 724 ? -2.705 2.096 -45.212 1.00 79.44 724 TYR A CA 1
ATOM 5534 C C . TYR A 1 724 ? -3.811 3.145 -45.312 1.00 79.44 724 TYR A C 1
ATOM 5536 O O . TYR A 1 724 ? -4.268 3.464 -46.410 1.00 79.44 724 TYR A O 1
ATOM 5544 N N . TYR A 1 725 ? -4.170 3.730 -44.172 1.00 77.69 725 TYR A N 1
ATOM 5545 C CA . TYR A 1 725 ? -5.004 4.928 -44.095 1.00 77.69 725 TYR A CA 1
ATOM 5546 C C . TYR A 1 725 ? -4.089 6.124 -43.809 1.00 77.69 725 TYR A C 1
ATOM 5548 O O . TYR A 1 725 ? -3.622 6.274 -42.678 1.00 77.69 725 TYR A O 1
ATOM 5556 N N . PRO A 1 726 ? -3.723 6.919 -44.828 1.00 71.94 726 PRO A N 1
ATOM 5557 C CA . PRO A 1 726 ? -2.821 8.041 -44.632 1.00 71.94 726 PRO A CA 1
ATOM 5558 C C . PRO A 1 726 ? -3.454 9.126 -43.737 1.00 71.94 726 PRO A C 1
ATOM 5560 O O . PRO A 1 726 ? -4.661 9.348 -43.798 1.00 71.94 726 PRO A O 1
ATOM 5563 N N . PRO A 1 727 ? -2.657 9.831 -42.918 1.00 66.69 727 PRO A N 1
ATOM 5564 C CA . PRO A 1 727 ? -3.122 10.950 -42.102 1.00 66.69 727 PRO A CA 1
ATOM 5565 C C . PRO A 1 727 ? -3.552 12.149 -42.971 1.00 66.69 727 PRO A C 1
ATOM 5567 O O . PRO A 1 727 ? -3.126 12.238 -44.126 1.00 66.69 727 PRO A O 1
ATOM 5570 N N . PRO A 1 728 ? -4.334 13.112 -42.431 1.00 68.25 728 PRO A N 1
ATOM 5571 C CA . PRO A 1 728 ? -4.894 14.243 -43.185 1.00 68.25 728 PRO A CA 1
ATOM 5572 C C . PRO A 1 728 ? -3.881 15.037 -44.021 1.00 68.25 728 PRO A C 1
ATOM 5574 O O . PRO A 1 728 ? -4.201 15.483 -45.117 1.00 68.25 728 PRO A O 1
ATOM 5577 N N . GLU A 1 729 ? -2.647 15.176 -43.542 1.00 68.88 729 GLU A N 1
ATOM 5578 C CA . GLU A 1 729 ? -1.561 15.889 -44.228 1.00 68.88 729 GLU A CA 1
ATOM 5579 C C . GLU A 1 729 ? -1.097 15.160 -45.500 1.00 68.88 729 GLU A C 1
ATOM 5581 O O . GLU A 1 729 ? -0.899 15.776 -46.547 1.00 68.88 729 GLU A O 1
ATOM 5586 N N . ILE A 1 730 ? -0.982 13.829 -45.428 1.00 72.44 730 ILE A N 1
ATOM 5587 C CA . ILE A 1 730 ? -0.629 12.975 -46.568 1.00 72.44 730 ILE A CA 1
ATOM 5588 C C . ILE A 1 730 ? -1.842 12.820 -47.489 1.00 72.44 730 ILE A C 1
ATOM 5590 O O . ILE A 1 730 ? -1.690 12.903 -48.704 1.00 72.44 730 ILE A O 1
ATOM 5594 N N . LEU A 1 731 ? -3.047 12.666 -46.930 1.00 73.56 731 LEU A N 1
ATOM 5595 C CA . LEU A 1 731 ? -4.304 12.660 -47.685 1.00 73.56 731 LEU A CA 1
ATOM 5596 C C . LEU A 1 731 ? -4.470 13.934 -48.507 1.00 73.56 731 LEU A C 1
ATOM 5598 O O . LEU A 1 731 ? -4.836 13.850 -49.673 1.00 73.56 731 LEU A O 1
ATOM 5602 N N . PHE A 1 732 ? -4.168 15.103 -47.942 1.00 72.94 732 PHE A N 1
ATOM 5603 C CA . PHE A 1 732 ? -4.268 16.373 -48.654 1.00 72.94 732 PHE A CA 1
ATOM 5604 C C . PHE A 1 732 ? -3.347 16.412 -49.881 1.00 72.94 732 PHE A C 1
ATOM 5606 O O . PHE A 1 732 ? -3.788 16.776 -50.969 1.00 72.94 732 PHE A O 1
ATOM 5613 N N . GLU A 1 733 ? -2.093 15.974 -49.744 1.00 74.00 733 GLU A N 1
ATOM 5614 C CA . GLU A 1 733 ? -1.159 15.871 -50.875 1.00 74.00 733 GLU A CA 1
ATOM 5615 C C . GLU A 1 733 ? -1.554 14.778 -51.880 1.00 74.00 733 GLU A C 1
ATOM 5617 O O . GLU A 1 733 ? -1.390 14.965 -53.084 1.00 74.00 733 GLU A O 1
ATOM 5622 N N . LEU A 1 734 ? -2.119 13.659 -51.421 1.00 75.38 734 LEU A N 1
ATOM 5623 C CA . LEU A 1 734 ? -2.596 12.577 -52.287 1.00 75.38 734 LEU A CA 1
ATOM 5624 C C . LEU A 1 734 ? -3.868 12.958 -53.057 1.00 75.38 734 LEU A C 1
ATOM 5626 O O . LEU A 1 734 ? -3.991 12.620 -54.231 1.00 75.38 734 LEU A O 1
ATOM 5630 N N . HIS A 1 735 ? -4.787 13.713 -52.453 1.00 75.25 735 HIS A N 1
ATOM 5631 C CA . HIS A 1 735 ? -5.982 14.223 -53.129 1.00 75.25 735 HIS A CA 1
ATOM 5632 C C . HIS A 1 735 ? -5.647 15.289 -54.177 1.00 75.25 735 HIS A C 1
ATOM 5634 O O . HIS A 1 735 ? -6.307 15.329 -55.215 1.00 75.25 735 HIS A O 1
ATOM 5640 N N . LYS A 1 736 ? -4.586 16.089 -53.977 1.00 74.06 736 LYS A N 1
ATOM 5641 C CA . LYS A 1 736 ? -4.083 17.025 -55.004 1.00 74.06 736 LYS A CA 1
ATOM 5642 C C . LYS A 1 736 ? -3.682 16.329 -56.308 1.00 74.06 736 LYS A C 1
ATOM 5644 O O . LYS A 1 736 ? -3.722 16.974 -57.350 1.00 74.06 736 LYS A O 1
ATOM 5649 N N . LEU A 1 737 ? -3.336 15.038 -56.268 1.00 68.19 737 LEU A N 1
ATOM 5650 C CA . LEU A 1 737 ? -3.013 14.241 -57.460 1.00 68.19 737 LEU A CA 1
ATOM 5651 C C . LEU A 1 737 ? -4.245 13.940 -58.331 1.00 68.19 737 LEU A C 1
ATOM 5653 O O . LEU A 1 737 ? -4.088 13.680 -59.520 1.00 68.19 737 LEU A O 1
ATOM 5657 N N . ASN A 1 738 ? -5.449 13.986 -57.749 1.00 62.47 738 ASN A N 1
ATOM 5658 C CA . ASN A 1 738 ? -6.715 13.697 -58.430 1.00 62.47 738 ASN A CA 1
ATOM 5659 C C . ASN A 1 738 ? -7.520 14.960 -58.780 1.00 62.47 738 ASN A C 1
ATOM 5661 O O . ASN A 1 738 ? -8.576 14.861 -59.407 1.00 62.47 738 ASN A O 1
ATOM 5665 N N . SER A 1 739 ? -7.038 16.146 -58.402 1.00 53.41 739 SER A N 1
ATOM 5666 C CA . SER A 1 739 ? -7.629 17.415 -58.822 1.00 53.41 739 SER A CA 1
ATOM 5667 C C . SER A 1 739 ? -7.309 17.676 -60.300 1.00 53.41 739 SER A C 1
ATOM 5669 O O . SER A 1 739 ? -6.130 17.647 -60.667 1.00 53.41 739 SER A O 1
ATOM 5671 N N . PRO A 1 740 ? -8.296 17.972 -61.170 1.00 43.97 740 PRO A N 1
ATOM 5672 C CA . PRO A 1 740 ? -7.994 18.426 -62.521 1.00 43.97 740 PRO A CA 1
ATOM 5673 C C . PRO A 1 740 ? -7.184 19.722 -62.427 1.00 43.97 740 PRO A C 1
ATOM 5675 O O . PRO A 1 740 ? -7.525 20.626 -61.662 1.00 43.97 740 PRO A O 1
ATOM 5678 N N . SER A 1 741 ? -6.081 19.791 -63.173 1.00 42.97 741 SER A N 1
ATOM 5679 C CA . SER A 1 741 ? -5.245 20.989 -63.269 1.00 42.97 741 SER A CA 1
ATOM 5680 C C . SER A 1 741 ? -6.122 22.220 -63.543 1.00 42.97 741 SER A C 1
ATOM 5682 O O . SER A 1 741 ? -7.060 22.108 -64.338 1.00 42.97 741 SER A O 1
ATOM 5684 N N . PRO A 1 742 ? -5.863 23.391 -62.929 1.00 39.00 742 PRO A N 1
ATOM 5685 C CA . PRO A 1 742 ? -6.590 24.594 -63.304 1.00 39.00 742 PRO A CA 1
ATOM 5686 C C . PRO A 1 742 ? -6.385 24.853 -64.805 1.00 39.00 742 PRO A C 1
ATOM 5688 O O . PRO A 1 742 ? -5.288 24.677 -65.332 1.00 39.00 742 PRO A O 1
ATOM 5691 N N . PHE A 1 743 ? -7.493 25.177 -65.471 1.00 34.09 743 PHE A N 1
ATOM 5692 C CA . PHE A 1 743 ? -7.683 25.327 -66.915 1.00 34.09 743 PHE A CA 1
ATOM 5693 C C . PHE A 1 743 ? -6.539 26.037 -67.677 1.00 34.09 743 PHE A C 1
ATOM 5695 O O . PHE A 1 743 ? -5.842 26.884 -67.116 1.00 34.09 743 PHE A O 1
ATOM 5702 N N . PRO A 1 744 ? -6.374 25.738 -68.984 1.00 38.59 744 PRO A N 1
ATOM 5703 C CA . PRO A 1 744 ? -5.346 26.338 -69.827 1.00 38.59 744 PRO A CA 1
ATOM 5704 C C . PRO A 1 744 ? -5.587 27.840 -70.027 1.00 38.59 744 PRO A C 1
ATOM 5706 O O . PRO A 1 744 ? -6.722 28.313 -70.013 1.00 38.59 744 PRO A O 1
ATOM 5709 N N . ALA A 1 745 ? -4.489 28.568 -70.234 1.00 44.47 745 ALA A N 1
ATOM 5710 C CA . ALA A 1 745 ? -4.437 30.011 -70.435 1.00 44.47 745 ALA A CA 1
ATOM 5711 C C . ALA A 1 745 ? -5.523 30.530 -71.394 1.00 44.47 745 ALA A C 1
ATOM 5713 O O . ALA A 1 745 ? -5.565 30.156 -72.568 1.00 44.47 745 ALA A O 1
ATOM 5714 N N . MET A 1 746 ? -6.356 31.450 -70.907 1.00 35.91 746 MET A N 1
ATOM 5715 C CA . MET A 1 746 ? -7.264 32.233 -71.734 1.00 35.91 746 MET A CA 1
ATOM 5716 C C . MET A 1 746 ? -7.156 33.708 -71.335 1.00 35.91 746 MET A C 1
ATOM 5718 O O . MET A 1 746 ? -7.425 34.060 -70.192 1.00 35.91 746 MET A O 1
ATOM 5722 N N . GLY A 1 747 ? -6.775 34.550 -72.300 1.00 36.22 747 GLY A N 1
ATOM 5723 C CA . GLY A 1 747 ? -6.881 36.009 -72.223 1.00 36.22 747 GLY A CA 1
ATOM 5724 C C . GLY A 1 747 ? -5.567 36.737 -71.953 1.00 36.22 747 GLY A C 1
ATOM 5725 O O . GLY A 1 747 ? -5.160 36.897 -70.809 1.00 36.22 747 GLY A O 1
ATOM 5726 N N . ALA A 1 748 ? -4.939 37.227 -73.022 1.00 40.09 748 ALA A N 1
ATOM 5727 C CA . ALA A 1 748 ? -3.969 38.310 -72.940 1.00 40.09 748 ALA A CA 1
ATOM 5728 C C . ALA A 1 748 ? -4.660 39.577 -72.405 1.00 40.09 748 ALA A C 1
ATOM 5730 O O . ALA A 1 748 ? -5.688 39.992 -72.942 1.00 40.09 748 ALA A O 1
ATOM 5731 N N . ASP A 1 749 ? -4.079 40.184 -71.375 1.00 41.56 749 ASP A N 1
ATOM 5732 C CA . ASP A 1 749 ? -4.381 41.549 -70.950 1.00 41.56 749 ASP A CA 1
ATOM 5733 C C . ASP A 1 749 ? -3.639 42.533 -71.883 1.00 41.56 749 ASP A C 1
ATOM 5735 O O . ASP A 1 749 ? -2.418 42.412 -72.026 1.00 41.56 749 ASP A O 1
ATOM 5739 N N . PRO A 1 750 ? -4.321 43.473 -72.568 1.00 45.75 750 PRO A N 1
ATOM 5740 C CA . PRO A 1 750 ? -3.675 44.416 -73.473 1.00 45.75 750 PRO A CA 1
ATOM 5741 C C . PRO A 1 750 ? -3.092 45.659 -72.774 1.00 45.75 750 PRO A C 1
ATOM 5743 O O . PRO A 1 750 ? -2.598 46.543 -73.474 1.00 45.75 750 PRO A O 1
ATOM 5746 N N . PHE A 1 751 ? -3.110 45.759 -71.437 1.00 50.12 751 PHE A N 1
ATOM 5747 C CA . PHE A 1 751 ? -2.576 46.927 -70.723 1.00 50.12 751 PHE A CA 1
ATOM 5748 C C . PHE A 1 751 ? -1.789 46.567 -69.450 1.00 50.12 751 PHE A C 1
ATOM 5750 O O . PHE A 1 751 ? -2.221 46.844 -68.336 1.00 50.12 751 PHE A O 1
ATOM 5757 N N . GLY A 1 752 ? -0.570 46.043 -69.611 1.00 40.06 752 GLY A N 1
ATOM 5758 C CA . GLY A 1 752 ? 0.390 45.893 -68.511 1.00 40.06 752 GLY A CA 1
ATOM 5759 C C . GLY A 1 752 ? 1.833 46.045 -68.988 1.00 40.06 752 GLY A C 1
ATOM 5760 O O . GLY A 1 752 ? 2.320 45.255 -69.790 1.00 40.06 752 GLY A O 1
ATOM 5761 N N . THR A 1 753 ? 2.515 47.091 -68.528 1.00 40.41 753 THR A N 1
ATOM 5762 C CA . THR A 1 753 ? 3.919 47.397 -68.834 1.00 40.41 753 THR A CA 1
ATOM 5763 C C . THR A 1 753 ? 4.884 46.446 -68.123 1.00 40.41 753 THR A C 1
ATOM 5765 O O . THR A 1 753 ? 4.686 46.117 -66.957 1.00 40.41 753 THR A O 1
ATOM 5768 N N . ASN A 1 754 ? 5.937 46.051 -68.845 1.00 43.97 754 ASN A N 1
ATOM 5769 C CA . ASN A 1 754 ? 7.063 45.228 -68.403 1.00 43.97 754 ASN A CA 1
ATOM 5770 C C . ASN A 1 754 ? 7.613 45.606 -67.017 1.00 43.97 754 ASN A C 1
ATOM 5772 O O . ASN A 1 754 ? 8.074 46.727 -66.841 1.00 43.97 754 ASN A O 1
ATOM 5776 N N . ASP A 1 755 ? 7.646 44.630 -66.107 1.00 40.50 755 ASP A N 1
ATOM 5777 C CA . ASP A 1 755 ? 8.823 44.284 -65.298 1.00 40.50 755 ASP A CA 1
ATOM 5778 C C . ASP A 1 755 ? 8.582 42.916 -64.635 1.00 40.50 755 ASP A C 1
ATOM 5780 O O . ASP A 1 755 ? 7.834 42.781 -63.669 1.00 40.50 755 ASP A O 1
ATOM 5784 N N . SER A 1 756 ? 9.182 41.862 -65.197 1.00 36.84 756 SER A N 1
ATOM 5785 C CA . SER A 1 756 ? 9.207 40.521 -64.599 1.00 36.84 756 SER A CA 1
ATOM 5786 C C . SER A 1 756 ? 10.571 40.276 -63.950 1.00 36.84 756 SER A C 1
ATOM 5788 O O . SER A 1 756 ? 11.577 40.307 -64.662 1.00 36.84 756 SER A O 1
ATOM 5790 N N . PRO A 1 757 ? 10.654 39.983 -62.639 1.00 39.28 757 PRO A N 1
ATOM 5791 C CA . PRO A 1 757 ? 11.835 39.348 -62.078 1.00 39.28 757 PRO A CA 1
ATOM 5792 C C . PRO A 1 757 ? 11.897 37.878 -62.534 1.00 39.28 757 PRO A C 1
ATOM 5794 O O . PRO A 1 757 ? 10.880 37.262 -62.852 1.00 39.28 757 PRO A O 1
ATOM 5797 N N . ALA A 1 758 ? 13.116 37.338 -62.597 1.00 38.50 758 ALA A N 1
ATOM 5798 C CA . ALA A 1 758 ? 13.436 35.976 -63.026 1.00 38.50 758 ALA A CA 1
ATOM 5799 C C . ALA A 1 758 ? 12.530 34.894 -62.389 1.00 38.50 758 ALA A C 1
ATOM 5801 O O . ALA A 1 758 ? 12.100 35.060 -61.245 1.00 38.50 758 ALA A O 1
ATOM 5802 N N . PRO A 1 759 ? 12.272 33.765 -63.082 1.00 38.78 759 PRO A N 1
ATOM 5803 C CA . PRO A 1 759 ? 11.430 32.705 -62.545 1.00 38.78 759 PRO A CA 1
ATOM 5804 C C . PRO A 1 759 ? 12.082 32.115 -61.292 1.00 38.78 759 PRO A C 1
ATOM 5806 O O . PRO A 1 759 ? 13.109 31.442 -61.367 1.00 38.78 759 PRO A O 1
ATOM 5809 N N . GLN A 1 760 ? 11.473 32.358 -60.133 1.00 36.59 760 GLN A N 1
ATOM 5810 C CA . GLN A 1 760 ? 11.684 31.506 -58.972 1.00 36.59 760 GLN A CA 1
ATOM 5811 C C . GLN A 1 760 ? 11.138 30.119 -59.324 1.00 36.59 760 GLN A C 1
ATOM 5813 O O . GLN A 1 760 ? 9.992 29.994 -59.761 1.00 36.59 760 GLN A O 1
ATOM 5818 N N . GLU A 1 761 ? 11.968 29.086 -59.172 1.00 34.91 761 GLU A N 1
ATOM 5819 C CA . GLU A 1 761 ? 11.545 27.691 -59.276 1.00 34.91 761 GLU A CA 1
ATOM 5820 C C . GLU A 1 761 ? 10.355 27.452 -58.341 1.00 34.91 761 GLU A C 1
ATOM 5822 O O . GLU A 1 761 ? 10.488 27.394 -57.119 1.00 34.91 761 GLU A O 1
ATOM 5827 N N . VAL A 1 762 ? 9.167 27.315 -58.927 1.00 38.12 762 VAL A N 1
ATOM 5828 C CA . VAL A 1 762 ? 7.995 26.800 -58.227 1.00 38.12 762 VAL A CA 1
ATOM 5829 C C . VAL A 1 762 ? 8.341 25.370 -57.791 1.00 38.12 762 VAL A C 1
ATOM 5831 O O . VAL A 1 762 ? 8.693 24.561 -58.657 1.00 38.12 762 VAL A O 1
ATOM 5834 N N . PRO A 1 763 ? 8.270 25.013 -56.494 1.00 40.91 763 PRO A N 1
ATOM 5835 C CA . PRO A 1 763 ? 8.509 23.640 -56.069 1.00 40.91 763 PRO A CA 1
ATOM 5836 C C . PRO A 1 763 ? 7.528 22.724 -56.807 1.00 40.91 763 PRO A C 1
ATOM 5838 O O . PRO A 1 763 ? 6.313 22.884 -56.687 1.00 40.91 763 PRO A O 1
ATOM 5841 N N . GLN A 1 764 ? 8.056 21.797 -57.614 1.00 49.06 764 GLN A N 1
ATOM 5842 C CA . GLN A 1 764 ? 7.238 20.890 -58.417 1.00 49.06 764 GLN A CA 1
ATOM 5843 C C . GLN A 1 764 ? 6.272 20.124 -57.503 1.00 49.06 764 GLN A C 1
ATOM 5845 O O . GLN A 1 764 ? 6.691 19.454 -56.555 1.00 49.06 764 GLN A O 1
ATOM 5850 N N . SER A 1 765 ? 4.974 20.230 -57.786 1.00 48.78 765 SER A N 1
ATOM 5851 C CA . SER A 1 765 ? 3.944 19.423 -57.137 1.00 48.78 765 SER A CA 1
ATOM 5852 C C . SER A 1 765 ? 4.222 17.931 -57.380 1.00 48.78 765 SER A C 1
ATOM 5854 O O . SER A 1 765 ? 4.645 17.572 -58.487 1.00 48.78 765 SER A O 1
ATOM 5856 N N . PRO A 1 766 ? 4.009 17.052 -56.382 1.00 56.03 766 PRO A N 1
ATOM 5857 C CA . PRO A 1 766 ? 4.226 15.616 -56.547 1.00 56.03 766 PRO A CA 1
ATOM 5858 C C . PRO A 1 766 ? 3.395 15.085 -57.726 1.00 56.03 766 PRO A C 1
ATOM 5860 O O . PRO A 1 766 ? 2.262 15.514 -57.923 1.00 56.03 766 PRO A O 1
ATOM 5863 N N . LYS A 1 767 ? 3.967 14.183 -58.536 1.00 65.81 767 LYS A N 1
ATOM 5864 C CA . LYS A 1 767 ? 3.323 13.639 -59.750 1.00 65.81 767 LYS A CA 1
ATOM 5865 C C . LYS A 1 767 ? 2.704 12.257 -59.528 1.00 65.81 767 LYS A C 1
ATOM 5867 O O . LYS A 1 767 ? 1.943 11.787 -60.368 1.00 65.81 767 LYS A O 1
ATOM 5872 N N . SER A 1 768 ? 3.025 11.600 -58.413 1.00 77.12 768 SER A N 1
ATOM 5873 C CA . SER A 1 768 ? 2.509 10.282 -58.048 1.00 77.12 768 SER A CA 1
ATOM 5874 C C . SER A 1 768 ? 2.434 10.100 -56.523 1.00 77.12 768 SER A C 1
ATOM 5876 O O . SER A 1 768 ? 3.179 10.763 -55.792 1.00 77.12 768 SER A O 1
ATOM 5878 N N . PRO A 1 769 ? 1.617 9.152 -56.015 1.00 78.81 769 PRO A N 1
ATOM 5879 C CA . PRO A 1 769 ? 1.619 8.776 -54.596 1.00 78.81 769 PRO A CA 1
ATOM 5880 C C . PRO A 1 769 ? 2.999 8.320 -54.100 1.00 78.81 769 PRO A C 1
ATOM 5882 O O . PRO A 1 769 ? 3.328 8.446 -52.921 1.00 78.81 769 PRO A O 1
ATOM 5885 N N . GLN A 1 770 ? 3.833 7.794 -55.000 1.00 82.81 770 GLN A N 1
ATOM 5886 C CA . GLN A 1 770 ? 5.192 7.356 -54.696 1.00 82.81 770 GLN A CA 1
ATOM 5887 C C . GLN A 1 770 ? 6.126 8.540 -54.434 1.00 82.81 770 GLN A C 1
ATOM 5889 O O . GLN A 1 770 ? 6.990 8.451 -53.564 1.00 82.81 770 GLN A O 1
ATOM 5894 N N . ASP A 1 771 ? 5.939 9.659 -55.134 1.00 79.50 771 ASP A N 1
ATOM 5895 C CA . ASP A 1 771 ? 6.732 10.876 -54.930 1.00 79.50 771 ASP A CA 1
ATOM 5896 C C . ASP A 1 771 ? 6.390 11.557 -53.602 1.00 79.50 771 ASP A C 1
ATOM 5898 O O . ASP A 1 771 ? 7.287 12.062 -52.928 1.00 79.50 771 ASP A O 1
ATOM 5902 N N . VAL A 1 772 ? 5.119 11.498 -53.182 1.00 77.94 772 VAL A N 1
ATOM 5903 C CA . VAL A 1 772 ? 4.682 11.954 -51.850 1.00 77.94 772 VAL A CA 1
ATOM 5904 C C . VAL A 1 772 ? 5.409 11.164 -50.757 1.00 77.94 772 VAL A C 1
ATOM 5906 O O . VAL A 1 772 ? 6.012 11.756 -49.867 1.00 77.94 772 VAL A O 1
ATOM 5909 N N . LEU A 1 773 ? 5.443 9.831 -50.862 1.00 78.88 773 LEU A N 1
ATOM 5910 C CA . LEU A 1 773 ? 6.146 8.975 -49.899 1.00 78.88 773 LEU A CA 1
ATOM 5911 C C . LEU A 1 773 ? 7.678 9.143 -49.951 1.00 78.88 773 LEU A C 1
ATOM 5913 O O . LEU A 1 773 ? 8.330 9.153 -48.909 1.00 78.88 773 LEU A O 1
ATOM 5917 N N . LYS A 1 774 ? 8.279 9.334 -51.132 1.00 82.31 774 LYS A N 1
ATOM 5918 C CA . LYS A 1 774 ? 9.721 9.631 -51.249 1.00 82.31 774 LYS A CA 1
ATOM 5919 C C . LYS A 1 774 ? 10.090 10.961 -50.596 1.00 82.31 774 LYS A C 1
ATOM 5921 O O . LYS A 1 774 ? 11.124 11.043 -49.940 1.00 82.31 774 LYS A O 1
ATOM 5926 N N . LYS A 1 775 ? 9.242 11.987 -50.733 1.00 79.44 775 LYS A N 1
ATOM 5927 C CA . LYS A 1 775 ? 9.429 13.296 -50.083 1.00 79.44 775 LYS A CA 1
ATOM 5928 C C . LYS A 1 775 ? 9.387 13.196 -48.554 1.00 79.44 775 LYS A C 1
ATOM 5930 O O . LYS A 1 775 ? 10.035 13.985 -47.879 1.00 79.44 775 LYS A O 1
ATOM 5935 N N . LEU A 1 776 ? 8.679 12.197 -48.027 1.00 72.44 776 LEU A N 1
ATOM 5936 C CA . LEU A 1 776 ? 8.635 11.855 -46.603 1.00 72.44 776 LEU A CA 1
ATOM 5937 C C . LEU A 1 776 ? 9.813 10.971 -46.145 1.00 72.44 776 LEU A C 1
ATOM 5939 O O . LEU A 1 776 ? 9.871 10.594 -44.979 1.00 72.44 776 LEU A O 1
ATOM 5943 N N . GLY A 1 777 ? 10.763 10.656 -47.035 1.00 73.94 777 GLY A N 1
ATOM 5944 C CA . GLY A 1 777 ? 11.994 9.928 -46.708 1.00 73.94 777 GLY A CA 1
ATOM 5945 C C . GLY A 1 777 ? 11.933 8.410 -46.900 1.00 73.94 777 GLY A C 1
ATOM 5946 O O . GLY A 1 777 ? 12.896 7.724 -46.560 1.00 73.94 777 GLY A O 1
ATOM 5947 N N . PHE A 1 778 ? 10.849 7.857 -47.459 1.00 82.00 778 PHE A N 1
ATOM 5948 C CA . PHE A 1 778 ? 10.750 6.413 -47.701 1.00 82.00 778 PHE A CA 1
ATOM 5949 C C . PHE A 1 778 ? 11.506 5.981 -48.960 1.00 82.00 778 PHE A C 1
ATOM 5951 O O . PHE A 1 778 ? 11.407 6.600 -50.023 1.00 82.00 778 PHE A O 1
ATOM 5958 N N . THR A 1 779 ? 12.232 4.866 -48.858 1.00 79.00 779 THR A N 1
ATOM 5959 C CA . THR A 1 779 ? 12.970 4.290 -49.989 1.00 79.00 779 THR A CA 1
ATOM 5960 C C . THR A 1 779 ? 12.080 3.353 -50.809 1.00 79.00 779 THR A C 1
ATOM 5962 O O . THR A 1 779 ? 11.163 2.720 -50.291 1.00 79.00 779 THR A O 1
ATOM 5965 N N . PHE A 1 780 ? 12.329 3.267 -52.117 1.00 80.25 780 PHE A N 1
ATOM 5966 C CA . PHE A 1 780 ? 11.565 2.410 -53.030 1.00 80.25 780 PHE A CA 1
ATOM 5967 C C . PHE A 1 780 ? 12.527 1.581 -53.892 1.00 80.25 780 PHE A C 1
ATOM 5969 O O . PHE A 1 780 ? 12.979 2.068 -54.933 1.00 80.25 780 PHE A O 1
ATOM 5976 N N . PRO A 1 781 ? 12.873 0.350 -53.472 1.00 79.69 781 PRO A N 1
ATOM 5977 C CA . PRO A 1 781 ? 13.673 -0.569 -54.279 1.00 79.69 781 PRO A CA 1
ATOM 5978 C C . PRO A 1 781 ? 12.949 -0.974 -55.575 1.00 79.69 781 PRO A C 1
ATOM 5980 O O . PRO A 1 781 ? 11.731 -0.815 -55.708 1.00 79.69 781 PRO A O 1
ATOM 5983 N N . LYS A 1 782 ? 13.698 -1.496 -56.559 1.00 74.06 782 LYS A N 1
ATOM 5984 C CA . LYS A 1 782 ? 13.154 -1.889 -57.874 1.00 74.06 782 LYS A CA 1
ATOM 5985 C C . LYS A 1 782 ? 11.976 -2.864 -57.714 1.00 74.06 782 LYS A C 1
ATOM 5987 O O . LYS A 1 782 ? 12.113 -3.886 -57.057 1.00 74.06 782 LYS A O 1
ATOM 5992 N N . GLY A 1 783 ? 10.837 -2.544 -58.334 1.00 75.19 783 GLY A N 1
ATOM 5993 C CA . GLY A 1 783 ? 9.588 -3.317 -58.234 1.00 75.19 783 GLY A CA 1
ATOM 5994 C C . GLY A 1 783 ? 8.584 -2.799 -57.193 1.00 75.19 783 GLY A C 1
ATOM 5995 O O . GLY A 1 783 ? 7.463 -3.302 -57.136 1.00 75.19 783 GLY A O 1
ATOM 5996 N N . SER A 1 784 ? 8.953 -1.787 -56.401 1.00 83.69 784 SER A N 1
ATOM 5997 C CA . SER A 1 784 ? 8.047 -1.144 -55.443 1.00 83.69 784 SER A CA 1
ATOM 5998 C C . SER A 1 784 ? 7.053 -0.210 -56.140 1.00 83.69 784 SER A C 1
ATOM 6000 O O . SER A 1 784 ? 7.428 0.525 -57.056 1.00 83.69 784 SER A O 1
ATOM 6002 N N . LEU A 1 785 ? 5.803 -0.202 -55.679 1.00 83.94 785 LEU A N 1
ATOM 6003 C CA . LEU A 1 785 ? 4.695 0.571 -56.255 1.00 83.94 785 LEU A CA 1
ATOM 6004 C C . LEU A 1 785 ? 3.862 1.210 -55.139 1.00 83.94 785 LEU A C 1
ATOM 6006 O O . LEU A 1 785 ? 3.823 0.694 -54.026 1.00 83.94 785 LEU A O 1
ATOM 6010 N N . SER A 1 786 ? 3.165 2.306 -55.422 1.00 83.81 786 SER A N 1
ATOM 6011 C CA . SER A 1 786 ? 2.114 2.815 -54.538 1.00 83.81 786 SER A CA 1
ATOM 6012 C C . SER A 1 786 ? 0.927 3.336 -55.340 1.00 83.81 786 SER A C 1
ATOM 6014 O O . SER A 1 786 ? 1.085 3.903 -56.421 1.00 83.81 786 SER A O 1
ATOM 6016 N N . HIS A 1 787 ? -0.269 3.111 -54.812 1.00 84.56 787 HIS A N 1
ATOM 6017 C CA . HIS A 1 787 ? -1.541 3.480 -55.414 1.00 84.56 787 HIS A CA 1
ATOM 6018 C C . HIS A 1 787 ? -2.454 4.075 -54.343 1.00 84.56 787 HIS A C 1
ATOM 6020 O O . HIS A 1 787 ? -2.547 3.532 -53.245 1.00 84.56 787 HIS A O 1
ATOM 6026 N N . PHE A 1 788 ? -3.110 5.187 -54.660 1.00 81.88 788 PHE A N 1
ATOM 6027 C CA . PHE A 1 788 ? -4.074 5.837 -53.781 1.00 81.88 788 PHE A CA 1
ATOM 6028 C C . PHE A 1 788 ? -5.462 5.759 -54.410 1.00 81.88 788 PHE A C 1
ATOM 6030 O O . PHE A 1 788 ? -5.653 6.232 -55.531 1.00 81.88 788 PHE A O 1
ATOM 6037 N N . ASP A 1 789 ? -6.410 5.185 -53.676 1.00 81.81 789 ASP A N 1
ATOM 6038 C CA . ASP A 1 789 ? -7.827 5.213 -54.020 1.00 81.81 789 ASP A CA 1
ATOM 6039 C C . ASP A 1 789 ? -8.497 6.357 -53.253 1.00 81.81 789 ASP A C 1
ATOM 6041 O O . ASP A 1 789 ? -8.628 6.316 -52.030 1.00 81.81 789 ASP A O 1
ATOM 6045 N N . ALA A 1 790 ? -8.912 7.395 -53.982 1.00 73.31 790 ALA A N 1
ATOM 6046 C CA . ALA A 1 790 ? -9.551 8.577 -53.406 1.00 73.31 790 ALA A CA 1
ATOM 6047 C C . ALA A 1 790 ? -11.013 8.357 -52.995 1.00 73.31 790 ALA A C 1
ATOM 6049 O O . ALA A 1 790 ? -11.574 9.209 -52.313 1.00 73.31 790 ALA A O 1
ATOM 6050 N N . THR A 1 791 ? -11.634 7.248 -53.406 1.00 75.25 791 THR A N 1
ATOM 6051 C CA . THR A 1 791 ? -13.017 6.913 -53.031 1.00 75.25 791 THR A CA 1
ATOM 6052 C C . THR A 1 791 ? -13.062 6.325 -51.627 1.00 75.25 791 THR A C 1
ATOM 6054 O O . THR A 1 791 ? -13.964 6.618 -50.848 1.00 75.25 791 THR A O 1
ATOM 6057 N N . THR A 1 792 ? -12.073 5.494 -51.303 1.00 75.62 792 THR A N 1
ATOM 6058 C CA . THR A 1 792 ? -11.933 4.811 -50.009 1.00 75.62 792 THR A CA 1
ATOM 6059 C C . THR A 1 792 ? -10.909 5.483 -49.094 1.00 75.62 792 THR A C 1
ATOM 6061 O O . THR A 1 792 ? -10.753 5.070 -47.946 1.00 75.62 792 THR A O 1
ATOM 6064 N N . SER A 1 793 ? -10.200 6.504 -49.587 1.00 79.00 793 SER A N 1
ATOM 6065 C CA . SER A 1 793 ? -9.086 7.173 -48.903 1.00 79.00 793 SER A CA 1
ATOM 6066 C C . SER A 1 793 ? -7.978 6.206 -48.465 1.00 79.00 793 SER A C 1
ATOM 6068 O O . SER A 1 793 ? -7.305 6.435 -47.460 1.00 79.00 793 SER A O 1
ATOM 6070 N N . THR A 1 794 ? -7.765 5.120 -49.216 1.00 80.75 794 THR A N 1
ATOM 6071 C CA . THR A 1 794 ? -6.752 4.101 -48.896 1.00 80.75 794 THR A CA 1
ATOM 6072 C C . THR A 1 794 ? -5.511 4.218 -49.773 1.00 80.75 794 THR A C 1
ATOM 6074 O O . THR A 1 794 ? -5.602 4.404 -50.986 1.00 80.75 794 THR A O 1
ATOM 6077 N N . LEU A 1 795 ? -4.335 4.056 -49.166 1.00 81.81 795 LEU A N 1
ATOM 6078 C CA . LEU A 1 795 ? -3.036 4.025 -49.833 1.00 81.81 795 LEU A CA 1
ATOM 6079 C C . LEU A 1 795 ? -2.476 2.599 -49.820 1.00 81.81 795 LEU A C 1
ATOM 6081 O O . LEU A 1 795 ? -2.000 2.113 -48.796 1.00 81.81 795 LEU A O 1
ATOM 6085 N N . THR A 1 796 ? -2.495 1.928 -50.965 1.00 85.12 796 THR A N 1
ATOM 6086 C CA . THR A 1 796 ? -1.875 0.614 -51.145 1.00 85.12 796 THR A CA 1
ATOM 6087 C C . THR A 1 796 ? -0.423 0.787 -51.569 1.00 85.12 796 THR A C 1
ATOM 6089 O O . THR A 1 796 ? -0.127 1.402 -52.591 1.00 85.12 796 THR A O 1
ATOM 6092 N N . VAL A 1 797 ? 0.506 0.236 -50.794 1.00 85.81 797 VAL A N 1
ATOM 6093 C CA . VAL A 1 797 ? 1.949 0.303 -51.046 1.00 85.81 797 VAL A CA 1
ATOM 6094 C C . VAL A 1 797 ? 2.483 -1.111 -51.217 1.00 85.81 797 VAL A C 1
ATOM 6096 O O . VAL A 1 797 ? 2.157 -1.993 -50.429 1.00 85.81 797 VAL A O 1
ATOM 6099 N N . ARG A 1 798 ? 3.327 -1.323 -52.225 1.00 87.44 798 ARG A N 1
ATOM 6100 C CA . ARG A 1 798 ? 4.145 -2.519 -52.400 1.00 87.44 798 ARG A CA 1
ATOM 6101 C C . ARG A 1 798 ? 5.606 -2.178 -52.128 1.00 87.44 798 ARG A C 1
ATOM 6103 O O . ARG A 1 798 ? 6.187 -1.427 -52.911 1.00 87.44 798 ARG A O 1
ATOM 6110 N N . ASN A 1 799 ? 6.188 -2.684 -51.042 1.00 86.88 799 ASN A N 1
ATOM 6111 C CA . ASN A 1 799 ? 7.562 -2.375 -50.622 1.00 86.88 799 ASN A CA 1
ATOM 6112 C C . ASN A 1 799 ? 8.160 -3.517 -49.767 1.00 86.88 799 ASN A C 1
ATOM 6114 O O . ASN A 1 799 ? 7.513 -4.536 -49.530 1.00 86.88 799 ASN A O 1
ATOM 6118 N N . THR A 1 800 ? 9.408 -3.380 -49.319 1.00 81.50 800 THR A N 1
ATOM 6119 C CA . THR A 1 800 ? 10.036 -4.335 -48.395 1.00 81.50 800 THR A CA 1
ATOM 6120 C C . THR A 1 800 ? 9.367 -4.285 -47.014 1.00 81.50 800 THR A C 1
ATOM 6122 O O . THR A 1 800 ? 8.877 -3.223 -46.606 1.00 81.50 800 THR A O 1
ATOM 6125 N N . PRO A 1 801 ? 9.374 -5.388 -46.241 1.00 74.31 801 PRO A N 1
ATOM 6126 C CA . PRO A 1 801 ? 8.818 -5.428 -44.888 1.00 74.31 801 PRO A CA 1
ATOM 6127 C C . PRO A 1 801 ? 9.402 -4.350 -43.964 1.00 74.31 801 PRO A C 1
ATOM 6129 O O . PRO A 1 801 ? 8.672 -3.745 -43.180 1.00 74.31 801 PRO A O 1
ATOM 6132 N N . ALA A 1 802 ? 10.699 -4.051 -44.106 1.00 70.44 802 ALA A N 1
ATOM 6133 C CA . ALA A 1 802 ? 11.377 -2.996 -43.354 1.00 70.44 802 ALA A CA 1
ATOM 6134 C C . ALA A 1 802 ? 10.814 -1.597 -43.667 1.00 70.44 802 ALA A C 1
ATOM 6136 O O . ALA A 1 802 ? 10.509 -0.833 -42.753 1.00 70.44 802 ALA A O 1
ATOM 6137 N N . ASN A 1 803 ? 10.597 -1.270 -44.946 1.00 76.06 803 ASN A N 1
ATOM 6138 C CA . ASN A 1 803 ? 9.965 -0.004 -45.325 1.00 76.06 803 ASN A CA 1
ATOM 6139 C C . ASN A 1 803 ? 8.494 0.052 -44.901 1.00 76.06 803 ASN A C 1
ATOM 6141 O O . ASN A 1 803 ? 8.013 1.111 -44.507 1.00 76.06 803 ASN A O 1
ATOM 6145 N N . HIS A 1 804 ? 7.780 -1.075 -44.931 1.00 77.69 804 HIS A N 1
ATOM 6146 C CA . HIS A 1 804 ? 6.414 -1.154 -44.418 1.00 77.69 804 HIS A CA 1
ATOM 6147 C C . HIS A 1 804 ? 6.317 -0.840 -42.920 1.00 77.69 804 HIS A C 1
ATOM 6149 O O . HIS A 1 804 ? 5.347 -0.199 -42.511 1.00 77.69 804 HIS A O 1
ATOM 6155 N N . ALA A 1 805 ? 7.308 -1.247 -42.122 1.00 70.44 805 ALA A N 1
ATOM 6156 C CA . ALA A 1 805 ? 7.391 -0.897 -40.705 1.00 70.44 805 ALA A CA 1
ATOM 6157 C C . ALA A 1 805 ? 7.620 0.611 -40.505 1.00 70.44 805 ALA A C 1
ATOM 6159 O O . ALA A 1 805 ? 6.923 1.239 -39.712 1.00 70.44 805 ALA A O 1
ATOM 6160 N N . LEU A 1 806 ? 8.511 1.222 -41.295 1.00 74.31 806 LEU A N 1
ATOM 6161 C CA . LEU A 1 806 ? 8.749 2.671 -41.254 1.00 74.31 806 LEU A CA 1
ATOM 6162 C C . LEU A 1 806 ? 7.513 3.484 -41.670 1.00 74.31 806 LEU A C 1
ATOM 6164 O O . LEU A 1 806 ? 7.195 4.487 -41.035 1.00 74.31 806 LEU A O 1
ATOM 6168 N N . ILE A 1 807 ? 6.803 3.053 -42.718 1.00 74.81 807 ILE A N 1
ATOM 6169 C CA . ILE A 1 807 ? 5.563 3.703 -43.173 1.00 74.81 807 ILE A CA 1
ATOM 6170 C C . ILE A 1 807 ? 4.477 3.590 -42.099 1.00 74.81 807 ILE A C 1
ATOM 6172 O O . ILE A 1 807 ? 3.812 4.581 -41.808 1.00 74.81 807 ILE A O 1
ATOM 6176 N N . ALA A 1 808 ? 4.320 2.413 -41.483 1.00 72.19 808 ALA A N 1
ATOM 6177 C CA . ALA A 1 808 ? 3.370 2.212 -40.391 1.00 72.19 808 ALA A CA 1
ATOM 6178 C C . ALA A 1 808 ? 3.673 3.137 -39.201 1.00 72.19 808 ALA A C 1
ATOM 6180 O O . ALA A 1 808 ? 2.782 3.855 -38.757 1.00 72.19 808 ALA A O 1
ATOM 6181 N N . ALA A 1 809 ? 4.934 3.194 -38.759 1.00 69.44 809 ALA A N 1
ATOM 6182 C CA . ALA A 1 809 ? 5.364 4.040 -37.645 1.00 69.44 809 ALA A CA 1
ATOM 6183 C C . ALA A 1 809 ? 5.161 5.541 -37.922 1.00 69.44 809 ALA A C 1
ATOM 6185 O O . ALA A 1 809 ? 4.749 6.297 -37.044 1.00 69.44 809 ALA A O 1
ATOM 6186 N N . ALA A 1 810 ? 5.414 5.994 -39.153 1.00 71.75 810 ALA A N 1
ATOM 6187 C CA . ALA A 1 810 ? 5.194 7.389 -39.525 1.00 71.75 810 ALA A CA 1
ATOM 6188 C C . ALA A 1 810 ? 3.706 7.762 -39.560 1.00 71.75 810 ALA A C 1
ATOM 6190 O O . ALA A 1 810 ? 3.329 8.830 -39.081 1.00 71.75 810 ALA A O 1
ATOM 6191 N N . ILE A 1 811 ? 2.857 6.886 -40.105 1.00 70.88 811 ILE A N 1
ATOM 6192 C CA . ILE A 1 811 ? 1.401 7.079 -40.101 1.00 70.88 811 ILE A CA 1
ATOM 6193 C C . ILE A 1 811 ? 0.885 7.108 -38.664 1.00 70.88 811 ILE A C 1
ATOM 6195 O O . ILE A 1 811 ? 0.120 8.001 -38.309 1.00 70.88 811 ILE A O 1
ATOM 6199 N N . GLU A 1 812 ? 1.355 6.190 -37.824 1.00 67.88 812 GLU A N 1
ATOM 6200 C CA . GLU A 1 812 ? 0.995 6.136 -36.414 1.00 67.88 812 GLU A CA 1
ATOM 6201 C C . GLU A 1 812 ? 1.384 7.410 -35.663 1.00 67.88 812 GLU A C 1
ATOM 6203 O O . GLU A 1 812 ? 0.551 7.975 -34.961 1.00 67.88 812 GLU A O 1
ATOM 6208 N N . LYS A 1 813 ? 2.595 7.936 -35.872 1.00 69.19 813 LYS A N 1
ATOM 6209 C CA . LYS A 1 813 ? 3.020 9.213 -35.281 1.00 69.19 813 LYS A CA 1
ATOM 6210 C C . LYS A 1 813 ? 2.054 10.357 -35.609 1.00 69.19 813 LYS A C 1
ATOM 6212 O O . LYS A 1 813 ? 1.740 11.168 -34.744 1.00 69.19 813 LYS A O 1
ATOM 6217 N N . HIS A 1 814 ? 1.561 10.423 -36.843 1.00 68.12 814 HIS A N 1
ATOM 6218 C CA . HIS A 1 814 ? 0.571 11.432 -37.220 1.00 68.12 814 HIS A CA 1
ATOM 6219 C C . HIS A 1 814 ? -0.817 11.151 -36.634 1.00 68.12 814 HIS A C 1
ATOM 6221 O O . HIS A 1 814 ? -1.509 12.095 -36.264 1.00 68.12 814 HIS A O 1
ATOM 6227 N N . ILE A 1 815 ? -1.219 9.881 -36.508 1.00 66.38 815 ILE A N 1
ATOM 6228 C CA . ILE A 1 815 ? -2.456 9.499 -35.814 1.00 66.38 815 ILE A CA 1
ATOM 6229 C C . ILE A 1 815 ? -2.383 9.925 -34.344 1.00 66.38 815 ILE A C 1
ATOM 6231 O O . ILE A 1 815 ? -3.318 10.550 -33.856 1.00 66.38 815 ILE A O 1
ATOM 6235 N N . LEU A 1 816 ? -1.267 9.683 -33.650 1.00 66.25 816 LEU A N 1
ATOM 6236 C CA . LEU A 1 816 ? -1.067 10.089 -32.253 1.00 66.25 816 LEU A CA 1
ATOM 6237 C C . LEU A 1 816 ? -1.189 11.609 -32.042 1.00 66.25 816 LEU A C 1
ATOM 6239 O O . LEU A 1 816 ? -1.605 12.027 -30.962 1.00 66.25 816 LEU A O 1
ATOM 6243 N N . ALA A 1 817 ? -0.891 12.412 -33.068 1.00 67.81 817 ALA A N 1
ATOM 6244 C CA . ALA A 1 817 ? -1.015 13.869 -33.051 1.00 67.81 817 ALA A CA 1
ATOM 6245 C C . ALA A 1 817 ? -2.442 14.393 -33.323 1.00 67.81 817 ALA A C 1
ATOM 6247 O O . ALA A 1 817 ? -2.684 15.594 -33.168 1.00 67.81 817 ALA A O 1
ATOM 6248 N N . LEU A 1 818 ? -3.385 13.536 -33.735 1.00 70.38 818 LEU A N 1
ATOM 6249 C CA . LEU A 1 818 ? -4.777 13.937 -33.951 1.00 70.38 818 LEU A CA 1
ATOM 6250 C C . LEU A 1 818 ? -5.473 14.279 -32.624 1.00 70.38 818 LEU A C 1
ATOM 6252 O O . LEU A 1 818 ? -5.155 13.684 -31.591 1.00 70.38 818 LEU A O 1
ATOM 6256 N N . PRO A 1 819 ? -6.473 15.184 -32.642 1.00 74.50 819 PRO A N 1
ATOM 6257 C CA . PRO A 1 819 ? -7.327 15.418 -31.488 1.00 74.50 819 PRO A CA 1
ATOM 6258 C C . PRO A 1 819 ? -7.926 14.107 -30.979 1.00 74.50 819 PRO A C 1
ATOM 6260 O O . PRO A 1 819 ? -8.480 13.320 -31.755 1.00 74.50 819 PRO A O 1
ATOM 6263 N N . SER A 1 820 ? -7.822 13.901 -29.672 1.00 83.62 820 SER A N 1
ATOM 6264 C CA . SER A 1 820 ? -8.325 12.717 -28.995 1.00 83.62 820 SER A CA 1
ATOM 6265 C C . SER A 1 820 ? -9.416 13.063 -27.986 1.00 83.62 820 SER A C 1
ATOM 6267 O O . SER A 1 820 ? -9.504 14.179 -27.470 1.00 83.62 820 SER A O 1
ATOM 6269 N N . THR A 1 821 ? -10.261 12.077 -27.722 1.00 89.50 821 THR A N 1
ATOM 6270 C CA . THR A 1 821 ? -11.213 12.030 -26.616 1.00 89.50 821 THR A CA 1
ATOM 6271 C C . THR A 1 821 ? -10.832 10.831 -25.762 1.00 89.50 821 THR A C 1
ATOM 6273 O O . THR A 1 821 ? -10.479 9.783 -26.297 1.00 89.50 821 THR A O 1
ATOM 6276 N N . VAL A 1 822 ? -10.867 10.973 -24.445 1.00 92.06 822 VAL A N 1
ATOM 6277 C CA . VAL A 1 822 ? -10.634 9.853 -23.534 1.00 92.06 822 VAL A CA 1
ATOM 6278 C C . VAL A 1 822 ? -11.984 9.294 -23.125 1.00 92.06 822 VAL A C 1
ATOM 6280 O O . VAL A 1 822 ? -12.818 10.026 -22.597 1.00 92.06 822 VAL A O 1
ATOM 6283 N N . ALA A 1 823 ? -12.191 8.005 -23.369 1.00 94.25 823 ALA A N 1
ATOM 6284 C CA . ALA A 1 823 ? -13.348 7.261 -22.910 1.00 94.25 823 ALA A CA 1
ATOM 6285 C C . ALA A 1 823 ? -12.969 6.408 -21.701 1.00 94.25 823 ALA A C 1
ATOM 6287 O O . ALA A 1 823 ? -12.018 5.627 -21.757 1.00 94.25 823 ALA A O 1
ATOM 6288 N N . ILE A 1 824 ? -13.726 6.544 -20.616 1.00 95.50 824 ILE A N 1
ATOM 6289 C CA . ILE A 1 824 ? -13.573 5.740 -19.405 1.00 95.50 824 ILE A CA 1
ATOM 6290 C C . ILE A 1 824 ? -14.899 5.055 -19.114 1.00 95.50 824 ILE A C 1
ATOM 6292 O O . ILE A 1 824 ? -15.941 5.708 -19.073 1.00 95.50 824 ILE A O 1
ATOM 6296 N N . THR A 1 825 ? -14.867 3.737 -18.928 1.00 96.50 825 THR A N 1
ATOM 6297 C CA . THR A 1 825 ? -16.034 2.970 -18.473 1.00 96.50 825 THR A CA 1
ATOM 6298 C C . THR A 1 825 ? -15.732 2.370 -17.114 1.00 96.50 825 THR A C 1
ATOM 6300 O O . THR A 1 825 ? -14.802 1.584 -16.991 1.00 96.50 825 THR A O 1
ATOM 6303 N N . THR A 1 826 ? -16.507 2.752 -16.108 1.00 96.75 826 THR A N 1
ATOM 6304 C CA . THR A 1 826 ? -16.431 2.247 -14.740 1.00 96.75 826 THR A CA 1
ATOM 6305 C C . THR A 1 826 ? -17.446 1.127 -14.553 1.00 96.75 826 THR A C 1
ATOM 6307 O O . THR A 1 826 ? -18.594 1.268 -14.967 1.00 96.75 826 THR A O 1
ATOM 6310 N N . HIS A 1 827 ? -17.044 0.040 -13.903 1.00 97.56 827 HIS A N 1
ATOM 6311 C CA . HIS A 1 827 ? -17.868 -1.124 -13.591 1.00 97.56 827 HIS A CA 1
ATOM 6312 C C . HIS A 1 827 ? -17.808 -1.414 -12.095 1.00 97.56 827 HIS A C 1
ATOM 6314 O O . HIS A 1 827 ? -16.715 -1.515 -11.540 1.00 97.56 827 HIS A O 1
ATOM 6320 N N . VAL A 1 828 ? -18.961 -1.594 -11.454 1.00 97.62 828 VAL A N 1
ATOM 6321 C CA . VAL A 1 828 ? -19.052 -1.972 -10.036 1.00 97.62 828 VAL A CA 1
ATOM 6322 C C . VAL A 1 828 ? -19.522 -3.416 -9.946 1.00 97.62 828 VAL A C 1
ATOM 6324 O O . VAL A 1 828 ? -20.612 -3.743 -10.414 1.00 97.62 828 VAL A O 1
ATOM 6327 N N . LEU A 1 829 ? -18.716 -4.293 -9.352 1.00 97.81 829 LEU A N 1
ATOM 6328 C CA . LEU A 1 829 ? -19.017 -5.721 -9.226 1.00 97.81 829 LEU A CA 1
ATOM 6329 C C . LEU A 1 829 ? -18.966 -6.162 -7.766 1.00 97.81 829 LEU A C 1
ATOM 6331 O O . LEU A 1 829 ? -18.136 -5.683 -7.004 1.00 97.81 829 LEU A O 1
ATOM 6335 N N . GLN A 1 830 ? -19.824 -7.103 -7.382 1.00 97.88 830 GLN A N 1
ATOM 6336 C CA . GLN A 1 830 ? -19.879 -7.694 -6.046 1.00 97.88 830 GLN A CA 1
ATOM 6337 C C . GLN A 1 830 ? -19.708 -9.205 -6.134 1.00 97.88 830 GLN A C 1
ATOM 6339 O O . GLN A 1 830 ? -20.369 -9.858 -6.938 1.00 97.88 830 GLN A O 1
ATOM 6344 N N . GLY A 1 831 ? -18.879 -9.786 -5.276 1.00 97.00 831 GLY A N 1
ATOM 6345 C CA . GLY A 1 831 ? -18.650 -11.226 -5.288 1.00 97.00 831 GLY A CA 1
ATOM 6346 C C . GLY A 1 831 ? -18.099 -11.774 -3.975 1.00 97.00 831 GLY A C 1
ATOM 6347 O O . GLY A 1 831 ? -17.907 -11.022 -3.014 1.00 97.00 831 GLY A O 1
ATOM 6348 N N . PRO A 1 832 ? -17.838 -13.092 -3.927 1.00 96.31 832 PRO A N 1
ATOM 6349 C CA . PRO A 1 832 ? -17.223 -13.736 -2.775 1.00 96.31 832 PRO A CA 1
ATOM 6350 C C . PRO A 1 832 ? -15.840 -13.147 -2.478 1.00 96.31 832 PRO A C 1
ATOM 6352 O O . PRO A 1 832 ? -15.006 -13.009 -3.377 1.00 96.31 832 PRO A O 1
ATOM 6355 N N . GLY A 1 833 ? -15.570 -12.858 -1.207 1.00 95.12 833 GLY A N 1
ATOM 6356 C CA . GLY A 1 833 ? -14.309 -12.278 -0.749 1.00 95.12 833 GLY A CA 1
ATOM 6357 C C . GLY A 1 833 ? -13.058 -13.058 -1.167 1.00 95.12 833 GLY A C 1
ATOM 6358 O O . GLY A 1 833 ? -12.127 -12.429 -1.672 1.00 95.12 833 GLY A O 1
ATOM 6359 N N . PRO A 1 834 ? -13.014 -14.405 -1.063 1.00 94.06 834 PRO A N 1
ATOM 6360 C CA . PRO A 1 834 ? -11.850 -15.181 -1.495 1.00 94.06 834 PRO A CA 1
ATOM 6361 C C . PRO A 1 834 ? -11.533 -15.027 -2.989 1.00 94.06 834 PRO A C 1
ATOM 6363 O O . PRO A 1 834 ? -10.366 -14.891 -3.354 1.00 94.06 834 PRO A O 1
ATOM 6366 N N . LEU A 1 835 ? -12.563 -14.990 -3.845 1.00 95.12 835 LEU A N 1
ATOM 6367 C CA . LEU A 1 835 ? -12.403 -14.792 -5.289 1.00 95.12 835 LEU A CA 1
ATOM 6368 C C . LEU A 1 835 ? -11.814 -13.407 -5.579 1.00 95.12 835 LEU A C 1
ATOM 6370 O O . LEU A 1 835 ? -10.803 -13.290 -6.267 1.00 95.12 835 LEU A O 1
ATOM 6374 N N . LEU A 1 836 ? -12.415 -12.357 -5.014 1.00 96.75 836 LEU A N 1
ATOM 6375 C CA . LEU A 1 836 ? -11.994 -10.984 -5.285 1.00 96.75 836 LEU A CA 1
ATOM 6376 C C . LEU A 1 836 ? -10.619 -10.641 -4.687 1.00 96.75 836 LEU A C 1
ATOM 6378 O O . LEU A 1 836 ? -9.853 -9.923 -5.326 1.00 96.75 836 LEU A O 1
ATOM 6382 N N . ARG A 1 837 ? -10.251 -11.192 -3.520 1.00 95.62 837 ARG A N 1
ATOM 6383 C CA . ARG A 1 837 ? -8.886 -11.054 -2.973 1.00 95.62 837 ARG A CA 1
ATOM 6384 C C . ARG A 1 837 ? -7.842 -11.758 -3.838 1.00 95.62 837 ARG A C 1
ATOM 6386 O O . ARG A 1 837 ? -6.771 -11.196 -4.055 1.00 95.62 837 ARG A O 1
ATOM 6393 N N . SER A 1 838 ? -8.155 -12.948 -4.360 1.00 93.88 838 SER A N 1
ATOM 6394 C CA . SER A 1 838 ? -7.271 -13.659 -5.294 1.00 93.88 838 SER A CA 1
ATOM 6395 C C . SER A 1 838 ? -7.032 -12.837 -6.561 1.00 93.88 838 SER A C 1
ATOM 6397 O O . SER A 1 838 ? -5.887 -12.661 -6.968 1.00 93.88 838 SER A O 1
ATOM 6399 N N . LEU A 1 839 ? -8.091 -12.280 -7.155 1.00 93.94 839 LEU A N 1
ATOM 6400 C CA . LEU A 1 839 ? -7.980 -11.436 -8.348 1.00 93.94 839 LEU A CA 1
ATOM 6401 C C . LEU A 1 839 ? -7.184 -10.156 -8.078 1.00 93.94 839 LEU A C 1
ATOM 6403 O O . LEU A 1 839 ? -6.307 -9.815 -8.864 1.00 93.94 839 LEU A O 1
ATOM 6407 N N . ALA A 1 840 ? -7.410 -9.485 -6.944 1.00 94.38 840 ALA A N 1
ATOM 6408 C CA . ALA A 1 840 ? -6.617 -8.318 -6.555 1.00 94.38 840 ALA A CA 1
ATOM 6409 C C . ALA A 1 840 ? -5.126 -8.654 -6.367 1.00 94.38 840 ALA A C 1
ATOM 6411 O O . ALA A 1 840 ? -4.266 -7.865 -6.750 1.00 94.38 840 ALA A O 1
ATOM 6412 N N . SER A 1 841 ? -4.812 -9.844 -5.844 1.00 92.31 841 SER A N 1
ATOM 6413 C CA . SER A 1 841 ? -3.431 -10.332 -5.738 1.00 92.31 841 SER A CA 1
ATOM 6414 C C . SER A 1 841 ? -2.781 -10.647 -7.084 1.00 92.31 841 SER A C 1
ATOM 6416 O O . SER A 1 841 ? -1.561 -10.607 -7.189 1.00 92.31 841 SER A O 1
ATOM 6418 N N . GLN A 1 842 ? -3.558 -11.026 -8.097 1.00 90.12 842 GLN A N 1
ATOM 6419 C CA . GLN A 1 842 ? -3.041 -11.265 -9.448 1.00 90.12 842 GLN A CA 1
ATOM 6420 C C . GLN A 1 842 ? -2.861 -9.945 -10.204 1.00 90.12 842 GLN A C 1
ATOM 6422 O O . GLN A 1 842 ? -1.876 -9.766 -10.919 1.00 90.12 842 GLN A O 1
ATOM 6427 N N . ALA A 1 843 ? -3.794 -9.015 -10.000 1.00 89.94 843 ALA A N 1
ATOM 6428 C CA . ALA A 1 843 ? -3.794 -7.682 -10.580 1.00 89.94 843 ALA A CA 1
ATOM 6429 C C . ALA A 1 843 ? -2.633 -6.807 -10.072 1.00 89.94 843 ALA A C 1
ATOM 6431 O O . ALA A 1 843 ? -2.082 -6.034 -10.846 1.00 89.94 843 ALA A O 1
ATOM 6432 N N . SER A 1 844 ? -2.196 -6.961 -8.815 1.00 88.75 844 SER A N 1
ATOM 6433 C CA . SER A 1 844 ? -1.178 -6.098 -8.182 1.00 88.75 844 SER A CA 1
ATOM 6434 C C . SER A 1 844 ? 0.186 -6.051 -8.882 1.00 88.75 844 SER A C 1
ATOM 6436 O O . SER A 1 844 ? 0.996 -5.189 -8.557 1.00 88.75 844 SER A O 1
ATOM 6438 N N . HIS A 1 845 ? 0.454 -6.946 -9.834 1.00 84.31 845 HIS A N 1
ATOM 6439 C CA . HIS A 1 845 ? 1.715 -7.016 -10.580 1.00 84.31 845 HIS A CA 1
ATOM 6440 C C . HIS A 1 845 ? 1.560 -6.743 -12.083 1.00 84.31 845 HIS A C 1
ATOM 6442 O O . HIS A 1 845 ? 2.532 -6.865 -12.831 1.00 84.31 845 HIS A O 1
ATOM 6448 N N . LYS A 1 846 ? 0.349 -6.421 -12.552 1.00 86.81 846 LYS A N 1
ATOM 6449 C CA . LYS A 1 846 ? 0.024 -6.307 -13.979 1.00 86.81 846 LYS A CA 1
ATOM 6450 C C . LYS A 1 846 ? -0.319 -4.874 -14.343 1.00 86.81 846 LYS A C 1
ATOM 6452 O O . LYS A 1 846 ? -0.883 -4.141 -13.544 1.00 86.81 846 LYS A O 1
ATOM 6457 N N . SER A 1 847 ? 0.011 -4.471 -15.566 1.00 85.12 847 SER A N 1
ATOM 6458 C CA . SER A 1 847 ? -0.349 -3.159 -16.117 1.00 85.12 847 SER A CA 1
ATOM 6459 C C . SER A 1 847 ? -1.734 -3.158 -16.784 1.00 85.12 847 SER A C 1
ATOM 6461 O O . SER A 1 847 ? -2.361 -2.101 -16.861 1.00 85.12 847 SER A O 1
ATOM 6463 N N . ASP A 1 848 ? -2.232 -4.325 -17.207 1.00 89.75 848 ASP A N 1
ATOM 6464 C CA . ASP A 1 848 ? -3.573 -4.548 -17.759 1.00 89.75 848 ASP A CA 1
ATOM 6465 C C . ASP A 1 848 ? -4.285 -5.672 -16.989 1.00 89.75 848 ASP A C 1
ATOM 6467 O O . ASP A 1 848 ? -3.768 -6.779 -16.855 1.00 89.75 848 ASP A O 1
ATOM 6471 N N . HIS A 1 849 ? -5.472 -5.377 -16.457 1.00 93.19 849 HIS A N 1
ATOM 6472 C CA . HIS A 1 849 ? -6.302 -6.295 -15.668 1.00 93.19 849 HIS A CA 1
ATOM 6473 C C . HIS A 1 849 ? -7.486 -6.832 -16.485 1.00 93.19 849 HIS A C 1
ATOM 6475 O O . HIS A 1 849 ? -8.511 -7.239 -15.928 1.00 93.19 849 HIS A O 1
ATOM 6481 N N . ARG A 1 850 ? -7.409 -6.763 -17.823 1.00 92.00 850 ARG A N 1
ATOM 6482 C CA . ARG A 1 850 ? -8.486 -7.214 -18.716 1.00 92.00 850 ARG A CA 1
ATOM 6483 C C . ARG A 1 850 ? -8.860 -8.669 -18.465 1.00 92.00 850 ARG A C 1
ATOM 6485 O O . ARG A 1 850 ? -10.043 -8.980 -18.449 1.00 92.00 850 ARG A O 1
ATOM 6492 N N . THR A 1 851 ? -7.871 -9.527 -18.227 1.00 91.62 851 THR A N 1
ATOM 6493 C CA . THR A 1 851 ? -8.092 -10.956 -17.968 1.00 91.62 851 THR A CA 1
ATOM 6494 C C . THR A 1 851 ? -8.931 -11.168 -16.707 1.00 91.62 851 THR A C 1
ATOM 6496 O O . THR A 1 851 ? -9.940 -11.870 -16.749 1.00 91.62 851 THR A O 1
ATOM 6499 N N . GLU A 1 852 ? -8.563 -10.512 -15.605 1.00 94.62 852 GLU A N 1
ATOM 6500 C CA . GLU A 1 852 ? -9.266 -10.575 -14.319 1.00 94.62 852 GLU A CA 1
ATOM 6501 C C . GLU A 1 852 ? -10.677 -9.981 -14.426 1.00 94.62 852 GLU A C 1
ATOM 6503 O O . GLU A 1 852 ? -11.637 -10.499 -13.851 1.00 94.62 852 GLU A O 1
ATOM 6508 N N . PHE A 1 853 ? -10.821 -8.900 -15.195 1.00 96.06 853 PHE A N 1
ATOM 6509 C CA . PHE A 1 853 ? -12.116 -8.288 -15.459 1.00 96.06 853 PHE A CA 1
ATOM 6510 C C . PHE A 1 853 ? -13.033 -9.212 -16.277 1.00 96.06 853 PHE A C 1
ATOM 6512 O O . PHE A 1 853 ? -14.191 -9.412 -15.908 1.00 96.06 853 PHE A O 1
ATOM 6519 N N . ASP A 1 854 ? -12.525 -9.827 -17.346 1.00 95.12 854 ASP A N 1
ATOM 6520 C CA . ASP A 1 854 ? -13.284 -10.754 -18.193 1.00 95.12 854 ASP A CA 1
ATOM 6521 C C . ASP A 1 854 ? -13.677 -12.037 -17.437 1.00 95.12 854 ASP A C 1
ATOM 6523 O O . ASP A 1 854 ? -14.773 -12.578 -17.646 1.00 95.12 854 ASP A O 1
ATOM 6527 N N . GLU A 1 855 ? -12.833 -12.499 -16.508 1.00 94.75 855 GLU A N 1
ATOM 6528 C CA . GLU A 1 855 ? -13.167 -13.578 -15.572 1.00 94.75 855 GLU A CA 1
ATOM 6529 C C . GLU A 1 855 ? -14.372 -13.196 -14.702 1.00 94.75 855 GLU A C 1
ATOM 6531 O O . GLU A 1 855 ? -15.339 -13.959 -14.621 1.00 94.75 855 GLU A O 1
ATOM 6536 N N . LEU A 1 856 ? -14.384 -11.988 -14.127 1.00 95.19 856 LEU A N 1
ATOM 6537 C CA . LEU A 1 856 ? -15.521 -11.509 -13.335 1.00 95.19 856 LEU A CA 1
ATOM 6538 C C . LEU A 1 856 ? -16.783 -11.294 -14.166 1.00 95.19 856 LEU A C 1
ATOM 6540 O O . LEU A 1 856 ? -17.875 -11.611 -13.697 1.00 95.19 856 LEU A O 1
ATOM 6544 N N . LEU A 1 857 ? -16.669 -10.812 -15.404 1.00 95.31 857 LEU A N 1
ATOM 6545 C CA . LEU A 1 857 ? -17.814 -10.719 -16.313 1.00 95.31 857 LEU A CA 1
ATOM 6546 C C . LEU A 1 857 ? -18.382 -12.104 -16.646 1.00 95.31 857 LEU A C 1
ATOM 6548 O O . LEU A 1 857 ? -19.597 -12.267 -16.782 1.00 95.31 857 LEU A O 1
ATOM 6552 N N . THR A 1 858 ? -17.524 -13.116 -16.762 1.00 95.81 858 THR A N 1
ATOM 6553 C CA . THR A 1 858 ? -17.939 -14.510 -16.967 1.00 95.81 858 THR A CA 1
ATOM 6554 C C . THR A 1 858 ? -18.612 -15.075 -15.717 1.00 95.81 858 THR A C 1
ATOM 6556 O O . THR A 1 858 ? -19.692 -15.661 -15.816 1.00 95.81 858 THR A O 1
ATOM 6559 N N . ALA A 1 859 ? -18.044 -14.830 -14.536 1.00 94.81 859 ALA A N 1
ATOM 6560 C CA . ALA A 1 859 ? -18.643 -15.178 -13.248 1.00 94.81 859 ALA A CA 1
ATOM 6561 C C . ALA A 1 859 ? -19.996 -14.472 -13.031 1.00 94.81 859 ALA A C 1
ATOM 6563 O O . ALA A 1 859 ? -20.937 -15.068 -12.506 1.00 94.81 859 ALA A O 1
ATOM 6564 N N . ALA A 1 860 ? -20.138 -13.236 -13.516 1.00 95.69 860 ALA A N 1
ATOM 6565 C CA . ALA A 1 860 ? -21.393 -12.499 -13.467 1.00 95.69 860 ALA A CA 1
ATOM 6566 C C . ALA A 1 860 ? -22.469 -13.131 -14.354 1.00 95.69 860 ALA A C 1
ATOM 6568 O O . ALA A 1 860 ? -23.610 -13.299 -13.928 1.00 95.69 860 ALA A O 1
ATOM 6569 N N . LYS A 1 861 ? -22.101 -13.580 -15.561 1.00 94.75 861 LYS A N 1
ATOM 6570 C CA . LYS A 1 861 ? -22.999 -14.363 -16.430 1.00 94.75 861 LYS A CA 1
ATOM 6571 C C . LYS A 1 861 ? -23.390 -15.705 -15.804 1.00 94.75 861 LYS A C 1
ATOM 6573 O O . LYS A 1 861 ? -24.501 -16.173 -16.031 1.00 94.75 861 LYS A O 1
ATOM 6578 N N . ALA A 1 862 ? -22.494 -16.312 -15.025 1.00 94.44 862 ALA A N 1
ATOM 6579 C CA . ALA A 1 862 ? -22.756 -17.544 -14.284 1.00 94.44 862 ALA A CA 1
ATOM 6580 C C . ALA A 1 862 ? -23.574 -17.330 -12.991 1.00 94.44 862 ALA A C 1
ATOM 6582 O O . ALA A 1 862 ? -24.028 -18.306 -12.396 1.00 94.44 862 ALA A O 1
ATOM 6583 N N . GLY A 1 863 ? -23.774 -16.080 -12.555 1.00 93.88 863 GLY A N 1
ATOM 6584 C CA . GLY A 1 863 ? -24.539 -15.721 -11.357 1.00 93.88 863 GLY A CA 1
ATOM 6585 C C . GLY A 1 863 ? -23.777 -15.834 -10.031 1.00 93.88 863 GLY A C 1
ATOM 6586 O O . GLY A 1 863 ? -24.388 -15.679 -8.976 1.00 93.88 863 GLY A O 1
ATOM 6587 N N . THR A 1 864 ? -22.465 -16.095 -10.048 1.00 94.25 864 THR A N 1
ATOM 6588 C CA . THR A 1 864 ? -21.624 -16.128 -8.831 1.00 94.25 864 THR A CA 1
ATOM 6589 C C . THR A 1 864 ? -21.120 -14.745 -8.418 1.00 94.25 864 THR A C 1
ATOM 6591 O O . THR A 1 864 ? -20.764 -14.538 -7.260 1.00 94.25 864 THR A O 1
ATOM 6594 N N . VAL A 1 865 ? -21.106 -13.798 -9.357 1.00 97.44 865 VAL A N 1
ATOM 6595 C CA . VAL A 1 865 ? -20.770 -12.382 -9.163 1.00 97.44 865 VAL A CA 1
ATOM 6596 C C . VAL A 1 865 ? -21.973 -11.544 -9.597 1.00 97.44 865 VAL A C 1
ATOM 6598 O O . VAL A 1 865 ? -22.695 -11.903 -10.524 1.00 97.44 865 VAL A O 1
ATOM 6601 N N . LEU A 1 866 ? -22.215 -10.420 -8.935 1.00 97.38 866 LEU A N 1
ATOM 6602 C CA . LEU A 1 866 ? -23.235 -9.453 -9.324 1.00 97.38 866 LEU A CA 1
ATOM 6603 C C . LEU A 1 866 ? -22.554 -8.269 -10.002 1.00 97.38 866 LEU A C 1
ATOM 6605 O O . LEU A 1 866 ? -21.677 -7.642 -9.415 1.00 97.38 866 LEU A O 1
ATOM 6609 N N . HIS A 1 867 ? -22.970 -7.941 -11.221 1.00 97.19 867 HIS A N 1
ATOM 6610 C CA . HIS A 1 867 ? -22.597 -6.684 -11.862 1.00 97.19 867 HIS A CA 1
ATOM 6611 C C . HIS A 1 867 ? -23.619 -5.628 -11.434 1.00 97.19 867 HIS A C 1
ATOM 6613 O O . HIS A 1 867 ? -24.778 -5.692 -11.841 1.00 97.19 867 HIS A O 1
ATOM 6619 N N . LEU A 1 868 ? -23.211 -4.728 -10.543 1.00 95.75 868 LEU A N 1
ATOM 6620 C CA . LEU A 1 868 ? -24.102 -3.780 -9.881 1.00 95.75 868 LEU A CA 1
ATOM 6621 C C . LEU A 1 868 ? -24.346 -2.523 -10.712 1.00 95.75 868 LEU A C 1
ATOM 6623 O O . LEU A 1 868 ? -25.475 -2.044 -10.745 1.00 95.75 868 LEU A O 1
ATOM 6627 N N . ASP A 1 869 ? -23.304 -1.993 -11.356 1.00 95.69 869 ASP A N 1
ATOM 6628 C CA . ASP A 1 869 ? -23.396 -0.727 -12.085 1.00 95.69 869 ASP A CA 1
ATOM 6629 C C . ASP A 1 869 ? -22.369 -0.620 -13.226 1.00 95.69 869 ASP A C 1
ATOM 6631 O O . ASP A 1 869 ? -21.318 -1.267 -13.195 1.00 95.69 869 ASP A O 1
ATOM 6635 N N . THR A 1 870 ? -22.666 0.198 -14.237 1.00 95.81 870 THR A N 1
ATOM 6636 C CA . THR A 1 870 ? -21.764 0.547 -15.342 1.00 95.81 870 THR A CA 1
ATOM 6637 C C . THR A 1 870 ? -21.968 1.996 -15.780 1.00 95.81 870 THR A C 1
ATOM 6639 O O . THR A 1 870 ? -23.019 2.365 -16.307 1.00 95.81 870 THR A O 1
ATOM 6642 N N . ALA A 1 871 ? -20.907 2.796 -15.696 1.00 93.00 871 ALA A N 1
ATOM 6643 C CA . ALA A 1 871 ? -20.921 4.197 -16.091 1.00 93.00 871 ALA A CA 1
ATOM 6644 C C . ALA A 1 871 ? -19.833 4.497 -17.125 1.00 93.00 871 ALA A C 1
ATOM 6646 O O . ALA A 1 871 ? -18.647 4.355 -16.844 1.00 93.00 871 ALA A O 1
ATOM 6647 N N . ARG A 1 872 ? -20.228 4.943 -18.323 1.00 93.69 872 ARG A N 1
ATOM 6648 C CA . ARG A 1 872 ? -19.300 5.397 -19.369 1.00 93.69 872 ARG A CA 1
ATOM 6649 C C . ARG A 1 872 ? -19.289 6.919 -19.447 1.00 93.69 872 ARG A C 1
ATOM 6651 O O . ARG A 1 872 ? -20.347 7.528 -19.579 1.00 93.69 872 ARG A O 1
ATOM 6658 N N . LEU A 1 873 ? -18.098 7.512 -19.435 1.00 92.56 873 LEU A N 1
ATOM 6659 C CA . LEU A 1 873 ? -17.873 8.931 -19.694 1.00 92.56 873 LEU A CA 1
ATOM 6660 C C . LEU A 1 873 ? -16.856 9.120 -20.812 1.00 92.56 873 LEU A C 1
ATOM 6662 O O . LEU A 1 873 ? -15.915 8.341 -20.951 1.00 92.56 873 LEU A O 1
ATOM 6666 N N . GLU A 1 874 ? -17.017 10.205 -21.558 1.00 93.06 874 GLU A N 1
ATOM 6667 C CA . GLU A 1 874 ? -16.050 10.653 -22.551 1.00 93.06 874 GLU A CA 1
ATOM 6668 C C . GLU A 1 874 ? -15.710 12.118 -22.288 1.00 93.06 874 GLU A C 1
ATOM 6670 O O . GLU A 1 874 ? -16.600 12.939 -22.050 1.00 93.06 874 GLU A O 1
ATOM 6675 N N . SER A 1 875 ? -14.424 12.457 -22.303 1.00 91.50 875 SER A N 1
ATOM 6676 C CA . SER A 1 875 ? -13.972 13.826 -22.076 1.00 91.50 875 SER A CA 1
ATOM 6677 C C . SER A 1 875 ? -12.821 14.206 -22.994 1.00 91.50 875 SER A C 1
ATOM 6679 O O . SER A 1 875 ? -12.044 13.376 -23.471 1.00 91.50 875 SER A O 1
ATOM 6681 N N . LYS A 1 876 ? -12.709 15.508 -23.256 1.00 91.81 876 LYS A N 1
ATOM 6682 C CA . LYS A 1 876 ? -11.493 16.054 -23.856 1.00 91.81 876 LYS A CA 1
ATOM 6683 C C . LYS A 1 876 ? -10.364 15.969 -22.821 1.00 91.81 876 LYS A C 1
ATOM 6685 O O . LYS A 1 876 ? -10.627 16.259 -21.650 1.00 91.81 876 LYS A O 1
ATOM 6690 N N . PRO A 1 877 ? -9.122 15.655 -23.229 1.00 91.00 877 PRO A N 1
ATOM 6691 C CA . PRO A 1 877 ? -7.980 15.717 -22.327 1.00 91.00 877 PRO A CA 1
ATOM 6692 C C . PRO A 1 877 ? -7.892 17.070 -21.596 1.00 91.00 877 PRO A C 1
ATOM 6694 O O . PRO A 1 877 ? -8.079 18.121 -22.210 1.00 91.00 877 PRO A O 1
ATOM 6697 N N . GLY A 1 878 ? -7.623 17.047 -20.290 1.00 89.88 878 GLY A N 1
ATOM 6698 C CA . GLY A 1 878 ? -7.538 18.218 -19.409 1.00 89.88 878 GLY A CA 1
ATOM 6699 C C . GLY A 1 878 ? -8.883 18.838 -19.028 1.00 89.88 878 GLY A C 1
ATOM 6700 O O . GLY A 1 878 ? -8.922 19.978 -18.578 1.00 89.88 878 GLY A O 1
ATOM 6701 N N . THR A 1 879 ? -10.001 18.141 -19.259 1.00 93.81 879 THR A N 1
ATOM 6702 C CA . THR A 1 879 ? -11.337 18.612 -18.871 1.00 93.81 879 THR A CA 1
ATOM 6703 C C . THR A 1 879 ? -11.961 17.671 -17.849 1.00 93.81 879 THR A C 1
ATOM 6705 O O . THR A 1 879 ? -12.013 16.457 -18.060 1.00 93.81 879 THR A O 1
ATOM 6708 N N . ARG A 1 880 ? -12.489 18.248 -16.766 1.00 94.69 880 ARG A N 1
ATOM 6709 C CA . ARG A 1 880 ? -13.272 17.533 -15.754 1.00 94.69 880 ARG A CA 1
ATOM 6710 C C . ARG A 1 880 ? -14.579 17.006 -16.353 1.00 94.69 880 ARG A C 1
ATOM 6712 O O . ARG A 1 880 ? -15.315 17.759 -16.993 1.00 94.69 880 ARG A O 1
ATOM 6719 N N . ALA A 1 881 ? -14.886 15.738 -16.109 1.00 94.12 881 ALA A N 1
ATOM 6720 C CA . ALA A 1 881 ? -16.135 15.082 -16.482 1.00 94.12 881 ALA A CA 1
ATOM 6721 C C . ALA A 1 881 ? -16.765 14.406 -15.262 1.00 94.12 881 ALA A C 1
ATOM 6723 O O . ALA A 1 881 ? -16.061 13.896 -14.393 1.00 94.12 881 ALA A O 1
ATOM 6724 N N . ILE A 1 882 ? -18.096 14.434 -15.190 1.00 94.88 882 ILE A N 1
ATOM 6725 C CA . ILE A 1 882 ? -18.872 13.927 -14.055 1.00 94.88 882 ILE A CA 1
ATOM 6726 C C . ILE A 1 882 ? -20.065 13.143 -14.596 1.00 94.88 882 ILE A C 1
ATOM 6728 O O . ILE A 1 882 ? -20.723 13.586 -15.538 1.00 94.88 882 ILE A O 1
ATOM 6732 N N . THR A 1 883 ? -20.366 12.007 -13.977 1.00 94.12 883 THR A N 1
ATOM 6733 C CA . THR A 1 883 ? -21.616 11.268 -14.158 1.00 94.12 883 THR A CA 1
ATOM 6734 C C . THR A 1 883 ? -22.172 10.911 -12.792 1.00 94.12 883 THR A C 1
ATOM 6736 O O . THR A 1 883 ? -21.444 10.416 -11.936 1.00 94.12 883 THR A O 1
ATOM 6739 N N . ASN A 1 884 ? -23.468 11.139 -12.613 1.00 93.25 884 ASN A N 1
ATOM 6740 C CA . ASN A 1 884 ? -24.211 10.731 -11.429 1.00 93.25 884 ASN A CA 1
ATOM 6741 C C . ASN A 1 884 ? -25.325 9.799 -11.903 1.00 93.25 884 ASN A C 1
ATOM 6743 O O . ASN A 1 884 ? -26.230 10.228 -12.621 1.00 93.25 884 ASN A O 1
ATOM 6747 N N . GLN A 1 885 ? -25.231 8.522 -11.555 1.00 91.00 885 GLN A N 1
ATOM 6748 C CA . GLN A 1 885 ? -26.227 7.504 -11.863 1.00 91.00 885 GLN A CA 1
ATOM 6749 C C . GLN A 1 885 ? -26.891 7.072 -10.564 1.00 91.00 885 GLN A C 1
ATOM 6751 O O . GLN A 1 885 ? -26.262 6.474 -9.697 1.00 91.00 885 GLN A O 1
ATOM 6756 N N . GLY A 1 886 ? -28.164 7.409 -10.399 1.00 89.06 886 GLY A N 1
ATOM 6757 C CA . GLY A 1 886 ? -28.851 7.185 -9.138 1.00 89.06 886 GLY A CA 1
ATOM 6758 C C . GLY A 1 886 ? -30.109 8.023 -9.007 1.00 89.06 886 GLY A C 1
ATOM 6759 O O . GLY A 1 886 ? -30.655 8.512 -9.996 1.00 89.06 886 GLY A O 1
ATOM 6760 N N . HIS A 1 887 ? -30.563 8.191 -7.771 1.00 89.56 887 HIS A N 1
ATOM 6761 C CA . HIS A 1 887 ? -31.672 9.076 -7.425 1.00 89.56 887 HIS A CA 1
ATOM 6762 C C . HIS A 1 887 ? -31.193 10.170 -6.472 1.00 89.56 887 HIS A C 1
ATOM 6764 O O . HIS A 1 887 ? -30.236 9.987 -5.726 1.00 89.56 887 HIS A O 1
ATOM 6770 N N . GLU A 1 888 ? -31.862 11.318 -6.489 1.00 92.62 888 GLU A N 1
ATOM 6771 C CA . GLU A 1 888 ? -31.609 12.373 -5.512 1.00 92.62 888 GLU A CA 1
ATOM 6772 C C . GLU A 1 888 ? -32.387 12.086 -4.225 1.00 92.62 888 GLU A C 1
ATOM 6774 O O . GLU A 1 888 ? -33.616 11.986 -4.240 1.00 92.62 888 GLU A O 1
ATOM 6779 N N . HIS A 1 889 ? -31.677 11.988 -3.103 1.00 92.00 889 HIS A N 1
ATOM 6780 C CA . HIS A 1 889 ? -32.267 11.920 -1.769 1.00 92.00 889 HIS A CA 1
ATOM 6781 C C . HIS A 1 889 ? -32.183 13.291 -1.101 1.00 92.00 889 HIS A C 1
ATOM 6783 O O . HIS A 1 889 ? -31.110 13.886 -1.026 1.00 92.00 889 HIS A O 1
ATOM 6789 N N . LYS A 1 890 ? -33.305 13.815 -0.604 1.00 91.88 890 LYS A N 1
ATOM 6790 C CA . LYS A 1 890 ? -33.324 15.096 0.116 1.00 91.88 890 LYS A CA 1
ATOM 6791 C C . LYS A 1 890 ? -33.002 14.849 1.583 1.00 91.88 890 LYS A C 1
ATOM 6793 O O . LYS A 1 890 ? -33.877 14.430 2.334 1.00 91.88 890 LYS A O 1
ATOM 6798 N N . ALA A 1 891 ? -31.768 15.128 1.986 1.00 89.94 891 ALA A N 1
ATOM 6799 C CA . ALA A 1 891 ? -31.347 15.015 3.379 1.00 89.94 891 ALA A CA 1
ATOM 6800 C C . ALA A 1 891 ? -31.268 16.383 4.050 1.00 89.94 891 ALA A C 1
ATOM 6802 O O . ALA A 1 891 ? -30.986 17.397 3.409 1.00 89.94 891 ALA A O 1
ATOM 6803 N N . ILE A 1 892 ? -31.505 16.399 5.360 1.00 88.81 892 ILE A N 1
ATOM 6804 C CA . ILE A 1 892 ? -31.220 17.562 6.200 1.00 88.81 892 ILE A CA 1
ATOM 6805 C C . ILE A 1 892 ? -29.699 17.705 6.283 1.00 88.81 892 ILE A C 1
ATOM 6807 O O . ILE A 1 892 ? -29.024 16.785 6.736 1.00 88.81 892 ILE A O 1
ATOM 6811 N N . CYS A 1 893 ? -29.167 18.846 5.847 1.00 85.62 893 CYS A N 1
ATOM 6812 C CA . CYS A 1 893 ? -27.732 19.138 5.899 1.00 85.62 893 CYS A CA 1
ATOM 6813 C C . CYS A 1 893 ? -27.378 20.182 6.963 1.00 85.62 893 CYS A C 1
ATOM 6815 O O . CYS A 1 893 ? -26.243 20.229 7.431 1.00 85.62 893 CYS A O 1
ATOM 6817 N N . GLU A 1 894 ? -28.342 21.007 7.372 1.00 85.19 894 GLU A N 1
ATOM 6818 C CA . GLU A 1 894 ? -28.124 22.067 8.350 1.00 85.19 894 GLU A CA 1
ATOM 6819 C C . GLU A 1 894 ? -29.394 22.317 9.167 1.00 85.19 894 GLU A C 1
ATOM 6821 O O . G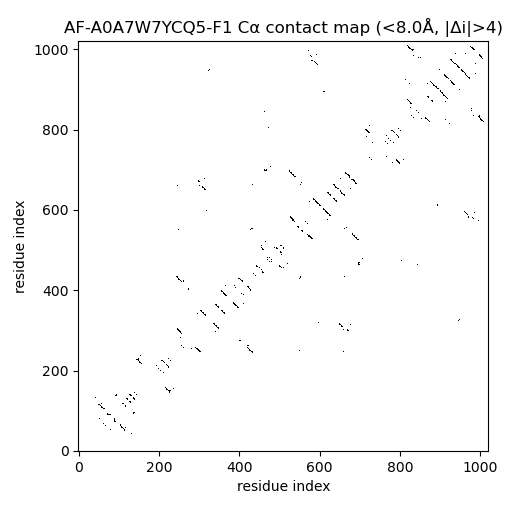LU A 1 894 ? -30.518 22.224 8.664 1.00 85.19 894 GLU A O 1
ATOM 6826 N N . ILE A 1 895 ? -29.201 22.638 10.446 1.00 80.94 895 ILE A N 1
ATOM 6827 C CA . ILE A 1 895 ? -30.266 22.949 11.396 1.00 80.94 895 ILE A CA 1
ATOM 6828 C C . ILE A 1 895 ? -29.864 24.225 12.119 1.00 80.94 895 ILE A C 1
ATOM 6830 O O . ILE A 1 895 ? -28.821 24.274 12.765 1.00 80.94 895 ILE A O 1
ATOM 6834 N N . THR A 1 896 ? -30.695 25.255 12.011 1.00 80.62 896 THR A N 1
ATOM 6835 C CA . THR A 1 896 ? -30.478 26.559 12.655 1.00 80.62 896 THR A CA 1
ATOM 6836 C C . THR A 1 896 ? -31.673 26.919 13.519 1.00 80.62 896 THR A C 1
ATOM 6838 O O . THR A 1 896 ? -32.737 26.339 13.352 1.00 80.62 896 THR A O 1
ATOM 6841 N N . LEU A 1 897 ? -31.519 27.850 14.460 1.00 77.06 897 LEU A N 1
ATOM 6842 C CA . LEU A 1 897 ? -32.640 28.391 15.231 1.00 77.06 897 LEU A CA 1
ATOM 6843 C C . LEU A 1 897 ? -33.022 29.762 14.670 1.00 77.06 897 LEU A C 1
ATOM 6845 O O . LEU A 1 897 ? -32.145 30.593 14.434 1.00 77.06 897 LEU A O 1
ATOM 6849 N N . ASP A 1 898 ? -34.315 30.004 14.469 1.00 76.19 898 ASP A N 1
ATOM 6850 C CA . ASP A 1 898 ? -34.826 31.328 14.118 1.00 76.19 898 ASP A CA 1
ATOM 6851 C C . ASP A 1 898 ? -34.831 32.287 15.329 1.00 76.19 898 ASP A C 1
ATOM 6853 O O . ASP A 1 898 ? -34.529 31.907 16.464 1.00 76.19 898 ASP A O 1
ATOM 6857 N N . GLU A 1 899 ? -35.213 33.550 15.111 1.00 72.94 899 GLU A N 1
ATOM 6858 C CA . GLU A 1 899 ? -35.298 34.576 16.168 1.00 72.94 899 GLU A CA 1
ATOM 6859 C C . GLU A 1 899 ? -36.274 34.215 17.308 1.00 72.94 899 GLU A C 1
ATOM 6861 O O . GLU A 1 899 ? -36.228 34.814 18.383 1.00 72.94 899 GLU A O 1
ATOM 6866 N N . LYS A 1 900 ? -37.164 33.238 17.089 1.00 69.75 900 LYS A N 1
ATOM 6867 C CA . LYS A 1 900 ? -38.148 32.738 18.059 1.00 69.75 900 LYS A CA 1
ATOM 6868 C C . LYS A 1 900 ? -37.694 31.437 18.735 1.00 69.75 900 LYS A C 1
ATOM 6870 O O . LYS A 1 900 ? -38.433 30.896 19.562 1.00 69.75 900 LYS A O 1
ATOM 6875 N N . GLY A 1 901 ? -36.498 30.940 18.413 1.00 65.75 901 GLY A N 1
ATOM 6876 C CA . GLY A 1 901 ? -35.952 29.688 18.931 1.00 65.75 901 GLY A CA 1
ATOM 6877 C C . GLY A 1 901 ? -36.580 28.432 18.321 1.00 65.75 901 GLY A C 1
ATOM 6878 O O . GLY A 1 901 ? -36.536 27.379 18.955 1.00 65.75 901 GLY A O 1
ATOM 6879 N N . GLN A 1 902 ? -37.186 28.524 17.133 1.00 72.56 902 GLN A N 1
ATOM 6880 C CA . GLN A 1 902 ? -37.702 27.380 16.375 1.00 72.56 902 GLN A CA 1
ATOM 6881 C C . GLN A 1 902 ? -36.636 26.859 15.399 1.00 72.56 902 GLN A C 1
ATOM 6883 O O . GLN A 1 902 ? -35.961 27.668 14.759 1.00 72.56 902 GLN A O 1
ATOM 6888 N N . PRO A 1 903 ? -36.465 25.532 15.248 1.00 73.88 903 PRO A N 1
ATOM 6889 C CA . PRO A 1 903 ? -35.491 24.989 14.316 1.00 73.88 903 PRO A CA 1
ATOM 6890 C C . PRO A 1 903 ? -35.942 25.158 12.862 1.00 73.88 903 PRO A C 1
ATOM 6892 O O . PRO A 1 903 ? -37.035 24.747 12.474 1.00 73.88 903 PRO A O 1
ATOM 6895 N N . VAL A 1 904 ? -35.061 25.724 12.047 1.00 82.69 904 VAL A N 1
ATOM 6896 C CA . VAL A 1 904 ? -35.161 25.822 10.594 1.00 82.69 904 VAL A CA 1
ATOM 6897 C C . VAL A 1 904 ? -34.248 24.760 9.993 1.00 82.69 904 VAL A C 1
ATOM 6899 O O . VAL A 1 904 ? -33.031 24.780 10.190 1.00 82.69 904 VAL A O 1
ATOM 6902 N N . LEU A 1 905 ? -34.858 23.821 9.272 1.00 85.81 905 LEU A N 1
ATOM 6903 C CA . LEU A 1 905 ? -34.175 22.710 8.618 1.00 85.81 905 LEU A CA 1
ATOM 6904 C C . LEU A 1 905 ? -33.840 23.104 7.181 1.00 85.81 905 LEU A C 1
ATOM 6906 O O . LEU A 1 905 ? -34.735 23.431 6.397 1.00 85.81 905 LEU A O 1
ATOM 6910 N N . LYS A 1 906 ? -32.563 23.034 6.819 1.00 89.69 906 LYS A N 1
ATOM 6911 C CA . LYS A 1 906 ? -32.126 23.149 5.432 1.00 89.69 906 LYS A CA 1
ATOM 6912 C C . LYS A 1 906 ? -31.948 21.748 4.862 1.00 89.69 906 LYS A C 1
ATOM 6914 O O . LYS A 1 906 ? -31.239 20.921 5.435 1.00 89.69 906 LYS A O 1
ATOM 6919 N N . GLN A 1 907 ? -32.610 21.490 3.740 1.00 90.94 907 GLN A N 1
ATOM 6920 C CA . GLN A 1 907 ? -32.483 20.241 3.001 1.00 90.94 907 GLN A CA 1
ATOM 6921 C C . GLN A 1 907 ? -31.764 20.488 1.682 1.00 90.94 907 GLN A C 1
ATOM 6923 O O . GLN A 1 907 ? -32.082 21.447 0.975 1.00 90.94 907 GLN A O 1
ATOM 6928 N N . GLU A 1 908 ? -30.844 19.598 1.332 1.00 91.62 908 GLU A N 1
ATOM 6929 C CA . GLU A 1 908 ? -30.150 19.615 0.046 1.00 91.62 908 GLU A CA 1
ATOM 6930 C C . GLU A 1 908 ? -30.315 18.256 -0.653 1.00 91.62 908 GLU A C 1
ATOM 6932 O O . GLU A 1 908 ? -30.326 17.213 0.012 1.00 91.62 908 GLU A O 1
ATOM 6937 N N . PRO A 1 909 ? -30.511 18.241 -1.986 1.00 91.88 909 PRO A N 1
ATOM 6938 C CA . PRO A 1 909 ? -30.523 17.000 -2.743 1.00 91.88 909 PRO A CA 1
ATOM 6939 C C . PRO A 1 909 ? -29.110 16.407 -2.768 1.00 91.88 909 PRO A C 1
ATOM 6941 O O . PRO A 1 909 ? -28.155 17.068 -3.177 1.00 91.88 909 PRO A O 1
ATOM 6944 N N . ARG A 1 910 ? -28.982 15.148 -2.350 1.00 90.75 910 ARG A N 1
ATOM 6945 C CA . ARG A 1 910 ? -27.748 14.364 -2.422 1.00 90.75 910 ARG A CA 1
ATOM 6946 C C . ARG A 1 910 ? -27.927 13.221 -3.425 1.00 90.75 910 ARG A C 1
ATOM 6948 O O . ARG A 1 910 ? -28.897 12.472 -3.299 1.00 90.75 910 ARG A O 1
ATOM 6955 N N . PRO A 1 911 ? -27.032 13.058 -4.413 1.00 91.12 911 PRO A N 1
ATOM 6956 C CA . PRO A 1 911 ? -27.109 11.944 -5.351 1.00 91.12 911 PRO A CA 1
ATOM 6957 C C . PRO A 1 911 ? -26.727 10.626 -4.664 1.00 91.12 911 PRO A C 1
ATOM 6959 O O . PRO A 1 911 ? -25.637 10.507 -4.107 1.00 91.12 911 PRO A O 1
ATOM 6962 N N . VAL A 1 912 ? -27.610 9.631 -4.742 1.00 93.62 912 VAL A N 1
ATOM 6963 C CA . VAL A 1 912 ? -27.434 8.289 -4.172 1.00 93.62 912 VAL A CA 1
ATOM 6964 C C . VAL A 1 912 ? -27.395 7.259 -5.295 1.00 93.62 912 VAL A C 1
ATOM 6966 O O . VAL A 1 912 ? -28.386 7.046 -5.998 1.00 93.62 912 VAL A O 1
ATOM 6969 N N . GLY A 1 913 ? -26.244 6.609 -5.440 1.00 93.38 913 GLY A N 1
ATOM 6970 C CA . GLY A 1 913 ? -25.950 5.646 -6.500 1.00 93.38 913 GLY A CA 1
ATOM 6971 C C . GLY A 1 913 ? -24.462 5.649 -6.853 1.00 93.38 913 GLY A C 1
ATOM 6972 O O . GLY A 1 913 ? -23.628 5.789 -5.954 1.00 93.38 913 GLY A O 1
ATOM 6973 N N . CYS A 1 914 ? -24.140 5.499 -8.138 1.00 95.12 914 CYS A N 1
ATOM 6974 C CA . CYS A 1 914 ? -22.785 5.565 -8.679 1.00 95.12 914 CYS A CA 1
ATOM 6975 C C . CYS A 1 914 ? -22.466 6.978 -9.189 1.00 95.12 914 CYS A C 1
ATOM 6977 O O . CYS A 1 914 ? -23.040 7.446 -10.174 1.00 95.12 914 CYS A O 1
ATOM 6979 N N . ASN A 1 915 ? -21.522 7.647 -8.533 1.00 95.62 915 ASN A N 1
ATOM 6980 C CA . ASN A 1 915 ? -21.043 8.972 -8.904 1.00 95.62 915 ASN A CA 1
ATOM 6981 C C . ASN A 1 915 ? -19.562 8.866 -9.278 1.00 95.62 915 ASN A C 1
ATOM 6983 O O . ASN A 1 915 ? -18.726 8.508 -8.449 1.00 95.62 915 ASN A O 1
ATOM 6987 N N . VAL A 1 916 ? -19.227 9.172 -10.528 1.00 96.25 916 VAL A N 1
ATOM 6988 C CA . VAL A 1 916 ? -17.841 9.154 -11.007 1.00 96.25 916 VAL A CA 1
ATOM 6989 C C . VAL A 1 916 ? -17.487 10.535 -11.513 1.00 96.25 916 VAL A C 1
ATOM 6991 O O . VAL A 1 916 ? -18.133 11.080 -12.407 1.00 96.25 916 VAL A O 1
ATOM 6994 N N . GLU A 1 917 ? -16.424 11.079 -10.947 1.00 96.56 917 GLU A N 1
ATOM 6995 C CA . GLU A 1 917 ? -15.807 12.321 -11.365 1.00 96.56 917 GLU A CA 1
ATOM 6996 C C . GLU A 1 917 ? -14.369 12.045 -11.776 1.00 96.56 917 GLU A C 1
ATOM 6998 O O . GLU A 1 917 ? -13.640 11.352 -11.068 1.00 96.56 917 GLU A O 1
ATOM 7003 N N . LEU A 1 918 ? -13.948 12.592 -12.913 1.00 95.56 918 LEU A N 1
ATOM 7004 C CA . LEU A 1 918 ? -12.595 12.394 -13.400 1.00 95.56 918 LEU A CA 1
ATOM 7005 C C . LEU A 1 918 ? -12.059 13.565 -14.211 1.00 95.56 918 LEU A C 1
ATOM 7007 O O . LEU A 1 918 ? -12.806 14.319 -14.833 1.00 95.56 918 LEU A O 1
ATOM 7011 N N . GLU A 1 919 ? -10.739 13.661 -14.256 1.00 96.50 919 GLU A N 1
ATOM 7012 C CA . GLU A 1 919 ? -9.988 14.483 -15.194 1.00 96.50 919 GLU A CA 1
ATOM 7013 C C . GLU A 1 919 ? -8.889 13.618 -15.812 1.00 96.50 919 GLU A C 1
ATOM 7015 O O . GLU A 1 919 ? -7.993 13.127 -15.125 1.00 96.50 919 GLU A O 1
ATOM 7020 N N . ALA A 1 920 ? -8.987 13.398 -17.121 1.00 94.75 920 ALA A N 1
ATOM 7021 C CA . ALA A 1 920 ? -8.016 12.629 -17.884 1.00 94.75 920 ALA A CA 1
ATOM 7022 C C . ALA A 1 920 ? -7.110 13.578 -18.663 1.00 94.75 920 ALA A C 1
ATOM 7024 O O . ALA A 1 920 ? -7.596 14.479 -19.338 1.00 94.75 920 ALA A O 1
ATOM 7025 N N . THR A 1 921 ? -5.803 13.360 -18.633 1.00 92.75 921 THR A N 1
ATOM 7026 C CA . THR A 1 921 ? -4.808 14.125 -19.390 1.00 92.75 921 THR A CA 1
ATOM 7027 C C . THR A 1 921 ? -3.982 13.178 -20.254 1.00 92.75 921 THR A C 1
ATOM 7029 O O . THR A 1 921 ? -3.701 12.046 -19.871 1.00 92.75 921 THR A O 1
ATOM 7032 N N . VAL A 1 922 ? -3.636 13.616 -21.464 1.00 88.88 922 VAL A N 1
ATOM 7033 C CA . VAL A 1 922 ? -2.874 12.817 -22.432 1.00 88.88 922 VAL A CA 1
ATOM 7034 C C . VAL A 1 922 ? -1.729 13.676 -22.939 1.00 88.88 922 VAL A C 1
ATOM 7036 O O . VAL A 1 922 ? -1.954 14.743 -23.512 1.00 88.88 922 VAL A O 1
ATOM 7039 N N . SER A 1 923 ? -0.498 13.227 -22.708 1.00 78.12 923 SER A N 1
ATOM 7040 C CA . SER A 1 923 ? 0.690 13.910 -23.226 1.00 78.12 923 SER A CA 1
ATOM 7041 C C . SER A 1 923 ? 0.805 13.728 -24.743 1.00 78.12 923 SER A C 1
ATOM 7043 O O . SER A 1 923 ? 0.414 12.696 -25.290 1.00 78.12 923 SER A O 1
ATOM 7045 N N . LYS A 1 924 ? 1.358 14.729 -25.439 1.00 65.31 924 LYS A N 1
ATOM 7046 C CA . LYS A 1 924 ? 1.571 14.679 -26.893 1.00 65.31 924 LYS A CA 1
ATOM 7047 C C . LYS A 1 924 ? 2.431 13.460 -27.255 1.00 65.31 924 LYS A C 1
ATOM 7049 O O . LYS A 1 924 ? 3.476 13.261 -26.645 1.00 65.31 924 LYS A O 1
ATOM 7054 N N . ASP A 1 925 ? 1.976 12.661 -28.219 1.00 67.44 925 ASP A N 1
ATOM 7055 C CA . ASP A 1 925 ? 2.618 11.415 -28.671 1.00 67.44 925 ASP A CA 1
ATOM 7056 C C . ASP A 1 925 ? 2.682 10.282 -27.616 1.00 67.44 925 ASP A C 1
ATOM 7058 O O . ASP A 1 925 ? 3.376 9.287 -27.818 1.00 67.44 925 ASP A O 1
ATOM 7062 N N . SER A 1 926 ? 1.940 10.391 -26.503 1.00 74.81 926 SER A N 1
ATOM 7063 C CA . SER A 1 926 ? 1.889 9.366 -25.451 1.00 74.81 926 SER A CA 1
ATOM 7064 C C . SER A 1 926 ? 0.708 8.400 -25.640 1.00 74.81 926 SER A C 1
ATOM 7066 O O . SER A 1 926 ? -0.423 8.850 -25.851 1.00 74.81 926 SER A O 1
ATOM 7068 N N . PRO A 1 927 ? 0.916 7.075 -25.508 1.00 80.88 927 PRO A N 1
ATOM 7069 C CA . PRO A 1 927 ? -0.167 6.092 -25.438 1.00 80.88 927 PRO A CA 1
ATOM 7070 C C . PRO A 1 927 ? -0.801 5.989 -24.037 1.00 80.88 927 PRO A C 1
ATOM 7072 O O . PRO A 1 927 ? -1.674 5.146 -23.822 1.00 80.88 927 PRO A O 1
ATOM 7075 N N . PHE A 1 928 ? -0.355 6.811 -23.082 1.00 88.94 928 PHE A N 1
ATOM 7076 C CA . PHE A 1 928 ? -0.801 6.789 -21.693 1.00 88.94 928 PHE A CA 1
ATOM 7077 C C . PHE A 1 928 ? -1.780 7.922 -21.382 1.00 88.94 928 PHE A C 1
ATOM 7079 O O . PHE A 1 928 ? -1.625 9.051 -21.854 1.00 88.94 928 PHE A O 1
ATOM 7086 N N . VAL A 1 929 ? -2.745 7.607 -20.526 1.00 92.25 929 VAL A N 1
ATOM 7087 C CA . VAL A 1 929 ? -3.683 8.540 -19.913 1.00 92.25 929 VAL A CA 1
ATOM 7088 C C . VAL A 1 929 ? -3.302 8.716 -18.451 1.00 92.25 929 VAL A C 1
ATOM 7090 O O . VAL A 1 929 ? -3.246 7.752 -17.691 1.00 92.25 929 VAL A O 1
ATOM 7093 N N . ASP A 1 930 ? -3.070 9.957 -18.053 1.00 94.50 930 ASP A N 1
ATOM 7094 C CA . ASP A 1 930 ? -2.924 10.349 -16.661 1.00 94.50 930 ASP A CA 1
ATOM 7095 C C . ASP A 1 930 ? -4.299 10.756 -16.128 1.00 94.50 930 ASP A C 1
ATOM 7097 O O . ASP A 1 930 ? -4.889 11.733 -16.588 1.00 94.50 930 ASP A O 1
ATOM 7101 N N . LEU A 1 931 ? -4.822 9.979 -15.185 1.00 94.94 931 LEU A N 1
ATOM 7102 C CA . LEU A 1 931 ? -6.189 10.074 -14.694 1.00 94.94 931 LEU A CA 1
ATOM 7103 C C . LEU A 1 931 ? -6.200 10.484 -13.225 1.00 94.94 931 LEU A C 1
ATOM 7105 O O . LEU A 1 931 ? -5.618 9.787 -12.401 1.00 94.94 931 LEU A O 1
ATOM 7109 N N . ILE A 1 932 ? -6.911 11.558 -12.895 1.00 96.31 932 ILE A N 1
ATOM 7110 C CA . ILE A 1 932 ? -7.359 11.855 -11.530 1.00 96.31 932 ILE A CA 1
ATOM 7111 C C . ILE A 1 932 ? -8.830 11.457 -11.460 1.00 96.31 932 ILE A C 1
ATOM 7113 O O . ILE A 1 932 ? -9.621 11.920 -12.280 1.00 96.31 932 ILE A O 1
ATOM 7117 N N . ILE A 1 933 ? -9.198 10.584 -10.526 1.00 95.88 933 ILE A N 1
ATOM 7118 C CA . ILE A 1 933 ? -10.547 10.014 -10.436 1.00 95.88 933 ILE A CA 1
ATOM 7119 C C . ILE A 1 933 ? -11.051 9.993 -8.991 1.00 95.88 933 ILE A C 1
ATOM 7121 O O . ILE A 1 933 ? -10.335 9.615 -8.067 1.00 95.88 933 ILE A O 1
ATOM 7125 N N . SER A 1 934 ? -12.313 10.381 -8.822 1.00 97.06 934 SER A N 1
ATOM 7126 C CA . SER A 1 934 ? -13.136 10.169 -7.635 1.00 97.06 934 SER A CA 1
ATOM 7127 C C . SER A 1 934 ? -14.294 9.254 -8.026 1.00 97.06 934 SER A C 1
ATOM 7129 O O . SER A 1 934 ? -15.232 9.690 -8.696 1.00 97.06 934 SER A O 1
ATOM 7131 N N . ALA A 1 935 ? -14.234 7.993 -7.612 1.00 96.50 935 ALA A N 1
ATOM 7132 C CA . ALA A 1 935 ? -15.292 7.012 -7.827 1.00 96.50 935 ALA A CA 1
ATOM 7133 C C . ALA A 1 935 ? -16.026 6.753 -6.509 1.00 96.50 935 ALA A C 1
ATOM 7135 O O . ALA A 1 935 ? -15.433 6.243 -5.558 1.00 96.50 935 ALA A O 1
ATOM 7136 N N . GLU A 1 936 ? -17.304 7.112 -6.458 1.00 96.50 936 GLU A N 1
ATOM 7137 C CA . GLU A 1 936 ? -18.182 6.941 -5.305 1.00 96.50 936 GLU A CA 1
ATOM 7138 C C . GLU A 1 936 ? -19.354 6.018 -5.665 1.00 96.50 936 GLU A C 1
ATOM 7140 O O . GLU A 1 936 ? -19.986 6.166 -6.712 1.00 96.50 936 GLU A O 1
ATOM 7145 N N . TYR A 1 937 ? -19.654 5.057 -4.800 1.00 96.75 937 TYR A N 1
ATOM 7146 C CA . TYR A 1 937 ? -20.769 4.132 -4.948 1.00 96.75 937 TYR A CA 1
ATOM 7147 C C . TYR A 1 937 ? -21.507 3.972 -3.621 1.00 96.75 937 TYR A C 1
ATOM 7149 O O . TYR A 1 937 ? -20.893 3.728 -2.582 1.00 96.75 937 TYR A O 1
ATOM 7157 N N . HIS A 1 938 ? -22.833 4.095 -3.653 1.00 96.50 938 HIS A N 1
ATOM 7158 C CA . HIS A 1 938 ? -23.672 3.872 -2.481 1.00 96.50 938 HIS A CA 1
ATOM 7159 C C . HIS A 1 938 ? -24.055 2.392 -2.370 1.00 96.50 938 HIS A C 1
ATOM 7161 O O . HIS A 1 938 ? -24.786 1.863 -3.207 1.00 96.50 938 HIS A O 1
ATOM 7167 N N . THR A 1 939 ? -23.573 1.711 -1.330 1.00 94.94 939 THR A N 1
ATOM 7168 C CA . THR A 1 939 ? -23.662 0.244 -1.198 1.00 94.94 939 THR A CA 1
ATOM 7169 C C . THR A 1 939 ? -25.027 -0.248 -0.709 1.00 94.94 939 THR A C 1
ATOM 7171 O O . THR A 1 939 ? -25.370 -1.427 -0.870 1.00 94.94 939 THR A O 1
ATOM 7174 N N . ALA A 1 940 ? -25.823 0.650 -0.129 1.00 93.88 940 ALA A N 1
ATOM 7175 C CA . ALA A 1 940 ? -27.187 0.408 0.322 1.00 93.88 940 ALA A CA 1
ATOM 7176 C C . ALA A 1 940 ? -28.036 1.694 0.220 1.00 93.88 940 ALA A C 1
ATOM 7178 O O . ALA A 1 940 ? -27.478 2.793 0.155 1.00 93.88 940 ALA A O 1
ATOM 7179 N N . PRO A 1 941 ? -29.380 1.579 0.204 1.00 92.88 941 PRO A N 1
ATOM 7180 C CA . PRO A 1 941 ? -30.264 2.740 0.267 1.00 92.88 941 PRO A CA 1
ATOM 7181 C C . PRO A 1 941 ? -30.024 3.579 1.533 1.00 92.88 941 PRO A C 1
ATOM 7183 O O . PRO A 1 941 ? -29.619 3.014 2.554 1.00 92.88 941 PRO A O 1
ATOM 7186 N N . PRO A 1 942 ? -30.307 4.893 1.507 1.00 94.19 942 PRO A N 1
ATOM 7187 C CA . PRO A 1 942 ? -30.155 5.745 2.678 1.00 94.19 942 PRO A CA 1
ATOM 7188 C C . PRO A 1 942 ? -31.055 5.263 3.819 1.00 94.19 942 PRO A C 1
ATOM 7190 O O . PRO A 1 942 ? -32.201 4.863 3.593 1.00 94.19 942 PRO A O 1
ATOM 7193 N N . LEU A 1 943 ? -30.536 5.293 5.044 1.00 91.69 943 LEU A N 1
ATOM 7194 C CA . LEU A 1 943 ? -31.267 4.867 6.234 1.00 91.69 943 LEU A CA 1
ATOM 7195 C C . LEU A 1 943 ? -31.738 6.094 7.009 1.00 91.69 943 LEU A C 1
ATOM 7197 O O . LEU A 1 943 ? -30.931 6.820 7.583 1.00 91.69 943 LEU A O 1
ATOM 7201 N N . GLU A 1 944 ? -33.050 6.306 7.059 1.00 90.06 944 GLU A N 1
ATOM 7202 C CA . GLU A 1 944 ? -33.628 7.353 7.896 1.00 90.06 944 GLU A CA 1
ATOM 7203 C C . GLU A 1 944 ? -33.787 6.881 9.342 1.00 90.06 944 GLU A C 1
ATOM 7205 O O . GLU A 1 944 ? -34.369 5.827 9.611 1.00 90.06 944 GLU A O 1
ATOM 7210 N N . HIS A 1 945 ? -33.319 7.696 10.282 1.00 85.62 945 HIS A N 1
ATOM 7211 C CA . HIS A 1 945 ? -33.576 7.526 11.706 1.00 85.62 945 HIS A CA 1
ATOM 7212 C C . HIS A 1 945 ? -34.117 8.833 12.293 1.00 85.62 945 HIS A C 1
ATOM 7214 O O . HIS A 1 945 ? -33.916 9.920 11.749 1.00 85.62 945 HIS A O 1
ATOM 7220 N N . ARG A 1 946 ? -34.889 8.727 13.377 1.00 83.38 946 ARG A N 1
ATOM 7221 C CA . ARG A 1 946 ? -35.524 9.891 14.000 1.00 83.38 946 ARG A CA 1
ATOM 7222 C C . ARG A 1 946 ? -34.641 10.448 15.096 1.00 83.38 946 ARG A C 1
ATOM 7224 O O . ARG A 1 946 ? -34.280 9.717 16.011 1.00 83.38 946 ARG A O 1
ATOM 7231 N N . GLU A 1 947 ? -34.396 11.745 15.017 1.00 78.12 947 GLU A N 1
ATOM 7232 C CA . GLU A 1 947 ? -33.798 12.520 16.094 1.00 78.12 947 GLU A CA 1
ATOM 7233 C C . GLU A 1 947 ? -34.863 13.334 16.825 1.00 78.12 947 GLU A C 1
ATOM 7235 O O . GLU A 1 947 ? -35.921 13.663 16.272 1.00 78.12 947 GLU A O 1
ATOM 7240 N N . HIS A 1 948 ? -34.578 13.641 18.089 1.00 76.44 948 HIS A N 1
ATOM 7241 C CA . HIS A 1 948 ? -35.525 14.282 18.991 1.00 76.44 948 HIS A CA 1
ATOM 7242 C C . HIS A 1 948 ? -34.916 15.521 19.635 1.00 76.44 948 HIS A C 1
ATOM 7244 O O . HIS A 1 948 ? -33.902 15.452 20.332 1.00 76.44 948 HIS A O 1
ATOM 7250 N N . LEU A 1 949 ? -35.591 16.654 19.453 1.00 74.56 949 LEU A N 1
ATOM 7251 C CA . LEU A 1 949 ? -35.204 17.930 20.036 1.00 74.56 949 LEU A CA 1
ATOM 7252 C C . LEU A 1 949 ? -36.366 18.525 20.833 1.00 74.56 949 LEU A C 1
ATOM 7254 O O . LEU A 1 949 ? -37.504 18.532 20.373 1.00 74.56 949 LEU A O 1
ATOM 7258 N N . ILE A 1 950 ? -36.093 19.044 22.026 1.00 75.06 950 ILE A N 1
ATOM 7259 C CA . ILE A 1 950 ? -37.075 19.740 22.858 1.00 75.06 950 ILE A CA 1
ATOM 7260 C C . ILE A 1 950 ? -36.852 21.245 22.686 1.00 75.06 950 ILE A C 1
ATOM 7262 O O . ILE A 1 950 ? -35.805 21.791 23.038 1.00 75.06 950 ILE A O 1
ATOM 7266 N N . ALA A 1 951 ? -37.843 21.916 22.096 1.00 66.81 951 ALA A N 1
ATOM 7267 C CA . ALA A 1 951 ? -37.842 23.360 21.903 1.00 66.81 951 ALA A CA 1
ATOM 7268 C C . ALA A 1 951 ? -37.883 24.100 23.255 1.00 66.81 951 ALA A C 1
ATOM 7270 O O . ALA A 1 951 ? -38.404 23.548 24.226 1.00 66.81 951 ALA A O 1
ATOM 7271 N N . PRO A 1 952 ? -37.456 25.378 23.336 1.00 65.31 952 PRO A N 1
ATOM 7272 C CA . PRO A 1 952 ? -37.466 26.140 24.590 1.00 65.31 952 PRO A CA 1
ATOM 7273 C C . PRO A 1 952 ? -38.849 26.237 25.255 1.00 65.31 952 PRO A C 1
ATOM 7275 O O . PRO A 1 952 ? -38.951 26.476 26.453 1.00 65.31 952 PRO A O 1
ATOM 7278 N N . GLN A 1 953 ? -39.924 26.062 24.480 1.00 66.62 953 GLN A N 1
ATOM 7279 C CA . GLN A 1 953 ? -41.310 26.059 24.955 1.00 66.62 953 GLN A CA 1
ATOM 7280 C C . GLN A 1 953 ? -41.796 24.672 25.433 1.00 66.62 953 GLN A C 1
ATOM 7282 O O . GLN A 1 953 ? -42.982 24.515 25.712 1.00 66.62 953 GLN A O 1
ATOM 7287 N N . GLY A 1 954 ? -40.918 23.663 25.496 1.00 66.56 954 GLY A N 1
ATOM 7288 C CA . GLY A 1 954 ? -41.218 22.295 25.941 1.00 66.56 954 GLY A CA 1
ATOM 7289 C C . GLY A 1 954 ? -41.807 21.372 24.866 1.00 66.56 954 GLY A C 1
ATOM 7290 O O . GLY A 1 954 ? -42.147 20.227 25.155 1.00 66.56 954 GLY A O 1
ATOM 7291 N N . HIS A 1 955 ? -41.937 21.839 23.621 1.00 70.19 955 HIS A N 1
ATOM 7292 C CA . HIS A 1 955 ? -42.448 21.019 22.522 1.00 70.19 955 HIS A CA 1
ATOM 7293 C C . HIS A 1 955 ? -41.368 20.077 21.987 1.00 70.19 955 HIS A C 1
ATOM 7295 O O . HIS A 1 955 ? -40.281 20.522 21.623 1.00 70.19 955 HIS A O 1
ATOM 7301 N N . ARG A 1 956 ? -41.697 18.786 21.876 1.00 74.00 956 ARG A N 1
ATOM 7302 C CA . ARG A 1 956 ? -40.863 17.798 21.189 1.00 74.00 956 ARG A CA 1
ATOM 7303 C C . ARG A 1 956 ? -40.998 17.964 19.676 1.00 74.00 956 ARG A C 1
ATOM 7305 O O . ARG A 1 956 ? -42.104 17.932 19.141 1.00 74.00 956 ARG A O 1
ATOM 7312 N N . LEU A 1 957 ? -39.866 18.128 19.012 1.00 74.12 957 LEU A N 1
ATOM 7313 C CA . LEU A 1 957 ? -39.721 18.205 17.570 1.00 74.12 957 LEU A CA 1
ATOM 7314 C C . LEU A 1 957 ? -38.983 16.956 17.099 1.00 74.12 957 LEU A C 1
ATOM 7316 O O . LEU A 1 957 ? -37.853 16.698 17.512 1.00 74.12 957 LEU A O 1
ATOM 7320 N N . ASP A 1 958 ? -39.654 16.202 16.235 1.00 77.50 958 ASP A N 1
ATOM 7321 C CA . ASP A 1 958 ? -39.129 14.987 15.626 1.00 77.50 958 ASP A CA 1
ATOM 7322 C C . ASP A 1 958 ? -38.848 15.268 14.151 1.00 77.50 958 ASP A C 1
ATOM 7324 O O . ASP A 1 958 ? -39.719 15.767 13.432 1.00 77.50 958 ASP A O 1
ATOM 7328 N N . PHE A 1 959 ? -37.654 14.924 13.683 1.00 81.06 959 PHE A N 1
ATOM 7329 C CA . PHE A 1 959 ? -37.311 15.024 12.267 1.00 81.06 959 PHE A CA 1
ATOM 7330 C C . PHE A 1 959 ? -36.382 13.882 11.840 1.00 81.06 959 PHE A C 1
ATOM 7332 O O . PHE A 1 959 ? -35.653 13.333 12.672 1.00 81.06 959 PHE A O 1
ATOM 7339 N N . PRO A 1 960 ? -36.441 13.473 10.559 1.00 86.56 960 PRO A N 1
ATOM 7340 C CA . PRO A 1 960 ? -35.611 12.393 10.051 1.00 86.56 960 PRO A CA 1
ATOM 7341 C C . PRO A 1 960 ? -34.211 12.913 9.715 1.00 86.56 960 PRO A C 1
ATOM 7343 O O . PRO A 1 960 ? -34.065 13.808 8.881 1.00 86.56 960 PRO A O 1
ATOM 7346 N N . LEU A 1 961 ? -33.185 12.335 10.331 1.00 89.62 961 LEU A N 1
ATOM 7347 C CA . LEU A 1 961 ? -31.831 12.377 9.788 1.00 89.62 961 LEU A CA 1
ATOM 7348 C C . LEU A 1 961 ? -31.612 11.167 8.886 1.00 89.62 961 LEU A C 1
ATOM 7350 O O . LEU A 1 961 ? -32.309 10.157 8.990 1.00 89.62 961 LEU A O 1
ATOM 7354 N N . THR A 1 962 ? -30.664 11.290 7.966 1.00 91.44 962 THR A N 1
ATOM 7355 C CA . THR A 1 962 ? -30.374 10.250 6.982 1.00 91.44 962 THR A CA 1
ATOM 7356 C C . THR A 1 962 ? -28.920 9.829 7.090 1.00 91.44 962 THR A C 1
ATOM 7358 O O . THR A 1 962 ? -28.030 10.659 6.927 1.00 91.44 962 THR A O 1
ATOM 7361 N N . ASP A 1 963 ? -28.701 8.534 7.289 1.00 92.19 963 ASP A N 1
ATOM 7362 C CA . ASP A 1 963 ? -27.392 7.904 7.172 1.00 92.19 963 ASP A CA 1
ATOM 7363 C C . ASP A 1 963 ? -27.167 7.409 5.743 1.00 92.19 963 ASP A C 1
ATOM 7365 O O . ASP A 1 963 ? -28.083 6.888 5.095 1.00 92.19 963 ASP A O 1
ATOM 7369 N N . PHE A 1 964 ? -25.930 7.516 5.269 1.00 94.12 964 PHE A N 1
ATOM 7370 C CA . PHE A 1 964 ? -25.539 7.076 3.930 1.00 94.12 964 PHE A CA 1
ATOM 7371 C C . PHE A 1 964 ? -24.504 5.959 4.016 1.00 94.12 964 PHE A C 1
ATOM 7373 O O . PHE A 1 964 ? -23.646 5.970 4.890 1.00 94.12 964 PHE A O 1
ATOM 7380 N N . PHE A 1 965 ? -24.572 4.991 3.107 1.00 94.94 965 PHE A N 1
ATOM 7381 C CA . PHE A 1 965 ? -23.603 3.898 3.018 1.00 94.94 965 PHE A CA 1
ATOM 7382 C C . PHE A 1 965 ? -22.770 4.103 1.766 1.00 94.94 965 PHE A C 1
ATOM 7384 O O . PHE A 1 965 ? -23.265 3.874 0.663 1.00 94.94 965 PHE A O 1
ATOM 7391 N N . THR A 1 966 ? -21.550 4.598 1.930 1.00 94.56 966 THR A N 1
ATOM 7392 C CA . THR A 1 966 ? -20.712 5.086 0.836 1.00 94.56 966 THR A CA 1
ATOM 7393 C C . THR A 1 966 ? -19.418 4.291 0.753 1.00 94.56 966 THR A C 1
ATOM 7395 O O . THR A 1 966 ? -18.774 3.973 1.752 1.00 94.56 966 THR A O 1
ATOM 7398 N N . SER A 1 967 ? -19.024 3.972 -0.475 1.00 95.69 967 SER A N 1
ATOM 7399 C CA . SER A 1 967 ? -17.642 3.671 -0.814 1.00 95.69 967 SER A CA 1
ATOM 7400 C C . SER A 1 967 ? -17.124 4.750 -1.744 1.00 95.69 967 SER A C 1
ATOM 7402 O O . SER A 1 967 ? -17.770 5.049 -2.745 1.00 95.69 967 SER A O 1
ATOM 7404 N N . LYS A 1 968 ? -15.977 5.342 -1.429 1.00 96.44 968 LYS A N 1
ATOM 7405 C CA . LYS A 1 968 ? -15.369 6.424 -2.193 1.00 96.44 968 LYS A CA 1
ATOM 7406 C C . LYS A 1 968 ? -13.874 6.207 -2.319 1.00 96.44 968 LYS A C 1
ATOM 7408 O O . LYS A 1 968 ? -13.174 6.087 -1.322 1.00 96.44 968 LYS A O 1
ATOM 7413 N N . THR A 1 969 ? -13.388 6.188 -3.554 1.00 97.19 969 THR A N 1
ATOM 7414 C CA . THR A 1 969 ? -11.958 6.121 -3.879 1.00 97.19 969 THR A CA 1
ATOM 7415 C C . THR A 1 969 ? -11.554 7.394 -4.600 1.00 97.19 969 THR A C 1
ATOM 7417 O O . THR A 1 969 ? -12.147 7.716 -5.629 1.00 97.19 969 THR A O 1
ATOM 7420 N N . VAL A 1 970 ? -10.549 8.097 -4.083 1.00 97.75 970 VAL A N 1
ATOM 7421 C CA . VAL A 1 970 ? -9.948 9.276 -4.711 1.00 97.75 970 VAL A CA 1
ATOM 7422 C C . VAL A 1 970 ? -8.474 8.991 -4.953 1.00 97.75 970 VAL A C 1
ATOM 7424 O O . VAL A 1 970 ? -7.724 8.756 -4.007 1.00 97.75 970 VAL A O 1
ATOM 7427 N N . THR A 1 971 ? -8.057 8.991 -6.218 1.00 97.44 971 THR A N 1
ATOM 7428 C CA . THR A 1 971 ? -6.668 8.688 -6.578 1.00 97.44 971 THR A CA 1
ATOM 7429 C C . THR A 1 971 ? -6.255 9.273 -7.930 1.00 97.44 971 THR A C 1
ATOM 7431 O O . THR A 1 971 ? -7.095 9.673 -8.741 1.00 97.44 971 THR A O 1
ATOM 7434 N N . GLY A 1 972 ? -4.943 9.320 -8.169 1.00 96.06 972 GLY A N 1
ATOM 7435 C CA . GLY A 1 972 ? -4.341 9.614 -9.463 1.00 96.06 972 GLY A CA 1
ATOM 7436 C C . GLY A 1 972 ? -3.541 8.418 -9.976 1.00 96.06 972 GLY A C 1
ATOM 7437 O O . GLY A 1 972 ? -2.679 7.925 -9.259 1.00 96.06 972 GLY A O 1
ATOM 7438 N N . ILE A 1 973 ? -3.772 7.980 -11.216 1.00 95.44 973 ILE A N 1
ATOM 7439 C CA . ILE A 1 973 ? -3.121 6.809 -11.839 1.00 95.44 973 ILE A CA 1
ATOM 7440 C C . ILE A 1 973 ? -2.701 7.091 -13.285 1.00 95.44 973 ILE A C 1
ATOM 7442 O O . ILE A 1 973 ? -3.274 7.951 -13.954 1.00 95.44 973 ILE A O 1
ATOM 7446 N N . THR A 1 974 ? -1.676 6.396 -13.776 1.00 93.56 974 THR A N 1
ATOM 7447 C CA . THR A 1 974 ? -1.347 6.343 -15.212 1.00 93.56 974 THR A CA 1
ATOM 7448 C C . THR A 1 974 ? -1.881 5.039 -15.796 1.00 93.56 974 THR A C 1
ATOM 7450 O O . THR A 1 974 ? -1.666 3.973 -15.226 1.00 93.56 974 THR A O 1
ATOM 7453 N N . ILE A 1 975 ? -2.571 5.110 -16.934 1.00 92.12 975 ILE A N 1
ATOM 7454 C CA . ILE A 1 975 ? -3.212 3.959 -17.578 1.00 92.12 975 ILE A CA 1
ATOM 7455 C C . ILE A 1 975 ? -2.819 3.917 -19.062 1.00 92.12 975 ILE A C 1
ATOM 7457 O O . ILE A 1 975 ? -2.961 4.928 -19.752 1.00 92.12 975 ILE A O 1
ATOM 7461 N N . PRO A 1 976 ? -2.348 2.781 -19.602 1.00 89.12 976 PRO A N 1
ATOM 7462 C CA . PRO A 1 976 ? -2.187 2.617 -21.045 1.00 89.12 976 PRO A CA 1
ATOM 7463 C C . PRO A 1 976 ? -3.550 2.536 -21.752 1.00 89.12 976 PRO A C 1
ATOM 7465 O O . PRO A 1 976 ? -4.458 1.848 -21.287 1.00 89.12 976 PRO A O 1
ATOM 7468 N N . SER A 1 977 ? -3.700 3.186 -22.906 1.00 87.81 977 SER A N 1
ATOM 7469 C CA . SER A 1 977 ? -4.926 3.085 -23.712 1.00 87.81 977 SER A CA 1
ATOM 7470 C C . SER A 1 977 ? -5.242 1.636 -24.109 1.00 87.81 977 SER A C 1
ATOM 7472 O O . SER A 1 977 ? -4.357 0.888 -24.522 1.00 87.81 977 SER A O 1
ATOM 7474 N N . GLY A 1 978 ? -6.519 1.258 -24.064 1.00 86.38 978 GLY A N 1
ATOM 7475 C CA . GLY A 1 978 ? -7.026 -0.065 -24.436 1.00 86.38 978 GLY A CA 1
ATOM 7476 C C . GLY A 1 978 ? -6.985 -1.113 -23.321 1.00 86.38 978 GLY A C 1
ATOM 7477 O O . GLY A 1 978 ? -7.296 -2.279 -23.585 1.00 86.38 978 GLY A O 1
ATOM 7478 N N . THR A 1 979 ? -6.609 -0.731 -22.100 1.00 90.00 979 THR A N 1
ATOM 7479 C CA . THR A 1 979 ? -6.464 -1.642 -20.950 1.00 90.00 979 THR A CA 1
ATOM 7480 C C . THR A 1 979 ? -7.663 -1.569 -20.000 1.00 90.00 979 THR A C 1
ATOM 7482 O O . THR A 1 979 ? -8.501 -0.660 -20.089 1.00 90.00 979 THR A O 1
ATOM 7485 N N . ALA A 1 980 ? -7.781 -2.555 -19.110 1.00 93.44 980 ALA A N 1
ATOM 7486 C CA . ALA A 1 980 ? -8.638 -2.482 -17.930 1.00 93.44 980 ALA A CA 1
ATOM 7487 C C . ALA A 1 980 ? -7.786 -2.367 -16.659 1.00 93.44 980 ALA A C 1
ATOM 7489 O O . ALA A 1 980 ? -6.669 -2.873 -16.598 1.00 93.44 980 ALA A O 1
ATOM 7490 N N . ARG A 1 981 ? -8.315 -1.720 -15.622 1.00 93.44 981 ARG A N 1
ATOM 7491 C CA . ARG A 1 981 ? -7.677 -1.594 -14.307 1.00 93.44 981 ARG A CA 1
ATOM 7492 C C . ARG A 1 981 ? -8.691 -1.879 -13.214 1.00 93.44 981 ARG A C 1
ATOM 7494 O O . ARG A 1 981 ? -9.845 -1.476 -13.311 1.00 93.44 981 ARG A O 1
ATOM 7501 N N . LEU A 1 982 ? -8.233 -2.537 -12.161 1.00 96.19 982 LEU A N 1
ATOM 7502 C CA . LEU A 1 982 ? -8.930 -2.600 -10.884 1.00 96.19 982 LEU A CA 1
ATOM 7503 C C . LEU A 1 982 ? -8.601 -1.277 -10.200 1.00 96.19 982 LEU A C 1
ATOM 7505 O O . LEU A 1 982 ? -7.440 -1.024 -9.908 1.00 96.19 982 LEU A O 1
ATOM 7509 N N . LEU A 1 983 ? -9.589 -0.410 -10.031 1.00 94.81 983 LEU A N 1
ATOM 7510 C CA . LEU A 1 983 ? -9.406 0.883 -9.382 1.00 94.81 983 LEU A CA 1
ATOM 7511 C C . LEU A 1 983 ? -9.452 0.728 -7.864 1.00 94.81 983 LEU A C 1
ATOM 7513 O O . LEU A 1 983 ? -8.610 1.286 -7.167 1.00 94.81 983 LEU A O 1
ATOM 7517 N N . SER A 1 984 ? -10.432 -0.030 -7.360 1.00 95.62 984 SER A N 1
ATOM 7518 C CA . SER A 1 984 ? -10.529 -0.330 -5.935 1.00 95.62 984 SER A CA 1
ATOM 7519 C C . SER A 1 984 ? -11.245 -1.639 -5.615 1.00 95.62 984 SER A C 1
ATOM 7521 O O . SER A 1 984 ? -12.063 -2.123 -6.395 1.00 95.62 984 SER A O 1
ATOM 7523 N N . LEU A 1 985 ? -10.938 -2.206 -4.447 1.00 97.25 985 LEU A N 1
ATOM 7524 C CA . LEU A 1 985 ? -11.627 -3.335 -3.812 1.00 97.25 985 LEU A CA 1
ATOM 7525 C C . LEU A 1 985 ? -11.929 -2.960 -2.365 1.00 97.25 985 LEU A C 1
ATOM 7527 O O . LEU A 1 985 ? -11.056 -2.395 -1.713 1.00 97.25 985 LEU A O 1
ATOM 7531 N N . TYR A 1 986 ? -13.113 -3.295 -1.861 1.00 96.19 986 TYR A N 1
ATOM 7532 C CA . TYR A 1 986 ? -13.507 -2.971 -0.491 1.00 96.19 986 TYR A CA 1
ATOM 7533 C C . TYR A 1 986 ? -14.619 -3.865 0.046 1.00 96.19 986 TYR A C 1
ATOM 7535 O O . TYR A 1 986 ? -15.332 -4.541 -0.703 1.00 96.19 986 TYR A O 1
ATOM 7543 N N . ARG A 1 987 ? -14.794 -3.842 1.371 1.00 94.44 987 ARG A N 1
ATOM 7544 C CA . ARG A 1 987 ? -15.949 -4.450 2.036 1.00 94.44 987 ARG A CA 1
ATOM 7545 C C . ARG A 1 987 ? -17.121 -3.456 2.035 1.00 94.44 987 ARG A C 1
ATOM 7547 O O . ARG A 1 987 ? -16.967 -2.364 2.577 1.00 94.44 987 ARG A O 1
ATOM 7554 N N . PRO A 1 988 ? -18.278 -3.788 1.438 1.00 94.56 988 PRO A N 1
ATOM 7555 C CA . PRO A 1 988 ? -19.433 -2.890 1.429 1.00 94.56 988 PRO A CA 1
ATOM 7556 C C . PRO A 1 988 ? -20.121 -2.809 2.802 1.00 94.56 988 PRO A C 1
ATOM 7558 O O . PRO A 1 988 ? -19.998 -3.718 3.622 1.00 94.56 988 PRO A O 1
ATOM 7561 N N . THR A 1 989 ? -20.895 -1.744 3.039 1.00 91.62 989 THR A N 1
ATOM 7562 C CA . THR A 1 989 ? -21.647 -1.517 4.290 1.00 91.62 989 THR A CA 1
ATOM 7563 C C . THR A 1 989 ? -23.159 -1.381 4.041 1.00 91.62 989 THR A C 1
ATOM 7565 O O . THR A 1 989 ? -23.610 -1.210 2.907 1.00 91.62 989 THR A O 1
ATOM 7568 N N . GLY A 1 990 ? -23.974 -1.520 5.093 1.00 87.62 990 GLY A N 1
ATOM 7569 C CA . GLY A 1 990 ? -25.410 -1.193 5.054 1.00 87.62 990 GLY A CA 1
ATOM 7570 C C . GLY A 1 990 ? -26.400 -2.313 4.746 1.00 87.62 990 GLY A C 1
ATOM 7571 O O . GLY A 1 990 ? -27.603 -2.059 4.716 1.00 87.62 990 GLY A O 1
ATOM 7572 N N . LYS A 1 991 ? -25.945 -3.560 4.576 1.00 88.69 991 LYS A N 1
ATOM 7573 C CA . LYS A 1 991 ? -26.828 -4.736 4.498 1.00 88.69 991 LYS A CA 1
ATOM 7574 C C . LYS A 1 991 ? -26.414 -5.799 5.520 1.00 88.69 991 LYS A C 1
ATOM 7576 O O . LYS A 1 991 ? -25.217 -6.032 5.673 1.00 88.69 991 LYS A O 1
ATOM 7581 N N . PRO A 1 992 ? -27.365 -6.529 6.141 1.00 84.94 992 PRO A N 1
ATOM 7582 C CA . PRO A 1 992 ? -27.045 -7.576 7.120 1.00 84.94 992 PRO A CA 1
ATOM 7583 C C . PRO A 1 992 ? -26.150 -8.699 6.576 1.00 84.94 992 PRO A C 1
ATOM 7585 O O . PRO A 1 992 ? -25.421 -9.348 7.323 1.00 84.94 992 PRO A O 1
ATOM 7588 N N . GLU A 1 993 ? -26.216 -8.964 5.271 1.00 87.56 993 GLU A N 1
ATOM 7589 C CA . GLU A 1 993 ? -25.362 -9.945 4.597 1.00 87.56 993 GLU A CA 1
ATOM 7590 C C . GLU A 1 993 ? -23.884 -9.537 4.588 1.00 87.56 993 GLU A C 1
ATOM 7592 O O . GLU A 1 993 ? -23.026 -10.407 4.714 1.00 87.56 993 GLU A O 1
ATOM 7597 N N . PHE A 1 994 ? -23.578 -8.237 4.538 1.00 88.44 994 PHE A N 1
ATOM 7598 C CA . PHE A 1 994 ? -22.204 -7.729 4.534 1.00 88.44 994 PHE A CA 1
ATOM 7599 C C . PHE A 1 994 ? -21.502 -7.888 5.884 1.00 88.44 994 PHE A C 1
ATOM 7601 O O . PHE A 1 994 ? -20.277 -7.912 5.938 1.00 88.44 994 PHE A O 1
ATOM 7608 N N . GLU A 1 995 ? -22.249 -8.033 6.976 1.00 79.06 995 GLU A N 1
ATOM 7609 C CA . GLU A 1 995 ? -21.690 -8.334 8.299 1.00 79.06 995 GLU A CA 1
ATOM 7610 C C . GLU A 1 995 ? -21.477 -9.840 8.497 1.00 79.06 995 GLU A C 1
ATOM 7612 O O . GLU A 1 995 ? -20.534 -10.260 9.164 1.00 79.06 995 GLU A O 1
ATOM 7617 N N . LYS A 1 996 ? -22.348 -10.667 7.906 1.00 84.31 996 LYS A N 1
ATOM 7618 C CA . LYS A 1 996 ? -22.396 -12.119 8.150 1.00 84.31 996 LYS A CA 1
ATOM 7619 C C . LYS A 1 996 ? -21.597 -12.945 7.149 1.00 84.31 996 LYS A C 1
ATOM 7621 O O . LYS A 1 996 ? -21.232 -14.076 7.459 1.00 84.31 996 LYS A O 1
ATOM 7626 N N . GLN A 1 997 ? -21.383 -12.424 5.947 1.00 89.44 997 GLN A N 1
ATOM 7627 C CA . GLN A 1 997 ? -20.736 -13.131 4.847 1.00 89.44 997 GLN A CA 1
ATOM 7628 C C . GLN A 1 997 ? -19.457 -12.406 4.428 1.00 89.44 997 GLN A C 1
ATOM 7630 O O . GLN A 1 997 ? -19.316 -11.197 4.602 1.00 89.44 997 GLN A O 1
ATOM 7635 N N . ASP A 1 998 ? -18.508 -13.148 3.869 1.00 92.44 998 ASP A N 1
ATOM 7636 C CA . ASP A 1 998 ? -17.295 -12.587 3.278 1.00 92.44 998 ASP A CA 1
ATOM 7637 C C . ASP A 1 998 ? -17.589 -12.165 1.832 1.00 92.44 998 ASP A C 1
ATOM 7639 O O . ASP A 1 998 ? -17.430 -12.945 0.891 1.00 92.44 998 ASP A O 1
ATOM 7643 N N . ILE A 1 999 ? -18.109 -10.946 1.680 1.00 95.38 999 ILE A N 1
ATOM 7644 C CA . ILE A 1 999 ? -18.477 -10.324 0.403 1.00 95.38 999 ILE A CA 1
ATOM 7645 C C . ILE A 1 999 ? -17.614 -9.081 0.211 1.00 95.38 999 ILE A C 1
ATOM 7647 O O . ILE A 1 999 ? -17.463 -8.284 1.137 1.00 95.38 999 ILE A O 1
ATOM 7651 N N . LEU A 1 1000 ? -17.103 -8.892 -1.003 1.00 97.56 1000 LEU A N 1
ATOM 7652 C CA . LEU A 1 1000 ? -16.395 -7.678 -1.401 1.00 97.56 1000 LEU A CA 1
ATOM 7653 C C . LEU A 1 1000 ? -17.040 -7.064 -2.646 1.00 97.56 1000 LEU A C 1
ATOM 7655 O O . LEU A 1 1000 ? -17.741 -7.741 -3.407 1.00 97.56 1000 LEU A O 1
ATOM 7659 N N . GLN A 1 1001 ? -16.789 -5.775 -2.842 1.00 97.69 1001 GLN A N 1
ATOM 7660 C CA . GLN A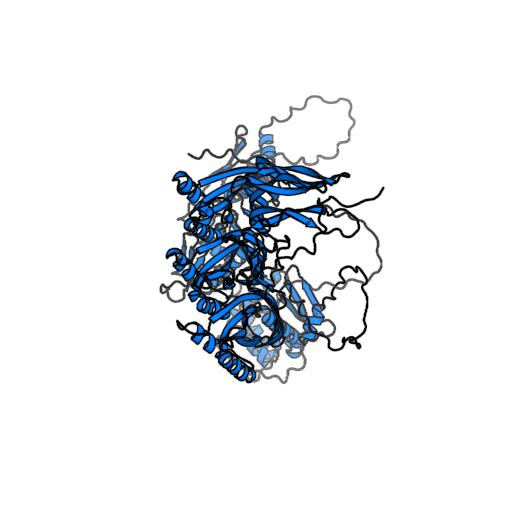 1 1001 ? -17.100 -5.042 -4.061 1.00 97.69 1001 GLN A CA 1
ATOM 7661 C C . GLN A 1 1001 ? -15.810 -4.531 -4.698 1.00 97.69 1001 GLN A C 1
ATOM 7663 O O . GLN A 1 1001 ? -14.890 -4.120 -3.996 1.00 97.69 1001 GLN A O 1
ATOM 7668 N N . ALA A 1 1002 ? -15.748 -4.576 -6.025 1.00 97.31 1002 ALA A N 1
ATOM 7669 C CA . ALA A 1 1002 ? -14.636 -4.099 -6.831 1.00 97.31 1002 ALA A CA 1
ATOM 7670 C C . ALA A 1 1002 ? -15.124 -3.077 -7.858 1.00 97.31 1002 ALA A C 1
ATOM 7672 O O . ALA A 1 1002 ? -16.162 -3.271 -8.495 1.00 97.31 1002 ALA A O 1
ATOM 7673 N N . ILE A 1 1003 ? -14.342 -2.018 -8.048 1.00 97.06 1003 ILE A N 1
ATOM 7674 C CA . ILE A 1 1003 ? -14.527 -1.036 -9.111 1.00 97.06 1003 ILE A CA 1
ATOM 7675 C C . ILE A 1 1003 ? -13.449 -1.276 -10.161 1.00 97.06 1003 ILE A C 1
ATOM 7677 O O . ILE A 1 1003 ? -12.265 -1.096 -9.887 1.00 97.06 1003 ILE A O 1
ATOM 7681 N N . PHE A 1 1004 ? -13.856 -1.661 -11.367 1.00 97.25 1004 PHE A N 1
ATOM 7682 C CA . PHE A 1 1004 ? -12.981 -1.731 -12.535 1.00 97.25 1004 PHE A CA 1
ATOM 7683 C C . PHE A 1 1004 ? -13.192 -0.516 -13.428 1.00 97.25 1004 PHE A C 1
ATOM 7685 O O . PHE A 1 1004 ? -14.302 -0.001 -13.527 1.00 97.25 1004 PHE A O 1
ATOM 7692 N N . ILE A 1 1005 ? -12.143 -0.088 -14.118 1.00 96.62 1005 ILE A N 1
ATOM 7693 C CA . ILE A 1 1005 ? -12.219 0.926 -15.166 1.00 96.62 1005 ILE A CA 1
ATOM 7694 C C . ILE A 1 1005 ? -11.584 0.406 -16.453 1.00 96.62 1005 ILE A C 1
ATOM 7696 O O . ILE A 1 1005 ? -10.567 -0.281 -16.420 1.00 96.62 1005 ILE A O 1
ATOM 7700 N N . THR A 1 1006 ? -12.156 0.754 -17.598 1.00 95.81 1006 THR A N 1
ATOM 7701 C CA . THR A 1 1006 ? -11.528 0.575 -18.913 1.00 95.81 1006 THR A CA 1
ATOM 7702 C C . THR A 1 1006 ? -11.234 1.939 -19.503 1.00 95.81 1006 THR A C 1
ATOM 7704 O O . THR A 1 1006 ? -12.075 2.831 -19.396 1.00 95.81 1006 THR A O 1
ATOM 7707 N N . CYS A 1 1007 ? -10.075 2.110 -20.134 1.00 93.06 1007 CYS A N 1
ATOM 7708 C CA . CYS A 1 1007 ? -9.650 3.400 -20.671 1.00 93.06 1007 CYS A CA 1
ATOM 7709 C C . CYS A 1 1007 ? -9.277 3.285 -22.148 1.00 93.06 1007 CYS A C 1
ATOM 7711 O O . CYS A 1 1007 ? -8.406 2.493 -22.495 1.00 93.06 1007 CYS A O 1
ATOM 7713 N N . ASP A 1 1008 ? -9.886 4.107 -23.001 1.00 90.75 1008 ASP A N 1
ATOM 7714 C CA . ASP A 1 1008 ? -9.610 4.160 -24.437 1.00 90.75 1008 ASP A CA 1
ATOM 7715 C C . ASP A 1 1008 ? -9.363 5.605 -24.888 1.00 90.75 1008 ASP A C 1
ATOM 7717 O O . ASP A 1 1008 ? -10.150 6.507 -24.599 1.00 90.75 1008 ASP A O 1
ATOM 7721 N N . ILE A 1 1009 ? -8.280 5.832 -25.633 1.00 87.81 1009 ILE A N 1
ATOM 7722 C CA . ILE A 1 1009 ? -8.041 7.091 -26.344 1.00 87.81 1009 ILE A CA 1
ATOM 7723 C C . ILE A 1 1009 ? -8.673 6.967 -27.731 1.00 87.81 1009 ILE A C 1
ATOM 7725 O O . ILE A 1 1009 ? -8.125 6.304 -28.608 1.00 87.81 1009 ILE A O 1
ATOM 7729 N N . LEU A 1 1010 ? -9.807 7.633 -27.929 1.00 86.19 1010 LEU A N 1
ATOM 7730 C CA . LEU A 1 1010 ? -10.540 7.679 -29.191 1.00 86.19 1010 LEU A CA 1
ATOM 7731 C C . LEU A 1 1010 ? -10.041 8.846 -30.040 1.00 86.19 1010 LEU A C 1
ATOM 7733 O O . LEU A 1 1010 ? -10.015 9.989 -29.574 1.00 86.19 1010 LEU A O 1
ATOM 7737 N N . ARG A 1 1011 ? -9.666 8.596 -31.294 1.00 79.44 1011 ARG A N 1
ATOM 7738 C CA . ARG A 1 1011 ? -9.213 9.636 -32.228 1.00 79.44 1011 ARG A CA 1
ATOM 7739 C C . ARG A 1 1011 ? -10.185 9.793 -33.385 1.00 79.44 1011 ARG A C 1
ATOM 7741 O O . ARG A 1 1011 ? -10.811 8.844 -33.840 1.00 79.44 1011 ARG A O 1
ATOM 7748 N N . LEU A 1 1012 ? -10.283 11.022 -33.892 1.00 62.62 1012 LEU A N 1
ATOM 7749 C CA . LEU A 1 1012 ? -11.311 11.430 -34.861 1.00 62.62 1012 LEU A CA 1
ATOM 7750 C C . LEU A 1 1012 ? -11.324 10.628 -36.181 1.00 62.62 1012 LEU A C 1
ATOM 7752 O O . LEU A 1 1012 ? -12.341 10.618 -36.864 1.00 62.62 1012 LEU A O 1
ATOM 7756 N N . ASN A 1 1013 ? -10.213 9.969 -36.527 1.00 58.78 1013 ASN A N 1
ATOM 7757 C CA . ASN A 1 1013 ? -10.056 9.158 -37.738 1.00 58.78 1013 ASN A CA 1
ATOM 7758 C C . ASN A 1 1013 ? -9.684 7.697 -37.431 1.00 58.78 1013 ASN A C 1
ATOM 7760 O O . ASN A 1 1013 ? -9.097 7.034 -38.290 1.00 58.78 1013 ASN A O 1
ATOM 7764 N N . ASP A 1 1014 ? -9.969 7.193 -36.226 1.00 55.88 1014 ASP A N 1
ATOM 7765 C CA . ASP A 1 1014 ? -9.815 5.759 -35.981 1.00 55.88 1014 ASP A CA 1
ATOM 7766 C C . ASP A 1 1014 ? -10.689 4.993 -36.993 1.00 55.88 1014 ASP A C 1
ATOM 7768 O O . ASP A 1 1014 ? -11.850 5.366 -37.210 1.00 55.88 1014 ASP A O 1
ATOM 7772 N N . PRO A 1 1015 ? -10.154 3.964 -37.681 1.00 47.53 1015 PRO A N 1
ATOM 7773 C CA . PRO A 1 1015 ? -10.954 3.184 -38.613 1.00 47.53 1015 PRO A CA 1
ATOM 7774 C C . PRO A 1 1015 ? -12.164 2.607 -37.865 1.00 47.53 1015 PRO A C 1
ATOM 7776 O O . PRO A 1 1015 ? -12.020 2.220 -36.700 1.00 47.53 1015 PRO A O 1
ATOM 7779 N N . PRO A 1 1016 ? -13.352 2.517 -38.498 1.00 39.25 1016 PRO A N 1
ATOM 7780 C CA . PRO A 1 1016 ? -14.494 1.864 -37.873 1.00 39.25 1016 PRO A CA 1
ATOM 7781 C C . PRO A 1 1016 ? -14.044 0.477 -37.423 1.00 39.25 1016 PRO A C 1
ATOM 7783 O O . PRO A 1 1016 ? -13.484 -0.269 -38.233 1.00 39.25 1016 PRO A O 1
ATOM 7786 N N . ALA A 1 1017 ? -14.224 0.181 -36.130 1.00 36.91 1017 ALA A N 1
ATOM 7787 C CA . ALA A 1 1017 ? -13.810 -1.080 -35.535 1.00 36.91 1017 ALA A CA 1
ATOM 7788 C C . ALA A 1 1017 ? -14.241 -2.209 -36.471 1.00 36.91 1017 ALA A C 1
ATOM 7790 O O . ALA A 1 1017 ? -15.433 -2.351 -36.761 1.00 36.91 1017 ALA A O 1
ATOM 7791 N N . ALA A 1 1018 ? -13.269 -2.951 -37.013 1.00 30.12 1018 ALA A N 1
ATOM 7792 C CA . ALA A 1 1018 ? -13.570 -4.124 -37.810 1.00 30.12 1018 ALA A CA 1
ATOM 7793 C C . ALA A 1 1018 ? -14.500 -4.976 -36.953 1.00 30.12 1018 ALA A C 1
ATOM 7795 O O . ALA A 1 1018 ? -14.116 -5.364 -35.850 1.00 30.12 1018 ALA A O 1
ATOM 7796 N N . ALA A 1 1019 ? -15.740 -5.164 -37.411 1.00 24.12 1019 ALA A N 1
ATOM 7797 C CA . ALA A 1 1019 ? -16.716 -5.972 -36.711 1.00 24.12 1019 ALA A CA 1
ATOM 7798 C C . ALA A 1 1019 ? -16.058 -7.324 -36.426 1.00 24.12 1019 ALA A C 1
ATOM 7800 O O . ALA A 1 1019 ? -15.801 -8.100 -37.350 1.00 24.12 1019 ALA A O 1
ATOM 7801 N N . VAL A 1 1020 ? -15.705 -7.543 -35.159 1.00 24.64 1020 VAL A N 1
ATOM 7802 C CA . VAL A 1 1020 ? -15.176 -8.809 -34.675 1.00 24.64 1020 VAL A CA 1
ATOM 7803 C C . VAL A 1 1020 ? -16.279 -9.824 -34.943 1.00 24.64 1020 VAL A C 1
ATOM 7805 O O . VAL A 1 1020 ? -17.370 -9.723 -34.382 1.00 24.64 1020 VAL A O 1
ATOM 7808 N N . LYS A 1 1021 ? -16.024 -10.717 -35.897 1.00 25.23 1021 LYS A N 1
ATOM 7809 C CA . LYS A 1 1021 ? -16.794 -11.943 -36.070 1.00 25.23 1021 LYS A CA 1
ATOM 7810 C C . LYS A 1 1021 ? -16.251 -13.005 -35.139 1.00 25.23 1021 LYS A C 1
ATOM 7812 O O . LYS A 1 1021 ? -15.005 -13.097 -35.054 1.00 25.23 1021 LYS A O 1
#

Organism: NCBI:txid48466

Radius of gyration: 38.02 Å; Cα contacts (8 Å, |Δi|>4): 1966; chains: 1; bounding box: 112×76×122 Å

Sequence (1021 aa):
MHRSSSLLLLLAIITLAHGAEPAKDKASPQSPATAQSPLELAAIARLKQKMNEIIIPSVHFENATLEQALEFLRKKSRQLDKSSAPTGTKGIKLILRQPAPQEEIRITLDLKDVPFSEALLYVTELGQMVYRVDAEGVILSDRHAYESERHTRTFRVPPDFFSVEDYDPSNVPTDPFATTALAPNTPAGKIPRKTPQQILEAAGITFPEGSSVSFNPLTGLLRVTNNQPNLDLVEALCESILYHPPKIIALTLTIIEGPGDLVRQINTDASKSADAGRQLTSLLDLAHKPGSSVRVAGHAFIETKSGYPVTTEAVSEPWLSNRAPIDLSSRISETADQQPTGLCLNLEPSIQADGQTIDLKLDLELRQFASSATDAPHSDGTTPATDIPSHHLTSSLMIRDGTTKLIGIARPPGLQQKANDTLWAAFITTAIRYVENPPHHLALGIPSTSTPPKGLSSITFQIPEGLFESIMEPAPKSLKDWLIDQGVTFPSGSVIELKNDLLQITNTQENIDTISTLIAAAVHKAPKNVAVRLHTVRLPSSYLPKLSQAALNSTDQTAEWKEVESAAARGEAVFLESAFFETKSGTRSSHVAAKECYFLAQTPPKDKSPPAISLKNQTLGSSLELEPTLGADGRTIEVDYNHDLHVTAADSIRALKTRSHTTMHEGEIRLIALHQDLCSSHADHIWATFLQCNVVPHFPRPKHPLKVTALASANPDALETKTYYPPPEILFELHKLNSPSPFPAMGADPFGTNDSPAPQEVPQSPKSPQDVLKKLGFTFPKGSLSHFDATTSTLTVRNTPANHALIAAAIEKHILALPSTVAITTHVLQGPGPLLRSLASQASHKSDHRTEFDELLTAAKAGTVLHLDTARLESKPGTRAITNQGHEHKAICEITLDEKGQPVLKQEPRPVGCNVELEATVSKDSPFVDLIISAEYHTAPPLEHREHLIAPQGHRLDFPLTDFFTSKTVTGITIPSGTARLLSLYRPTGKPEFEKQDILQAIFITCDILRLNDPPAAAVK

Nearest PDB structures (foldseek):
  8co1-assembly1_O1  TM=2.527E-01  e=3.672E-08  Deinococcus radiodurans R1 = ATCC 13939 = DSM 20539
  6q15-assembly1_M  TM=2.592E-01  e=1.199E-06  Salmonella enterica subsp. enterica serovar Typhimurium str. LT2
  8uds-assembly1_D  TM=2.208E-01  e=5.498E-01  Mycolicibacterium smegmatis MC2 155
  6i4y-assembly1_B-2  TM=2.526E-01  e=1.671E+00  Homo sapiens
  4ytx-assembly4_L  TM=1.971E-01  e=1.234E+00  Saccharomyces cerevisiae S288C

Foldseek 3Di:
DDDDDDDDDDDDDDDDDDDDDDDDDDDDDDDDDDDDDPVFVVLLVVLVVLQQQQWDAKDFFDQDFLVRLVVVLQVSQQVRRPDDDDPPDGGFDEAEDDDDDRPPQGDGDIDGRGGNVVSVVSSQVSVQWDWDRTSRGIYIYHNVVQLQDKDKDKAAAFLCNQVDDDDDPPPDPPDPDPDDDDDDDDPDDDDPGDDPVRVLVVVVQDAPDPWDWDADSVRRMIMTIDGPVSVVVVVVVRVVNVPAFFKKKKKKKWKKKAFQVLVVVLVVVLVVDLFSPVSVVVLVVQQPDPPHRMHTLWMKIFMFGAQDKKKWWWWWFFDPQVDDFAELQDQDPPDLRPDTAAKIKIKHWHQDPVNFKIWIWIKIKHWDDADDDPDDDDPPPDDPRDDTFMDIDTDIDMHTAQGKHFRDKACDTHDDDDPTRMIMIMMMGMHIDGFDDPPLLPPFWDWDPDDAPPQKTKTKGQAFAQLCLQVVPLDQDAPVVVLVVVVADADPRWDWDADPSITITIGHPVSSSSVSVVRLVSLLPFFKKKKKKKWKKKAFCVCVVVVSVCQRPDQFCPVVVVVLVVCVVVVRMDTLKIKIFMFGAQWKWKWAFWWWDKDKDWDRDPDPDGIWIWIDTDTAAKIKIWHWHATPSRFKIKIFIWIWGWDDDPRTITIIIITHIDIHGAFGKGFRMKIQNSPDPCSRMIMTMIMHIHMAGDHAHNPDDRRNDDDPDDPQFAWDKDKDQAFPVLLVLQVVLVDDDPDDDDDDDPDDDDDDDDDDPDPDRDNDSVSSVVVVVQDAPPPWDWDADNVVSMIMTTGGPRSVSVVVVVRVLSQLQFFWKKKKKKWKKKAFQVLVVVLSVVQSHHQFSVVSVVVLVVCCVVVRMPGFDMDMDIGGAQDKDKDQDADWDWFFNTWGADPVQDIDTDTDTDGAAWIKIKHWHDDRSDQKIKMWIKIKGFLDDKDWDWRWHQTSVRDIDIDTGIMTRMIIITHIDMHGAFGKHFRMKIQGDDDPCSVVGRMMMTMMMHMHIGGPPDPDPPPDD